Protein AF-0000000082344403 (afdb_homodimer)

Organism: NCBI:txid1220207

Foldseek 3Di:
DPPPPPPPPPPDPPDDDDPVVPPPDDPDPPVCVVVVPPPQPCLVPPVPCDVLQQWFKDAQVDCVVVSNVPPPDPDRIDTRRDPPPPPPDPVLVVVLVVVLVVLLLQFFFDPVLLVQLLVQLLVQVCLLQVQDDPVVQVVQCPDLVRHPDSLLSLLSSLLSLLRGQPVLQAFPVSFNLLVSVSSLSSNVSCVVSCVDNRLSSSLNSLQSSQLLADDPVDPPDGSQNSLLVSLVSLVRSVLLEQCPVPPDDPLVNLSSLSSVLSSLLSQLLVCVLVLHAGNDDNVSGDDDQDDQCSQDDPRDGSDDPLSSLLNSLSSVVSVLSNLLSCLVSVPPPPPDSDLVSLVVSLVVLVVSLVPRDPVLDDDPPPDDPSSLLSLLVSLLSLLVSLVVLQVVPVVPPPVCPPPSNVVSLVSNQVSLVSNLVSLVVCVVVVNLSSHGPSNLSSLVSSLVSLVVCCVVDDPVSNVVSVVSNVSSVVSVVVNCSSNPPVCCVVVVPPPPPVDVSPDDRSVSSCVSGSPGPRSDDPD/DPPPPDPPDPPDPPDDDDPPVPPPDDPDPPVCVVVVPPPLPCLVPPVPCDVLQQWFKDADVDCVVVSNVPPPDPDRIDTRRDPPPPPPDPVLVVVLVVVLVVLLLQFFFDPVLLVQLLVQLLVQVCLLQVQDDPVVQVVQCPPLVRHPDSLLSLLSSLLSLLRGQPVLQAFPVSFNLLVSVSSLSSNVSCVVSCVDNRLSSLLNSLQSSQLLADDPVCPPDGSQNSLLVSLVSLVRSVLLEQCPVPPDDPLVNLSSLSSVLSSLLSQLLVCVVVLHAGNDDNVSGDDDQDDQCSQDDPRDGSDDPLSSLLNSLSSVVSVLSNLLSCLVSVPPPPPDSDLVSLVVSLVVLVVSLVPRDPVLDDDPPPDDPSSLLSLLVSLLSLLVSLVVLQVVPVVPPPVCPDPSNVVSLVSNQVSLVSNLVSLVVCVVVVNLSSHGPSNLSSLVSSLVSLVVCCVVDDPVSNVVSVVSNVSSVVSVVVNCSSNPPVCCVVVVPPPPPVVVSDDDRSVSSCVSGSDDPRSDDPD

Secondary structure (DSSP, 8-state):
------------------THHHHT--S---THHHHS------TT------SGGGEEEE-TT-HHHHH-TT-SS--S-EEEE--------HHHHHHHHHHHHHTTTT----HHHHHHHHHHIIIIITTT---S-HHHHHHHHH-SSSPPPHHHHHHHHHHHHTT---GGG--TTS--HHHHHHHHHHHHHHHHTT----HHHHHHHHHHHGGG---TT-TT--HHHHHHHHHHHHHHHTTTS--TTSSS-HHHHHHHHHHHHHHHHHHHHHHHHHT---S--GGG--PPPP-GGGGEETTEESS-HHHHHHHHHHHHHHHHHHHHHHHHHS--SSS---HHHHHHHHHHHHHHHHHS-GGGS--SSS--HHHHHHHHHHHHHHHHHHHHHHHHHHTTT-S---HHHHHHHHHHHHHHHHHHHHHHHHHHTT-GGGS-THHHHHHHHHHHHHHHHHHHS-HHHHHHHHHHHHHHHHHHHHHHTTS-HHHHHHHT-TTS-HHHHHSTTHHHHHHHH----------/------------------THHHHT--S---GGGTTS------TT------SGGGEEEE-TT-HHHHH-TT-SS--S-EEEE--------HHHHHHHHHHHHHTTTT----HHHHHHHHHHIIIIITTT---S-HHHHHHHHH-SSSPPPHHHHHHHHHHHHTT---GGG--TTS--HHHHHHHHHHHHHHHHTT----HHHHHHHHHHHGGG---TT-TT--HHHHHHHHHHHHHHHTTTS--TTSSS-HHHHHHHHHHHHHHHHHHHHHHHHHT---S--GGG--PPPP-GGGGEETTEESS-HHHHHHHHHHHHHHHHHHHHHHHHHS--SSS---HHHHHHHHHHHHHHHHHS-GGGS--SSS--HHHHHHHHHHHHHHHHHHHHHHHHHHTTT-S---HHHHHHHHHHHHHHHHHHHHHHHHHHTT-GGGS-THHHHHHHHHHHHHHHHHHHS-HHHHHHHHHHHHHHHHHHHHHHTTS-HHHHHHHT-TTS-TTTTTSSSHHHHHHHHT---------

Sequence (1046 aa):
MTATPPDGEPGSPQTIFSAGEFLDRSDEEDPALAGSVVRPMSISSRPGLGRNGQVVHLGQTSNICLLDLESRVPSDTVHYPLSGRLNCGSSKATNEHKILQKLGAFLLPPRAICDAIVQAFFQWVFPILPILDTAEFMERYEDVKNPPSILLMQAVLLAGTRACKDPRLLDKTGSSAAAARIFYKRATSLFEFNYEDDRIIVTQALMLIGWYWDDPNEPLKDPFDWTRNAISVAYAAGLHRSVAKSQLLESEKRLRTRIWWALFTRDRSIAIFYGRPLGIHLEDSDLDPLVRSDFVEGGSLILTEVQIEFFTQYVRLCETMENIVSYYNRASRSSTKSISGIVYYDLSLTNWLANCPPELRWESSPHDFWSALLNITYCSVLCQLHQFNCFKTFGFPTNQVSGTIDISYEIALYAAKMITELLERFQAEQEMQYCPAFIVYSIYSALSMHVIQTRRSSPQETRRNKQQIDTCMRALRQVSRVIYRVFEAMVGDKTASPTAIATPCVNDVVKQLQTSVYLPSETMTATPPDGEPGSPQTIFSAGEFLDRSDEEDPALAGSVVRPMSISSRPGLGRNGQVVHLGQTSNICLLDLESRVPSDTVHYPLSGRLNCGSSKATNEHKILQKLGAFLLPPRAICDAIVQAFFQWVFPILPILDTAEFMERYEDVKNPPSILLMQAVLLAGTRACKDPRLLDKTGSSAAAARIFYKRATSLFEFNYEDDRIIVTQALMLIGWYWDDPNEPLKDPFDWTRNAISVAYAAGLHRSVAKSQLLESEKRLRTRIWWALFTRDRSIAIFYGRPLGIHLEDSDLDPLVRSDFVEGGSLILTEVQIEFFTQYVRLCETMENIVSYYNRASRSSTKSISGIVYYDLSLTNWLANCPPELRWESSPHDFWSALLNITYCSVLCQLHQFNCFKTFGFPTNQVSGTIDISYEIALYAAKMITELLERFQAEQEMQYCPAFIVYSIYSALSMHVIQTRRSSPQETRRNKQQIDTCMRALRQVSRVIYRVFEAMVGDKTASPTAIATPCVNDVVKQLQTSVYLPSET

InterPro domains:
  IPR007219 Xylanolytic transcriptional activator, regulatory domain [PF04082] (119-352)
  IPR007219 Xylanolytic transcriptional activator, regulatory domain [SM00906] (223-295)
  IPR052073 Amide and Lactam Catabolism Regulators [PTHR47171] (46-495)

Structure (mmCIF, N/CA/C/O backbone):
data_AF-0000000082344403-model_v1
#
loop_
_entity.id
_entity.type
_entity.pdbx_description
1 polymer 'Transcriptional activator of fatty acid utilization'
#
loop_
_atom_site.group_PDB
_atom_site.id
_atom_site.type_symbol
_atom_site.label_atom_id
_atom_site.label_alt_id
_atom_site.label_comp_id
_atom_site.label_asym_id
_atom_site.label_entity_id
_atom_site.label_seq_id
_atom_site.pdbx_PDB_ins_code
_atom_site.Cartn_x
_atom_site.Cartn_y
_atom_site.Cartn_z
_atom_site.occupancy
_atom_site.B_iso_or_equiv
_atom_site.auth_seq_id
_atom_site.auth_comp_id
_atom_site.auth_asym_id
_atom_site.auth_atom_id
_atom_site.pdbx_PDB_model_num
ATOM 1 N N . MET A 1 1 ? -68.75 -5.043 -8.664 1 21.67 1 MET A N 1
ATOM 2 C CA . MET A 1 1 ? -68.438 -3.629 -8.727 1 21.67 1 MET A CA 1
ATOM 3 C C . MET A 1 1 ? -67.062 -3.379 -8.039 1 21.67 1 MET A C 1
ATOM 5 O O . MET A 1 1 ? -67 -3.432 -6.816 1 21.67 1 MET A O 1
ATOM 9 N N . THR A 1 2 ? -66 -3.818 -8.547 1 22.77 2 THR A N 1
ATOM 10 C CA . THR A 1 2 ? -64.688 -4.297 -8.102 1 22.77 2 THR A CA 1
ATOM 11 C C . THR A 1 2 ? -63.781 -3.125 -7.773 1 22.77 2 THR A C 1
ATOM 13 O O . THR A 1 2 ? -63.438 -2.332 -8.656 1 22.77 2 THR A O 1
ATOM 16 N N . ALA A 1 3 ? -64 -2.496 -6.66 1 23.48 3 ALA A N 1
ATOM 17 C CA . ALA A 1 3 ? -63.5 -1.2 -6.215 1 23.48 3 ALA A CA 1
ATOM 18 C C . ALA A 1 3 ? -62 -1.138 -6.324 1 23.48 3 ALA A C 1
ATOM 20 O O . ALA A 1 3 ? -61.281 -1.979 -5.758 1 23.48 3 ALA A O 1
ATOM 21 N N . THR A 1 4 ? -61.5 -0.653 -7.418 1 25.94 4 THR A N 1
ATOM 22 C CA . THR A 1 4 ? -60.125 -0.548 -7.902 1 25.94 4 THR A CA 1
ATOM 23 C C . THR A 1 4 ? -59.281 0.324 -6.973 1 25.94 4 THR A C 1
ATOM 25 O O . THR A 1 4 ? -59.656 1.47 -6.695 1 25.94 4 THR A O 1
ATOM 28 N N . PRO A 1 5 ? -58.844 -0.292 -5.926 1 28.72 5 PRO A N 1
ATOM 29 C CA . PRO A 1 5 ? -58.344 0.582 -4.859 1 28.72 5 PRO A CA 1
ATOM 30 C C . PRO A 1 5 ? -57.5 1.726 -5.387 1 28.72 5 PRO A C 1
ATOM 32 O O . PRO A 1 5 ? -56.875 1.603 -6.449 1 28.72 5 PRO A O 1
ATOM 35 N N . PRO A 1 6 ? -57.906 2.91 -5.145 1 26.31 6 PRO A N 1
ATOM 36 C CA . PRO A 1 6 ? -57.375 4.148 -5.703 1 26.31 6 PRO A CA 1
ATOM 37 C C . PRO A 1 6 ? -55.844 4.18 -5.688 1 26.31 6 PRO A C 1
ATOM 39 O O . PRO A 1 6 ? -55.219 3.51 -4.863 1 26.31 6 PRO A O 1
ATOM 42 N N . ASP A 1 7 ? -55.25 4.344 -6.852 1 25.19 7 ASP A N 1
ATOM 43 C CA . ASP A 1 7 ? -53.875 4.422 -7.359 1 25.19 7 ASP A CA 1
ATOM 44 C C . ASP A 1 7 ? -53.031 5.398 -6.539 1 25.19 7 ASP A C 1
ATOM 46 O O . ASP A 1 7 ? -53.156 6.613 -6.688 1 25.19 7 ASP A O 1
ATOM 50 N N . GLY A 1 8 ? -53.312 5.398 -5.312 1 23.5 8 GLY A N 1
ATOM 51 C CA . GLY A 1 8 ? -52.719 6.441 -4.484 1 23.5 8 GLY A CA 1
ATOM 52 C C . GLY A 1 8 ? -51.281 6.781 -4.871 1 23.5 8 GLY A C 1
ATOM 53 O O . GLY A 1 8 ? -50.5 5.891 -5.184 1 23.5 8 GLY A O 1
ATOM 54 N N . GLU A 1 9 ? -51.219 7.891 -5.516 1 24.72 9 GLU A N 1
ATOM 55 C CA . GLU A 1 9 ? -50.094 8.617 -6.094 1 24.72 9 GLU A CA 1
ATOM 56 C C . GLU A 1 9 ? -48.844 8.539 -5.195 1 24.72 9 GLU A C 1
ATOM 58 O O . GLU A 1 9 ? -48.906 8.844 -4.004 1 24.72 9 GLU A O 1
ATOM 63 N N . PRO A 1 10 ? -48.125 7.594 -5.465 1 25.55 10 PRO A N 1
ATOM 64 C CA . PRO A 1 10 ? -47.031 7.273 -4.562 1 25.55 10 PRO A CA 1
ATOM 65 C C . PRO A 1 10 ? -46.281 8.516 -4.078 1 25.55 10 PRO A C 1
ATOM 67 O O . PRO A 1 10 ? -46.094 9.477 -4.836 1 25.55 10 PRO A O 1
ATOM 70 N N . GLY A 1 11 ? -46.688 8.984 -3 1 22.91 11 GLY A N 1
ATOM 71 C CA . GLY A 1 11 ? -46.219 10.18 -2.324 1 22.91 11 GLY A CA 1
ATOM 72 C C . GLY A 1 11 ? -44.781 10.523 -2.676 1 22.91 11 GLY A C 1
ATOM 73 O O . GLY A 1 11 ? -43.969 9.633 -2.998 1 22.91 11 GLY A O 1
ATOM 74 N N . SER A 1 12 ? -44.688 11.656 -3.281 1 22.61 12 SER A N 1
ATOM 75 C CA . SER A 1 12 ? -43.531 12.375 -3.824 1 22.61 12 SER A CA 1
ATOM 76 C C . SER A 1 12 ? -42.312 12.211 -2.932 1 22.61 12 SER A C 1
ATOM 78 O O . SER A 1 12 ? -42.406 12.383 -1.714 1 22.61 12 SER A O 1
ATOM 80 N N . PRO A 1 13 ? -41.625 11.391 -3.371 1 22.97 13 PRO A N 1
ATOM 81 C CA . PRO A 1 13 ? -40.469 11.023 -2.516 1 22.97 13 PRO A CA 1
ATOM 82 C C . PRO A 1 13 ? -39.781 12.234 -1.898 1 22.97 13 PRO A C 1
ATOM 84 O O . PRO A 1 13 ? -39.656 13.281 -2.549 1 22.97 13 PRO A O 1
ATOM 87 N N . GLN A 1 14 ? -40.125 12.555 -0.748 1 22.66 14 GLN A N 1
ATOM 88 C CA . GLN A 1 14 ? -39.719 13.68 0.083 1 22.66 14 GLN A CA 1
ATOM 89 C C . GLN A 1 14 ? -38.312 14.125 -0.273 1 22.66 14 GLN A C 1
ATOM 91 O O . GLN A 1 14 ? -37.469 13.297 -0.628 1 22.66 14 GLN A O 1
ATOM 96 N N . THR A 1 15 ? -38.344 15.422 -0.644 1 21.7 15 THR A N 1
ATOM 97 C CA . THR A 1 15 ? -37.281 16.359 -1.05 1 21.7 15 THR A CA 1
ATOM 98 C C . THR A 1 15 ? -36.031 16.125 -0.24 1 21.7 15 THR A C 1
ATOM 100 O O . THR A 1 15 ? -36.062 16.109 0.992 1 21.7 15 THR A O 1
ATOM 103 N N . ILE A 1 16 ? -35.375 15.461 -0.854 1 25.84 16 ILE A N 1
ATOM 104 C CA . ILE A 1 16 ? -34 15.117 -0.519 1 25.84 16 ILE A CA 1
ATOM 105 C C . ILE A 1 16 ? -33.219 16.391 -0.186 1 25.84 16 ILE A C 1
ATOM 107 O O . ILE A 1 16 ? -33.281 17.375 -0.915 1 25.84 16 ILE A O 1
ATOM 111 N N . PHE A 1 17 ? -32.969 16.688 1.037 1 26 17 PHE A N 1
ATOM 112 C CA . PHE A 1 17 ? -32.375 17.859 1.663 1 26 17 PHE A CA 1
ATOM 113 C C . PHE A 1 17 ? -31.203 18.375 0.83 1 26 17 PHE A C 1
ATOM 115 O O . PHE A 1 17 ? -30.297 17.609 0.483 1 26 17 PHE A O 1
ATOM 122 N N . SER A 1 18 ? -31.438 19.344 -0.051 1 25.48 18 SER A N 1
ATOM 123 C CA . SER A 1 18 ? -30.5 20.125 -0.862 1 25.48 18 SER A CA 1
ATOM 124 C C . SER A 1 18 ? -29.609 20.984 0.008 1 25.48 18 SER A C 1
ATOM 126 O O . SER A 1 18 ? -30.094 21.812 0.785 1 25.48 18 SER A O 1
ATOM 128 N N . ALA A 1 19 ? -28.547 20.562 0.366 1 28.55 19 ALA A N 1
ATOM 129 C CA . ALA A 1 19 ? -27.578 21.359 1.111 1 28.55 19 ALA A CA 1
ATOM 130 C C . ALA A 1 19 ? -27.344 22.719 0.461 1 28.55 19 ALA A C 1
ATOM 132 O O . ALA A 1 19 ? -26.625 23.562 1.001 1 28.55 19 ALA A O 1
ATOM 133 N N . GLY A 1 20 ? -27.891 23.125 -0.733 1 27.11 20 GLY A N 1
ATOM 134 C CA . GLY A 1 20 ? -27.828 24.438 -1.359 1 27.11 20 GLY A CA 1
ATOM 135 C C . GLY A 1 20 ? -28.406 25.531 -0.49 1 27.11 20 GLY A C 1
ATOM 136 O O . GLY A 1 20 ? -28.125 26.719 -0.708 1 27.11 20 GLY A O 1
ATOM 137 N N . GLU A 1 21 ? -29.391 25.312 0.138 1 28.02 21 GLU A N 1
ATOM 138 C CA . GLU A 1 21 ? -30.078 26.469 0.7 1 28.02 21 GLU A CA 1
ATOM 139 C C . GLU A 1 21 ? -29.234 27.141 1.778 1 28.02 21 GLU A C 1
ATOM 141 O O . GLU A 1 21 ? -29.562 28.25 2.221 1 28.02 21 GLU A O 1
ATOM 146 N N . PHE A 1 22 ? -28.141 26.406 2.18 1 28.41 22 PHE A N 1
ATOM 147 C CA . PHE A 1 22 ? -27.516 27.062 3.324 1 28.41 22 PHE A CA 1
ATOM 148 C C . PHE A 1 22 ? -26.656 28.234 2.873 1 28.41 22 PHE A C 1
ATOM 150 O O . PHE A 1 22 ? -26.594 29.25 3.555 1 28.41 22 PHE A O 1
ATOM 157 N N . LEU A 1 23 ? -25.766 27.969 1.84 1 29.31 23 LEU A N 1
ATOM 158 C CA . LEU A 1 23 ? -24.75 29.016 1.674 1 29.31 23 LEU A CA 1
ATOM 159 C C . LEU A 1 23 ? -25.328 30.203 0.919 1 29.31 23 LEU A C 1
ATOM 161 O O . LEU A 1 23 ? -24.75 31.297 0.949 1 29.31 23 LEU A O 1
ATOM 165 N N . ASP A 1 24 ? -26.141 30 -0.076 1 27.45 24 ASP A N 1
ATOM 166 C CA . ASP A 1 24 ? -26.484 31.203 -0.834 1 27.45 24 ASP A CA 1
ATOM 167 C C . ASP A 1 24 ? -27.359 32.156 -0.012 1 27.45 24 ASP A C 1
ATOM 169 O O . ASP A 1 24 ? -28.078 32.969 -0.568 1 27.45 24 ASP A O 1
ATOM 173 N N . ARG A 1 25 ? -27.891 31.719 1.167 1 29.44 25 ARG A N 1
ATOM 174 C CA . ARG A 1 25 ? -28.797 32.812 1.475 1 29.44 25 ARG A CA 1
ATOM 175 C C . ARG A 1 25 ? -28.047 34.125 1.656 1 29.44 25 ARG A C 1
ATOM 177 O O . ARG A 1 25 ? -26.969 34.156 2.268 1 29.44 25 ARG A O 1
ATOM 184 N N . SER A 1 26 ? -28.359 35.188 0.952 1 27.84 26 SER A N 1
ATOM 185 C CA . SER A 1 26 ? -28.281 36.625 1.188 1 27.84 26 SER A CA 1
ATOM 186 C C . SER A 1 26 ? -28.453 36.938 2.668 1 27.84 26 SER A C 1
ATOM 188 O O . SER A 1 26 ? -29 36.156 3.428 1 27.84 26 SER A O 1
ATOM 190 N N . ASP A 1 27 ? -28.172 38.281 3.248 1 30.41 27 ASP A N 1
ATOM 191 C CA . ASP A 1 27 ? -28.297 39.062 4.492 1 30.41 27 ASP A CA 1
ATOM 192 C C . ASP A 1 27 ? -29.641 38.781 5.164 1 30.41 27 ASP A C 1
ATOM 194 O O . ASP A 1 27 ? -29.969 39.406 6.172 1 30.41 27 ASP A O 1
ATOM 198 N N . GLU A 1 28 ? -30.719 38.594 4.43 1 28.73 28 GLU A N 1
ATOM 199 C CA . GLU A 1 28 ? -31.953 38.719 5.195 1 28.73 28 GLU A CA 1
ATOM 200 C C . GLU A 1 28 ? -32.062 37.656 6.273 1 28.73 28 GLU A C 1
ATOM 202 O O . GLU A 1 28 ? -31.703 36.5 6.043 1 28.73 28 GLU A O 1
ATOM 207 N N . GLU A 1 29 ? -32.281 38.062 7.637 1 30.75 29 GLU A N 1
ATOM 208 C CA . GLU A 1 29 ? -32.562 37.5 8.953 1 30.75 29 GLU A CA 1
ATOM 209 C C . GLU A 1 29 ? -33.5 36.312 8.844 1 30.75 29 GLU A C 1
ATOM 211 O O . GLU A 1 29 ? -34.719 36.438 8.953 1 30.75 29 GLU A O 1
ATOM 216 N N . ASP A 1 30 ? -33.594 35.625 7.766 1 29.39 30 ASP A N 1
ATOM 217 C CA . ASP A 1 30 ? -34.719 34.688 7.953 1 29.39 30 ASP A CA 1
ATOM 218 C C . ASP A 1 30 ? -34.5 33.844 9.195 1 29.39 30 ASP A C 1
ATOM 220 O O . ASP A 1 30 ? -33.5 33.125 9.32 1 29.39 30 ASP A O 1
ATOM 224 N N . PRO A 1 31 ? -35.281 34.062 10.336 1 28.41 31 PRO A N 1
ATOM 225 C CA . PRO A 1 31 ? -35.375 33.406 11.648 1 28.41 31 PRO A CA 1
ATOM 226 C C . PRO A 1 31 ? -35.281 31.875 11.555 1 28.41 31 PRO A C 1
ATOM 228 O O . PRO A 1 31 ? -35.125 31.203 12.57 1 28.41 31 PRO A O 1
ATOM 231 N N . ALA A 1 32 ? -35.875 31.422 10.414 1 25.62 32 ALA A N 1
ATOM 232 C CA . ALA A 1 32 ? -36.062 29.969 10.398 1 25.62 32 ALA A CA 1
ATOM 233 C C . ALA A 1 32 ? -34.75 29.25 10.352 1 25.62 32 ALA A C 1
ATOM 235 O O . ALA A 1 32 ? -34.688 28.016 10.266 1 25.62 32 ALA A O 1
ATOM 236 N N . LEU A 1 33 ? -33.719 29.922 10.078 1 28.12 33 LEU A N 1
ATOM 237 C CA . LEU A 1 33 ? -32.406 29.297 10.117 1 28.12 33 LEU A CA 1
ATOM 238 C C . LEU A 1 33 ? -32.156 28.641 11.469 1 28.12 33 LEU A C 1
ATOM 240 O O . LEU A 1 33 ? -31.328 27.719 11.57 1 28.12 33 LEU A O 1
ATOM 244 N N . ALA A 1 34 ? -32.562 29.266 12.57 1 28.17 34 ALA A N 1
ATOM 245 C CA . ALA A 1 34 ? -32.469 28.75 13.93 1 28.17 34 ALA A CA 1
ATOM 246 C C . ALA A 1 34 ? -33.094 27.359 14.031 1 28.17 34 ALA A C 1
ATOM 248 O O . ALA A 1 34 ? -32.656 26.516 14.797 1 28.17 34 ALA A O 1
ATOM 249 N N . GLY A 1 35 ? -34.375 27.172 13.664 1 25.88 35 GLY A N 1
ATOM 250 C CA . GLY A 1 35 ? -35.125 25.938 13.75 1 25.88 35 GLY A CA 1
ATOM 251 C C . GLY A 1 35 ? -34.562 24.844 12.852 1 25.88 35 GLY A C 1
ATOM 252 O O . GLY A 1 35 ? -35 23.688 12.922 1 25.88 35 GLY A O 1
ATOM 253 N N . SER A 1 36 ? -34.344 25.188 11.562 1 27.69 36 SER A N 1
ATOM 254 C CA . SER A 1 36 ? -33.969 24.141 10.617 1 27.69 36 SER A CA 1
ATOM 255 C C . SER A 1 36 ? -32.594 23.594 10.945 1 27.69 36 SER A C 1
ATOM 257 O O . SER A 1 36 ? -31.562 24.234 10.672 1 27.69 36 SER A O 1
ATOM 259 N N . VAL A 1 37 ? -32.312 23.438 12.141 1 26.14 37 VAL A N 1
ATOM 260 C CA . VAL A 1 37 ? -31.297 22.625 12.789 1 26.14 37 VAL A CA 1
ATOM 261 C C . VAL A 1 37 ? -30.828 21.531 11.836 1 26.14 37 VAL A C 1
ATOM 263 O O . VAL A 1 37 ? -31.578 21.109 10.953 1 26.14 37 VAL A O 1
ATOM 266 N N . VAL A 1 38 ? -29.547 21.281 12.039 1 30.2 38 VAL A N 1
ATOM 267 C CA . VAL A 1 38 ? -28.797 20.188 11.445 1 30.2 38 VAL A CA 1
ATOM 268 C C . VAL A 1 38 ? -29.688 18.953 11.32 1 30.2 38 VAL A C 1
ATOM 270 O O . VAL A 1 38 ? -30.062 18.344 12.328 1 30.2 38 VAL A O 1
ATOM 273 N N . ARG A 1 39 ? -30.875 19.078 10.648 1 27.36 39 ARG A N 1
A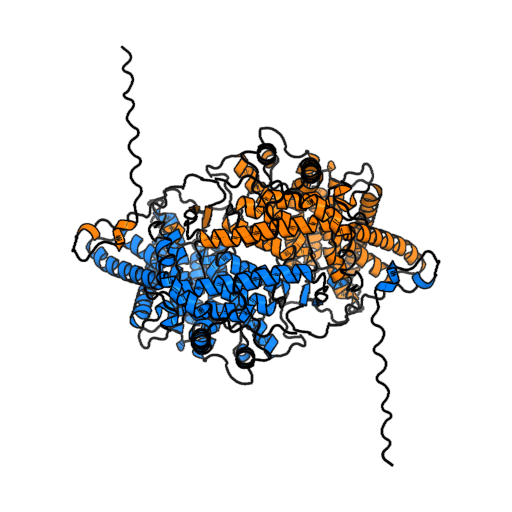TOM 274 C CA . ARG A 1 39 ? -31.438 17.75 10.398 1 27.36 39 ARG A CA 1
ATOM 275 C C . ARG A 1 39 ? -30.328 16.719 10.281 1 27.36 39 ARG A C 1
ATOM 277 O O . ARG A 1 39 ? -29.266 17 9.734 1 27.36 39 ARG A O 1
ATOM 284 N N . PRO A 1 40 ? -30.391 15.82 11.18 1 28.31 40 PRO A N 1
ATOM 285 C CA . PRO A 1 40 ? -29.438 14.703 11.125 1 28.31 40 PRO A CA 1
ATOM 286 C C . PRO A 1 40 ? -29.094 14.289 9.695 1 28.31 40 PRO A C 1
ATOM 288 O O . PRO A 1 40 ? -29.984 14.281 8.828 1 28.31 40 PRO A O 1
ATOM 291 N N . MET A 1 41 ? -28.094 14.797 9.18 1 29.23 41 MET A N 1
ATOM 292 C CA . MET A 1 41 ? -27.562 14.289 7.914 1 29.23 41 MET A CA 1
ATOM 293 C C . MET A 1 41 ? -28.031 12.852 7.68 1 29.23 41 MET A C 1
ATOM 295 O O . MET A 1 41 ? -27.609 11.938 8.391 1 29.23 41 MET A O 1
ATOM 299 N N . SER A 1 42 ? -29.25 12.602 7.543 1 27.2 42 SER A N 1
ATOM 300 C CA . SER A 1 42 ? -29.672 11.273 7.113 1 27.2 42 SER A CA 1
ATOM 301 C C . SER A 1 42 ? -28.781 10.75 5.992 1 27.2 42 SER A C 1
ATOM 303 O O . SER A 1 42 ? -28.891 11.195 4.848 1 27.2 42 SER A O 1
ATOM 305 N N . ILE A 1 43 ? -27.609 10.781 6.23 1 30.7 43 ILE A N 1
ATOM 306 C CA . ILE A 1 43 ? -26.828 9.922 5.344 1 30.7 43 ILE A CA 1
ATOM 307 C C . ILE A 1 43 ? -27.562 8.609 5.117 1 30.7 43 ILE A C 1
ATOM 309 O O . ILE A 1 43 ? -27.172 7.566 5.648 1 30.7 43 ILE A O 1
ATOM 313 N N . SER A 1 44 ? -28.844 8.602 5.441 1 28 44 SER A N 1
ATOM 314 C CA . SER A 1 44 ? -29.625 7.375 5.312 1 28 44 SER A CA 1
ATOM 315 C C . SER A 1 44 ? -29.531 6.805 3.902 1 28 44 SER A C 1
ATOM 317 O O . SER A 1 44 ? -30.172 5.797 3.59 1 28 44 SER A O 1
ATOM 319 N N . SER A 1 45 ? -29.641 7.707 2.957 1 28.08 45 SER A N 1
ATOM 320 C CA . SER A 1 45 ? -29.891 6.898 1.768 1 28.08 45 SER A CA 1
ATOM 321 C C . SER A 1 45 ? -28.75 5.895 1.542 1 28.08 45 SER A C 1
ATOM 323 O O . SER A 1 45 ? -27.594 6.281 1.429 1 28.08 45 SER A O 1
ATOM 325 N N . ARG A 1 46 ? -28.891 4.824 2.223 1 30.78 46 ARG A N 1
ATOM 326 C CA . ARG A 1 46 ? -28.141 3.721 1.622 1 30.78 46 ARG A CA 1
ATOM 327 C C . ARG A 1 46 ? -27.969 3.934 0.122 1 30.78 46 ARG A C 1
ATOM 329 O O . ARG A 1 46 ? -28.938 3.873 -0.637 1 30.78 46 ARG A O 1
ATOM 336 N N . PRO A 1 47 ? -27.297 4.941 -0.302 1 32.25 47 PRO A N 1
ATOM 337 C CA . PRO A 1 47 ? -27.391 4.926 -1.764 1 32.25 47 PRO A CA 1
ATOM 338 C C . PRO A 1 47 ? -27.672 3.533 -2.322 1 32.25 47 PRO A C 1
ATOM 340 O O . PRO A 1 47 ? -27.297 2.531 -1.701 1 32.25 47 PRO A O 1
ATOM 343 N N . GLY A 1 48 ? -28.859 3.428 -2.859 1 30 48 GLY A N 1
ATOM 344 C CA . GLY A 1 48 ? -29.016 2.238 -3.682 1 30 48 GLY A CA 1
ATOM 345 C C . GLY A 1 48 ? -27.688 1.687 -4.172 1 30 48 GLY A C 1
ATOM 346 O O . GLY A 1 48 ? -26.734 2.443 -4.41 1 30 48 GLY A O 1
ATOM 347 N N . LEU A 1 49 ? -27.312 0.539 -3.6 1 34.34 49 LEU A N 1
ATOM 348 C CA . LEU A 1 49 ? -26.219 -0.252 -4.152 1 34.34 49 LEU A CA 1
ATOM 349 C C . LEU A 1 49 ? -25.938 0.143 -5.602 1 34.34 49 LEU A C 1
ATOM 351 O O . LEU A 1 49 ? -26.594 -0.353 -6.52 1 34.34 49 LEU A O 1
ATOM 355 N N . GLY A 1 50 ? -26.062 1.373 -5.961 1 34.84 50 GLY A N 1
ATOM 356 C CA . GLY A 1 50 ? -25.562 1.478 -7.328 1 34.84 50 GLY A CA 1
ATOM 357 C C . GLY A 1 50 ? -24.422 0.538 -7.621 1 34.84 50 GLY A C 1
ATOM 358 O O . GLY A 1 50 ? -24.062 -0.3 -6.785 1 34.84 50 GLY A O 1
ATOM 359 N N . ARG A 1 51 ? -23.734 0.746 -8.758 1 45.94 51 ARG A N 1
ATOM 360 C CA . ARG A 1 51 ? -22.766 -0.293 -9.086 1 45.94 51 ARG A CA 1
ATOM 361 C C . ARG A 1 51 ? -21.75 -0.475 -7.961 1 45.94 51 ARG A C 1
ATOM 363 O O . ARG A 1 51 ? -21.156 0.498 -7.48 1 45.94 51 ARG A O 1
ATOM 370 N N . ASN A 1 52 ? -21.891 -1.458 -6.895 1 50.53 52 ASN A N 1
ATOM 371 C CA . ASN A 1 52 ? -21.312 -2.02 -5.68 1 50.53 52 ASN A CA 1
ATOM 372 C C . ASN A 1 52 ? -19.828 -1.659 -5.547 1 50.53 52 ASN A C 1
ATOM 374 O O . ASN A 1 52 ? -19.328 -1.522 -4.434 1 50.53 52 ASN A O 1
ATOM 378 N N . GLY A 1 53 ? -19.188 -1.19 -6.578 1 55.94 53 GLY A N 1
ATOM 379 C CA . GLY A 1 53 ? -17.766 -0.929 -6.445 1 55.94 53 GLY A CA 1
ATOM 380 C C . GLY A 1 53 ? -17.453 0.545 -6.285 1 55.94 53 GLY A C 1
ATOM 381 O O . GLY A 1 53 ? -16.297 0.913 -6.07 1 55.94 53 GLY A O 1
ATOM 382 N N . GLN A 1 54 ? -18.438 1.432 -6.23 1 57.91 54 GLN A N 1
ATOM 383 C CA . GLN A 1 54 ? -18.156 2.861 -6.164 1 57.91 54 GLN A CA 1
ATOM 384 C C . GLN A 1 54 ? -18.422 3.408 -4.762 1 57.91 54 GLN A C 1
ATOM 386 O O . GLN A 1 54 ? -18.734 4.59 -4.598 1 57.91 54 GLN A O 1
ATOM 391 N N . VAL A 1 55 ? -18.344 2.52 -3.832 1 62.59 55 VAL A N 1
ATOM 392 C CA . VAL A 1 55 ? -18.547 2.914 -2.443 1 62.59 55 VAL A CA 1
ATOM 393 C C . VAL A 1 55 ? -17.219 2.887 -1.698 1 62.59 55 VAL A C 1
ATOM 395 O O . VAL A 1 55 ? -16.297 2.148 -2.076 1 62.59 55 VAL A O 1
ATOM 398 N N . VAL A 1 56 ? -17.094 3.922 -0.779 1 67.06 56 VAL A N 1
ATOM 399 C CA . VAL A 1 56 ? -15.898 3.988 0.051 1 67.06 56 VAL A CA 1
ATOM 400 C C . VAL A 1 56 ? -16.219 3.525 1.469 1 67.06 56 VAL A C 1
ATOM 402 O O . VAL A 1 56 ? -17.266 3.879 2.02 1 67.06 56 VAL A O 1
ATOM 405 N N . HIS A 1 57 ? -15.414 2.715 1.959 1 68.06 57 HIS A N 1
ATOM 406 C CA . HIS A 1 57 ? -15.562 2.211 3.32 1 68.06 57 HIS A CA 1
ATOM 407 C C . HIS A 1 57 ? -14.945 3.168 4.332 1 68.06 57 HIS A C 1
ATOM 409 O O . HIS A 1 57 ? -13.797 3.598 4.168 1 68.06 57 HIS A O 1
ATOM 415 N N . LEU A 1 58 ? -15.789 3.559 5.246 1 68.06 58 LEU A N 1
ATOM 416 C CA . LEU A 1 58 ? -15.32 4.32 6.398 1 68.06 58 LEU A CA 1
ATOM 417 C C . LEU A 1 58 ? -15.5 3.525 7.688 1 68.06 58 LEU A C 1
ATOM 419 O O . LEU A 1 58 ? -16.578 2.982 7.941 1 68.06 58 LEU A O 1
ATOM 423 N N . GLY A 1 59 ? -14.453 3.385 8.43 1 68.56 59 GLY A N 1
ATOM 424 C CA . GLY A 1 59 ? -14.477 2.586 9.641 1 68.56 59 GLY A CA 1
ATOM 425 C C . GLY A 1 59 ? -15.062 3.324 10.828 1 68.56 59 GLY A C 1
ATOM 426 O O . GLY A 1 59 ? -15.531 4.457 10.695 1 68.56 59 GLY A O 1
ATOM 427 N N . GLN A 1 60 ? -14.961 2.756 11.906 1 64.5 60 GLN A N 1
ATOM 428 C CA . GLN A 1 60 ? -15.625 3.227 13.117 1 64.5 60 GLN A CA 1
ATOM 429 C C . GLN A 1 60 ? -14.977 4.512 13.625 1 64.5 60 GLN A C 1
ATOM 431 O O . GLN A 1 60 ? -15.648 5.348 14.234 1 64.5 60 GLN A O 1
ATOM 436 N N . THR A 1 61 ? -13.789 4.621 13.352 1 66.88 61 THR A N 1
ATOM 437 C CA . THR A 1 61 ? -13.102 5.781 13.914 1 66.88 61 THR A CA 1
ATOM 438 C C . THR A 1 61 ? -13.336 7.02 13.055 1 66.88 61 THR A C 1
ATOM 440 O O . THR A 1 61 ? -13.023 8.141 13.469 1 66.88 61 THR A O 1
ATOM 443 N N . SER A 1 62 ? -13.977 6.668 11.891 1 68.06 62 SER A N 1
ATOM 444 C CA . SER A 1 62 ? -14.266 7.816 11.039 1 68.06 62 SER A CA 1
ATOM 445 C C . SER A 1 62 ? -15.438 8.625 11.578 1 68.06 62 SER A C 1
ATOM 447 O O . SER A 1 62 ? -16.422 8.055 12.07 1 68.06 62 SER A O 1
ATOM 449 N N . ASN A 1 63 ? -15.289 9.812 11.828 1 61.31 63 ASN A N 1
ATOM 450 C CA . ASN A 1 63 ? -16.344 10.664 12.375 1 61.31 63 ASN A CA 1
ATOM 451 C C . ASN A 1 63 ? -17.547 10.734 11.438 1 61.31 63 ASN A C 1
ATOM 453 O O . ASN A 1 63 ? -18.656 11.078 11.867 1 61.31 63 ASN A O 1
ATOM 457 N N . ILE A 1 64 ? -17.297 10.406 10.281 1 55.03 64 ILE A N 1
ATOM 458 C CA . ILE A 1 64 ? -18.391 10.539 9.32 1 55.03 64 ILE A CA 1
ATOM 459 C C . ILE A 1 64 ? -19.469 9.5 9.617 1 55.03 64 ILE A C 1
ATOM 461 O O . ILE A 1 64 ? -20.656 9.742 9.375 1 55.03 64 ILE A O 1
ATOM 465 N N . CYS A 1 65 ? -18.953 8.445 10.086 1 49.22 65 CYS A N 1
ATOM 466 C CA . CYS A 1 65 ? -19.906 7.398 10.43 1 49.22 65 CYS A CA 1
ATOM 467 C C . CYS A 1 65 ? -20.828 7.844 11.555 1 49.22 65 CYS A C 1
ATOM 469 O O . CYS A 1 65 ? -21.953 7.363 11.664 1 49.22 65 CYS A O 1
ATOM 471 N N . LEU A 1 66 ? -20.328 8.734 12.352 1 49.03 66 LEU A N 1
ATOM 472 C CA . LEU A 1 66 ? -21.109 9.172 13.508 1 49.03 66 LEU A CA 1
ATOM 473 C C . LEU A 1 66 ? -22.219 10.133 13.086 1 49.03 66 LEU A C 1
ATOM 475 O O . LEU A 1 66 ? -23.219 10.281 13.789 1 49.03 66 LEU A O 1
ATOM 479 N N . LEU A 1 67 ? -21.875 10.664 11.938 1 46.22 67 LEU A N 1
ATOM 480 C CA . LEU A 1 67 ? -22.859 11.648 11.516 1 46.22 67 LEU A CA 1
ATOM 481 C C . LEU A 1 67 ? -24.109 10.969 10.969 1 46.22 67 LEU A C 1
ATOM 483 O O . LEU A 1 67 ? -25.156 11.617 10.797 1 46.22 67 LEU A O 1
ATOM 487 N N . ASP A 1 68 ? -23.891 9.641 10.656 1 44.56 68 ASP A N 1
ATOM 488 C CA . ASP A 1 68 ? -25.094 8.93 10.242 1 44.56 68 ASP A CA 1
ATOM 489 C C . ASP A 1 68 ? -25.969 8.586 11.445 1 44.56 68 ASP A C 1
ATOM 491 O O . ASP A 1 68 ? -26.047 7.426 11.852 1 44.56 68 ASP A O 1
ATOM 495 N N . LEU A 1 69 ? -26.141 9.438 12.359 1 40.28 69 LEU A N 1
ATOM 496 C CA . LEU A 1 69 ? -26.891 9.312 13.594 1 40.28 69 LEU A CA 1
ATOM 497 C C . LEU A 1 69 ? -28.281 8.742 13.328 1 40.28 69 LEU A C 1
ATOM 499 O O . LEU A 1 69 ? -28.953 8.273 14.25 1 40.28 69 LEU A O 1
ATOM 503 N N . GLU A 1 70 ? -28.781 9.008 12.25 1 39.06 70 GLU A N 1
ATOM 504 C CA . GLU A 1 70 ? -30.156 8.57 12.07 1 39.06 70 GLU A CA 1
ATOM 505 C C . GLU A 1 70 ? -30.219 7.082 11.727 1 39.06 70 GLU A C 1
ATOM 507 O O . GLU A 1 70 ? -31.281 6.469 11.789 1 39.06 70 GLU A O 1
ATOM 512 N N . SER A 1 71 ? -29.125 6.621 11.125 1 38.94 71 SER A N 1
ATOM 513 C CA . SER A 1 71 ? -29.344 5.242 10.711 1 38.94 71 SER A CA 1
ATOM 514 C C . SER A 1 71 ? -29.391 4.301 11.906 1 38.94 71 SER A C 1
ATOM 516 O O . SER A 1 71 ? -28.5 4.328 12.758 1 38.94 71 SER A O 1
ATOM 518 N N . ARG A 1 72 ? -30.531 4.152 12.359 1 39.91 72 ARG A N 1
ATOM 519 C CA . ARG A 1 72 ? -30.953 3.232 13.406 1 39.91 72 ARG A CA 1
ATOM 520 C C . ARG A 1 72 ? -30.094 1.971 13.406 1 39.91 72 ARG A C 1
ATOM 522 O O . ARG A 1 72 ? -30.312 1.06 14.211 1 39.91 72 ARG A O 1
ATOM 529 N N . VAL A 1 73 ? -29.422 1.65 12.312 1 38.81 73 VAL A N 1
ATOM 530 C CA . VAL A 1 73 ? -28.719 0.373 12.359 1 38.81 73 VAL A CA 1
ATOM 531 C C . VAL A 1 73 ? -27.25 0.606 12.68 1 38.81 73 VAL A C 1
ATOM 533 O O . VAL A 1 73 ? -26.547 1.318 11.945 1 38.81 73 VAL A O 1
ATOM 536 N N . PRO A 1 74 ? -26.953 0.421 13.93 1 40.94 74 PRO A N 1
ATOM 537 C CA . PRO A 1 74 ? -25.531 0.474 14.328 1 40.94 74 PRO A CA 1
ATOM 538 C C . PRO A 1 74 ? -24.609 -0.21 13.328 1 40.94 74 PRO A C 1
ATOM 540 O O . PRO A 1 74 ? -24.656 -1.434 13.18 1 40.94 74 PRO A O 1
ATOM 543 N N . SER A 1 75 ? -24.625 0.138 12.016 1 45.5 75 SER A N 1
ATOM 544 C CA . SER A 1 75 ? -23.688 -0.647 11.219 1 45.5 75 SER A CA 1
ATOM 545 C C . SER A 1 75 ? -22.266 -0.118 11.359 1 45.5 75 SER A C 1
ATOM 547 O O . SER A 1 75 ? -22.031 1.094 11.32 1 45.5 75 SER A O 1
ATOM 549 N N . ASP A 1 76 ? -21.359 -0.877 11.938 1 46.84 76 ASP A N 1
ATOM 550 C CA . ASP A 1 76 ? -19.922 -0.726 12.18 1 46.84 76 ASP A CA 1
ATOM 551 C C . ASP A 1 76 ? -19.219 -0.188 10.938 1 46.84 76 ASP A C 1
ATOM 553 O O . ASP A 1 76 ? -18.078 0.272 11.023 1 46.84 76 ASP A O 1
ATOM 557 N N . THR A 1 77 ? -19.812 -0.412 9.836 1 50.16 77 THR A N 1
ATOM 558 C CA . THR A 1 77 ? -19.141 -0.025 8.594 1 50.16 77 THR A CA 1
ATOM 559 C C . THR A 1 77 ? -20.109 0.709 7.664 1 50.16 77 THR A C 1
ATOM 561 O O . THR A 1 77 ? -21.281 0.369 7.59 1 50.16 77 THR A O 1
ATOM 564 N N . VAL A 1 78 ? -19.781 2.01 7.379 1 46.12 78 VAL A N 1
ATOM 565 C CA . VAL A 1 78 ? -20.625 2.746 6.445 1 46.12 78 VAL A CA 1
ATOM 566 C C . VAL A 1 78 ? -19.969 2.766 5.062 1 46.12 78 VAL A C 1
ATOM 568 O O . VAL A 1 78 ? -18.75 2.881 4.945 1 46.12 78 VAL A O 1
ATOM 571 N N . HIS A 1 79 ? -20.656 2.162 4.188 1 46.91 79 HIS A N 1
ATOM 572 C CA . HIS A 1 79 ? -20.234 2.322 2.797 1 46.91 79 HIS A CA 1
ATOM 573 C C . HIS A 1 79 ? -20.844 3.582 2.184 1 46.91 79 HIS A C 1
ATOM 575 O O . HIS A 1 79 ? -22.062 3.781 2.236 1 46.91 79 HIS A O 1
ATOM 581 N N . TYR A 1 80 ? -20 4.605 2.02 1 46.25 80 TYR A N 1
ATOM 582 C CA . TYR A 1 80 ? -20.453 5.883 1.488 1 46.25 80 TYR A CA 1
ATOM 583 C C . TYR A 1 80 ? -20.312 5.93 -0.027 1 46.25 80 TYR A C 1
ATOM 585 O O . TYR A 1 80 ? -19.281 5.52 -0.567 1 46.25 80 TYR A O 1
ATOM 593 N N . PRO A 1 81 ? -21.469 6.066 -0.688 1 42.84 81 PRO A N 1
ATOM 594 C CA . PRO A 1 81 ? -21.297 6.273 -2.129 1 42.84 81 PRO A CA 1
ATOM 595 C C . PRO A 1 81 ? -20.5 7.527 -2.453 1 42.84 81 PRO A C 1
ATOM 597 O O . PRO A 1 81 ? -20.609 8.539 -1.752 1 42.84 81 PRO A O 1
ATOM 600 N N . LEU A 1 82 ? -19.359 7.414 -2.906 1 44.69 82 LEU A N 1
ATOM 601 C CA . LEU A 1 82 ? -18.625 8.586 -3.357 1 44.69 82 LEU A CA 1
ATOM 602 C C . LEU A 1 82 ? -19.406 9.352 -4.418 1 44.69 82 LEU A C 1
ATOM 604 O O . LEU A 1 82 ? -20.078 8.742 -5.258 1 44.69 82 LEU A O 1
ATOM 608 N N . SER A 1 83 ? -19.781 10.523 -4.07 1 40.81 83 SER A N 1
ATOM 609 C CA . SER A 1 83 ? -20.5 11.383 -5.012 1 40.81 83 SER A CA 1
ATOM 610 C C . SER A 1 83 ? -19.938 11.25 -6.422 1 40.81 83 SER A C 1
ATOM 612 O O . SER A 1 83 ? -18.75 10.945 -6.594 1 40.81 83 SER A O 1
ATOM 614 N N . GLY A 1 84 ? -20.828 10.961 -7.387 1 40 84 GLY A N 1
ATOM 615 C CA . GLY A 1 84 ? -20.594 10.82 -8.812 1 40 84 GLY A CA 1
ATOM 616 C C . GLY A 1 84 ? -19.469 11.711 -9.328 1 40 84 GLY A C 1
ATOM 617 O O . GLY A 1 84 ? -19.078 12.664 -8.664 1 40 84 GLY A O 1
ATOM 618 N N . ARG A 1 85 ? -18.734 11.211 -10.312 1 40.59 85 ARG A N 1
ATOM 619 C CA . ARG A 1 85 ? -17.812 12.008 -11.117 1 40.59 85 ARG A CA 1
ATOM 620 C C . ARG A 1 85 ? -18.281 13.461 -11.211 1 40.59 85 ARG A C 1
ATOM 622 O O . ARG A 1 85 ? -19.391 13.727 -11.688 1 40.59 85 ARG A O 1
ATOM 629 N N . LEU A 1 86 ? -17.953 14.234 -10.266 1 33.12 86 LEU A N 1
ATOM 630 C CA . LEU A 1 86 ? -18.156 15.602 -10.734 1 33.12 86 LEU A CA 1
ATOM 631 C C . LEU A 1 86 ? -17.703 15.75 -12.18 1 33.12 86 LEU A C 1
ATOM 633 O O . LEU A 1 86 ? -16.609 15.328 -12.547 1 33.12 86 LEU A O 1
ATOM 637 N N . ASN A 1 87 ? -18.625 15.539 -12.977 1 32.19 87 ASN A N 1
ATOM 638 C CA . ASN A 1 87 ? -18.359 15.844 -14.375 1 32.19 87 ASN A CA 1
ATOM 639 C C . ASN A 1 87 ? -17.375 17 -14.523 1 32.19 87 ASN A C 1
ATOM 641 O O . ASN A 1 87 ? -17.781 18.141 -14.719 1 32.19 87 ASN A O 1
ATOM 645 N N . CYS A 1 88 ? -16.547 17.188 -13.703 1 33.12 88 CYS A N 1
ATOM 646 C CA . CYS A 1 88 ? -15.688 18.312 -14.07 1 33.12 88 CYS A CA 1
ATOM 647 C C . CYS A 1 88 ? -15.344 18.266 -15.555 1 33.12 88 CYS A C 1
ATOM 649 O O . CYS A 1 88 ? -15.445 17.203 -16.188 1 33.12 88 CYS A O 1
ATOM 651 N N . GLY A 1 89 ? -14.531 19.375 -16.031 1 36.06 89 GLY A N 1
ATOM 652 C CA . GLY A 1 89 ? -14.344 19.828 -17.406 1 36.06 89 GLY A CA 1
ATOM 653 C C . GLY A 1 89 ? -13.828 18.734 -18.328 1 36.06 89 GLY A C 1
ATOM 654 O O . GLY A 1 89 ? -13.07 17.859 -17.906 1 36.06 89 GLY A O 1
ATOM 655 N N . SER A 1 90 ? -14.492 18.453 -19.359 1 40.81 90 SER A N 1
ATOM 656 C CA . SER A 1 90 ? -14.477 17.797 -20.672 1 40.81 90 SER A CA 1
ATOM 657 C C . SER A 1 90 ? -13.055 17.641 -21.203 1 40.81 90 SER A C 1
ATOM 659 O O . SER A 1 90 ? -12.711 16.625 -21.797 1 40.81 90 SER A O 1
ATOM 661 N N . SER A 1 91 ? -12.227 18.703 -20.906 1 42.81 91 SER A N 1
ATOM 662 C CA . SER A 1 91 ? -11 18.766 -21.703 1 42.81 91 SER A CA 1
ATOM 663 C C . SER A 1 91 ? -9.961 17.781 -21.188 1 42.81 91 SER A C 1
ATOM 665 O O . SER A 1 91 ? -9.266 17.141 -21.969 1 42.81 91 SER A O 1
ATOM 667 N N . LYS A 1 92 ? -9.797 17.656 -19.719 1 51.31 92 LYS A N 1
ATOM 668 C CA . LYS A 1 92 ? -8.805 16.766 -19.109 1 51.31 92 LYS A CA 1
ATOM 669 C C . LYS A 1 92 ? -9.117 15.297 -19.438 1 51.31 92 LYS A C 1
ATOM 671 O O . LYS A 1 92 ? -8.219 14.523 -19.781 1 51.31 92 LYS A O 1
ATOM 676 N N . ALA A 1 93 ? -10.453 15.125 -19.359 1 57.91 93 ALA A N 1
ATOM 677 C CA . ALA A 1 93 ? -10.922 13.789 -19.719 1 57.91 93 ALA A CA 1
ATOM 678 C C . ALA A 1 93 ? -10.617 13.469 -21.188 1 57.91 93 ALA A C 1
ATOM 680 O O . ALA A 1 93 ? -10.25 12.344 -21.516 1 57.91 93 ALA A O 1
ATOM 681 N N . THR A 1 94 ? -10.359 14.672 -21.797 1 60.97 94 THR A N 1
ATOM 682 C CA . THR A 1 94 ? -10.117 14.477 -23.219 1 60.97 94 THR A CA 1
ATOM 683 C C . THR A 1 94 ? -8.641 14.18 -23.484 1 60.97 94 THR A C 1
ATOM 685 O O . THR A 1 94 ? -8.312 13.305 -24.281 1 60.97 94 THR A O 1
ATOM 688 N N . ASN A 1 95 ? -7.723 14.891 -22.75 1 71.44 95 ASN A N 1
ATOM 689 C CA . ASN A 1 95 ? -6.297 14.656 -22.969 1 71.44 95 ASN A CA 1
ATOM 690 C C . ASN A 1 95 ? -5.871 13.281 -22.469 1 71.44 95 ASN A C 1
ATOM 692 O O . ASN A 1 95 ? -5.086 12.594 -23.125 1 71.44 95 ASN A O 1
ATOM 696 N N . GLU A 1 96 ? -6.508 12.922 -21.469 1 75.81 96 GLU A N 1
ATOM 697 C CA . GLU A 1 96 ? -6.168 11.609 -20.922 1 75.81 96 GLU A CA 1
ATOM 698 C C . GLU A 1 96 ? -6.66 10.492 -21.844 1 75.81 96 GLU A C 1
ATOM 700 O O . GLU A 1 96 ? -5.973 9.484 -22.031 1 75.81 96 GLU A O 1
ATOM 705 N N . HIS A 1 97 ? -7.762 10.773 -22.406 1 79.25 97 HIS A N 1
ATOM 706 C CA . HIS A 1 97 ? -8.297 9.781 -23.312 1 79.25 97 HIS A CA 1
ATOM 707 C C . HIS A 1 97 ? -7.418 9.641 -24.562 1 79.25 97 HIS A C 1
ATOM 709 O O . HIS A 1 97 ? -7.195 8.523 -25.047 1 79.25 97 HIS A O 1
ATOM 715 N N . LYS A 1 98 ? -6.895 10.766 -24.953 1 79.94 98 LYS A N 1
ATOM 716 C CA . LYS A 1 98 ? -6.016 10.742 -26.109 1 79.94 98 LYS A CA 1
ATOM 717 C C . LYS A 1 98 ? -4.707 10.016 -25.812 1 79.94 98 LYS A C 1
ATOM 719 O O . LYS A 1 98 ? -4.176 9.297 -26.656 1 79.94 98 LYS A O 1
ATOM 724 N N . ILE A 1 99 ? -4.293 10.195 -24.656 1 80.81 99 ILE A N 1
ATOM 725 C CA . ILE A 1 99 ? -3.064 9.523 -24.25 1 80.81 99 ILE A CA 1
ATOM 726 C C . ILE A 1 99 ? -3.293 8.016 -24.188 1 80.81 99 ILE A C 1
ATOM 728 O O . ILE A 1 99 ? -2.463 7.238 -24.672 1 80.81 99 ILE A O 1
ATOM 732 N N . LEU A 1 100 ? -4.395 7.637 -23.672 1 83.94 100 LEU A N 1
ATOM 733 C CA . LEU A 1 100 ? -4.715 6.219 -23.547 1 83.94 100 LEU A CA 1
ATOM 734 C C . LEU A 1 100 ? -4.895 5.586 -24.922 1 83.94 100 LEU A C 1
ATOM 736 O O . LEU A 1 100 ? -4.523 4.43 -25.141 1 83.94 100 LEU A O 1
ATOM 740 N N . GLN A 1 101 ? -5.43 6.398 -25.812 1 81.62 101 GLN A N 1
ATOM 741 C CA . GLN A 1 101 ? -5.57 5.914 -27.188 1 81.62 101 GLN A CA 1
ATOM 742 C C . GLN A 1 101 ? -4.211 5.719 -27.844 1 81.62 101 GLN A C 1
ATOM 744 O O . GLN A 1 101 ? -3.992 4.73 -28.562 1 81.62 101 GLN A O 1
ATOM 749 N N . LYS A 1 102 ? -3.371 6.637 -27.562 1 78 102 LYS A N 1
ATOM 750 C CA . LYS A 1 102 ? -2.031 6.566 -28.141 1 78 102 LYS A CA 1
ATOM 751 C C . LYS A 1 102 ? -1.253 5.379 -27.578 1 78 102 LYS A C 1
ATOM 753 O O . LYS A 1 102 ? -0.437 4.777 -28.281 1 78 102 LYS A O 1
ATOM 758 N N . LEU A 1 103 ? -1.587 5.016 -26.406 1 79.88 103 LEU A N 1
ATOM 759 C CA . LEU A 1 103 ? -0.91 3.891 -25.766 1 79.88 103 LEU A CA 1
ATOM 760 C C . LEU A 1 103 ? -1.569 2.57 -26.141 1 79.88 103 LEU A C 1
ATOM 762 O O . LEU A 1 103 ? -1.061 1.498 -25.812 1 79.88 103 LEU A O 1
ATOM 766 N N . GLY A 1 104 ? -2.684 2.582 -26.844 1 80.44 104 GLY A N 1
ATOM 767 C CA . GLY A 1 104 ? -3.375 1.385 -27.297 1 80.44 104 GLY A CA 1
ATOM 768 C C . GLY A 1 104 ? -4.133 0.682 -26.188 1 80.44 104 GLY A C 1
ATOM 769 O O . GLY A 1 104 ? -4.34 -0.533 -26.234 1 80.44 104 GLY A O 1
ATOM 770 N N . ALA A 1 105 ? -4.461 1.416 -25.156 1 86.31 105 ALA A N 1
ATOM 771 C CA . ALA A 1 105 ? -5.078 0.822 -23.969 1 86.31 105 ALA A CA 1
ATOM 772 C C . ALA A 1 105 ? -6.449 0.241 -24.297 1 86.31 105 ALA A C 1
ATOM 774 O O . ALA A 1 105 ? -6.938 -0.652 -23.609 1 86.31 105 ALA A O 1
ATOM 775 N N . PHE A 1 106 ? -7.047 0.688 -25.469 1 87.06 106 PHE A N 1
ATOM 776 C CA . PHE A 1 106 ? -8.398 0.265 -25.797 1 87.06 106 PHE A CA 1
ATOM 777 C C . PHE A 1 106 ? -8.391 -0.812 -26.875 1 87.06 106 PHE A C 1
ATOM 779 O O . PHE A 1 106 ? -9.445 -1.319 -27.266 1 87.06 106 PHE A O 1
ATOM 786 N N . LEU A 1 107 ? -7.254 -1.214 -27.266 1 84.56 107 LEU A N 1
ATOM 787 C CA . LEU A 1 107 ? -7.133 -2.209 -28.328 1 84.56 107 LEU A CA 1
ATOM 788 C C . LEU A 1 107 ? -7.195 -3.621 -27.766 1 84.56 107 LEU A C 1
ATOM 790 O O . LEU A 1 107 ? -6.652 -3.885 -26.688 1 84.56 107 LEU A O 1
ATOM 794 N N . LEU A 1 108 ? -7.961 -4.48 -28.453 1 86.94 108 LEU A N 1
ATOM 795 C CA . LEU A 1 108 ? -8.031 -5.902 -28.125 1 86.94 108 LEU A CA 1
ATOM 796 C C . LEU A 1 108 ? -7.574 -6.75 -29.297 1 86.94 108 LEU A C 1
ATOM 798 O O . LEU A 1 108 ? -7.789 -6.383 -30.453 1 86.94 108 LEU A O 1
ATOM 802 N N . PRO A 1 109 ? -6.926 -7.801 -29.016 1 86.88 109 PRO A N 1
ATOM 803 C CA . PRO A 1 109 ? -6.559 -8.703 -30.109 1 86.88 109 PRO A CA 1
ATOM 804 C C . PRO A 1 109 ? -7.773 -9.344 -30.781 1 86.88 109 PRO A C 1
ATOM 806 O O . PRO A 1 109 ? -8.898 -9.195 -30.297 1 86.88 109 PRO A O 1
ATOM 809 N N . PRO A 1 110 ? -7.504 -10 -31.938 1 84.56 110 PRO A N 1
ATOM 810 C CA . PRO A 1 110 ? -8.617 -10.703 -32.594 1 84.56 110 PRO A CA 1
ATOM 811 C C . PRO A 1 110 ? -9.305 -11.688 -31.641 1 84.56 110 PRO A C 1
ATOM 813 O O . PRO A 1 110 ? -8.672 -12.242 -30.75 1 84.56 110 PRO A O 1
ATOM 816 N N . ARG A 1 111 ? -10.516 -11.984 -31.953 1 87.5 111 ARG A N 1
ATOM 817 C CA . ARG A 1 111 ? -11.383 -12.758 -31.062 1 87.5 111 ARG A CA 1
ATOM 818 C C . ARG A 1 111 ? -10.812 -14.156 -30.828 1 87.5 111 ARG A C 1
ATOM 820 O O . ARG A 1 111 ? -10.883 -14.68 -29.719 1 87.5 111 ARG A O 1
ATOM 827 N N . ALA A 1 112 ? -10.227 -14.734 -31.797 1 88.12 112 ALA A N 1
ATOM 828 C CA . ALA A 1 112 ? -9.688 -16.094 -31.672 1 88.12 112 ALA A CA 1
ATOM 829 C C . ALA A 1 112 ? -8.547 -16.141 -30.656 1 88.12 112 ALA A C 1
ATOM 831 O O . ALA A 1 112 ? -8.445 -17.094 -29.875 1 88.12 112 ALA A O 1
ATOM 832 N N . ILE A 1 113 ? -7.746 -15.125 -30.703 1 89.19 113 ILE A N 1
ATOM 833 C CA . ILE A 1 113 ? -6.625 -15.055 -29.766 1 89.19 113 ILE A CA 1
ATOM 834 C C . ILE A 1 113 ? -7.141 -14.758 -28.359 1 89.19 113 ILE A C 1
ATOM 836 O O . ILE A 1 113 ? -6.672 -15.344 -27.391 1 89.19 113 ILE A O 1
ATOM 840 N N . CYS A 1 114 ? -8.133 -13.891 -28.297 1 91.81 114 CYS A N 1
ATOM 841 C CA . CYS A 1 114 ? -8.734 -13.57 -27 1 91.81 114 CYS A CA 1
ATOM 842 C C . CYS A 1 114 ? -9.359 -14.805 -26.375 1 91.81 114 CYS A C 1
ATOM 844 O O . CYS A 1 114 ? -9.203 -15.039 -25.172 1 91.81 114 CYS A O 1
ATOM 846 N N . ASP A 1 115 ? -9.992 -15.578 -27.203 1 94.62 115 ASP A N 1
ATOM 847 C CA . ASP A 1 115 ? -10.641 -16.797 -26.703 1 94.62 115 ASP A CA 1
ATOM 848 C C . ASP A 1 115 ? -9.609 -17.781 -26.156 1 94.62 115 ASP A C 1
ATOM 850 O O . ASP A 1 115 ? -9.828 -18.391 -25.109 1 94.62 115 ASP A O 1
ATOM 854 N N . ALA A 1 116 ? -8.539 -17.891 -26.859 1 94.75 116 ALA A N 1
ATOM 855 C CA . ALA A 1 116 ? -7.488 -18.797 -26.406 1 94.75 116 ALA A CA 1
ATOM 856 C C . ALA A 1 116 ? -6.898 -18.359 -25.078 1 94.75 116 ALA A C 1
ATOM 858 O O . ALA A 1 116 ? -6.66 -19.172 -24.188 1 94.75 116 ALA A O 1
ATOM 859 N N . ILE A 1 117 ? -6.656 -17.062 -24.953 1 95.25 117 ILE A N 1
ATOM 860 C CA . ILE A 1 117 ? -6.066 -16.531 -23.719 1 95.25 117 ILE A CA 1
ATOM 861 C C . ILE A 1 117 ? -7.055 -16.672 -22.562 1 95.25 117 ILE A C 1
ATOM 863 O O . ILE A 1 117 ? -6.676 -17.062 -21.469 1 95.25 117 ILE A O 1
ATOM 867 N N . VAL A 1 118 ? -8.312 -16.312 -22.812 1 96.5 118 VAL A N 1
ATOM 868 C CA . VAL A 1 118 ? -9.336 -16.375 -21.781 1 96.5 118 VAL A CA 1
ATOM 869 C C . VAL A 1 118 ? -9.516 -17.812 -21.312 1 96.5 118 VAL A C 1
ATOM 871 O O . VAL A 1 118 ? -9.68 -18.062 -20.109 1 96.5 118 VAL A O 1
ATOM 874 N N . GLN A 1 119 ? -9.461 -18.703 -22.234 1 96.56 119 GLN A N 1
ATOM 875 C CA . GLN A 1 119 ? -9.555 -20.125 -21.875 1 96.56 119 GLN A CA 1
ATOM 876 C C . GLN A 1 119 ? -8.383 -20.547 -21 1 96.56 119 GLN A C 1
ATOM 878 O O . GLN A 1 119 ? -8.562 -21.25 -20 1 96.56 119 GLN A O 1
ATOM 883 N N . ALA A 1 120 ? -7.234 -20.156 -21.391 1 96 120 ALA A N 1
ATOM 884 C CA . ALA A 1 120 ? -6.047 -20.469 -20.609 1 96 120 ALA A CA 1
ATOM 885 C C . ALA A 1 120 ? -6.133 -19.844 -19.219 1 96 120 ALA A C 1
ATOM 887 O O . ALA A 1 120 ? -5.711 -20.453 -18.219 1 96 120 ALA A O 1
ATOM 888 N N . PHE A 1 121 ? -6.637 -18.656 -19.156 1 96.94 121 PHE A N 1
ATOM 889 C CA . PHE A 1 121 ? -6.809 -17.969 -17.875 1 96.94 121 PHE A CA 1
ATOM 890 C C . PHE A 1 121 ? -7.688 -18.781 -16.938 1 96.94 121 PHE A C 1
ATOM 892 O O . PHE A 1 121 ? -7.309 -19.047 -15.789 1 96.94 121 PHE A O 1
ATOM 899 N N . PHE A 1 122 ? -8.844 -19.188 -17.359 1 96.88 122 PHE A N 1
ATOM 900 C CA . PHE A 1 122 ? -9.797 -19.859 -16.5 1 96.88 122 PHE A CA 1
ATOM 901 C C . PHE A 1 122 ? -9.32 -21.281 -16.172 1 96.88 122 PHE A C 1
ATOM 903 O O . PHE A 1 122 ? -9.641 -21.812 -15.102 1 96.88 122 PHE A O 1
ATOM 910 N N . GLN A 1 123 ? -8.445 -21.781 -16.984 1 96.31 123 GLN A N 1
ATOM 911 C CA . GLN A 1 123 ? -7.977 -23.141 -16.75 1 96.31 123 GLN A CA 1
ATOM 912 C C . GLN A 1 123 ? -6.836 -23.172 -15.742 1 96.31 123 GLN A C 1
ATOM 914 O O . GLN A 1 123 ? -6.781 -24.062 -14.891 1 96.31 123 GLN A O 1
ATOM 919 N N . TRP A 1 124 ? -5.957 -22.172 -15.805 1 95.44 124 TRP A N 1
ATOM 920 C CA . TRP A 1 124 ? -4.707 -22.344 -15.07 1 95.44 124 TRP A CA 1
ATOM 921 C C . TRP A 1 124 ? -4.527 -21.234 -14.039 1 95.44 124 TRP A C 1
ATOM 923 O O . TRP A 1 124 ? -3.877 -21.422 -13.016 1 95.44 124 TRP A O 1
ATOM 933 N N . VAL A 1 125 ? -5.023 -20.062 -14.266 1 96.06 125 VAL A N 1
ATOM 934 C CA . VAL A 1 125 ? -4.789 -18.922 -13.383 1 96.06 125 VAL A CA 1
ATOM 935 C C . VAL A 1 125 ? -5.953 -18.781 -12.406 1 96.06 125 VAL A C 1
ATOM 937 O O . VAL A 1 125 ? -5.742 -18.594 -11.203 1 96.06 125 VAL A O 1
ATOM 940 N N . PHE A 1 126 ? -7.168 -18.953 -12.891 1 97.56 126 PHE A N 1
ATOM 941 C CA . PHE A 1 126 ? -8.391 -18.688 -12.148 1 97.56 126 PHE A CA 1
ATOM 942 C C . PHE A 1 126 ? -8.492 -19.578 -10.922 1 97.56 126 PHE A C 1
ATOM 944 O O . PHE A 1 126 ? -8.945 -19.156 -9.859 1 97.56 126 PHE A O 1
ATOM 951 N N . PRO A 1 127 ? -8.078 -20.812 -10.961 1 96.94 127 PRO A N 1
ATOM 952 C CA . PRO A 1 127 ? -8.164 -21.656 -9.758 1 96.94 127 PRO A CA 1
ATOM 953 C C . PRO A 1 127 ? -7.258 -21.172 -8.633 1 96.94 127 PRO A C 1
ATOM 955 O O . PRO A 1 127 ? -7.516 -21.453 -7.461 1 96.94 127 PRO A O 1
ATOM 958 N N . ILE A 1 128 ? -6.207 -20.5 -8.992 1 96.06 128 ILE A N 1
ATOM 959 C CA . ILE A 1 128 ? -5.293 -19.938 -7.996 1 96.06 128 ILE A CA 1
ATOM 960 C C . ILE A 1 128 ? -5.809 -18.594 -7.516 1 96.06 128 ILE A C 1
ATOM 962 O O . ILE A 1 128 ? -5.664 -18.234 -6.344 1 96.06 128 ILE A O 1
ATOM 966 N N . LEU A 1 129 ? -6.391 -17.812 -8.43 1 96.38 129 LEU A N 1
ATOM 967 C CA . LEU A 1 129 ? -6.973 -16.516 -8.164 1 96.38 129 LEU A CA 1
ATOM 968 C C . LEU A 1 129 ? -8.43 -16.453 -8.602 1 96.38 129 LEU A C 1
ATOM 970 O O . LEU A 1 129 ? -8.773 -15.773 -9.57 1 96.38 129 LEU A O 1
ATOM 974 N N . PRO A 1 130 ? -9.25 -17.078 -7.832 1 97.62 130 PRO A N 1
ATOM 975 C CA . PRO A 1 130 ? -10.664 -17.078 -8.211 1 97.62 130 PRO A CA 1
ATOM 976 C C . PRO A 1 130 ? -11.367 -15.773 -7.871 1 97.62 130 PRO A C 1
ATOM 978 O O . PRO A 1 130 ? -12.297 -15.766 -7.062 1 97.62 130 PRO A O 1
ATOM 981 N N . ILE A 1 131 ? -11.078 -14.773 -8.594 1 97.69 131 ILE A N 1
ATOM 982 C CA . ILE A 1 131 ? -11.469 -13.438 -8.164 1 97.69 131 ILE A CA 1
ATOM 983 C C . ILE A 1 131 ? -12.5 -12.852 -9.133 1 97.69 131 ILE A C 1
ATOM 985 O O . ILE A 1 131 ? -12.812 -11.664 -9.078 1 97.69 131 ILE A O 1
ATOM 989 N N . LEU A 1 132 ? -13 -13.617 -10.078 1 97.06 132 LEU A N 1
ATOM 990 C CA . LEU A 1 132 ? -13.992 -13.133 -11.031 1 97.06 132 LEU A CA 1
ATOM 991 C C . LEU A 1 132 ? -15.32 -13.859 -10.867 1 97.06 132 LEU A C 1
ATOM 993 O O . LEU A 1 132 ? -15.344 -15.008 -10.406 1 97.06 132 LEU A O 1
ATOM 997 N N . ASP A 1 133 ? -16.328 -13.148 -11.133 1 94.5 133 ASP A N 1
ATOM 998 C CA . ASP A 1 133 ? -17.594 -13.805 -11.406 1 94.5 133 ASP A CA 1
ATOM 999 C C . ASP A 1 133 ? -17.625 -14.383 -12.82 1 94.5 133 ASP A C 1
ATOM 1001 O O . ASP A 1 133 ? -17.828 -13.641 -13.789 1 94.5 133 ASP A O 1
ATOM 1005 N N . THR A 1 134 ? -17.516 -15.672 -12.914 1 95 134 THR A N 1
ATOM 1006 C CA . THR A 1 134 ? -17.297 -16.344 -14.195 1 95 134 THR A CA 1
ATOM 1007 C C . THR A 1 134 ? -18.5 -16.172 -15.109 1 95 134 THR A C 1
ATOM 1009 O O . THR A 1 134 ? -18.359 -15.906 -16.297 1 95 134 THR A O 1
ATOM 1012 N N . ALA A 1 135 ? -19.672 -16.328 -14.57 1 91.75 135 ALA A N 1
ATOM 1013 C CA . ALA A 1 135 ? -20.891 -16.219 -15.367 1 91.75 135 ALA A CA 1
ATOM 1014 C C . ALA A 1 135 ? -21.062 -14.805 -15.906 1 91.75 135 ALA A C 1
ATOM 1016 O O . ALA A 1 135 ? -21.328 -14.617 -17.094 1 91.75 135 ALA A O 1
ATOM 1017 N N . GLU A 1 136 ? -20.891 -13.914 -15.039 1 90.69 136 GLU A N 1
ATOM 1018 C CA . GLU A 1 136 ? -21.047 -12.523 -15.453 1 90.69 136 GLU A CA 1
ATOM 1019 C C . GLU A 1 136 ? -19.969 -12.117 -16.453 1 90.69 136 GLU A C 1
ATOM 1021 O O . GLU A 1 136 ? -20.25 -11.438 -17.438 1 90.69 136 GLU A O 1
ATOM 1026 N N . PHE A 1 137 ? -18.781 -12.484 -16.188 1 94.44 137 PHE A N 1
ATOM 1027 C CA . PHE A 1 137 ? -17.672 -12.133 -17.062 1 94.44 137 PHE A CA 1
ATOM 1028 C C . PHE A 1 137 ? -17.875 -12.719 -18.453 1 94.44 137 PHE A C 1
ATOM 1030 O O . PHE A 1 137 ? -17.703 -12.016 -19.453 1 94.44 137 PHE A O 1
ATOM 1037 N N . MET A 1 138 ? -18.234 -13.953 -18.547 1 94.25 138 MET A N 1
ATOM 1038 C CA . MET A 1 138 ? -18.375 -14.609 -19.828 1 94.25 138 MET A CA 1
ATOM 1039 C C . MET A 1 138 ? -19.594 -14.078 -20.594 1 94.25 138 MET A C 1
ATOM 1041 O O . MET A 1 138 ? -19.562 -13.977 -21.812 1 94.25 138 MET A O 1
ATOM 1045 N N . GLU A 1 139 ? -20.625 -13.773 -19.844 1 92.56 139 GLU A N 1
ATOM 1046 C CA . GLU A 1 139 ? -21.797 -13.164 -20.469 1 92.56 139 GLU A CA 1
ATOM 1047 C C . GLU A 1 139 ? -21.453 -11.828 -21.109 1 92.56 139 GLU A C 1
ATOM 1049 O O . GLU A 1 139 ? -21.797 -11.57 -22.25 1 92.56 139 GLU A O 1
ATOM 1054 N N . ARG A 1 140 ? -20.688 -11.062 -20.328 1 92.62 140 ARG A N 1
ATOM 1055 C CA . ARG A 1 140 ? -20.297 -9.75 -20.828 1 92.62 140 ARG A CA 1
ATOM 1056 C C . ARG A 1 140 ? -19.234 -9.875 -21.906 1 92.62 140 ARG A C 1
ATOM 1058 O O . ARG A 1 140 ? -19.203 -9.078 -22.844 1 92.62 140 ARG A O 1
ATOM 1065 N N . TYR A 1 141 ? -18.422 -10.852 -21.797 1 93.62 141 TYR A N 1
ATOM 1066 C CA . TYR A 1 141 ? -17.375 -11.102 -22.781 1 93.62 141 TYR A CA 1
ATOM 1067 C C . TYR A 1 141 ? -17.984 -11.414 -24.141 1 93.62 141 TYR A C 1
ATOM 1069 O O . TYR A 1 141 ? -17.422 -11.031 -25.172 1 93.62 141 TYR A O 1
ATOM 1077 N N . GLU A 1 142 ? -19.125 -11.984 -24.156 1 92.38 142 GLU A N 1
ATOM 1078 C CA . GLU A 1 142 ? -19.781 -12.367 -25.391 1 92.38 142 GLU A CA 1
ATOM 1079 C C . GLU A 1 142 ? -20.719 -11.273 -25.891 1 92.38 142 GLU A C 1
ATOM 1081 O O . GLU A 1 142 ? -21.109 -11.258 -27.062 1 92.38 142 GLU A O 1
ATOM 1086 N N . ASP A 1 143 ? -21.016 -10.367 -24.984 1 89.5 143 ASP A N 1
ATOM 1087 C CA . ASP A 1 143 ? -21.922 -9.273 -25.328 1 89.5 143 ASP A CA 1
ATOM 1088 C C . ASP A 1 143 ? -21.156 -8.07 -25.859 1 89.5 143 ASP A C 1
ATOM 1090 O O . ASP A 1 143 ? -20.438 -7.398 -25.125 1 89.5 143 ASP A O 1
ATOM 1094 N N . VAL A 1 144 ? -21.375 -7.73 -27.031 1 84.5 144 VAL A N 1
ATOM 1095 C CA . VAL A 1 144 ? -20.672 -6.629 -27.656 1 84.5 144 VAL A CA 1
ATOM 1096 C C . VAL A 1 144 ? -21.203 -5.297 -27.141 1 84.5 144 VAL A C 1
ATOM 1098 O O . VAL A 1 144 ? -20.469 -4.305 -27.078 1 84.5 144 VAL A O 1
ATOM 1101 N N . LYS A 1 145 ? -22.391 -5.27 -26.656 1 84.88 145 LYS A N 1
ATOM 1102 C CA . LYS A 1 145 ? -23.031 -4.031 -26.203 1 84.88 145 LYS A CA 1
ATOM 1103 C C . LYS A 1 145 ? -22.578 -3.664 -24.797 1 84.88 145 LYS A C 1
ATOM 1105 O O . LYS A 1 145 ? -22.453 -2.482 -24.469 1 84.88 145 LYS A O 1
ATOM 1110 N N . ASN A 1 146 ? -22.328 -4.727 -24.078 1 88.69 146 ASN A N 1
ATOM 1111 C CA . ASN A 1 146 ? -21.906 -4.504 -22.688 1 88.69 146 ASN A CA 1
ATOM 1112 C C . ASN A 1 146 ? -20.688 -5.344 -22.328 1 88.69 146 ASN A C 1
ATOM 1114 O O . ASN A 1 146 ? -20.781 -6.238 -21.484 1 88.69 146 ASN A O 1
ATOM 1118 N N . PRO A 1 147 ? -19.578 -4.949 -22.875 1 89.88 147 PRO A N 1
ATOM 1119 C CA . PRO A 1 147 ? -18.359 -5.703 -22.578 1 89.88 147 PRO A CA 1
ATOM 1120 C C . PRO A 1 147 ? -17.875 -5.488 -21.141 1 89.88 147 PRO A C 1
ATOM 1122 O O . PRO A 1 147 ? -18.312 -4.562 -20.469 1 89.88 147 PRO A O 1
ATOM 1125 N N . PRO A 1 148 ? -17.062 -6.391 -20.688 1 91.5 148 PRO A N 1
ATOM 1126 C CA . PRO A 1 148 ? -16.469 -6.172 -19.359 1 91.5 148 PRO A CA 1
ATOM 1127 C C . PRO A 1 148 ? -15.586 -4.926 -19.312 1 91.5 148 PRO A C 1
ATOM 1129 O O . PRO A 1 148 ? -15.242 -4.367 -20.359 1 91.5 148 PRO A O 1
ATOM 1132 N N . SER A 1 149 ? -15.352 -4.477 -18.078 1 92 149 SER A N 1
ATOM 1133 C CA . SER A 1 149 ? -14.43 -3.354 -17.938 1 92 149 SER A CA 1
ATOM 1134 C C . SER A 1 149 ? -13.156 -3.57 -18.75 1 92 149 SER A C 1
ATOM 1136 O O . SER A 1 149 ? -12.562 -4.648 -18.703 1 92 149 SER A O 1
ATOM 1138 N N . ILE A 1 150 ? -12.773 -2.594 -19.531 1 92.81 150 ILE A N 1
ATOM 1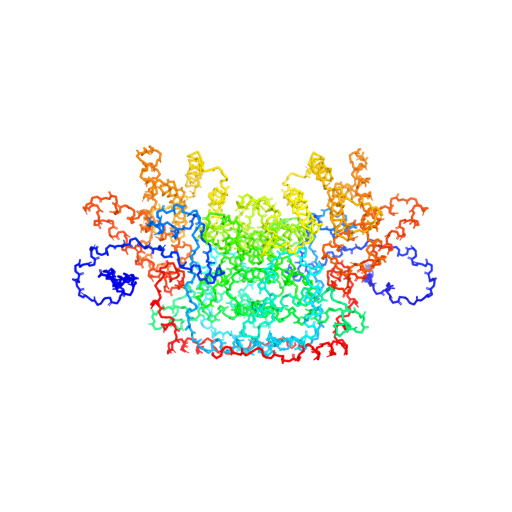139 C CA . ILE A 1 150 ? -11.602 -2.725 -20.391 1 92.81 150 ILE A CA 1
ATOM 1140 C C . ILE A 1 150 ? -10.359 -2.951 -19.531 1 92.81 150 ILE A C 1
ATOM 1142 O O . ILE A 1 150 ? -9.438 -3.666 -19.938 1 92.81 150 ILE A O 1
ATOM 1146 N N . LEU A 1 151 ? -10.297 -2.33 -18.375 1 95.62 151 LEU A N 1
ATOM 1147 C CA . LEU A 1 151 ? -9.188 -2.576 -17.453 1 95.62 151 LEU A CA 1
ATOM 1148 C C . LEU A 1 151 ? -9.133 -4.047 -17.047 1 95.62 151 LEU A C 1
ATOM 1150 O O . LEU A 1 151 ? -8.07 -4.672 -17.109 1 95.62 151 LEU A O 1
ATOM 1154 N N . LEU A 1 152 ? -10.273 -4.551 -16.672 1 96.62 152 LEU A N 1
ATOM 1155 C CA . LEU A 1 152 ? -10.344 -5.945 -16.25 1 96.62 152 LEU A CA 1
ATOM 1156 C C . LEU A 1 152 ? -10 -6.879 -17.406 1 96.62 152 LEU A C 1
ATOM 1158 O O . LEU A 1 152 ? -9.305 -7.879 -17.219 1 96.62 152 LEU A O 1
ATOM 1162 N N . MET A 1 153 ? -10.516 -6.523 -18.578 1 95.31 153 MET A N 1
ATOM 1163 C CA . MET A 1 153 ? -10.258 -7.336 -19.766 1 95.31 153 MET A CA 1
ATOM 1164 C C . MET A 1 153 ? -8.766 -7.395 -20.062 1 95.31 153 MET A C 1
ATOM 1166 O O . MET A 1 153 ? -8.203 -8.477 -20.266 1 95.31 153 MET A O 1
ATOM 1170 N N . GLN A 1 154 ? -8.109 -6.258 -20.062 1 95.12 154 GLN A N 1
ATOM 1171 C CA . GLN A 1 154 ? -6.672 -6.219 -20.312 1 95.12 154 GLN A CA 1
ATOM 1172 C C . GLN A 1 154 ? -5.906 -7.008 -19.25 1 95.12 154 GLN A C 1
ATOM 1174 O O . GLN A 1 154 ? -4.93 -7.688 -19.578 1 95.12 154 GLN A O 1
ATOM 1179 N N . ALA A 1 155 ? -6.312 -6.895 -18 1 96.94 155 ALA A N 1
ATOM 1180 C CA . ALA A 1 155 ? -5.648 -7.602 -16.906 1 96.94 155 ALA A CA 1
ATOM 1181 C C . ALA A 1 155 ? -5.82 -9.109 -17.047 1 96.94 155 ALA A C 1
ATOM 1183 O O . ALA A 1 155 ? -4.887 -9.875 -16.781 1 96.94 155 ALA A O 1
ATOM 1184 N N . VAL A 1 156 ? -7.035 -9.555 -17.453 1 97.25 156 VAL A N 1
ATOM 1185 C CA . VAL A 1 156 ? -7.293 -10.977 -17.656 1 97.25 156 VAL A CA 1
ATOM 1186 C C . VAL A 1 156 ? -6.438 -11.492 -18.812 1 97.25 156 VAL A C 1
ATOM 1188 O O . VAL A 1 156 ? -5.863 -12.578 -18.734 1 97.25 156 VAL A O 1
ATOM 1191 N N . LEU A 1 157 ? -6.352 -10.703 -19.859 1 94.69 157 LEU A N 1
ATOM 1192 C CA . LEU A 1 157 ? -5.523 -11.094 -21 1 94.69 157 LEU A CA 1
ATOM 1193 C C . LEU A 1 157 ? -4.055 -11.164 -20.609 1 94.69 157 LEU A C 1
ATOM 1195 O O . LEU A 1 157 ? -3.326 -12.047 -21.047 1 94.69 157 LEU A O 1
ATOM 1199 N N . LEU A 1 158 ? -3.652 -10.281 -19.719 1 94.12 158 LEU A N 1
ATOM 1200 C CA . LEU A 1 158 ? -2.285 -10.289 -19.219 1 94.12 158 LEU A CA 1
ATOM 1201 C C . LEU A 1 158 ? -1.997 -11.586 -18.453 1 94.12 158 LEU A C 1
ATOM 1203 O O . LEU A 1 158 ? -1.011 -12.266 -18.734 1 94.12 158 LEU A O 1
ATOM 1207 N N . ALA A 1 159 ? -2.82 -11.922 -17.547 1 94.38 159 ALA A N 1
ATOM 1208 C CA . ALA A 1 159 ? -2.613 -13.109 -16.719 1 94.38 159 ALA A CA 1
ATOM 1209 C C . ALA A 1 159 ? -2.715 -14.383 -17.547 1 94.38 159 ALA A C 1
ATOM 1211 O O . ALA A 1 159 ? -1.962 -15.336 -17.328 1 94.38 159 ALA A O 1
ATOM 1212 N N . GLY A 1 160 ? -3.646 -14.375 -18.531 1 94.44 160 GLY A N 1
ATOM 1213 C CA . GLY A 1 160 ? -3.852 -15.555 -19.359 1 94.44 160 GLY A CA 1
ATOM 1214 C C . GLY A 1 160 ? -2.74 -15.773 -20.359 1 94.44 160 GLY A C 1
ATOM 1215 O O . GLY A 1 160 ? -2.465 -16.906 -20.75 1 94.44 160 GLY A O 1
ATOM 1216 N N . THR A 1 161 ? -2.121 -14.719 -20.781 1 90.38 161 THR A N 1
ATOM 1217 C CA . THR A 1 161 ? -1.069 -14.82 -21.781 1 90.38 161 THR A CA 1
ATOM 1218 C C . THR A 1 161 ? 0.105 -15.641 -21.266 1 90.38 161 THR A C 1
ATOM 1220 O O . THR A 1 161 ? 0.749 -16.375 -22.031 1 90.38 161 THR A O 1
ATOM 1223 N N . ARG A 1 162 ? 0.298 -15.586 -20.031 1 85 162 ARG A N 1
ATOM 1224 C CA . ARG A 1 162 ? 1.411 -16.312 -19.438 1 85 162 ARG A CA 1
ATOM 1225 C C . ARG A 1 162 ? 1.154 -17.828 -19.453 1 85 162 ARG A C 1
ATOM 1227 O O . ARG A 1 162 ? 2.096 -18.625 -19.516 1 85 162 ARG A O 1
ATOM 1234 N N . ALA A 1 163 ? -0.052 -18.203 -19.469 1 89.56 163 ALA A N 1
ATOM 1235 C CA . ALA A 1 163 ? -0.421 -19.625 -19.422 1 89.56 163 ALA A CA 1
ATOM 1236 C C . ALA A 1 163 ? -0.85 -20.109 -20.797 1 89.56 163 ALA A C 1
ATOM 1238 O O . ALA A 1 163 ? -1.162 -21.297 -20.984 1 89.56 163 ALA A O 1
ATOM 1239 N N . CYS A 1 164 ? -0.812 -19.219 -21.75 1 90.56 164 CYS A N 1
ATOM 1240 C CA . CYS A 1 164 ? -1.329 -19.578 -23.078 1 90.56 164 CYS A CA 1
ATOM 1241 C C . CYS A 1 164 ? -0.214 -20.094 -23.969 1 90.56 164 CYS A C 1
ATOM 1243 O O . CYS A 1 164 ? 0.878 -19.516 -24 1 90.56 164 CYS A O 1
ATOM 1245 N N . LYS A 1 165 ? -0.484 -21.188 -24.734 1 86.31 165 LYS A N 1
ATOM 1246 C CA . LYS A 1 165 ? 0.508 -21.812 -25.594 1 86.31 165 LYS A CA 1
ATOM 1247 C C . LYS A 1 165 ? 0.216 -21.5 -27.062 1 86.31 165 LYS A C 1
ATOM 1249 O O . LYS A 1 165 ? 0.794 -22.125 -27.969 1 86.31 165 LYS A O 1
ATOM 1254 N N . ASP A 1 166 ? -0.64 -20.562 -27.25 1 87.62 166 ASP A N 1
ATOM 1255 C CA . ASP A 1 166 ? -0.926 -20.188 -28.641 1 87.62 166 ASP A CA 1
ATOM 1256 C C . ASP A 1 166 ? 0.32 -19.625 -29.328 1 87.62 166 ASP A C 1
ATOM 1258 O O . ASP A 1 166 ? 0.926 -18.672 -28.844 1 87.62 166 ASP A O 1
ATOM 1262 N N . PRO A 1 167 ? 0.722 -20.156 -30.422 1 85.38 167 PRO A N 1
ATOM 1263 C CA . PRO A 1 167 ? 1.953 -19.75 -31.094 1 85.38 167 PRO A CA 1
ATOM 1264 C C . PRO A 1 167 ? 1.914 -18.281 -31.547 1 85.38 167 PRO A C 1
ATOM 1266 O O . PRO A 1 167 ? 2.965 -17.672 -31.734 1 85.38 167 PRO A O 1
ATOM 1269 N N . ARG A 1 168 ? 0.816 -17.625 -31.828 1 85.62 168 ARG A N 1
ATOM 1270 C CA . ARG A 1 168 ? 0.697 -16.25 -32.281 1 85.62 168 ARG A CA 1
ATOM 1271 C C . ARG A 1 168 ? 1.129 -15.273 -31.203 1 85.62 168 ARG A C 1
ATOM 1273 O O . ARG A 1 168 ? 1.404 -14.102 -31.469 1 85.62 168 ARG A O 1
ATOM 1280 N N . LEU A 1 169 ? 1.181 -15.875 -29.922 1 84.5 169 LEU A N 1
ATOM 1281 C CA . LEU A 1 169 ? 1.541 -15.023 -28.797 1 84.5 169 LEU A CA 1
ATOM 1282 C C . LEU A 1 169 ? 3.016 -15.188 -28.453 1 84.5 169 LEU A C 1
ATOM 1284 O O . LEU A 1 169 ? 3.561 -14.406 -27.656 1 84.5 169 LEU A O 1
ATOM 1288 N N . LEU A 1 170 ? 3.582 -16.125 -29.047 1 79 170 LEU A N 1
ATOM 1289 C CA . LEU A 1 170 ? 4.953 -16.469 -28.688 1 79 170 LEU A CA 1
ATOM 1290 C C . LEU A 1 170 ? 5.949 -15.812 -29.641 1 79 170 LEU A C 1
ATOM 1292 O O . LEU A 1 170 ? 5.676 -15.688 -30.828 1 79 170 LEU A O 1
ATOM 1296 N N . ASP A 1 171 ? 6.941 -15.375 -29.016 1 73.44 171 ASP A N 1
ATOM 1297 C CA . ASP A 1 171 ? 8.023 -14.844 -29.844 1 73.44 171 ASP A CA 1
ATOM 1298 C C . ASP A 1 171 ? 8.867 -15.977 -30.422 1 73.44 171 ASP A C 1
ATOM 1300 O O . ASP A 1 171 ? 8.5 -17.156 -30.328 1 73.44 171 ASP A O 1
ATOM 1304 N N . LYS A 1 172 ? 9.969 -15.602 -31.062 1 67.44 172 LYS A N 1
ATOM 1305 C CA . LYS A 1 172 ? 10.828 -16.578 -31.719 1 67.44 172 LYS A CA 1
ATOM 1306 C C . LYS A 1 172 ? 11.453 -17.531 -30.719 1 67.44 172 LYS A C 1
ATOM 1308 O O . LYS A 1 172 ? 11.766 -18.672 -31.062 1 67.44 172 LYS A O 1
ATOM 1313 N N . THR A 1 173 ? 11.609 -17.109 -29.5 1 66.44 173 THR A N 1
ATOM 1314 C CA . THR A 1 173 ? 12.227 -17.938 -28.469 1 66.44 173 THR A CA 1
ATOM 1315 C C . THR A 1 173 ? 11.172 -18.781 -27.75 1 66.44 173 THR A C 1
ATOM 1317 O O . THR A 1 173 ? 11.5 -19.625 -26.906 1 66.44 173 THR A O 1
ATOM 1320 N N . GLY A 1 174 ? 9.977 -18.594 -28.156 1 71.5 174 GLY A N 1
ATOM 1321 C CA . GLY A 1 174 ? 8.906 -19.328 -27.516 1 71.5 174 GLY A CA 1
ATOM 1322 C C . GLY A 1 174 ? 8.398 -18.656 -26.25 1 71.5 174 GLY A C 1
ATOM 1323 O O . GLY A 1 174 ? 7.664 -19.266 -25.469 1 71.5 174 GLY A O 1
ATOM 1324 N N . SER A 1 175 ? 8.789 -17.469 -26.047 1 74.56 175 SER A N 1
ATOM 1325 C CA . SER A 1 175 ? 8.398 -16.75 -24.844 1 74.56 175 SER A CA 1
ATOM 1326 C C . SER A 1 175 ? 7.195 -15.844 -25.125 1 74.56 175 SER A C 1
ATOM 1328 O O . SER A 1 175 ? 7.098 -15.242 -26.203 1 74.56 175 SER A O 1
ATOM 1330 N N . SER A 1 176 ? 6.25 -15.766 -24.188 1 79.62 176 SER A N 1
ATOM 1331 C CA . SER A 1 176 ? 5.094 -14.883 -24.297 1 79.62 176 SER A CA 1
ATOM 1332 C C . SER A 1 176 ? 5.359 -13.547 -23.609 1 79.62 176 SER A C 1
ATOM 1334 O O . SER A 1 176 ? 4.438 -12.75 -23.406 1 79.62 176 SER A O 1
ATOM 1336 N N . ALA A 1 177 ? 6.578 -13.25 -23.281 1 75.19 177 ALA A N 1
ATOM 1337 C CA . ALA A 1 177 ? 6.941 -12.078 -22.484 1 75.19 177 ALA A CA 1
ATOM 1338 C C . ALA A 1 177 ? 6.594 -10.789 -23.234 1 75.19 177 ALA A C 1
ATOM 1340 O O . ALA A 1 177 ? 6.152 -9.812 -22.625 1 75.19 177 ALA A O 1
ATOM 1341 N N . ALA A 1 178 ? 6.789 -10.781 -24.516 1 76.31 178 ALA A N 1
ATOM 1342 C CA . ALA A 1 178 ? 6.504 -9.578 -25.297 1 76.31 178 ALA A CA 1
ATOM 1343 C C . ALA A 1 178 ? 5.008 -9.273 -25.297 1 76.31 178 ALA A C 1
ATOM 1345 O O . ALA A 1 178 ? 4.609 -8.117 -25.141 1 76.31 178 ALA A O 1
ATOM 1346 N N . ALA A 1 179 ? 4.242 -10.305 -25.531 1 83.62 179 ALA A N 1
ATOM 1347 C CA . ALA A 1 179 ? 2.793 -10.117 -25.5 1 83.62 179 ALA A CA 1
ATOM 1348 C C . ALA A 1 179 ? 2.33 -9.68 -24.109 1 83.62 179 ALA A C 1
ATOM 1350 O O . ALA A 1 179 ? 1.476 -8.805 -23.984 1 83.62 179 ALA A O 1
ATOM 1351 N N . ALA A 1 180 ? 2.881 -10.297 -23.094 1 85.44 180 ALA A N 1
ATOM 1352 C CA . ALA A 1 180 ? 2.525 -9.953 -21.719 1 85.44 180 ALA A CA 1
ATOM 1353 C C . ALA A 1 180 ? 2.867 -8.5 -21.406 1 85.44 180 ALA A C 1
ATOM 1355 O O . ALA A 1 180 ? 2.115 -7.812 -20.703 1 85.44 180 ALA A O 1
ATOM 1356 N N . ARG A 1 181 ? 3.932 -8 -21.906 1 82.12 181 ARG A N 1
ATOM 1357 C CA . ARG A 1 181 ? 4.355 -6.621 -21.672 1 82.12 181 ARG A CA 1
ATOM 1358 C C . ARG A 1 181 ? 3.361 -5.637 -22.281 1 82.12 181 ARG A C 1
ATOM 1360 O O . ARG A 1 181 ? 3.086 -4.586 -21.688 1 82.12 181 ARG A O 1
ATOM 1367 N N . ILE A 1 182 ? 2.916 -5.977 -23.422 1 83.88 182 ILE A N 1
ATOM 1368 C CA . ILE A 1 182 ? 1.95 -5.109 -24.094 1 83.88 182 ILE A CA 1
ATOM 1369 C C . ILE A 1 182 ? 0.681 -5.008 -23.25 1 83.88 182 ILE A C 1
ATOM 1371 O O . ILE A 1 182 ? 0.192 -3.908 -22.984 1 83.88 182 ILE A O 1
ATOM 1375 N N . PHE A 1 183 ? 0.17 -6.156 -22.812 1 89 183 PHE A N 1
ATOM 1376 C CA . PHE A 1 183 ? -1.038 -6.145 -22 1 89 183 PHE A CA 1
ATOM 1377 C C . PHE A 1 183 ? -0.782 -5.457 -20.656 1 89 183 PHE A C 1
ATOM 1379 O O . PHE A 1 183 ? -1.671 -4.801 -20.109 1 89 183 PHE A O 1
ATOM 1386 N N . TYR A 1 184 ? 0.418 -5.648 -20.156 1 89.25 184 TYR A N 1
ATOM 1387 C CA . TYR A 1 184 ? 0.789 -5.004 -18.906 1 89.25 184 TYR A CA 1
ATOM 1388 C C . TYR A 1 184 ? 0.737 -3.488 -19.031 1 89.25 184 TYR A C 1
ATOM 1390 O O . TYR A 1 184 ? 0.157 -2.807 -18.188 1 89.25 184 TYR A O 1
ATOM 1398 N N . LYS A 1 185 ? 1.283 -2.965 -20.062 1 84.88 185 LYS A N 1
ATOM 1399 C CA . LYS A 1 185 ? 1.308 -1.52 -20.266 1 84.88 185 LYS A CA 1
ATOM 1400 C C . LYS A 1 185 ? -0.098 -0.974 -20.5 1 84.88 185 LYS A C 1
ATOM 1402 O O . LYS A 1 185 ? -0.437 0.11 -20.016 1 84.88 185 LYS A O 1
ATOM 1407 N N . ARG A 1 186 ? -0.85 -1.736 -21.203 1 87.75 186 ARG A N 1
ATOM 1408 C CA . ARG A 1 186 ? -2.225 -1.315 -21.453 1 87.75 186 ARG A CA 1
ATOM 1409 C C . ARG A 1 186 ? -3.033 -1.287 -20.156 1 87.75 186 ARG A C 1
ATOM 1411 O O . ARG A 1 186 ? -3.709 -0.3 -19.859 1 87.75 186 ARG A O 1
ATOM 1418 N N . ALA A 1 187 ? -2.904 -2.342 -19.391 1 93.38 187 ALA A N 1
ATOM 1419 C CA . ALA A 1 187 ? -3.66 -2.441 -18.141 1 93.38 187 ALA A CA 1
ATOM 1420 C C . ALA A 1 187 ? -3.199 -1.392 -17.141 1 93.38 187 ALA A C 1
ATOM 1422 O O . ALA A 1 187 ? -4.023 -0.725 -16.5 1 93.38 187 ALA A O 1
ATOM 1423 N N . THR A 1 188 ? -1.905 -1.187 -16.984 1 91.19 188 THR A N 1
ATOM 1424 C CA . THR A 1 188 ? -1.383 -0.248 -16 1 91.19 188 THR A CA 1
ATOM 1425 C C . THR A 1 188 ? -1.717 1.189 -16.391 1 91.19 188 THR A C 1
ATOM 1427 O O . THR A 1 188 ? -1.981 2.027 -15.531 1 91.19 188 THR A O 1
ATOM 1430 N N . SER A 1 189 ? -1.712 1.484 -17.703 1 88.19 189 SER A N 1
ATOM 1431 C CA . SER A 1 189 ? -2.08 2.826 -18.141 1 88.19 189 SER A CA 1
ATOM 1432 C C . SER A 1 189 ? -3.533 3.139 -17.812 1 88.19 189 SER A C 1
ATOM 1434 O O . SER A 1 189 ? -3.855 4.258 -17.406 1 88.19 189 SER A O 1
ATOM 1436 N N . LEU A 1 190 ? -4.367 2.174 -17.969 1 90.69 190 LEU A N 1
ATOM 1437 C CA . LEU A 1 190 ? -5.777 2.361 -17.641 1 90.69 190 LEU A CA 1
ATOM 1438 C C . LEU A 1 190 ? -5.965 2.592 -16.141 1 90.69 190 LEU A C 1
ATOM 1440 O O . LEU A 1 190 ? -6.797 3.404 -15.734 1 90.69 190 LEU A O 1
ATOM 1444 N N . PHE A 1 191 ? -5.223 1.93 -15.383 1 91.19 191 PHE A N 1
ATOM 1445 C CA . PHE A 1 191 ? -5.289 2.092 -13.938 1 91.19 191 PHE A CA 1
ATOM 1446 C C . PHE A 1 191 ? -4.758 3.457 -13.523 1 91.19 191 PHE A C 1
ATOM 1448 O O . PHE A 1 191 ? -5.367 4.145 -12.703 1 91.19 191 PHE A O 1
ATOM 1455 N N . GLU A 1 192 ? -3.648 3.805 -14.055 1 84.25 192 GLU A N 1
ATOM 1456 C CA . GLU A 1 192 ? -2.973 5.039 -13.664 1 84.25 192 GLU A CA 1
ATOM 1457 C C . GLU A 1 192 ? -3.803 6.262 -14.031 1 84.25 192 GLU A C 1
ATOM 1459 O O . GLU A 1 192 ? -3.779 7.273 -13.328 1 84.25 192 GLU A O 1
ATOM 1464 N N . PHE A 1 193 ? -4.551 6.156 -15.102 1 82.81 193 PHE A N 1
ATOM 1465 C CA . PHE A 1 193 ? -5.355 7.297 -15.523 1 82.81 193 PHE A CA 1
ATOM 1466 C C . PHE A 1 193 ? -6.777 7.18 -14.992 1 82.81 193 PHE A C 1
ATOM 1468 O O . PHE A 1 193 ? -7.68 7.879 -15.461 1 82.81 193 PHE A O 1
ATOM 1475 N N . ASN A 1 194 ? -7.035 6.27 -14.086 1 82.56 194 ASN A N 1
ATOM 1476 C CA . ASN A 1 194 ? -8.297 6.109 -13.367 1 82.56 194 ASN A CA 1
ATOM 1477 C C . ASN A 1 194 ? -9.469 5.93 -14.336 1 82.56 194 ASN A C 1
ATOM 1479 O O . ASN A 1 194 ? -10.508 6.57 -14.18 1 82.56 194 ASN A O 1
ATOM 1483 N N . TYR A 1 195 ? -9.281 5.113 -15.305 1 84.81 195 TYR A N 1
ATOM 1484 C CA . TYR A 1 195 ? -10.352 4.883 -16.266 1 84.81 195 TYR A CA 1
ATOM 1485 C C . TYR A 1 195 ? -11.492 4.094 -15.641 1 84.81 195 TYR A C 1
ATOM 1487 O O . TYR A 1 195 ? -12.633 4.152 -16.109 1 84.81 195 TYR A O 1
ATOM 1495 N N . GLU A 1 196 ? -11.117 3.279 -14.656 1 86.25 196 GLU A N 1
ATOM 1496 C CA . GLU A 1 196 ? -12.078 2.482 -13.906 1 86.25 196 GLU A CA 1
ATOM 1497 C C . GLU A 1 196 ? -12.172 2.947 -12.453 1 86.25 196 GLU A C 1
ATOM 1499 O O . GLU A 1 196 ? -11.148 3.16 -11.797 1 86.25 196 GLU A O 1
ATOM 1504 N N . ASP A 1 197 ? -13.445 3.16 -12.016 1 80.69 197 ASP A N 1
ATOM 1505 C CA . ASP A 1 197 ? -13.57 3.691 -10.664 1 80.69 197 ASP A CA 1
ATOM 1506 C C . ASP A 1 197 ? -14.258 2.684 -9.742 1 80.69 197 ASP A C 1
ATOM 1508 O O . ASP A 1 197 ? -14.453 2.955 -8.555 1 80.69 197 ASP A O 1
ATOM 1512 N N . ASP A 1 198 ? -14.656 1.554 -10.312 1 87.12 198 ASP A N 1
ATOM 1513 C CA . ASP A 1 198 ? -15.172 0.494 -9.453 1 87.12 198 ASP A CA 1
ATOM 1514 C C . ASP A 1 198 ? -14.047 -0.182 -8.672 1 87.12 198 ASP A C 1
ATOM 1516 O O . ASP A 1 198 ? -13.203 -0.871 -9.258 1 87.12 198 ASP A O 1
ATOM 1520 N N . ARG A 1 199 ? -14.102 -0.029 -7.422 1 90.5 199 ARG A N 1
ATOM 1521 C CA . ARG A 1 199 ? -12.992 -0.477 -6.59 1 90.5 199 ARG A CA 1
ATOM 1522 C C . ARG A 1 199 ? -12.867 -1.997 -6.613 1 90.5 199 ARG A C 1
ATOM 1524 O O . ARG A 1 199 ? -11.766 -2.537 -6.469 1 90.5 199 ARG A O 1
ATOM 1531 N N . ILE A 1 200 ? -13.984 -2.725 -6.742 1 92.5 200 ILE A N 1
ATOM 1532 C CA . ILE A 1 200 ? -13.922 -4.18 -6.812 1 92.5 200 ILE A CA 1
ATOM 1533 C C . ILE A 1 200 ? -13.195 -4.602 -8.094 1 92.5 200 ILE A C 1
ATOM 1535 O O . ILE A 1 200 ? -12.289 -5.43 -8.047 1 92.5 200 ILE A O 1
ATOM 1539 N N . ILE A 1 201 ? -13.578 -3.979 -9.211 1 94.38 201 ILE A N 1
ATOM 1540 C CA . ILE A 1 201 ? -12.961 -4.277 -10.5 1 94.38 201 ILE A CA 1
ATOM 1541 C C . ILE A 1 201 ? -11.484 -3.889 -10.461 1 94.38 201 ILE A C 1
ATOM 1543 O O . ILE A 1 201 ? -10.633 -4.625 -10.969 1 94.38 201 ILE A O 1
ATOM 1547 N N . VAL A 1 202 ? -11.203 -2.766 -9.852 1 95.31 202 VAL A N 1
ATOM 1548 C CA . VAL A 1 202 ? -9.82 -2.297 -9.773 1 95.31 202 VAL A CA 1
ATOM 1549 C C . VAL A 1 202 ? -8.992 -3.266 -8.938 1 95.31 202 VAL A C 1
ATOM 1551 O O . VAL A 1 202 ? -7.855 -3.588 -9.289 1 95.31 202 VAL A O 1
ATOM 1554 N N . THR A 1 203 ? -9.547 -3.707 -7.793 1 96.44 203 THR A N 1
ATOM 1555 C CA . THR A 1 203 ? -8.844 -4.676 -6.961 1 96.44 203 THR A CA 1
ATOM 1556 C C . THR A 1 203 ? -8.539 -5.945 -7.754 1 96.44 203 THR A C 1
ATOM 1558 O O . THR A 1 203 ? -7.41 -6.449 -7.715 1 96.44 203 THR A O 1
ATOM 1561 N N . GLN A 1 204 ? -9.516 -6.445 -8.469 1 97.44 204 GLN A N 1
ATOM 1562 C CA . GLN A 1 204 ? -9.328 -7.625 -9.312 1 97.44 204 GLN A CA 1
ATOM 1563 C C . GLN A 1 204 ? -8.227 -7.406 -10.336 1 97.44 204 GLN A C 1
ATOM 1565 O O . GLN A 1 204 ? -7.34 -8.25 -10.492 1 97.44 204 GLN A O 1
ATOM 1570 N N . ALA A 1 205 ? -8.297 -6.281 -10.953 1 97.25 205 ALA A N 1
ATOM 1571 C CA . ALA A 1 205 ? -7.332 -5.973 -12 1 97.25 205 ALA A CA 1
ATOM 1572 C C . ALA A 1 205 ? -5.918 -5.867 -11.438 1 97.25 205 ALA A C 1
ATOM 1574 O O . ALA A 1 205 ? -4.965 -6.387 -12.023 1 97.25 205 ALA A O 1
ATOM 1575 N N . LEU A 1 206 ? -5.781 -5.227 -10.305 1 96.69 206 LEU A N 1
ATOM 1576 C CA . LEU A 1 206 ? -4.469 -5.051 -9.695 1 96.69 206 LEU A CA 1
ATOM 1577 C C . LEU A 1 206 ? -3.867 -6.395 -9.305 1 96.69 206 LEU A C 1
ATOM 1579 O O . LEU A 1 206 ? -2.658 -6.602 -9.438 1 96.69 206 LEU A O 1
ATOM 1583 N N . MET A 1 207 ? -4.652 -7.262 -8.805 1 97.12 207 MET A N 1
ATOM 1584 C CA . MET A 1 207 ? -4.176 -8.594 -8.453 1 97.12 207 MET A CA 1
ATOM 1585 C C . MET A 1 207 ? -3.654 -9.336 -9.68 1 97.12 207 MET A C 1
ATOM 1587 O O . MET A 1 207 ? -2.652 -10.047 -9.602 1 97.12 207 MET A O 1
ATOM 1591 N N . LEU A 1 208 ? -4.352 -9.102 -10.766 1 96.62 208 LEU A N 1
ATOM 1592 C CA . LEU A 1 208 ? -3.947 -9.766 -12 1 96.62 208 LEU A CA 1
ATOM 1593 C C . LEU A 1 208 ? -2.723 -9.094 -12.609 1 96.62 208 LEU A C 1
ATOM 1595 O O . LEU A 1 208 ? -1.876 -9.758 -13.211 1 96.62 208 LEU A O 1
ATOM 1599 N N . ILE A 1 209 ? -2.631 -7.785 -12.484 1 94.31 209 ILE A N 1
ATOM 1600 C CA . ILE A 1 209 ? -1.457 -7.062 -12.961 1 94.31 209 ILE A CA 1
ATOM 1601 C C . ILE A 1 209 ? -0.215 -7.543 -12.211 1 94.31 209 ILE A C 1
ATOM 1603 O O . ILE A 1 209 ? 0.848 -7.719 -12.812 1 94.31 209 ILE A O 1
ATOM 1607 N N . GLY A 1 210 ? -0.387 -7.797 -10.922 1 90.19 210 GLY A N 1
ATOM 1608 C CA . GLY A 1 210 ? 0.727 -8.273 -10.117 1 90.19 210 GLY A CA 1
ATOM 1609 C C . GLY A 1 210 ? 1.176 -9.672 -10.492 1 90.19 210 GLY A C 1
ATOM 1610 O O . GLY A 1 210 ? 2.285 -10.086 -10.156 1 90.19 210 GLY A O 1
ATOM 1611 N N . TRP A 1 211 ? 0.311 -10.312 -11.266 1 81.81 211 TRP A N 1
ATOM 1612 C CA . TRP A 1 211 ? 0.629 -11.656 -11.742 1 81.81 211 TRP A CA 1
ATOM 1613 C C . TRP A 1 211 ? 1.781 -11.617 -12.742 1 81.81 211 TRP A C 1
ATOM 1615 O O . TRP A 1 211 ? 2.473 -12.625 -12.93 1 81.81 211 TRP A O 1
ATOM 1625 N N . TYR A 1 212 ? 1.929 -10.438 -13.453 1 70.94 212 TYR A N 1
ATOM 1626 C CA . TYR A 1 212 ? 2.932 -10.227 -14.492 1 70.94 212 TYR A CA 1
ATOM 1627 C C . TYR A 1 212 ? 4.34 -10.344 -13.922 1 70.94 212 TYR A C 1
ATOM 1629 O O . TYR A 1 212 ? 5.238 -10.883 -14.57 1 70.94 212 TYR A O 1
ATOM 1637 N N . TRP A 1 213 ? 4.438 -9.969 -12.617 1 64.31 213 TRP A N 1
ATOM 1638 C CA . TRP A 1 213 ? 5.688 -9.938 -11.867 1 64.31 213 TRP A CA 1
ATOM 1639 C C . TRP A 1 213 ? 6.66 -8.93 -12.469 1 64.31 213 TRP A C 1
ATOM 1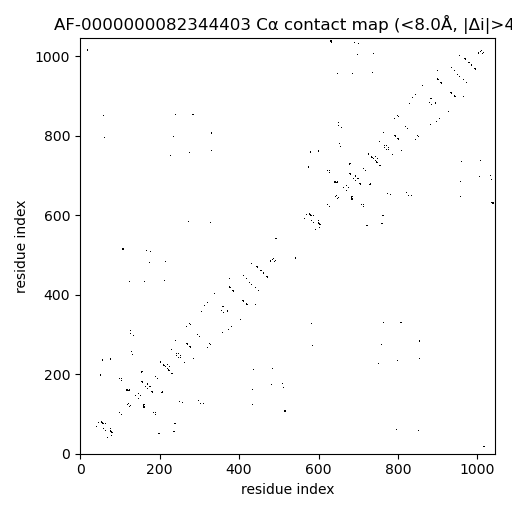641 O O . TRP A 1 213 ? 6.254 -7.863 -12.93 1 64.31 213 TRP A O 1
ATOM 1651 N N . ASP A 1 214 ? 7.855 -9.141 -12.906 1 62.47 214 ASP A N 1
ATOM 1652 C CA . ASP A 1 214 ? 8.844 -8.07 -12.852 1 62.47 214 ASP A CA 1
ATOM 1653 C C . ASP A 1 214 ? 9.273 -7.641 -14.25 1 62.47 214 ASP A C 1
ATOM 1655 O O . ASP A 1 214 ? 9.43 -8.477 -15.141 1 62.47 214 ASP A O 1
ATOM 1659 N N . ASP A 1 215 ? 8.906 -6.43 -14.5 1 62 215 ASP A N 1
ATOM 1660 C CA . ASP A 1 215 ? 9.469 -5.746 -15.664 1 62 215 ASP A CA 1
ATOM 1661 C C . ASP A 1 215 ? 10.75 -5.004 -15.297 1 62 215 ASP A C 1
ATOM 1663 O O . ASP A 1 215 ? 10.758 -4.18 -14.375 1 62 215 ASP A O 1
ATOM 1667 N N . PRO A 1 216 ? 11.812 -5.355 -15.891 1 59.62 216 PRO A N 1
ATOM 1668 C CA . PRO A 1 216 ? 13.086 -4.703 -15.562 1 59.62 216 PRO A CA 1
ATOM 1669 C C . PRO A 1 216 ? 13.055 -3.195 -15.812 1 59.62 216 PRO A C 1
ATOM 1671 O O . PRO A 1 216 ? 13.836 -2.451 -15.219 1 59.62 216 PRO A O 1
ATOM 1674 N N . ASN A 1 217 ? 12.133 -2.809 -16.625 1 61.09 217 ASN A N 1
ATOM 1675 C CA . ASN A 1 217 ? 12.086 -1.393 -16.969 1 61.09 217 ASN A CA 1
ATOM 1676 C C . ASN A 1 217 ? 11.305 -0.589 -15.93 1 61.09 217 ASN A C 1
ATOM 1678 O O . ASN A 1 217 ? 11.328 0.643 -15.945 1 61.09 217 ASN A O 1
ATOM 1682 N N . GLU A 1 218 ? 10.664 -1.281 -15.078 1 67 218 GLU A N 1
ATOM 1683 C CA . GLU A 1 218 ? 9.906 -0.604 -14.031 1 67 218 GLU A CA 1
ATOM 1684 C C . GLU A 1 218 ? 10.266 -1.14 -12.656 1 67 218 GLU A C 1
ATOM 1686 O O . GLU A 1 218 ? 9.492 -1.87 -12.039 1 67 218 GLU A O 1
ATOM 1691 N N . PRO A 1 219 ? 11.352 -0.595 -12.164 1 65.62 219 PRO A N 1
ATOM 1692 C CA . PRO A 1 219 ? 11.836 -1.17 -10.914 1 65.62 219 PRO A CA 1
ATOM 1693 C C . PRO A 1 219 ? 10.938 -0.845 -9.719 1 65.62 219 PRO A C 1
ATOM 1695 O O . PRO A 1 219 ? 10.953 -1.567 -8.719 1 65.62 219 PRO A O 1
ATOM 1698 N N . LEU A 1 220 ? 10.203 0.198 -9.82 1 71.31 220 LEU A N 1
ATOM 1699 C CA . LEU A 1 220 ? 9.391 0.592 -8.672 1 71.31 220 LEU A CA 1
ATOM 1700 C C . LEU A 1 220 ? 8.07 -0.164 -8.648 1 71.31 220 LEU A C 1
ATOM 1702 O O . LEU A 1 220 ? 7.41 -0.243 -7.613 1 71.31 220 LEU A O 1
ATOM 1706 N N . LYS A 1 221 ? 7.73 -0.716 -9.742 1 81.06 221 LYS A N 1
ATOM 1707 C CA . LYS A 1 221 ? 6.438 -1.385 -9.844 1 81.06 221 LYS A CA 1
ATOM 1708 C C . LYS A 1 221 ? 6.602 -2.902 -9.875 1 81.06 221 LYS A C 1
ATOM 1710 O O . LYS A 1 221 ? 6.371 -3.537 -10.906 1 81.06 221 LYS A O 1
ATOM 1715 N N . ASP A 1 222 ? 6.938 -3.43 -8.781 1 82.38 222 ASP A N 1
ATOM 1716 C CA . ASP A 1 222 ? 7.102 -4.871 -8.617 1 82.38 222 ASP A CA 1
ATOM 1717 C C . ASP A 1 222 ? 5.84 -5.504 -8.031 1 82.38 222 ASP A C 1
ATOM 1719 O O . ASP A 1 222 ? 4.883 -4.801 -7.699 1 82.38 222 ASP A O 1
ATOM 1723 N N . PRO A 1 223 ? 5.809 -6.793 -8.055 1 87.06 223 PRO A N 1
ATOM 1724 C CA . PRO A 1 223 ? 4.609 -7.465 -7.555 1 87.06 223 PRO A CA 1
ATOM 1725 C C . PRO A 1 223 ? 4.262 -7.062 -6.125 1 87.06 223 PRO A C 1
ATOM 1727 O O . PRO A 1 223 ? 3.084 -7.043 -5.754 1 87.06 223 PRO A O 1
ATOM 1730 N N . PHE A 1 224 ? 5.285 -6.734 -5.34 1 90.25 224 PHE A N 1
ATOM 1731 C CA . PHE A 1 224 ? 5.023 -6.258 -3.984 1 90.25 224 PHE A CA 1
ATOM 1732 C C . PHE A 1 224 ? 4.211 -4.969 -4.012 1 90.25 224 PHE A C 1
ATOM 1734 O O . PHE A 1 224 ? 3.229 -4.832 -3.281 1 90.25 224 PHE A O 1
ATOM 1741 N N . ASP A 1 225 ? 4.613 -4.09 -4.855 1 90.44 225 ASP A N 1
ATOM 1742 C CA . ASP A 1 225 ? 3.926 -2.809 -4.988 1 90.44 225 ASP A CA 1
ATOM 1743 C C . ASP A 1 225 ? 2.492 -3 -5.48 1 90.44 225 ASP A C 1
ATOM 1745 O O . ASP A 1 225 ? 1.561 -2.395 -4.945 1 90.44 225 ASP A O 1
ATOM 1749 N N . TRP A 1 226 ? 2.281 -3.762 -6.5 1 93.62 226 TRP A N 1
ATOM 1750 C CA . TRP A 1 226 ? 0.949 -3.98 -7.051 1 93.62 226 TRP A CA 1
ATOM 1751 C C . TRP A 1 226 ? 0.034 -4.633 -6.02 1 93.62 226 TRP A C 1
ATOM 1753 O O . TRP A 1 226 ? -1.145 -4.289 -5.922 1 93.62 226 TRP A O 1
ATOM 1763 N N . THR A 1 227 ? 0.571 -5.609 -5.277 1 95.06 227 THR A N 1
ATOM 1764 C CA . THR A 1 227 ? -0.23 -6.277 -4.258 1 95.06 227 THR A CA 1
ATOM 1765 C C . THR A 1 227 ? -0.621 -5.305 -3.152 1 95.06 227 THR A C 1
ATOM 1767 O O . THR A 1 227 ? -1.762 -5.312 -2.684 1 95.06 227 THR A O 1
ATOM 1770 N N . ARG A 1 228 ? 0.321 -4.488 -2.752 1 95.88 228 ARG A N 1
ATOM 1771 C CA . ARG A 1 228 ? 0.025 -3.516 -1.706 1 95.88 228 ARG A CA 1
ATOM 1772 C C . ARG A 1 228 ? -1.01 -2.5 -2.18 1 95.88 228 ARG A C 1
ATOM 1774 O O . ARG A 1 228 ? -1.857 -2.061 -1.399 1 95.88 228 ARG A O 1
ATOM 1781 N N . ASN A 1 229 ? -0.896 -2.111 -3.426 1 94.69 229 ASN A N 1
ATOM 1782 C CA . ASN A 1 229 ? -1.925 -1.241 -3.984 1 94.69 229 ASN A CA 1
ATOM 1783 C C . ASN A 1 229 ? -3.293 -1.915 -3.975 1 94.69 229 ASN A C 1
ATOM 1785 O O . ASN A 1 229 ? -4.297 -1.282 -3.645 1 94.69 229 ASN A O 1
ATOM 1789 N N . ALA A 1 230 ? -3.312 -3.15 -4.371 1 97 230 ALA A N 1
ATOM 1790 C CA . ALA A 1 230 ? -4.57 -3.891 -4.355 1 97 230 ALA A CA 1
ATOM 1791 C C . ALA A 1 230 ? -5.156 -3.949 -2.945 1 97 230 ALA A C 1
ATOM 1793 O O . ALA A 1 230 ? -6.367 -3.816 -2.764 1 97 230 ALA A O 1
ATOM 1794 N N . ILE A 1 231 ? -4.312 -4.148 -1.951 1 97.25 231 ILE A N 1
ATOM 1795 C CA . ILE A 1 231 ? -4.75 -4.215 -0.562 1 97.25 231 ILE A CA 1
ATOM 1796 C C . ILE A 1 231 ? -5.34 -2.869 -0.143 1 97.25 231 ILE A C 1
ATOM 1798 O O . ILE A 1 231 ? -6.371 -2.82 0.53 1 97.25 231 ILE A O 1
ATOM 1802 N N . SER A 1 232 ? -4.668 -1.815 -0.536 1 94.88 232 SER A N 1
ATOM 1803 C CA . SER A 1 232 ? -5.16 -0.486 -0.191 1 94.88 232 SER A CA 1
ATOM 1804 C C . SER A 1 232 ? -6.551 -0.242 -0.773 1 94.88 232 SER A C 1
ATOM 1806 O O . SER A 1 232 ? -7.445 0.245 -0.078 1 94.88 232 SER A O 1
ATOM 1808 N N . VAL A 1 233 ? -6.766 -0.601 -2.031 1 93.81 233 VAL A N 1
ATOM 1809 C CA . VAL A 1 233 ? -8.062 -0.406 -2.678 1 93.81 233 VAL A CA 1
ATOM 1810 C C . VAL A 1 233 ? -9.102 -1.32 -2.035 1 93.81 233 VAL A C 1
ATOM 1812 O O . VAL A 1 233 ? -10.266 -0.937 -1.887 1 93.81 233 VAL A O 1
ATOM 1815 N N . ALA A 1 234 ? -8.688 -2.484 -1.678 1 94.94 234 ALA A N 1
ATOM 1816 C CA . ALA A 1 234 ? -9.602 -3.426 -1.035 1 94.94 234 ALA A CA 1
ATOM 1817 C C . ALA A 1 234 ? -10.086 -2.891 0.309 1 94.94 234 ALA A C 1
ATOM 1819 O O . ALA A 1 234 ? -11.266 -3.023 0.648 1 94.94 234 ALA A O 1
ATOM 1820 N N . TYR A 1 235 ? -9.195 -2.303 1.105 1 91.56 235 TYR A N 1
ATOM 1821 C CA . TYR A 1 235 ? -9.586 -1.691 2.371 1 91.56 235 TYR A CA 1
ATOM 1822 C C . TYR A 1 235 ? -10.562 -0.542 2.143 1 91.56 235 TYR A C 1
ATOM 1824 O O . TYR A 1 235 ? -11.516 -0.373 2.9 1 91.56 235 TYR A O 1
ATOM 1832 N N . ALA A 1 236 ? -10.25 0.188 1.06 1 87.06 236 ALA A N 1
ATOM 1833 C CA . ALA A 1 236 ? -11.133 1.304 0.742 1 87.06 236 ALA A CA 1
ATOM 1834 C C . ALA A 1 236 ? -12.516 0.806 0.328 1 87.06 236 ALA A C 1
ATOM 1836 O O . ALA A 1 236 ? -13.523 1.487 0.548 1 87.06 236 ALA A O 1
ATOM 1837 N N . ALA A 1 237 ? -12.562 -0.374 -0.239 1 86.88 237 ALA A N 1
ATOM 1838 C CA . ALA A 1 237 ? -13.828 -0.962 -0.669 1 86.88 237 ALA A CA 1
ATOM 1839 C C . ALA A 1 237 ? -14.516 -1.691 0.483 1 86.88 237 ALA A C 1
ATOM 1841 O O . ALA A 1 237 ? -15.688 -2.062 0.382 1 86.88 237 ALA A O 1
ATOM 1842 N N . GLY A 1 238 ? -13.812 -1.878 1.586 1 87.75 238 GLY A N 1
ATOM 1843 C CA . GLY A 1 238 ? -14.375 -2.574 2.734 1 87.75 238 GLY A CA 1
ATOM 1844 C C . GLY A 1 238 ? -14.422 -4.078 2.553 1 87.75 238 GLY A C 1
ATOM 1845 O O . GLY A 1 238 ? -15.289 -4.746 3.119 1 87.75 238 GLY A O 1
ATOM 1846 N N . LEU A 1 239 ? -13.523 -4.621 1.778 1 92.06 239 LEU A N 1
ATOM 1847 C CA . LEU A 1 239 ? -13.523 -6.051 1.489 1 92.06 239 LEU A CA 1
ATOM 1848 C C . LEU A 1 239 ? -13.117 -6.855 2.719 1 92.06 239 LEU A C 1
ATOM 1850 O O . LEU A 1 239 ? -13.328 -8.07 2.771 1 92.06 239 LEU A O 1
ATOM 1854 N N . HIS A 1 240 ? -12.492 -6.246 3.738 1 90.56 240 HIS A N 1
ATOM 1855 C CA . HIS A 1 240 ? -12.039 -6.945 4.938 1 90.56 240 HIS A CA 1
ATOM 1856 C C . HIS A 1 240 ? -13.18 -7.105 5.941 1 90.56 240 HIS A C 1
ATOM 1858 O O . HIS A 1 240 ? -13.008 -7.754 6.977 1 90.56 240 HIS A O 1
ATOM 1864 N N . ARG A 1 241 ? -14.297 -6.555 5.613 1 85.94 241 ARG A N 1
ATOM 1865 C CA . ARG A 1 241 ? -15.453 -6.641 6.5 1 85.94 241 ARG A CA 1
ATOM 1866 C C . ARG A 1 241 ? -16.484 -7.633 5.965 1 85.94 241 ARG A C 1
ATOM 1868 O O . ARG A 1 241 ? -16.703 -7.715 4.758 1 85.94 241 ARG A O 1
ATOM 1875 N N . SER A 1 242 ? -17.109 -8.258 6.895 1 84.12 242 SER A N 1
ATOM 1876 C CA . SER A 1 242 ? -18.125 -9.234 6.508 1 84.12 242 SER A CA 1
ATOM 1877 C C . SER A 1 242 ? -19.359 -8.547 5.965 1 84.12 242 SER A C 1
ATOM 1879 O O . SER A 1 242 ? -19.828 -7.547 6.527 1 84.12 242 SER A O 1
ATOM 1881 N N . VAL A 1 243 ? -19.875 -9.047 4.895 1 80 243 VAL A N 1
ATOM 1882 C CA . VAL A 1 243 ? -21.078 -8.5 4.285 1 80 243 VAL A CA 1
ATOM 1883 C C . VAL A 1 243 ? -22.219 -9.492 4.418 1 80 243 VAL A C 1
ATOM 1885 O O . VAL A 1 243 ? -23.234 -9.391 3.707 1 80 243 VAL A O 1
ATOM 1888 N N . ALA A 1 244 ? -22.094 -10.398 5.301 1 77.44 244 ALA A N 1
ATOM 1889 C CA . ALA A 1 244 ? -23.109 -11.43 5.477 1 77.44 244 ALA A CA 1
ATOM 1890 C C . ALA A 1 244 ? -24.469 -10.805 5.82 1 77.44 244 ALA A C 1
ATOM 1892 O O . ALA A 1 244 ? -25.5 -11.273 5.355 1 77.44 244 ALA A O 1
ATOM 1893 N N . LYS A 1 245 ? -24.469 -9.75 6.539 1 72.38 245 LYS A N 1
ATOM 1894 C CA . LYS A 1 245 ? -25.703 -9.125 6.992 1 72.38 245 LYS A CA 1
ATOM 1895 C C . LYS A 1 245 ? -26.109 -7.973 6.074 1 72.38 245 LYS A C 1
ATOM 1897 O O . LYS A 1 245 ? -27.078 -7.27 6.34 1 72.38 245 LYS A O 1
ATOM 1902 N N . SER A 1 246 ? -25.438 -7.926 4.984 1 73.25 246 SER A N 1
ATOM 1903 C CA . SER A 1 246 ? -25.734 -6.828 4.07 1 73.25 246 SER A CA 1
ATOM 1904 C C . SER A 1 246 ? -26.828 -7.211 3.078 1 73.25 246 SER A C 1
ATOM 1906 O O . SER A 1 246 ? -27.25 -8.367 3.025 1 73.25 246 SER A O 1
ATOM 1908 N N . GLN A 1 247 ? -27.25 -6.219 2.295 1 74.44 247 GLN A N 1
ATOM 1909 C CA . GLN A 1 247 ? -28.312 -6.422 1.322 1 74.44 247 GLN A CA 1
ATOM 1910 C C . GLN A 1 247 ? -27.75 -6.734 -0.06 1 74.44 247 GLN A C 1
ATOM 1912 O O . GLN A 1 247 ? -28.469 -6.672 -1.06 1 74.44 247 GLN A O 1
ATOM 1917 N N . LEU A 1 248 ? -26.578 -7.148 -0.043 1 80 248 LEU A N 1
ATOM 1918 C CA . LEU A 1 248 ? -25.938 -7.465 -1.317 1 80 248 LEU A CA 1
ATOM 1919 C C . LEU A 1 248 ? -26.438 -8.805 -1.85 1 80 248 LEU A C 1
ATOM 1921 O O . LEU A 1 248 ? -26.906 -9.648 -1.082 1 80 248 LEU A O 1
ATOM 1925 N N . LEU A 1 249 ? -26.344 -8.891 -3.133 1 83.19 249 LEU A N 1
ATOM 1926 C CA . LEU A 1 249 ? -26.656 -10.172 -3.752 1 83.19 249 LEU A CA 1
ATOM 1927 C C . LEU A 1 249 ? -25.688 -11.258 -3.279 1 83.19 249 LEU A C 1
ATOM 1929 O O . LEU A 1 249 ? -24.531 -10.969 -2.982 1 83.19 249 LEU A O 1
ATOM 1933 N N . GLU A 1 250 ? -26.219 -12.43 -3.238 1 87.06 250 GLU A N 1
ATOM 1934 C CA . GLU A 1 250 ? -25.391 -13.539 -2.764 1 87.06 250 GLU A CA 1
ATOM 1935 C C . GLU A 1 250 ? -24.172 -13.742 -3.646 1 87.06 250 GLU A C 1
ATOM 1937 O O . GLU A 1 250 ? -23.094 -14.102 -3.156 1 87.06 250 GLU A O 1
ATOM 1942 N N . SER A 1 251 ? -24.391 -13.57 -4.898 1 87.38 251 SER A N 1
ATOM 1943 C CA . SER A 1 251 ? -23.266 -13.719 -5.82 1 87.38 251 SER A CA 1
ATOM 1944 C C . SER A 1 251 ? -22.156 -12.703 -5.52 1 87.38 251 SER A C 1
ATOM 1946 O O . SER A 1 251 ? -20.969 -13.023 -5.598 1 87.38 251 SER A O 1
ATOM 1948 N N . GLU A 1 252 ? -22.578 -11.531 -5.172 1 88 252 GLU A N 1
ATOM 1949 C CA . GLU A 1 252 ? -21.609 -10.477 -4.844 1 88 252 GLU A CA 1
ATOM 1950 C C . GLU A 1 252 ? -20.922 -10.766 -3.516 1 88 252 GLU A C 1
ATOM 1952 O O . GLU A 1 252 ? -19.734 -10.469 -3.354 1 88 252 GLU A O 1
ATOM 1957 N N . LYS A 1 253 ? -21.688 -11.289 -2.6 1 89.44 253 LYS A N 1
ATOM 1958 C CA . LYS A 1 253 ? -21.109 -11.641 -1.31 1 89.44 253 LYS A CA 1
ATOM 1959 C C . LYS A 1 253 ? -20.031 -12.711 -1.47 1 89.44 253 LYS A C 1
ATOM 1961 O O . LYS A 1 253 ? -18.953 -12.594 -0.895 1 89.44 253 LYS A O 1
ATOM 1966 N N . ARG A 1 254 ? -20.344 -13.695 -2.266 1 93.19 254 ARG A N 1
ATOM 1967 C CA . ARG A 1 254 ? -19.406 -14.781 -2.51 1 93.19 254 ARG A CA 1
ATOM 1968 C C . ARG A 1 254 ? -18.156 -14.273 -3.236 1 93.19 254 ARG A C 1
ATOM 1970 O O . ARG A 1 254 ? -17.047 -14.68 -2.92 1 93.19 254 ARG A O 1
ATOM 1977 N N . LEU A 1 255 ? -18.391 -13.398 -4.172 1 94.25 255 LEU A N 1
ATOM 1978 C CA . LEU A 1 255 ? -17.266 -12.844 -4.926 1 94.25 255 LEU A CA 1
ATOM 1979 C C . LEU A 1 255 ? -16.344 -12.039 -4.016 1 94.25 255 LEU A C 1
ATOM 1981 O O . LEU A 1 255 ? -15.117 -12.172 -4.098 1 94.25 255 LEU A O 1
ATOM 1985 N N . ARG A 1 256 ? -16.875 -11.195 -3.139 1 93.31 256 ARG A N 1
ATOM 1986 C CA . ARG A 1 256 ? -16.094 -10.383 -2.215 1 93.31 256 ARG A CA 1
ATOM 1987 C C . ARG A 1 256 ? -15.25 -11.266 -1.295 1 93.31 256 ARG A C 1
ATOM 1989 O O . ARG A 1 256 ? -14.086 -10.961 -1.035 1 93.31 256 ARG A O 1
ATOM 1996 N N . THR A 1 257 ? -15.859 -12.32 -0.858 1 95.25 257 THR A N 1
ATOM 1997 C CA . THR A 1 257 ? -15.148 -13.25 0.014 1 95.25 257 THR A CA 1
ATOM 1998 C C . THR A 1 257 ? -13.984 -13.898 -0.723 1 95.25 257 THR A C 1
ATOM 2000 O O . THR A 1 257 ? -12.875 -14 -0.183 1 95.25 257 THR A O 1
ATOM 2003 N N . ARG A 1 258 ? -14.188 -14.32 -1.906 1 97.12 258 ARG A N 1
ATOM 2004 C CA . ARG A 1 258 ? -13.133 -14.961 -2.686 1 97.12 258 ARG A CA 1
ATOM 2005 C C . ARG A 1 258 ? -12 -13.984 -2.979 1 97.12 258 ARG A C 1
ATOM 2007 O O . ARG A 1 258 ? -10.828 -14.344 -2.889 1 97.12 258 ARG A O 1
ATOM 2014 N N . ILE A 1 259 ? -12.344 -12.773 -3.32 1 97.38 259 ILE A N 1
ATOM 2015 C CA . ILE A 1 259 ? -11.336 -11.758 -3.625 1 97.38 259 ILE A CA 1
ATOM 2016 C C . ILE A 1 259 ? -10.461 -11.523 -2.4 1 97.38 259 ILE A C 1
ATOM 2018 O O . ILE A 1 259 ? -9.234 -11.461 -2.51 1 97.38 259 ILE A O 1
ATOM 2022 N N . TRP A 1 260 ? -11.078 -11.406 -1.258 1 97 260 TRP A N 1
ATOM 2023 C CA . TRP A 1 260 ? -10.336 -11.102 -0.04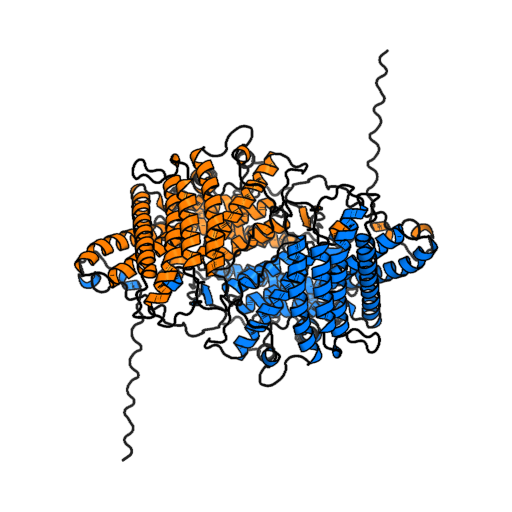1 1 97 260 TRP A CA 1
ATOM 2024 C C . TRP A 1 260 ? -9.352 -12.219 0.291 1 97 260 TRP A C 1
ATOM 2026 O O . TRP A 1 260 ? -8.172 -11.961 0.557 1 97 260 TRP A O 1
ATOM 2036 N N . TRP A 1 261 ? -9.789 -13.422 0.237 1 97.5 261 TRP A N 1
ATOM 2037 C CA . TRP A 1 261 ? -8.922 -14.531 0.614 1 97.5 261 TRP A CA 1
ATOM 2038 C C . TRP A 1 261 ? -7.844 -14.766 -0.439 1 97.5 261 TRP A C 1
ATOM 2040 O O . TRP A 1 261 ? -6.723 -15.172 -0.113 1 97.5 261 TRP A O 1
ATOM 2050 N N . ALA A 1 262 ? -8.195 -14.539 -1.721 1 97.94 262 ALA A N 1
ATOM 2051 C CA . ALA A 1 262 ? -7.16 -14.602 -2.748 1 97.94 262 ALA A CA 1
ATOM 2052 C C . ALA A 1 262 ? -6.09 -13.539 -2.508 1 97.94 262 ALA A C 1
ATOM 2054 O O . ALA A 1 262 ? -4.895 -13.812 -2.666 1 97.94 262 ALA A O 1
ATOM 2055 N N . LEU A 1 263 ? -6.551 -12.359 -2.131 1 97.81 263 LEU A N 1
ATOM 2056 C CA . LEU A 1 263 ? -5.629 -11.273 -1.814 1 97.81 263 LEU A CA 1
ATOM 2057 C C . LEU A 1 263 ? -4.785 -11.617 -0.592 1 97.81 263 LEU A C 1
ATOM 2059 O O . LEU A 1 263 ? -3.598 -11.289 -0.537 1 97.81 263 LEU A O 1
ATOM 2063 N N . PHE A 1 264 ? -5.41 -12.281 0.352 1 96.88 264 PHE A N 1
ATOM 2064 C CA . PHE A 1 264 ? -4.742 -12.75 1.561 1 96.88 264 PHE A CA 1
ATOM 2065 C C . PHE A 1 264 ? -3.594 -13.695 1.216 1 96.88 264 PHE A C 1
ATOM 2067 O O . PHE A 1 264 ? -2.49 -13.555 1.747 1 96.88 264 PHE A O 1
ATOM 2074 N N . THR A 1 265 ? -3.771 -14.633 0.348 1 96.94 265 THR A N 1
ATOM 2075 C CA . THR A 1 265 ? -2.74 -15.602 -0.019 1 96.94 265 THR A CA 1
ATOM 2076 C C . THR A 1 265 ? -1.627 -14.922 -0.816 1 96.94 265 THR A C 1
ATOM 2078 O O . THR A 1 265 ? -0.448 -15.234 -0.632 1 96.94 265 THR A O 1
ATOM 2081 N N . ARG A 1 266 ? -2.014 -14.016 -1.673 1 96.25 266 ARG A N 1
ATOM 2082 C CA . ARG A 1 266 ? -1.019 -13.289 -2.459 1 96.25 266 ARG A CA 1
ATOM 2083 C C . ARG A 1 266 ? -0.105 -12.461 -1.561 1 96.25 266 ARG A C 1
ATOM 2085 O O . ARG A 1 266 ? 1.104 -12.398 -1.79 1 96.25 266 ARG A O 1
ATOM 2092 N N . ASP A 1 267 ? -0.673 -11.82 -0.617 1 95.69 267 ASP A N 1
ATOM 2093 C CA . ASP A 1 267 ? 0.094 -11 0.316 1 95.69 267 ASP A CA 1
ATOM 2094 C C . ASP A 1 267 ? 1.156 -11.828 1.032 1 95.69 267 ASP A C 1
ATOM 2096 O O . ASP A 1 267 ? 2.299 -11.398 1.178 1 95.69 267 ASP A O 1
ATOM 2100 N N . ARG A 1 268 ? 0.863 -13.031 1.421 1 93.56 268 ARG A N 1
ATOM 2101 C CA . ARG A 1 268 ? 1.801 -13.891 2.135 1 93.56 268 ARG A CA 1
ATOM 2102 C C . ARG A 1 268 ? 2.906 -14.383 1.209 1 93.56 268 ARG A C 1
ATOM 2104 O O . ARG A 1 268 ? 4.082 -14.383 1.58 1 93.56 268 ARG A O 1
ATOM 2111 N N . SER A 1 269 ? 2.479 -14.828 0.069 1 91.81 269 SER A N 1
ATOM 2112 C CA . SER A 1 269 ? 3.467 -15.359 -0.866 1 91.81 269 SER A CA 1
ATOM 2113 C C . SER A 1 269 ? 4.488 -14.297 -1.253 1 91.81 269 SER A C 1
ATOM 2115 O O . SER A 1 269 ? 5.688 -14.57 -1.312 1 91.81 269 SER A O 1
ATOM 2117 N N . ILE A 1 270 ? 4.039 -13.078 -1.438 1 90.19 270 ILE A N 1
ATOM 2118 C CA . ILE A 1 270 ? 4.934 -12 -1.852 1 90.19 270 ILE A CA 1
ATOM 2119 C C . ILE A 1 270 ? 5.781 -11.547 -0.664 1 90.19 270 ILE A C 1
ATOM 2121 O O . ILE A 1 270 ? 6.961 -11.227 -0.822 1 90.19 270 ILE A O 1
ATOM 2125 N N . ALA A 1 271 ? 5.164 -11.469 0.493 1 90.44 271 ALA A N 1
ATOM 2126 C CA . ALA A 1 271 ? 5.895 -11.047 1.686 1 90.44 271 ALA A CA 1
ATOM 2127 C C . ALA A 1 271 ? 7.047 -12 1.987 1 90.44 271 ALA A C 1
ATOM 2129 O O . ALA A 1 271 ? 8.148 -11.57 2.314 1 90.44 271 ALA A O 1
ATOM 2130 N N . ILE A 1 272 ? 6.84 -13.25 1.869 1 87.44 272 ILE A N 1
ATOM 2131 C CA . ILE A 1 272 ? 7.879 -14.242 2.125 1 87.44 272 ILE A CA 1
ATOM 2132 C C . ILE A 1 272 ? 8.961 -14.148 1.054 1 87.44 272 ILE A C 1
ATOM 2134 O O . ILE A 1 272 ? 10.148 -14.289 1.349 1 87.44 272 ILE A O 1
ATOM 2138 N N . PHE A 1 273 ? 8.477 -13.922 -0.137 1 85.12 273 PHE A N 1
ATOM 2139 C CA . PHE A 1 273 ? 9.406 -13.844 -1.255 1 85.12 273 PHE A CA 1
ATOM 2140 C C . PHE A 1 273 ? 10.383 -12.695 -1.057 1 85.12 273 PHE A C 1
ATOM 2142 O O . PHE A 1 273 ? 11.594 -12.867 -1.226 1 85.12 273 PHE A O 1
ATOM 2149 N N . TYR A 1 274 ? 9.906 -11.531 -0.662 1 81.69 274 TYR A N 1
ATOM 2150 C CA . TYR A 1 274 ? 10.742 -10.336 -0.543 1 81.69 274 TYR A CA 1
ATOM 2151 C C . TYR A 1 274 ? 11.289 -10.195 0.872 1 81.69 274 TYR A C 1
ATOM 2153 O O . TYR A 1 274 ? 12.234 -9.445 1.104 1 81.69 274 TYR A O 1
ATOM 2161 N N . GLY A 1 275 ? 10.742 -10.961 1.807 1 84 275 GLY A N 1
ATOM 2162 C CA . GLY A 1 275 ? 11.117 -10.773 3.199 1 84 275 GLY A CA 1
ATOM 2163 C C . GLY A 1 275 ? 10.664 -9.445 3.764 1 84 275 GLY A C 1
ATOM 2164 O O . GLY A 1 275 ? 11.453 -8.727 4.383 1 84 275 GLY A O 1
ATOM 2165 N N . ARG A 1 276 ? 9.477 -9.062 3.459 1 88 276 ARG A N 1
ATOM 2166 C CA . ARG A 1 276 ? 8.898 -7.801 3.898 1 88 276 ARG A CA 1
ATOM 2167 C C . ARG A 1 276 ? 7.652 -8.031 4.746 1 88 276 ARG A C 1
ATOM 2169 O O . ARG A 1 276 ? 7.105 -9.133 4.77 1 88 276 ARG A O 1
ATOM 2176 N N . PRO A 1 277 ? 7.234 -7.012 5.516 1 90.62 277 PRO A N 1
ATOM 2177 C CA . PRO A 1 277 ? 6.082 -7.188 6.402 1 90.62 277 PRO A CA 1
ATOM 2178 C C . PRO A 1 277 ? 4.781 -7.426 5.637 1 90.62 277 PRO A C 1
ATOM 2180 O O . PRO A 1 277 ? 4.684 -7.082 4.457 1 90.62 277 PRO A O 1
ATOM 2183 N N . LEU A 1 278 ? 3.865 -7.973 6.355 1 92.5 278 LEU A N 1
ATOM 2184 C CA . LEU A 1 278 ? 2.561 -8.297 5.789 1 92.5 278 LEU A CA 1
ATOM 2185 C C . LEU A 1 278 ? 1.702 -7.043 5.652 1 92.5 278 LEU A C 1
ATOM 2187 O O . LEU A 1 278 ? 1.858 -6.094 6.426 1 92.5 278 LEU A O 1
ATOM 2191 N N . GLY A 1 279 ? 0.851 -7.062 4.633 1 93.69 279 GLY A N 1
ATOM 2192 C CA . GLY A 1 279 ? -0.084 -5.969 4.43 1 93.69 279 GLY A CA 1
ATOM 2193 C C . GLY A 1 279 ? -1.455 -6.238 5.023 1 93.69 279 GLY A C 1
ATOM 2194 O O . GLY A 1 279 ? -2.213 -5.305 5.297 1 93.69 279 GLY A O 1
ATOM 2195 N N . ILE A 1 280 ? -1.806 -7.484 5.168 1 94.5 280 ILE A N 1
ATOM 2196 C CA . ILE A 1 280 ? -3.109 -7.863 5.703 1 94.5 280 ILE A CA 1
ATOM 2197 C C . ILE A 1 280 ? -2.928 -8.625 7.012 1 94.5 280 ILE A C 1
ATOM 2199 O O . ILE A 1 280 ? -2.213 -9.633 7.059 1 94.5 280 ILE A O 1
ATOM 2203 N N . HIS A 1 281 ? -3.541 -8.164 8.016 1 89.5 281 HIS A N 1
ATOM 2204 C CA . HIS A 1 281 ? -3.594 -8.859 9.297 1 89.5 281 HIS A CA 1
ATOM 2205 C C . HIS A 1 281 ? -5.008 -9.352 9.594 1 89.5 281 HIS A C 1
ATOM 2207 O O . HIS A 1 281 ? -5.969 -8.586 9.484 1 89.5 281 HIS A O 1
ATOM 2213 N N . LEU A 1 282 ? -5.105 -10.539 9.969 1 87 282 LEU A N 1
ATOM 2214 C CA . LEU A 1 282 ? -6.41 -11.156 10.164 1 87 282 LEU A CA 1
ATOM 2215 C C . LEU A 1 282 ? -7.145 -10.523 11.336 1 87 282 LEU A C 1
ATOM 2217 O O . LEU A 1 282 ? -8.375 -10.555 11.398 1 87 282 LEU A O 1
ATOM 2221 N N . GLU A 1 283 ? -6.434 -9.945 12.227 1 84.12 283 GLU A N 1
ATOM 2222 C CA . GLU A 1 283 ? -7.055 -9.273 13.359 1 84.12 283 GLU A CA 1
ATOM 2223 C C . GLU A 1 283 ? -7.902 -8.086 12.906 1 84.12 283 GLU A C 1
ATOM 2225 O O . GLU A 1 283 ? -8.828 -7.676 13.609 1 84.12 283 GLU A O 1
ATOM 2230 N N . ASP A 1 284 ? -7.566 -7.598 11.781 1 85.75 284 ASP A N 1
ATOM 2231 C CA . ASP A 1 284 ? -8.273 -6.43 11.266 1 85.75 284 ASP A CA 1
ATOM 2232 C C . ASP A 1 284 ? -9.461 -6.848 10.391 1 85.75 284 ASP A C 1
ATOM 2234 O O . ASP A 1 284 ? -10.203 -5.996 9.898 1 85.75 284 ASP A O 1
ATOM 2238 N N . SER A 1 285 ? -9.609 -8.109 10.148 1 88.44 285 SER A N 1
ATOM 2239 C CA . SER A 1 285 ? -10.664 -8.617 9.273 1 88.44 285 SER A CA 1
ATOM 2240 C C . SER A 1 285 ? -11.672 -9.453 10.055 1 88.44 285 SER A C 1
ATOM 2242 O O . SER A 1 285 ? -11.312 -10.133 11.016 1 88.44 285 SER A O 1
ATOM 2244 N N . ASP A 1 286 ? -12.93 -9.398 9.68 1 87 286 ASP A N 1
ATOM 2245 C CA . ASP A 1 286 ? -13.953 -10.203 10.328 1 87 286 ASP A CA 1
ATOM 2246 C C . ASP A 1 286 ? -14.609 -11.164 9.336 1 87 286 ASP A C 1
ATOM 2248 O O . ASP A 1 286 ? -15.75 -11.578 9.531 1 87 286 ASP A O 1
ATOM 2252 N N . LEU A 1 287 ? -13.945 -11.477 8.344 1 88.31 287 LEU A N 1
ATOM 2253 C CA . LEU A 1 287 ? -14.508 -12.398 7.355 1 88.31 287 LEU A CA 1
ATOM 2254 C C . LEU A 1 287 ? -14.469 -13.836 7.859 1 88.31 287 LEU A C 1
ATOM 2256 O O . LEU A 1 287 ? -13.516 -14.227 8.547 1 88.31 287 LEU A O 1
ATOM 2260 N N . ASP A 1 288 ? -15.461 -14.5 7.473 1 87.06 288 ASP A N 1
ATOM 2261 C CA . ASP A 1 288 ? -15.523 -15.93 7.797 1 87.06 288 ASP A CA 1
ATOM 2262 C C . ASP A 1 288 ? -14.594 -16.734 6.891 1 87.06 288 ASP A C 1
ATOM 2264 O O . ASP A 1 288 ? -14.234 -16.281 5.801 1 87.06 288 ASP A O 1
ATOM 2268 N N . PRO A 1 289 ? -14.242 -17.875 7.387 1 90.5 289 PRO A N 1
ATOM 2269 C CA . PRO A 1 289 ? -13.43 -18.75 6.535 1 90.5 289 PRO A CA 1
ATOM 2270 C C . PRO A 1 289 ? -14.156 -19.156 5.254 1 90.5 289 PRO A C 1
ATOM 2272 O O . PRO A 1 289 ? -15.391 -19.156 5.207 1 90.5 289 PRO A O 1
ATOM 2275 N N . LEU A 1 290 ? -13.422 -19.516 4.309 1 93.44 290 LEU A N 1
ATOM 2276 C CA . LEU A 1 290 ? -13.945 -19.938 3.012 1 93.44 290 LEU A CA 1
ATOM 2277 C C . LEU A 1 290 ? -14.734 -21.234 3.137 1 93.44 290 LEU A C 1
ATOM 2279 O O . LEU A 1 290 ? -14.328 -22.141 3.869 1 93.44 290 LEU A O 1
ATOM 2283 N N . VAL A 1 291 ? -15.812 -21.25 2.424 1 93.12 291 VAL A N 1
ATOM 2284 C CA . VAL A 1 291 ? -16.641 -22.453 2.363 1 93.12 291 VAL A CA 1
ATOM 2285 C C . VAL A 1 291 ? -16.922 -22.812 0.907 1 93.12 291 VAL A C 1
ATOM 2287 O O . VAL A 1 291 ? -16.766 -21.984 0.012 1 93.12 291 VAL A O 1
ATOM 2290 N N . ARG A 1 292 ? -17.344 -24.016 0.697 1 93.88 292 ARG A N 1
ATOM 2291 C CA . ARG A 1 292 ? -17.609 -24.547 -0.637 1 93.88 292 ARG A CA 1
ATOM 2292 C C . ARG A 1 292 ? -18.672 -23.703 -1.35 1 93.88 292 ARG A C 1
ATOM 2294 O O . ARG A 1 292 ? -18.609 -23.516 -2.566 1 93.88 292 ARG A O 1
ATOM 2301 N N . SER A 1 293 ? -19.594 -23.156 -0.645 1 93.12 293 SER A N 1
ATOM 2302 C CA . SER A 1 293 ? -20.703 -22.406 -1.225 1 93.12 293 SER A CA 1
ATOM 2303 C C . SER A 1 293 ? -20.219 -21.094 -1.832 1 93.12 293 SER A C 1
ATOM 2305 O O . SER A 1 293 ? -20.906 -20.5 -2.672 1 93.12 293 SER A O 1
ATOM 2307 N N . ASP A 1 294 ? -19.078 -20.672 -1.418 1 94.81 294 ASP A N 1
ATOM 2308 C CA . ASP A 1 294 ? -18.531 -19.422 -1.954 1 94.81 294 ASP A CA 1
ATOM 2309 C C . ASP A 1 294 ? -18.141 -19.594 -3.422 1 94.81 294 ASP A C 1
ATOM 2311 O O . ASP A 1 294 ? -17.938 -18.594 -4.125 1 94.81 294 ASP A O 1
ATOM 2315 N N . PHE A 1 295 ? -18.062 -20.828 -3.906 1 96.75 295 PHE A N 1
ATOM 2316 C CA . PHE A 1 295 ? -17.609 -21.094 -5.27 1 96.75 295 PHE A CA 1
ATOM 2317 C C . PHE A 1 295 ? -18.781 -21.516 -6.148 1 96.75 295 PHE A C 1
ATOM 2319 O O . PHE A 1 295 ? -18.578 -22.125 -7.195 1 96.75 295 PHE A O 1
ATOM 2326 N N . VAL A 1 296 ? -19.938 -21.203 -5.715 1 93.88 296 VAL A N 1
ATOM 2327 C CA . VAL A 1 296 ? -21.125 -21.547 -6.477 1 93.88 296 VAL A CA 1
ATOM 2328 C C . VAL A 1 296 ? -21.688 -20.297 -7.164 1 93.88 296 VAL A C 1
ATOM 2330 O O . VAL A 1 296 ? -21.828 -19.25 -6.535 1 93.88 296 VAL A O 1
ATOM 2333 N N . GLU A 1 297 ? -21.859 -20.375 -8.445 1 90.38 297 GLU A N 1
ATOM 2334 C CA . GLU A 1 297 ? -22.531 -19.359 -9.242 1 90.38 297 GLU A CA 1
ATOM 2335 C C . GLU A 1 297 ? -23.672 -19.953 -10.055 1 90.38 297 GLU A C 1
ATOM 2337 O O . GLU A 1 297 ? -23.484 -20.938 -10.781 1 90.38 297 GLU A O 1
ATOM 2342 N N . GLY A 1 298 ? -24.875 -19.406 -10 1 84.31 298 GLY A N 1
ATOM 2343 C CA . GLY A 1 298 ? -26.016 -19.906 -10.727 1 84.31 298 GLY A CA 1
ATOM 2344 C C . GLY A 1 298 ? -26.297 -21.375 -10.453 1 84.31 298 GLY A C 1
ATOM 2345 O O . GLY A 1 298 ? -26.609 -22.141 -11.375 1 84.31 298 GLY A O 1
ATOM 2346 N N . GLY A 1 299 ? -25.906 -21.875 -9.305 1 83.69 299 GLY A N 1
ATOM 2347 C CA . GLY A 1 299 ? -26.188 -23.25 -8.906 1 83.69 299 GLY A CA 1
ATOM 2348 C C . GLY A 1 299 ? -25.078 -24.219 -9.273 1 83.69 299 GLY A C 1
ATOM 2349 O O . GLY A 1 299 ? -25.156 -25.406 -8.93 1 83.69 299 GLY A O 1
ATOM 2350 N N . SER A 1 300 ? -24.078 -23.75 -9.93 1 90.19 300 SER A N 1
ATOM 2351 C CA . SER A 1 300 ? -22.984 -24.625 -10.328 1 90.19 300 SER A CA 1
ATOM 2352 C C . SER A 1 300 ? -21.656 -24.156 -9.734 1 90.19 300 SER A C 1
ATOM 2354 O O . SER A 1 300 ? -21.469 -22.953 -9.484 1 90.19 300 SER A O 1
ATOM 2356 N N . LEU A 1 301 ? -20.828 -25.188 -9.602 1 92.31 301 LEU A N 1
ATOM 2357 C CA . LEU A 1 301 ? -19.484 -24.875 -9.102 1 92.31 301 LEU A CA 1
ATOM 2358 C C . LEU A 1 301 ? -18.625 -24.266 -10.195 1 92.31 301 LEU A C 1
ATOM 2360 O O . LEU A 1 301 ? -18.672 -24.703 -11.352 1 92.31 301 LEU A O 1
ATOM 2364 N N . ILE A 1 302 ? -17.938 -23.297 -9.867 1 93.44 302 ILE A N 1
ATOM 2365 C CA . ILE A 1 302 ? -17.141 -22.562 -10.836 1 93.44 302 ILE A CA 1
ATOM 2366 C C . ILE A 1 302 ? -15.781 -23.25 -11.008 1 93.44 302 ILE A C 1
ATOM 2368 O O . ILE A 1 302 ? -15.086 -23.031 -12 1 93.44 302 ILE A O 1
ATOM 2372 N N . LEU A 1 303 ? -15.391 -24.062 -10.055 1 95.94 303 LEU A N 1
ATOM 2373 C CA . LEU A 1 303 ? -14.156 -24.844 -10.055 1 95.94 303 LEU A CA 1
ATOM 2374 C C . LEU A 1 303 ? -14.438 -26.297 -9.742 1 95.94 303 LEU A C 1
ATOM 2376 O O . LEU A 1 303 ? -15.508 -26.641 -9.242 1 95.94 303 LEU A O 1
ATOM 2380 N N . THR A 1 304 ? -13.523 -27.109 -10.125 1 94.69 304 THR A N 1
ATOM 2381 C CA . THR A 1 304 ? -13.641 -28.516 -9.758 1 94.69 304 THR A CA 1
ATOM 2382 C C . THR A 1 304 ? -13.453 -28.703 -8.258 1 94.69 304 THR A C 1
ATOM 2384 O O . THR A 1 304 ? -12.914 -27.812 -7.578 1 94.69 304 THR A O 1
ATOM 2387 N N . GLU A 1 305 ? -13.891 -29.797 -7.723 1 93.31 305 GLU A N 1
ATOM 2388 C CA . GLU A 1 305 ? -13.781 -30.078 -6.293 1 93.31 305 GLU A CA 1
ATOM 2389 C C . GLU A 1 305 ? -12.32 -30.062 -5.836 1 93.31 305 GLU A C 1
ATOM 2391 O O . GLU A 1 305 ? -12.016 -29.562 -4.754 1 93.31 305 GLU A O 1
ATOM 2396 N N . VAL A 1 306 ? -11.453 -30.625 -6.656 1 93.06 306 VAL A N 1
ATOM 2397 C CA . VAL A 1 306 ? -10.039 -30.672 -6.309 1 93.06 306 VAL A CA 1
ATOM 2398 C C . VAL A 1 306 ? -9.469 -29.25 -6.262 1 93.06 306 VAL A C 1
ATOM 2400 O O . VAL A 1 306 ? -8.672 -28.922 -5.379 1 93.06 306 VAL A O 1
ATOM 2403 N N . GLN A 1 307 ? -9.891 -28.453 -7.188 1 96 307 GLN A N 1
ATOM 2404 C CA . GLN A 1 307 ? -9.414 -27.062 -7.238 1 96 307 GLN A CA 1
ATOM 2405 C C . GLN A 1 307 ? -9.93 -26.266 -6.047 1 96 307 GLN A C 1
ATOM 2407 O O . GLN A 1 307 ? -9.203 -25.438 -5.492 1 96 307 GLN A O 1
ATOM 2412 N N . ILE A 1 308 ? -11.18 -26.484 -5.66 1 96.44 308 ILE A N 1
ATOM 2413 C CA . ILE A 1 308 ? -11.758 -25.797 -4.508 1 96.44 308 ILE A CA 1
ATOM 2414 C C . ILE A 1 308 ? -11.016 -26.219 -3.238 1 96.44 308 ILE A C 1
ATOM 2416 O O . ILE A 1 308 ? -10.672 -25.375 -2.412 1 96.44 308 ILE A O 1
ATOM 2420 N N . GLU A 1 309 ? -10.766 -27.469 -3.105 1 94.69 309 GLU A N 1
ATOM 2421 C CA . GLU A 1 309 ? -10.016 -27.953 -1.951 1 94.69 309 GLU A CA 1
ATOM 2422 C C . GLU A 1 309 ? -8.586 -27.422 -1.959 1 94.69 309 GLU A C 1
ATOM 2424 O O . GLU A 1 309 ? -8.023 -27.125 -0.904 1 94.69 309 GLU A O 1
ATOM 2429 N N . PHE A 1 310 ? -8.031 -27.438 -3.125 1 96.31 310 PHE A N 1
ATOM 2430 C CA . PHE A 1 310 ? -6.699 -26.844 -3.258 1 96.31 310 PHE A CA 1
ATOM 2431 C C . PHE A 1 310 ? -6.672 -25.422 -2.709 1 96.31 310 PHE A C 1
ATOM 2433 O O . PHE A 1 310 ? -5.832 -25.094 -1.87 1 96.31 310 PHE A O 1
ATOM 2440 N N . PHE A 1 311 ? -7.57 -24.594 -3.16 1 97.56 311 PHE A N 1
ATOM 2441 C CA . PHE A 1 311 ? -7.578 -23.188 -2.762 1 97.56 311 PHE A CA 1
ATOM 2442 C C . PHE A 1 311 ? -7.848 -23.047 -1.269 1 97.56 311 PHE A C 1
ATOM 2444 O O . PHE A 1 311 ? -7.227 -22.234 -0.594 1 97.56 311 PHE A O 1
ATOM 2451 N N . THR A 1 312 ? -8.75 -23.797 -0.762 1 96.12 312 THR A N 1
ATOM 2452 C CA . THR A 1 312 ? -9.086 -23.75 0.655 1 96.12 312 THR A CA 1
ATOM 2453 C C . THR A 1 312 ? -7.887 -24.125 1.516 1 96.12 312 THR A C 1
ATOM 2455 O O . THR A 1 312 ? -7.59 -23.453 2.506 1 96.12 312 THR A O 1
ATOM 2458 N N . GLN A 1 313 ? -7.176 -25.156 1.116 1 95.38 313 GLN A N 1
ATOM 2459 C CA . GLN A 1 313 ? -6.004 -25.594 1.868 1 95.38 313 GLN A CA 1
ATOM 2460 C C . GLN A 1 313 ? -4.844 -24.609 1.695 1 95.38 313 GLN A C 1
ATOM 2462 O O . GLN A 1 313 ? -4.055 -24.406 2.619 1 95.38 313 GLN A O 1
ATOM 2467 N N . TYR A 1 314 ? -4.766 -24.125 0.507 1 97 314 TYR A N 1
ATOM 2468 C CA . TYR A 1 314 ? -3.746 -23.109 0.27 1 97 314 TYR A CA 1
ATOM 2469 C C . TYR A 1 314 ? -3.932 -21.922 1.205 1 97 314 TYR A C 1
ATOM 2471 O O . TYR A 1 314 ? -2.961 -21.406 1.761 1 97 314 TYR A O 1
ATOM 2479 N N . VAL A 1 315 ? -5.188 -21.484 1.432 1 96.38 315 VAL A N 1
ATOM 2480 C CA . VAL A 1 315 ? -5.496 -20.391 2.354 1 96.38 315 VAL A CA 1
ATOM 2481 C C . VAL A 1 315 ? -5.078 -20.781 3.77 1 96.38 315 VAL A C 1
ATOM 2483 O O . VAL A 1 315 ? -4.457 -19.984 4.48 1 96.38 315 VAL A O 1
ATOM 2486 N N . ARG A 1 316 ? -5.34 -21.953 4.184 1 94.19 316 ARG A N 1
ATOM 2487 C CA . ARG A 1 316 ? -4.98 -22.422 5.52 1 94.19 316 ARG A CA 1
ATOM 2488 C C . ARG A 1 316 ? -3.465 -22.469 5.691 1 94.19 316 ARG A C 1
ATOM 2490 O O . ARG A 1 316 ? -2.947 -22.141 6.766 1 94.19 316 ARG A O 1
ATOM 2497 N N . LEU A 1 317 ? -2.797 -22.922 4.652 1 95 317 LEU A N 1
ATOM 2498 C CA . LEU A 1 317 ? -1.34 -22.938 4.691 1 95 317 LEU A CA 1
ATOM 2499 C C . LEU A 1 317 ? -0.786 -21.516 4.848 1 95 317 LEU A C 1
ATOM 2501 O O . LEU A 1 317 ? 0.171 -21.297 5.594 1 95 317 LEU A O 1
ATOM 2505 N N . CYS A 1 318 ? -1.396 -20.562 4.152 1 94.44 318 CYS A N 1
ATOM 2506 C CA . CYS A 1 318 ? -0.949 -19.172 4.215 1 94.44 318 CYS A CA 1
ATOM 2507 C C . CYS A 1 318 ? -1.195 -18.594 5.594 1 94.44 318 CYS A C 1
ATOM 2509 O O . CYS A 1 318 ? -0.467 -17.688 6.031 1 94.44 318 CYS A O 1
ATOM 2511 N N . GLU A 1 319 ? -2.168 -19.031 6.32 1 90.62 319 GLU A N 1
ATOM 2512 C CA . GLU A 1 319 ? -2.381 -18.609 7.703 1 90.62 319 GLU A CA 1
ATOM 2513 C C . GLU A 1 319 ? -1.211 -19.016 8.594 1 90.62 319 GLU A C 1
ATOM 2515 O O . GLU A 1 319 ? -0.797 -18.266 9.469 1 90.62 319 GLU A O 1
ATOM 2520 N N . THR A 1 320 ? -0.721 -20.172 8.289 1 87.31 320 THR A N 1
ATOM 2521 C CA . THR A 1 320 ? 0.442 -20.641 9.031 1 87.31 320 THR A CA 1
ATOM 2522 C C . THR A 1 320 ? 1.691 -19.859 8.625 1 87.31 320 THR A C 1
ATOM 2524 O O . THR A 1 320 ? 2.543 -19.562 9.469 1 87.31 320 THR A O 1
ATOM 2527 N N . MET A 1 321 ? 1.776 -19.609 7.371 1 87.12 321 MET A N 1
ATOM 2528 C CA . MET A 1 321 ? 2.906 -18.859 6.832 1 87.12 321 MET A CA 1
ATOM 2529 C C . MET A 1 321 ? 3.012 -17.484 7.488 1 87.12 321 MET A C 1
ATOM 2531 O O . MET A 1 321 ? 4.109 -16.953 7.656 1 87.12 321 MET A O 1
ATOM 2535 N N . GLU A 1 322 ? 1.885 -16.891 7.824 1 84.56 322 GLU A N 1
ATOM 2536 C CA . GLU A 1 322 ? 1.851 -15.562 8.445 1 84.56 322 GLU A CA 1
ATOM 2537 C C . GLU A 1 322 ? 2.703 -15.531 9.711 1 84.56 322 GLU A C 1
ATOM 2539 O O . GLU A 1 322 ? 3.488 -14.602 9.906 1 84.56 322 GLU A O 1
ATOM 2544 N N . ASN A 1 323 ? 2.592 -16.469 10.438 1 80.62 323 ASN A N 1
ATOM 2545 C CA . ASN A 1 323 ? 3.305 -16.531 11.711 1 80.62 323 ASN A CA 1
ATOM 2546 C C . ASN A 1 323 ? 4.809 -16.688 11.5 1 80.62 323 ASN A C 1
ATOM 2548 O O . ASN A 1 323 ? 5.605 -16.109 12.25 1 80.62 323 ASN A O 1
ATOM 2552 N N . ILE A 1 324 ? 5.121 -17.438 10.508 1 79.81 324 ILE A N 1
ATOM 2553 C CA . ILE A 1 324 ? 6.531 -17.672 10.219 1 79.81 324 ILE A CA 1
ATOM 2554 C C . ILE A 1 324 ? 7.168 -16.391 9.695 1 79.81 324 ILE A C 1
ATOM 2556 O O . ILE A 1 324 ? 8.258 -16 10.133 1 79.81 324 ILE A O 1
ATOM 2560 N N . VAL A 1 325 ? 6.469 -15.703 8.805 1 79.75 325 VAL A N 1
ATOM 2561 C CA . VAL A 1 325 ? 6.973 -14.461 8.234 1 79.75 325 VAL A CA 1
ATOM 2562 C C . VAL A 1 325 ? 7.105 -13.406 9.336 1 79.75 325 VAL A C 1
ATOM 2564 O O . VAL A 1 325 ? 8.117 -12.711 9.422 1 79.75 325 VAL A O 1
ATOM 2567 N N . SER A 1 326 ? 6.078 -13.305 10.125 1 78.75 326 SER A N 1
ATOM 2568 C CA . SER A 1 326 ? 6.098 -12.328 11.211 1 78.75 326 SER A CA 1
ATOM 2569 C C . SER A 1 326 ? 7.207 -12.633 12.211 1 78.75 326 SER A C 1
ATOM 2571 O O . SER A 1 326 ? 7.848 -11.719 12.734 1 78.75 326 SER A O 1
ATOM 2573 N N . TYR A 1 327 ? 7.41 -13.906 12.391 1 76.06 327 TYR A N 1
ATOM 2574 C CA . TYR A 1 327 ? 8.453 -14.344 13.312 1 76.06 327 TYR A CA 1
ATOM 2575 C C . TYR A 1 327 ? 9.828 -13.906 12.828 1 76.06 327 TYR A C 1
ATOM 2577 O O . TYR A 1 327 ? 10.633 -13.391 13.609 1 76.06 327 TYR A O 1
ATOM 2585 N N . TYR A 1 328 ? 10.062 -14.031 11.578 1 74.12 328 TYR A N 1
ATOM 2586 C CA . TYR A 1 328 ? 11.391 -13.734 11.047 1 74.12 328 TYR A CA 1
ATOM 2587 C C . TYR A 1 328 ? 11.539 -12.25 10.758 1 74.12 328 TYR A C 1
ATOM 2589 O O . TYR A 1 328 ? 12.648 -11.711 10.812 1 74.12 328 TYR A O 1
ATOM 2597 N N . ASN A 1 329 ? 10.492 -11.602 10.438 1 71.19 329 ASN A N 1
ATOM 2598 C CA . ASN A 1 329 ? 10.578 -10.18 10.125 1 71.19 329 ASN A CA 1
ATOM 2599 C C . ASN A 1 329 ? 10.617 -9.32 11.391 1 71.19 329 ASN A C 1
ATOM 2601 O O . ASN A 1 329 ? 10.984 -8.148 11.344 1 71.19 329 ASN A O 1
ATOM 2605 N N . ARG A 1 330 ? 10.148 -9.961 12.508 1 68.31 330 ARG A N 1
ATOM 2606 C CA . ARG A 1 330 ? 10.156 -9.203 13.758 1 68.31 330 ARG A CA 1
ATOM 2607 C C . ARG A 1 330 ? 11.57 -8.766 14.125 1 68.31 330 ARG A C 1
ATOM 2609 O O . ARG A 1 330 ? 12.516 -9.539 13.992 1 68.31 330 ARG A O 1
ATOM 2616 N N . ALA A 1 331 ? 11.867 -7.5 14.141 1 59.91 331 ALA A N 1
ATOM 2617 C CA . ALA A 1 331 ? 13.141 -6.875 14.469 1 59.91 331 ALA A CA 1
ATOM 2618 C C . ALA A 1 331 ? 13.602 -7.258 15.875 1 59.91 331 ALA A C 1
ATOM 2620 O O . ALA A 1 331 ? 12.859 -7.086 16.844 1 59.91 331 ALA A O 1
ATOM 2621 N N . SER A 1 332 ? 13.961 -8.609 16.156 1 52 332 SER A N 1
ATOM 2622 C CA . SER A 1 332 ? 14.328 -8.977 17.516 1 52 332 SER A CA 1
ATOM 2623 C C . SER A 1 332 ? 15.312 -7.973 18.109 1 52 332 SER A C 1
ATOM 2625 O O . SER A 1 332 ? 16.375 -7.727 17.547 1 52 332 SER A O 1
ATOM 2627 N N . ARG A 1 333 ? 15 -6.855 18.719 1 48.06 333 ARG A N 1
ATOM 2628 C CA . ARG A 1 333 ? 16.031 -6.297 19.594 1 48.06 333 ARG A CA 1
ATOM 2629 C C . ARG A 1 333 ? 16.859 -7.398 20.219 1 48.06 333 ARG A C 1
ATOM 2631 O O . ARG A 1 333 ? 18.016 -7.168 20.594 1 48.06 333 ARG A O 1
ATOM 2638 N N . SER A 1 334 ? 16.312 -8.43 20.609 1 44.16 334 SER A N 1
ATOM 2639 C CA . SER A 1 334 ? 17.062 -9.516 21.234 1 44.16 334 SER A CA 1
ATOM 2640 C C . SER A 1 334 ? 17.359 -10.633 20.25 1 44.16 334 SER A C 1
ATOM 2642 O O . SER A 1 334 ? 16.5 -11.016 19.453 1 44.16 334 SER A O 1
ATOM 2644 N N . SER A 1 335 ? 18.594 -10.844 19.672 1 44.59 335 SER A N 1
ATOM 2645 C CA . SER A 1 335 ? 19.297 -11.82 18.828 1 44.59 335 SER A CA 1
ATOM 2646 C C . SER A 1 335 ? 18.469 -13.094 18.672 1 44.59 335 SER A C 1
ATOM 2648 O O . SER A 1 335 ? 18.719 -13.883 17.75 1 44.59 335 SER A O 1
ATOM 2650 N N . THR A 1 336 ? 18.172 -13.969 19.672 1 48.81 336 THR A N 1
ATOM 2651 C CA . THR A 1 336 ? 18.062 -15.422 19.656 1 48.81 336 THR A CA 1
ATOM 2652 C C . THR A 1 336 ? 16.672 -15.844 19.188 1 48.81 336 THR A C 1
ATOM 2654 O O . THR A 1 336 ? 15.695 -15.727 19.938 1 48.81 336 THR A O 1
ATOM 2657 N N . LYS A 1 337 ? 16.328 -15.68 17.844 1 57.44 337 LYS A N 1
ATOM 2658 C CA . LYS A 1 337 ? 15.188 -16.438 17.344 1 57.44 337 LYS A CA 1
ATOM 2659 C C . LYS A 1 337 ? 15.188 -17.859 17.906 1 57.44 337 LYS A C 1
ATOM 2661 O O . LYS A 1 337 ? 16.156 -18.609 17.734 1 57.44 337 LYS A O 1
ATOM 2666 N N . SER A 1 338 ? 14.289 -18.078 18.969 1 63.75 338 SER A N 1
ATOM 2667 C CA . SER A 1 338 ? 14.266 -19.188 19.906 1 63.75 338 SER A CA 1
ATOM 2668 C C . SER A 1 338 ? 13.922 -20.5 19.203 1 63.75 338 SER A C 1
ATOM 2670 O O . SER A 1 338 ? 13.141 -20.516 18.25 1 63.75 338 SER A O 1
ATOM 2672 N N . ILE A 1 339 ? 14.758 -21.5 19.359 1 72 339 ILE A N 1
ATOM 2673 C CA . ILE A 1 339 ? 14.523 -22.875 18.953 1 72 339 ILE A CA 1
ATOM 2674 C C . ILE A 1 339 ? 13.07 -23.25 19.219 1 72 339 ILE A C 1
ATOM 2676 O O . ILE A 1 339 ? 12.461 -24 18.438 1 72 339 ILE A O 1
ATOM 2680 N N . SER A 1 340 ? 12.531 -22.516 20.156 1 75.81 340 SER A N 1
ATOM 2681 C CA . SER A 1 340 ? 11.148 -22.828 20.516 1 75.81 340 SER A CA 1
ATOM 2682 C C . SER A 1 340 ? 10.18 -22.359 19.422 1 75.81 340 SER A C 1
ATOM 2684 O O . SER A 1 340 ? 9.195 -23.031 19.141 1 75.81 340 SER A O 1
ATOM 2686 N N . GLY A 1 341 ? 10.445 -21.281 18.812 1 77.75 341 GLY A N 1
ATOM 2687 C CA . GLY A 1 341 ? 9.602 -20.797 17.734 1 77.75 341 GLY A CA 1
ATOM 2688 C C . GLY A 1 341 ? 9.656 -21.656 16.5 1 77.75 341 GLY A C 1
ATOM 2689 O O . GLY A 1 341 ? 8.625 -21.922 15.867 1 77.75 341 GLY A O 1
ATOM 2690 N N . ILE A 1 342 ? 10.797 -22.219 16.203 1 83.06 342 ILE A N 1
ATOM 2691 C CA . ILE A 1 342 ? 10.977 -23.078 15.031 1 83.06 342 ILE A CA 1
ATOM 2692 C C . ILE A 1 342 ? 10.227 -24.391 15.227 1 83.06 342 ILE A C 1
ATOM 2694 O O . ILE A 1 342 ? 9.555 -24.875 14.312 1 83.06 342 ILE A O 1
ATOM 2698 N N . VAL A 1 343 ? 10.344 -24.891 16.453 1 83.62 343 VAL A N 1
ATOM 2699 C CA . VAL A 1 343 ? 9.672 -26.156 16.75 1 83.62 343 VAL A CA 1
ATOM 2700 C C . VAL A 1 343 ? 8.156 -25.969 16.703 1 83.62 343 VAL A C 1
ATOM 2702 O O . VAL A 1 343 ? 7.441 -26.812 16.172 1 83.62 343 VAL A O 1
ATOM 2705 N N . TYR A 1 344 ? 7.762 -24.859 17.219 1 84.94 344 TYR A N 1
ATOM 2706 C CA . TYR A 1 344 ? 6.332 -24.594 17.234 1 84.94 344 TYR A CA 1
ATOM 2707 C C . TYR A 1 344 ? 5.781 -24.484 15.812 1 84.94 344 TYR A C 1
ATOM 2709 O O . TYR A 1 344 ? 4.734 -25.062 15.508 1 84.94 344 TYR A O 1
ATOM 2717 N N . TYR A 1 345 ? 6.41 -23.797 14.969 1 87.38 345 TYR A N 1
ATOM 2718 C CA . TYR A 1 345 ? 5.898 -23.609 13.617 1 87.38 345 TYR A CA 1
ATOM 2719 C C . TYR A 1 345 ? 6.086 -24.859 12.773 1 87.38 345 TYR A C 1
ATOM 2721 O O . TYR A 1 345 ? 5.301 -25.125 11.867 1 87.38 345 TYR A O 1
ATOM 2729 N N . ASP A 1 346 ? 7.082 -25.625 13.031 1 89.44 346 ASP A N 1
ATOM 2730 C CA . ASP A 1 346 ? 7.23 -26.938 12.383 1 89.44 346 ASP A CA 1
ATOM 2731 C C . ASP A 1 346 ? 6.051 -27.844 12.711 1 89.44 346 ASP A C 1
ATOM 2733 O O . ASP A 1 346 ? 5.543 -28.547 11.836 1 89.44 346 ASP A O 1
ATOM 2737 N N . LEU A 1 347 ? 5.711 -27.781 13.984 1 90.75 347 LEU A N 1
ATOM 2738 C CA . LEU A 1 347 ? 4.562 -28.578 14.406 1 90.75 347 LEU A CA 1
ATOM 2739 C C . LEU A 1 347 ? 3.289 -28.109 13.719 1 90.75 347 LEU A C 1
ATOM 2741 O O . LEU A 1 347 ? 2.438 -28.922 13.352 1 90.75 347 LEU A O 1
ATOM 2745 N N . SER A 1 348 ? 3.127 -26.797 13.609 1 91.81 348 SER A N 1
ATOM 2746 C CA . SER A 1 348 ? 1.961 -26.234 12.922 1 91.81 348 SER A CA 1
ATOM 2747 C C . SER A 1 348 ? 1.908 -26.688 11.469 1 91.81 348 SER A C 1
ATOM 2749 O O . SER A 1 348 ? 0.833 -27 10.945 1 91.81 348 SER A O 1
ATOM 2751 N N . LEU A 1 349 ? 3.037 -26.75 10.789 1 92.62 349 LEU A N 1
ATOM 2752 C CA . LEU A 1 349 ? 3.104 -27.203 9.398 1 92.62 349 LEU A CA 1
ATOM 2753 C C . LEU A 1 349 ? 2.803 -28.688 9.305 1 92.62 349 LEU A C 1
ATOM 2755 O O . LEU A 1 349 ? 2.104 -29.125 8.383 1 92.62 349 LEU A O 1
ATOM 2759 N N . THR A 1 350 ? 3.338 -29.422 10.266 1 92.5 350 THR A N 1
ATOM 2760 C CA . THR A 1 350 ? 3.072 -30.859 10.297 1 92.5 350 THR A CA 1
ATOM 2761 C C . THR A 1 350 ? 1.588 -31.125 10.531 1 92.5 350 THR A C 1
ATOM 2763 O O . THR A 1 350 ? 1.02 -32.031 9.938 1 92.5 350 THR A O 1
ATOM 2766 N N . ASN A 1 351 ? 1.037 -30.312 11.406 1 92.12 351 ASN A N 1
ATOM 2767 C CA . ASN A 1 351 ? -0.395 -30.438 11.664 1 92.12 351 ASN A CA 1
ATOM 2768 C C . ASN A 1 351 ? -1.213 -30.109 10.414 1 92.12 351 ASN A C 1
ATOM 2770 O O . ASN A 1 351 ? -2.23 -30.75 10.148 1 92.12 351 ASN A O 1
ATOM 2774 N N . TRP A 1 352 ? -0.887 -29.125 9.703 1 92.81 352 TRP A N 1
ATOM 2775 C CA . TRP A 1 352 ? -1.566 -28.781 8.453 1 92.81 352 TRP A CA 1
ATOM 2776 C C . TRP A 1 352 ? -1.499 -29.938 7.465 1 92.81 352 TRP A C 1
ATOM 2778 O O . TRP A 1 352 ? -2.502 -30.297 6.836 1 92.81 352 TRP A O 1
ATOM 2788 N N . LEU A 1 353 ? -0.294 -30.594 7.289 1 91.31 353 LEU A N 1
ATOM 2789 C CA . LEU A 1 353 ? -0.113 -31.719 6.363 1 91.31 353 LEU A CA 1
ATOM 2790 C C . LEU A 1 353 ? -0.967 -32.906 6.777 1 91.31 353 LEU A C 1
ATOM 2792 O O . LEU A 1 353 ? -1.544 -33.594 5.926 1 91.31 353 LEU A O 1
ATOM 2796 N N . ALA A 1 354 ? -1.101 -33.031 8.094 1 90.62 354 ALA A N 1
ATOM 2797 C CA . ALA A 1 354 ? -1.867 -34.156 8.617 1 90.62 354 ALA A CA 1
ATOM 2798 C C . ALA A 1 354 ? -3.359 -33.969 8.352 1 90.62 354 ALA A C 1
ATOM 2800 O O . ALA A 1 354 ? -4.09 -34.969 8.188 1 90.62 354 ALA A O 1
ATOM 2801 N N . ASN A 1 355 ? -3.809 -32.75 8.258 1 89.94 355 ASN A N 1
ATOM 2802 C CA . ASN A 1 355 ? -5.23 -32.5 8.078 1 89.94 355 ASN A CA 1
ATOM 2803 C C . ASN A 1 355 ? -5.566 -32.219 6.613 1 89.94 355 ASN A C 1
ATOM 2805 O O . ASN A 1 355 ? -6.727 -31.984 6.273 1 89.94 355 ASN A O 1
ATOM 2809 N N . CYS A 1 356 ? -4.598 -32.281 5.793 1 89.75 356 CYS A N 1
ATOM 2810 C CA . CYS A 1 356 ? -4.832 -32.094 4.363 1 89.75 356 CYS A CA 1
ATOM 2811 C C . CYS A 1 356 ? -5.57 -33.281 3.771 1 89.75 356 CYS A C 1
ATOM 2813 O O . CYS A 1 356 ? -5.23 -34.438 4.055 1 89.75 356 CYS A O 1
ATOM 2815 N N . PRO A 1 357 ? -6.578 -33.062 3.016 1 90 357 PRO A N 1
ATOM 2816 C CA . PRO A 1 357 ? -7.293 -34.156 2.373 1 90 357 PRO A CA 1
ATOM 2817 C C . PRO A 1 357 ? -6.375 -35.062 1.554 1 90 357 PRO A C 1
ATOM 2819 O O . PRO A 1 357 ? -5.43 -34.562 0.923 1 90 357 PRO A O 1
ATOM 2822 N N . PRO A 1 358 ? -6.695 -36.344 1.479 1 87 358 PRO A N 1
ATOM 2823 C CA . PRO A 1 358 ? -5.828 -37.312 0.797 1 87 358 PRO A CA 1
ATOM 2824 C C . PRO A 1 358 ? -5.691 -37.031 -0.696 1 87 358 PRO A C 1
ATOM 2826 O O . PRO A 1 358 ? -4.648 -37.312 -1.289 1 87 358 PRO A O 1
ATOM 2829 N N . GLU A 1 359 ? -6.727 -36.375 -1.19 1 85.75 359 GLU A N 1
ATOM 2830 C CA . GLU A 1 359 ? -6.691 -36.094 -2.621 1 85.75 359 GLU A CA 1
ATOM 2831 C C . GLU A 1 359 ? -5.605 -35.062 -2.949 1 85.75 359 GLU A C 1
ATOM 2833 O O . GLU A 1 359 ? -5.145 -35 -4.09 1 85.75 359 GLU A O 1
ATOM 2838 N N . LEU A 1 360 ? -5.176 -34.375 -1.927 1 90 360 LEU A N 1
ATOM 2839 C CA . LEU A 1 360 ? -4.211 -33.312 -2.168 1 90 360 LEU A CA 1
ATOM 2840 C C . LEU A 1 360 ? -2.84 -33.688 -1.613 1 90 360 LEU A C 1
ATOM 2842 O O . LEU A 1 360 ? -1.892 -32.906 -1.726 1 90 360 LEU A O 1
ATOM 2846 N N . ARG A 1 361 ? -2.762 -34.812 -1.081 1 84.19 361 ARG A N 1
ATOM 2847 C CA . ARG A 1 361 ? -1.451 -35.25 -0.62 1 84.19 361 ARG A CA 1
ATOM 2848 C C . ARG A 1 361 ? -0.603 -35.75 -1.785 1 84.19 361 ARG A C 1
ATOM 2850 O O . ARG A 1 361 ? -1.123 -36.375 -2.725 1 84.19 361 ARG A O 1
ATOM 2857 N N . TRP A 1 362 ? 0.514 -35.344 -1.755 1 79 362 TRP A N 1
ATOM 2858 C CA . TRP A 1 362 ? 1.374 -35.656 -2.885 1 79 362 TRP A CA 1
ATOM 2859 C C . TRP A 1 362 ? 1.794 -37.125 -2.834 1 79 362 TRP A C 1
ATOM 2861 O O . TRP A 1 362 ? 2.312 -37.594 -1.817 1 79 362 TRP A O 1
ATOM 2871 N N . GLU A 1 363 ? 1.212 -37.781 -3.74 1 73.25 363 GLU A N 1
ATOM 2872 C CA . GLU A 1 363 ? 1.699 -39.125 -4.02 1 73.25 363 GLU A CA 1
ATOM 2873 C C . GLU A 1 363 ? 2.262 -39.219 -5.434 1 73.25 363 GLU A C 1
ATOM 2875 O O . GLU A 1 363 ? 1.828 -38.5 -6.332 1 73.25 363 GLU A O 1
ATOM 2880 N N . SER A 1 364 ? 3.402 -39.781 -5.535 1 62.62 364 SER A N 1
ATOM 2881 C CA . SER A 1 364 ? 4.105 -39.844 -6.812 1 62.62 364 SER A CA 1
ATOM 2882 C C . SER A 1 364 ? 3.186 -40.344 -7.922 1 62.62 364 SER A C 1
ATOM 2884 O O . SER A 1 364 ? 3.316 -39.938 -9.078 1 62.62 364 SER A O 1
ATOM 2886 N N . SER A 1 365 ? 2.299 -41.219 -7.633 1 68.06 365 SER A N 1
ATOM 2887 C CA . SER A 1 365 ? 1.463 -41.688 -8.727 1 68.06 365 SER A CA 1
ATOM 2888 C C . SER A 1 365 ? 0.023 -41.906 -8.273 1 68.06 365 SER A C 1
ATOM 2890 O O . SER A 1 365 ? -0.219 -42.531 -7.238 1 68.06 365 SER A O 1
ATOM 2892 N N . PRO A 1 366 ? -0.929 -41.094 -8.977 1 80 366 PRO A N 1
ATOM 2893 C CA . PRO A 1 366 ? -0.97 -40.25 -10.188 1 80 366 PRO A CA 1
ATOM 2894 C C . PRO A 1 366 ? -0.66 -38.781 -9.906 1 80 366 PRO A C 1
ATOM 2896 O O . PRO A 1 366 ? -0.958 -38.281 -8.82 1 80 366 PRO A O 1
ATOM 2899 N N . HIS A 1 367 ? -0.071 -38.219 -10.93 1 84.44 367 HIS A N 1
ATOM 2900 C CA . HIS A 1 367 ? 0.322 -36.812 -10.82 1 84.44 367 HIS A CA 1
ATOM 2901 C C . HIS A 1 367 ? -0.886 -35.875 -10.945 1 84.44 367 HIS A C 1
ATOM 2903 O O . HIS A 1 367 ? -1.732 -36.094 -11.82 1 84.44 367 HIS A O 1
ATOM 2909 N N . ASP A 1 368 ? -1.084 -35.062 -10 1 91.38 368 ASP A N 1
ATOM 2910 C CA . ASP A 1 368 ? -2.066 -33.969 -10.055 1 91.38 368 ASP A CA 1
ATOM 2911 C C . ASP A 1 368 ? -1.398 -32.594 -9.867 1 91.38 368 ASP A C 1
ATOM 2913 O O . ASP A 1 368 ? -0.706 -32.375 -8.875 1 91.38 368 ASP A O 1
ATOM 2917 N N . PHE A 1 369 ? -1.637 -31.766 -10.828 1 94.81 369 PHE A N 1
ATOM 2918 C CA . PHE A 1 369 ? -0.971 -30.469 -10.844 1 94.81 369 PHE A CA 1
ATOM 2919 C C . PHE A 1 369 ? -1.255 -29.703 -9.555 1 94.81 369 PHE A C 1
ATOM 2921 O O . PHE A 1 369 ? -0.346 -29.109 -8.961 1 94.81 369 PHE A O 1
ATOM 2928 N N . TRP A 1 370 ? -2.488 -29.641 -9.117 1 95.06 370 TRP A N 1
ATOM 2929 C CA . TRP A 1 370 ? -2.904 -28.828 -7.973 1 95.06 370 TRP A CA 1
ATOM 2930 C C . TRP A 1 370 ? -2.344 -29.406 -6.672 1 95.06 370 TRP A C 1
ATOM 2932 O O . TRP A 1 370 ? -1.915 -28.656 -5.793 1 95.06 370 TRP A O 1
ATOM 2942 N N . SER A 1 371 ? -2.32 -30.688 -6.559 1 93.06 371 SER A N 1
ATOM 2943 C CA . SER A 1 371 ? -1.705 -31.328 -5.402 1 93.06 371 SER A CA 1
ATOM 2944 C C . SER A 1 371 ? -0.208 -31.047 -5.344 1 93.06 371 SER A C 1
ATOM 2946 O O . SER A 1 371 ? 0.333 -30.766 -4.273 1 93.06 371 SER A O 1
ATOM 2948 N N . ALA A 1 372 ? 0.434 -31.156 -6.496 1 94.88 372 ALA A N 1
ATOM 2949 C CA . ALA A 1 372 ? 1.868 -30.875 -6.562 1 94.88 372 ALA A CA 1
ATOM 2950 C C . ALA A 1 372 ? 2.17 -29.438 -6.191 1 94.88 372 ALA A C 1
ATOM 2952 O O . ALA A 1 372 ? 3.137 -29.156 -5.477 1 94.88 372 ALA A O 1
ATOM 2953 N N . LEU A 1 373 ? 1.322 -28.547 -6.723 1 95.75 373 LEU A N 1
ATOM 2954 C CA . LEU A 1 373 ? 1.516 -27.141 -6.449 1 95.75 373 LEU A CA 1
ATOM 2955 C C . LEU A 1 373 ? 1.382 -26.844 -4.957 1 95.75 373 LEU A C 1
ATOM 2957 O O . LEU A 1 373 ? 2.168 -26.078 -4.398 1 95.75 373 LEU A O 1
ATOM 2961 N N . LEU A 1 374 ? 0.396 -27.391 -4.293 1 95.75 374 LEU A N 1
ATOM 2962 C CA . LEU A 1 374 ? 0.185 -27.203 -2.861 1 95.75 374 LEU A CA 1
ATOM 2963 C C . LEU A 1 374 ? 1.358 -27.75 -2.061 1 95.75 374 LEU A C 1
ATOM 2965 O O . LEU A 1 374 ? 1.824 -27.109 -1.112 1 95.75 374 LEU A O 1
ATOM 2969 N N . ASN A 1 375 ? 1.863 -28.859 -2.432 1 95 375 ASN A N 1
ATOM 2970 C CA . ASN A 1 375 ? 2.939 -29.5 -1.69 1 95 375 ASN A CA 1
ATOM 2971 C C . ASN A 1 375 ? 4.273 -28.781 -1.896 1 95 375 ASN A C 1
ATOM 2973 O O . ASN A 1 375 ? 5.105 -28.734 -0.988 1 95 375 ASN A O 1
ATOM 2977 N N . ILE A 1 376 ? 4.477 -28.328 -3.115 1 96.38 376 ILE A N 1
ATOM 2978 C CA . ILE A 1 376 ? 5.719 -27.594 -3.318 1 96.38 376 ILE A CA 1
ATOM 2979 C C . ILE A 1 376 ? 5.719 -26.328 -2.465 1 96.38 376 ILE A C 1
ATOM 2981 O O . ILE A 1 376 ? 6.766 -25.906 -1.967 1 96.38 376 ILE A O 1
ATOM 2985 N N . THR A 1 377 ? 4.582 -25.688 -2.307 1 95.56 377 THR A N 1
ATOM 2986 C CA . THR A 1 377 ? 4.477 -24.516 -1.438 1 95.56 377 THR A CA 1
ATOM 2987 C C . THR A 1 377 ? 4.742 -24.906 0.015 1 95.56 377 THR A C 1
ATOM 2989 O O . THR A 1 377 ? 5.473 -24.203 0.72 1 95.56 377 THR A O 1
ATOM 2992 N N . TYR A 1 378 ? 4.141 -25.984 0.419 1 95.62 378 TYR A N 1
ATOM 2993 C CA . TYR A 1 378 ? 4.367 -26.484 1.772 1 95.62 378 TYR A CA 1
ATOM 2994 C C . TYR A 1 378 ? 5.848 -26.734 2.021 1 95.62 378 TYR A C 1
ATOM 2996 O O . TYR A 1 378 ? 6.398 -26.281 3.027 1 95.62 378 TYR A O 1
ATOM 3004 N N . CYS A 1 379 ? 6.496 -27.438 1.112 1 95.94 379 CYS A N 1
ATOM 3005 C CA . CYS A 1 379 ? 7.906 -27.781 1.265 1 95.94 379 CYS A CA 1
ATOM 3006 C C . CYS A 1 379 ? 8.773 -26.531 1.242 1 95.94 379 CYS A C 1
ATOM 3008 O O . CYS A 1 379 ? 9.805 -26.469 1.916 1 95.94 379 CYS A O 1
ATOM 3010 N N . SER A 1 380 ? 8.375 -25.562 0.453 1 93.75 380 SER A N 1
ATOM 3011 C CA . SER A 1 380 ? 9.133 -24.312 0.402 1 93.75 380 SER A CA 1
ATOM 3012 C C . SER A 1 380 ? 9.094 -23.578 1.742 1 93.75 380 SER A C 1
ATOM 3014 O O . SER A 1 380 ? 10.102 -23.047 2.191 1 93.75 380 SER A O 1
ATOM 3016 N N . VAL A 1 381 ? 7.961 -23.562 2.389 1 92.62 381 VAL A N 1
ATOM 3017 C CA . VAL A 1 381 ? 7.812 -22.891 3.678 1 92.62 381 VAL A CA 1
ATOM 3018 C C . VAL A 1 381 ? 8.57 -23.672 4.75 1 92.62 381 VAL A C 1
ATOM 3020 O O . VAL A 1 381 ? 9.211 -23.062 5.621 1 92.62 381 VAL A O 1
ATOM 3023 N N . LEU A 1 382 ? 8.461 -24.969 4.648 1 92.44 382 LEU A N 1
ATOM 3024 C CA . LEU A 1 382 ? 9.195 -25.812 5.578 1 92.44 382 LEU A CA 1
ATOM 3025 C C . LEU A 1 382 ? 10.703 -25.594 5.434 1 92.44 382 LEU A C 1
ATOM 3027 O O . LEU A 1 382 ? 11.414 -25.516 6.434 1 92.44 382 LEU A O 1
ATOM 3031 N N . CYS A 1 383 ? 11.133 -25.547 4.227 1 91.12 383 CYS A N 1
ATOM 3032 C CA . CYS A 1 383 ? 12.547 -25.312 3.947 1 91.12 383 CYS A CA 1
ATOM 3033 C C . CYS A 1 383 ? 13 -23.969 4.516 1 91.12 383 CYS A C 1
ATOM 3035 O O . CYS A 1 383 ? 14.039 -23.891 5.172 1 91.12 383 CYS A O 1
ATOM 3037 N N . GLN A 1 384 ? 12.273 -23 4.316 1 85.69 384 GLN A N 1
ATOM 3038 C CA . GLN A 1 384 ? 12.609 -21.656 4.781 1 85.69 384 GLN A CA 1
ATOM 3039 C C . GLN A 1 384 ? 12.648 -21.594 6.305 1 85.69 384 GLN A C 1
ATOM 3041 O O . GLN A 1 384 ? 13.484 -20.891 6.883 1 85.69 384 GLN A O 1
ATOM 3046 N N . LEU A 1 385 ? 11.656 -22.172 6.941 1 86.06 385 LEU A N 1
ATOM 3047 C CA . LEU A 1 385 ? 11.578 -22.188 8.398 1 86.06 385 LEU A CA 1
ATOM 3048 C C . LEU A 1 385 ? 12.867 -22.703 9.016 1 86.06 385 LEU A C 1
ATOM 3050 O O . LEU A 1 385 ? 13.398 -22.109 9.953 1 86.06 385 LEU A O 1
ATOM 3054 N N . HIS A 1 386 ? 13.445 -23.703 8.398 1 85.56 386 HIS A N 1
ATOM 3055 C CA . HIS A 1 386 ? 14.602 -24.375 8.984 1 85.56 386 HIS A CA 1
ATOM 3056 C C . HIS A 1 386 ? 15.906 -23.828 8.406 1 85.56 386 HIS A C 1
ATOM 3058 O O . HIS A 1 386 ? 16.953 -23.891 9.062 1 85.56 386 HIS A O 1
ATOM 3064 N N . GLN A 1 387 ? 15.922 -23.391 7.297 1 79.06 387 GLN A N 1
ATOM 3065 C CA . GLN A 1 387 ? 17.109 -22.828 6.664 1 79.06 387 GLN A CA 1
ATOM 3066 C C . GLN A 1 387 ? 17.656 -21.641 7.453 1 79.06 387 GLN A C 1
ATOM 3068 O O . GLN A 1 387 ? 18.859 -21.453 7.551 1 79.06 387 GLN A O 1
ATOM 3073 N N . PHE A 1 388 ? 16.859 -20.859 7.957 1 70 388 PHE A N 1
ATOM 3074 C CA . PHE A 1 388 ? 17.25 -19.672 8.68 1 70 388 PHE A CA 1
ATOM 3075 C C . PHE A 1 388 ? 18 -20.031 9.961 1 70 388 PHE A C 1
ATOM 3077 O O . PHE A 1 388 ? 18.938 -19.328 10.367 1 70 388 PHE A O 1
ATOM 3084 N N . ASN A 1 389 ? 17.578 -21.109 10.531 1 67.31 389 ASN A N 1
ATOM 3085 C CA . ASN A 1 389 ? 18.266 -21.562 11.727 1 67.31 389 ASN A CA 1
ATOM 3086 C C . ASN A 1 389 ? 19.656 -22.094 11.398 1 67.31 389 ASN A C 1
ATOM 3088 O O . ASN A 1 389 ? 20.578 -21.984 12.211 1 67.31 389 ASN A O 1
ATOM 3092 N N . CYS A 1 390 ? 19.734 -22.625 10.148 1 66.12 390 CYS A N 1
ATOM 3093 C CA . CYS A 1 390 ? 21 -23.219 9.727 1 66.12 390 CYS A CA 1
ATOM 3094 C C . CYS A 1 390 ? 22 -22.125 9.344 1 66.12 390 CYS A C 1
ATOM 3096 O O . CYS A 1 390 ? 23.188 -22.234 9.664 1 66.12 390 CYS A O 1
ATOM 3098 N N . PHE A 1 391 ? 21.578 -21.109 8.672 1 60.31 391 PHE A N 1
ATOM 3099 C CA . PHE A 1 391 ? 22.469 -20.109 8.125 1 60.31 391 PHE A CA 1
ATOM 3100 C C . PHE A 1 391 ? 22.969 -19.172 9.227 1 60.31 391 PHE A C 1
ATOM 3102 O O . PHE A 1 391 ? 24.078 -18.641 9.133 1 60.31 391 PHE A O 1
ATOM 3109 N N . LYS A 1 392 ? 22.141 -18.812 10.172 1 54.38 392 LYS A N 1
ATOM 3110 C CA . LYS A 1 392 ? 22.641 -18.031 11.281 1 54.38 392 LYS A CA 1
ATOM 3111 C C . LYS A 1 392 ? 23.891 -18.672 11.883 1 54.38 392 LYS A C 1
ATOM 3113 O O . LYS A 1 392 ? 24.797 -17.969 12.344 1 54.38 392 LYS A O 1
ATOM 3118 N N . THR A 1 393 ? 23.984 -20.078 11.75 1 46.5 393 THR A N 1
ATOM 3119 C CA . THR A 1 393 ? 25.109 -20.781 12.375 1 46.5 393 THR A CA 1
ATOM 3120 C C . THR A 1 393 ? 26.219 -21.031 11.367 1 46.5 393 THR A C 1
ATOM 3122 O O . THR A 1 393 ? 27.375 -21.234 11.75 1 46.5 393 THR A O 1
ATOM 3125 N N . PHE A 1 394 ? 25.891 -21.281 10.156 1 44.75 394 PHE A N 1
ATOM 3126 C CA . PHE A 1 394 ? 26.953 -21.609 9.211 1 44.75 394 PHE A CA 1
ATOM 3127 C C . PHE A 1 394 ? 27.906 -20.438 9.023 1 44.75 394 PHE A C 1
ATOM 3129 O O . PHE A 1 394 ? 29.094 -20.641 8.742 1 44.75 394 PHE A O 1
ATOM 3136 N N . GLY A 1 395 ? 27.5 -19.172 8.852 1 41.25 395 GLY A N 1
ATOM 3137 C CA . GLY A 1 395 ? 28.547 -18.141 8.836 1 41.25 395 GLY A CA 1
ATOM 3138 C C . GLY A 1 395 ? 29.453 -18.203 10.047 1 41.25 395 GLY A C 1
ATOM 3139 O O . GLY A 1 395 ? 30.5 -17.562 10.07 1 41.25 395 GLY A O 1
ATOM 3140 N N . PHE A 1 396 ? 28.969 -18.484 11.328 1 38.28 396 PHE A N 1
ATOM 3141 C CA . PHE A 1 396 ? 29.875 -18.562 12.477 1 38.28 396 PHE A CA 1
ATOM 3142 C C . PHE A 1 396 ? 30.266 -20 12.773 1 38.28 396 PHE A C 1
ATOM 3144 O O . PHE A 1 396 ? 29.391 -20.844 13.016 1 38.28 396 PHE A O 1
ATOM 3151 N N . PRO A 1 397 ? 31.359 -20.406 12.164 1 37.34 397 PRO A N 1
ATOM 3152 C CA . PRO A 1 397 ? 31.891 -21.672 12.648 1 37.34 397 PRO A CA 1
ATOM 3153 C C . PRO A 1 397 ? 31.641 -21.875 14.148 1 37.34 397 PRO A C 1
ATOM 3155 O O . PRO A 1 397 ? 32.438 -21.422 14.977 1 37.34 397 PRO A O 1
ATOM 3158 N N . THR A 1 398 ? 30.625 -21.375 14.727 1 38.66 398 THR A N 1
ATOM 3159 C CA . THR A 1 398 ? 30.719 -21.781 16.125 1 38.66 398 THR A CA 1
ATOM 3160 C C . THR A 1 398 ? 30.766 -23.312 16.234 1 38.66 398 THR A C 1
ATOM 3162 O O . THR A 1 398 ? 30.094 -24.016 15.484 1 38.66 398 THR A O 1
ATOM 3165 N N . ASN A 1 399 ? 31.781 -23.797 16.625 1 38.47 399 ASN A N 1
ATOM 3166 C CA . ASN A 1 399 ? 32.062 -25.141 17.125 1 38.47 399 ASN A CA 1
ATOM 3167 C C . ASN A 1 399 ? 30.812 -25.797 17.688 1 38.47 399 ASN A C 1
ATOM 3169 O O . ASN A 1 399 ? 30.859 -26.938 18.156 1 38.47 399 ASN A O 1
ATOM 3173 N N . GLN A 1 400 ? 29.891 -25.062 18.312 1 38.88 400 GLN A N 1
ATOM 3174 C CA . GLN A 1 400 ? 28.891 -25.797 19.062 1 38.88 400 GLN A CA 1
ATOM 3175 C C . GLN A 1 400 ? 27.766 -26.312 18.141 1 38.88 400 GLN A C 1
ATOM 3177 O O . GLN A 1 400 ? 26.891 -25.547 17.766 1 38.88 400 GLN A O 1
ATOM 3182 N N . VAL A 1 401 ? 27.953 -27.125 17.203 1 48.5 401 VAL A N 1
ATOM 3183 C CA . VAL A 1 401 ? 27.016 -28.016 16.531 1 48.5 401 VAL A CA 1
ATOM 3184 C C . VAL A 1 401 ? 25.828 -28.312 17.469 1 48.5 401 VAL A C 1
ATOM 3186 O O . VAL A 1 401 ? 25.938 -29.156 18.359 1 48.5 401 VAL A O 1
ATOM 3189 N N . SER A 1 402 ? 25 -27.375 17.922 1 56.75 402 SER A N 1
ATOM 3190 C CA . SER A 1 402 ? 23.891 -27.812 18.766 1 56.75 402 SER A CA 1
ATOM 3191 C C . SER A 1 402 ? 22.938 -28.719 17.984 1 56.75 402 SER A C 1
ATOM 3193 O O . SER A 1 402 ? 22.828 -28.594 16.766 1 56.75 402 SER A O 1
ATOM 3195 N N . GLY A 1 403 ? 22.672 -29.969 18.469 1 62.44 403 GLY A N 1
ATOM 3196 C CA . GLY A 1 403 ? 21.75 -31 18.031 1 62.44 403 GLY A CA 1
ATOM 3197 C C . GLY A 1 403 ? 20.531 -30.438 17.297 1 62.44 403 GLY A C 1
ATOM 3198 O O . GLY A 1 403 ? 20.094 -31.016 16.312 1 62.44 403 GLY A O 1
ATOM 3199 N N . THR A 1 404 ? 20.203 -29.281 17.594 1 72.56 404 THR A N 1
ATOM 3200 C CA . THR A 1 404 ? 19 -28.688 17 1 72.56 404 THR A CA 1
ATOM 3201 C C . THR A 1 404 ? 19.297 -28.156 15.594 1 72.56 404 THR A C 1
ATOM 3203 O O . THR A 1 404 ? 18.438 -28.25 14.711 1 72.56 404 THR A O 1
ATOM 3206 N N . ILE A 1 405 ? 20.5 -27.797 15.336 1 75.19 405 ILE A N 1
ATOM 3207 C CA . ILE A 1 405 ? 20.875 -27.25 14.039 1 75.19 405 ILE A CA 1
ATOM 3208 C C . ILE A 1 405 ? 20.984 -28.375 13.023 1 75.19 405 ILE A C 1
ATOM 3210 O O . ILE A 1 405 ? 20.609 -28.219 11.859 1 75.19 405 ILE A O 1
ATOM 3214 N N . ASP A 1 406 ? 21.438 -29.484 13.516 1 77.69 406 ASP A N 1
ATOM 3215 C CA . ASP A 1 406 ? 21.547 -30.625 12.617 1 77.69 406 ASP A CA 1
ATOM 3216 C C . ASP A 1 406 ? 20.172 -31.141 12.195 1 77.69 406 ASP A C 1
ATOM 3218 O O . ASP A 1 406 ? 19.984 -31.531 11.039 1 77.69 406 ASP A O 1
ATOM 3222 N N . ILE A 1 407 ? 19.328 -31.047 13.125 1 84.38 407 ILE A N 1
ATOM 3223 C CA . ILE A 1 407 ? 17.969 -31.484 12.812 1 84.38 407 ILE A CA 1
ATOM 3224 C C . ILE A 1 407 ? 17.328 -30.547 11.797 1 84.38 407 ILE A C 1
ATOM 3226 O O . ILE A 1 407 ? 16.688 -30.984 10.844 1 84.38 407 ILE A O 1
ATOM 3230 N N . SER A 1 408 ? 17.531 -29.281 12.016 1 85.56 408 SER A N 1
ATOM 3231 C CA . SER A 1 408 ? 17 -28.297 11.086 1 85.56 408 SER A CA 1
ATOM 3232 C C . SER A 1 408 ? 17.609 -28.453 9.703 1 85.56 408 SER A C 1
ATOM 3234 O O . SER A 1 408 ? 16.938 -28.297 8.688 1 85.56 408 SER A O 1
ATOM 3236 N N . TYR A 1 409 ? 18.859 -28.734 9.695 1 84.38 409 TYR A N 1
ATOM 3237 C CA . TYR A 1 409 ? 19.531 -28.938 8.414 1 84.38 409 TYR A CA 1
ATOM 3238 C C . TYR A 1 409 ? 18.953 -30.125 7.672 1 84.38 409 TYR A C 1
ATOM 3240 O O . TYR A 1 409 ? 18.688 -30.047 6.465 1 84.38 409 TYR A O 1
ATOM 3248 N N . GLU A 1 410 ? 18.719 -31.156 8.336 1 89.19 410 GLU A N 1
ATOM 3249 C CA . GLU A 1 410 ? 18.188 -32.375 7.715 1 89.19 410 GLU A CA 1
ATOM 3250 C C . GLU A 1 410 ? 16.781 -32.156 7.188 1 89.19 410 GLU A C 1
ATOM 3252 O O . GLU A 1 410 ? 16.422 -32.656 6.121 1 89.19 410 GLU A O 1
ATOM 3257 N N . ILE A 1 411 ? 16.031 -31.453 7.957 1 92.25 411 ILE A N 1
ATOM 3258 C CA . ILE A 1 411 ? 14.656 -31.203 7.547 1 92.25 411 ILE A CA 1
ATOM 3259 C C . ILE A 1 411 ? 14.641 -30.281 6.332 1 92.25 411 ILE A C 1
ATOM 3261 O O . ILE A 1 411 ? 13.883 -30.484 5.387 1 92.25 411 ILE A O 1
ATOM 3265 N N . ALA A 1 412 ? 15.461 -29.234 6.402 1 90.81 412 ALA A N 1
ATOM 3266 C CA . ALA A 1 412 ? 15.555 -28.312 5.273 1 90.81 412 ALA A CA 1
ATOM 3267 C C . ALA A 1 412 ? 16.031 -29.047 4.012 1 90.81 412 ALA A C 1
ATOM 3269 O O . ALA A 1 412 ? 15.523 -28.766 2.916 1 90.81 412 ALA A O 1
ATOM 3270 N N . LEU A 1 413 ? 16.969 -29.938 4.184 1 90.88 413 LEU A N 1
ATOM 3271 C CA . LEU A 1 413 ? 17.469 -30.688 3.045 1 90.88 413 LEU A CA 1
ATOM 3272 C C . LEU A 1 413 ? 16.406 -31.625 2.492 1 90.88 413 LEU A C 1
ATOM 3274 O O . LEU A 1 413 ? 16.281 -31.781 1.276 1 90.88 413 LEU A O 1
ATOM 3278 N N . TYR A 1 414 ? 15.742 -32.219 3.338 1 94 414 TYR A N 1
ATOM 3279 C CA . TYR A 1 414 ? 14.641 -33.062 2.914 1 94 414 TYR A CA 1
ATOM 3280 C C . TYR A 1 414 ? 13.609 -32.281 2.109 1 94 414 TYR A C 1
ATOM 3282 O O . TYR A 1 414 ? 13.164 -32.719 1.052 1 94 414 TYR A O 1
ATOM 3290 N N . ALA A 1 415 ? 13.188 -31.188 2.652 1 95.44 415 ALA A N 1
ATOM 3291 C CA . ALA A 1 415 ? 12.234 -30.328 1.954 1 95.44 415 ALA A CA 1
ATOM 3292 C C . ALA A 1 415 ? 12.766 -29.906 0.585 1 95.44 415 ALA A C 1
ATOM 3294 O O . ALA A 1 415 ? 12.023 -29.891 -0.398 1 95.44 415 ALA A O 1
ATOM 3295 N N . ALA A 1 416 ? 14.023 -29.594 0.515 1 93.81 416 ALA A N 1
ATOM 3296 C CA . ALA A 1 416 ? 14.641 -29.188 -0.746 1 93.81 416 ALA A CA 1
ATOM 3297 C C . ALA A 1 416 ? 14.602 -30.328 -1.76 1 93.81 416 ALA A C 1
ATOM 3299 O O . ALA A 1 416 ? 14.344 -30.109 -2.945 1 93.81 416 ALA A O 1
ATOM 3300 N N . LYS A 1 417 ? 14.898 -31.5 -1.295 1 95.25 417 LYS A N 1
ATOM 3301 C CA . LYS A 1 417 ? 14.844 -32.656 -2.17 1 95.25 417 LYS A CA 1
ATOM 3302 C C . LYS A 1 417 ? 13.43 -32.906 -2.693 1 95.25 417 LYS A C 1
ATOM 3304 O O . LYS A 1 417 ? 13.242 -33.25 -3.855 1 95.25 417 LYS A O 1
ATOM 3309 N N . MET A 1 418 ? 12.492 -32.719 -1.821 1 95.25 418 MET A N 1
ATOM 3310 C CA . MET A 1 418 ? 11.102 -32.875 -2.236 1 95.25 418 MET A CA 1
ATOM 3311 C C . MET A 1 418 ? 10.727 -31.812 -3.273 1 95.25 418 MET A C 1
ATOM 3313 O O . MET A 1 418 ? 10.008 -32.125 -4.23 1 95.25 418 MET A O 1
ATOM 3317 N N . ILE A 1 419 ? 11.117 -30.547 -3.076 1 96.62 419 ILE A N 1
ATOM 3318 C CA . ILE A 1 419 ? 10.875 -29.484 -4.051 1 96.62 419 ILE A CA 1
ATOM 3319 C C . ILE A 1 419 ? 11.445 -29.891 -5.406 1 96.62 419 ILE A C 1
ATOM 3321 O O . ILE A 1 419 ? 10.773 -29.766 -6.434 1 96.62 419 ILE A O 1
ATOM 3325 N N . THR A 1 420 ? 12.656 -30.422 -5.391 1 96.25 420 THR A N 1
ATOM 3326 C CA . THR A 1 420 ? 13.32 -30.812 -6.629 1 96.25 420 THR A CA 1
ATOM 3327 C C . THR A 1 420 ? 12.57 -31.938 -7.316 1 96.25 420 THR A C 1
ATOM 3329 O O . THR A 1 420 ? 12.445 -31.953 -8.539 1 96.25 420 THR A O 1
ATOM 3332 N N . GLU A 1 421 ? 12.117 -32.875 -6.543 1 94.69 421 GLU A N 1
ATOM 3333 C CA . GLU A 1 421 ? 11.328 -33.969 -7.105 1 94.69 421 GLU A CA 1
ATOM 3334 C C . GLU A 1 421 ? 10.047 -33.438 -7.754 1 94.69 421 GLU A C 1
ATOM 3336 O O . GLU A 1 421 ? 9.656 -33.906 -8.828 1 94.69 421 GLU A O 1
ATOM 3341 N N . LEU A 1 422 ? 9.414 -32.562 -7.133 1 95.56 422 LEU A N 1
ATOM 3342 C CA . LEU A 1 422 ? 8.188 -31.984 -7.672 1 95.56 422 LEU A CA 1
ATOM 3343 C C . LEU A 1 422 ? 8.484 -31.172 -8.93 1 95.56 422 LEU A C 1
ATOM 3345 O O . LEU A 1 422 ? 7.707 -31.203 -9.883 1 95.56 422 LEU A O 1
ATOM 3349 N N . LEU A 1 423 ? 9.586 -30.469 -8.906 1 95.75 423 LEU A N 1
ATOM 3350 C CA . LEU A 1 423 ? 9.992 -29.719 -10.086 1 95.75 423 LEU A CA 1
ATOM 3351 C C . LEU A 1 423 ? 10.242 -30.656 -11.266 1 95.75 423 LEU A C 1
ATOM 3353 O O . LEU A 1 423 ? 9.891 -30.344 -12.406 1 95.75 423 LEU A O 1
ATOM 3357 N N . GLU A 1 424 ? 10.852 -31.75 -10.984 1 94.31 424 GLU A N 1
ATOM 3358 C CA . GLU A 1 424 ? 11.078 -32.75 -12.031 1 94.31 424 GLU A CA 1
ATOM 3359 C C . GLU A 1 424 ? 9.758 -33.25 -12.625 1 94.31 424 GLU A C 1
ATOM 3361 O O . GLU A 1 424 ? 9.664 -33.469 -13.836 1 94.31 424 GLU A O 1
ATOM 3366 N N . ARG A 1 425 ? 8.797 -33.375 -11.797 1 93.75 425 ARG A N 1
ATOM 3367 C CA . ARG A 1 425 ? 7.484 -33.812 -12.258 1 93.75 425 ARG A CA 1
ATOM 3368 C C . ARG A 1 425 ? 6.816 -32.75 -13.109 1 93.75 425 ARG A C 1
ATOM 3370 O O . ARG A 1 425 ? 6.223 -33.031 -14.148 1 93.75 425 ARG A O 1
ATOM 3377 N N . PHE A 1 426 ? 6.852 -31.484 -12.664 1 95.12 426 PHE A N 1
ATOM 3378 C CA . PHE A 1 426 ? 6.309 -30.391 -13.461 1 95.12 426 PHE A CA 1
ATOM 3379 C C . PHE A 1 426 ? 6.969 -30.344 -14.836 1 95.12 426 PHE A C 1
ATOM 3381 O O . PHE A 1 426 ? 6.297 -30.094 -15.836 1 95.12 426 PHE A O 1
ATOM 3388 N N . GLN A 1 427 ? 8.273 -30.547 -14.867 1 93.75 427 GLN A N 1
ATOM 3389 C CA . GLN A 1 427 ? 9.016 -30.516 -16.125 1 93.75 427 GLN A CA 1
ATOM 3390 C C . GLN A 1 427 ? 8.633 -31.688 -17.031 1 93.75 427 GLN A C 1
ATOM 3392 O O . GLN A 1 427 ? 8.453 -31.516 -18.234 1 93.75 427 GLN A O 1
ATOM 3397 N N . ALA A 1 428 ? 8.523 -32.812 -16.453 1 93.38 428 ALA A N 1
ATOM 3398 C CA . ALA A 1 428 ? 8.172 -34 -17.219 1 93.38 428 ALA A CA 1
ATOM 3399 C C . ALA A 1 428 ? 6.781 -33.875 -17.844 1 93.38 428 ALA A C 1
ATOM 3401 O O . ALA A 1 428 ? 6.551 -34.344 -18.969 1 93.38 428 ALA A O 1
ATOM 3402 N N . GLU A 1 429 ? 5.871 -33.219 -17.141 1 93.06 429 GLU A N 1
ATOM 3403 C CA . GLU A 1 429 ? 4.5 -33.062 -17.609 1 93.06 429 GLU A CA 1
ATOM 3404 C C . GLU A 1 429 ? 4.332 -31.75 -18.375 1 93.06 429 GLU A C 1
ATOM 3406 O O . GLU A 1 429 ? 3.225 -31.406 -18.781 1 93.06 429 GLU A O 1
ATOM 3411 N N . GLN A 1 430 ? 5.367 -30.938 -18.531 1 91 430 GLN A N 1
ATOM 3412 C CA . GLN A 1 430 ? 5.363 -29.672 -19.25 1 91 430 GLN A CA 1
ATOM 3413 C C . GLN A 1 430 ? 4.363 -28.703 -18.625 1 91 430 GLN A C 1
ATOM 3415 O O . GLN A 1 430 ? 3.561 -28.078 -19.328 1 91 430 GLN A O 1
ATOM 3420 N N . GLU A 1 431 ? 4.438 -28.625 -17.281 1 93.38 431 GLU A N 1
ATOM 3421 C CA . GLU A 1 431 ? 3.473 -27.812 -16.547 1 93.38 431 GLU A CA 1
ATOM 3422 C C . GLU A 1 431 ? 4.152 -26.641 -15.859 1 93.38 431 GLU A C 1
ATOM 3424 O O . GLU A 1 431 ? 3.514 -25.891 -15.117 1 93.38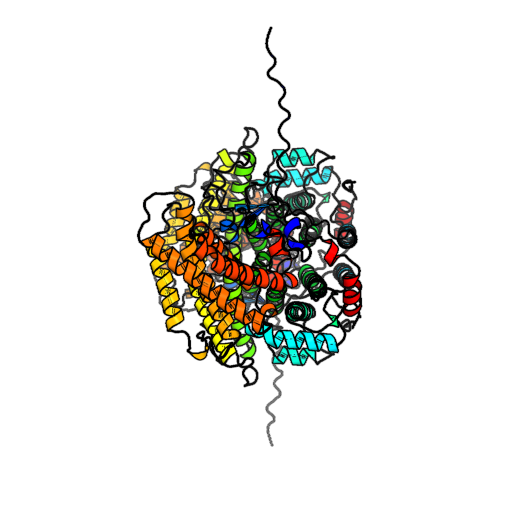 431 GLU A O 1
ATOM 3429 N N . MET A 1 432 ? 5.438 -26.375 -16.109 1 90.5 432 MET A N 1
ATOM 3430 C CA . MET A 1 432 ? 6.199 -25.328 -15.438 1 90.5 432 MET A CA 1
ATOM 3431 C C . MET A 1 432 ? 5.609 -23.953 -15.734 1 90.5 432 MET A C 1
ATOM 3433 O O . MET A 1 432 ? 5.605 -23.062 -14.875 1 90.5 432 MET A O 1
ATOM 3437 N N . GLN A 1 433 ? 5.07 -23.797 -16.844 1 87 433 GLN A N 1
ATOM 3438 C CA . GLN A 1 433 ? 4.578 -22.5 -17.281 1 87 433 GLN A CA 1
ATOM 3439 C C . GLN A 1 433 ? 3.291 -22.125 -16.562 1 87 433 GLN A C 1
ATOM 3441 O O . GLN A 1 433 ? 2.902 -20.953 -16.531 1 87 433 GLN A O 1
ATOM 3446 N N . TYR A 1 434 ? 2.621 -23.109 -16.031 1 91.62 434 TYR A N 1
ATOM 3447 C CA . TYR A 1 434 ? 1.336 -22.859 -15.383 1 91.62 434 TYR A CA 1
ATOM 3448 C C . TYR A 1 434 ? 1.52 -22.5 -13.914 1 91.62 434 TYR A C 1
ATOM 3450 O O . TYR A 1 434 ? 0.578 -22.062 -13.25 1 91.62 434 TYR A O 1
ATOM 3458 N N . CYS A 1 435 ? 2.744 -22.703 -13.398 1 92.38 435 CYS A N 1
ATOM 3459 C CA . CYS A 1 435 ? 3.006 -22.422 -11.992 1 92.38 435 CYS A CA 1
ATOM 3460 C C . CYS A 1 435 ? 3.029 -20.922 -11.727 1 92.38 435 CYS A C 1
ATOM 3462 O O . CYS A 1 435 ? 3.531 -20.156 -12.547 1 92.38 435 CYS A O 1
ATOM 3464 N N . PRO A 1 436 ? 2.49 -20.516 -10.578 1 91.25 436 PRO A N 1
ATOM 3465 C CA . PRO A 1 436 ? 2.6 -19.109 -10.219 1 91.25 436 PRO A CA 1
ATOM 3466 C C . PRO A 1 436 ? 4.035 -18.688 -9.914 1 91.25 436 PRO A C 1
ATOM 3468 O O . PRO A 1 436 ? 4.922 -19.531 -9.797 1 91.25 436 PRO A O 1
ATOM 3471 N N . ALA A 1 437 ? 4.27 -17.422 -9.812 1 86.25 437 ALA A N 1
ATOM 3472 C CA . ALA A 1 437 ? 5.613 -16.859 -9.68 1 86.25 437 ALA A CA 1
ATOM 3473 C C . ALA A 1 437 ? 6.285 -17.344 -8.398 1 86.25 437 ALA A C 1
ATOM 3475 O O . ALA A 1 437 ? 7.516 -17.344 -8.297 1 86.25 437 ALA A O 1
ATOM 3476 N N . PHE A 1 438 ? 5.543 -17.781 -7.469 1 90.19 438 PHE A N 1
ATOM 3477 C CA . PHE A 1 438 ? 6.109 -18.266 -6.219 1 90.19 438 PHE A CA 1
ATOM 3478 C C . PHE A 1 438 ? 7.023 -19.469 -6.473 1 90.19 438 PHE A C 1
ATOM 3480 O O . PHE A 1 438 ? 7.871 -19.797 -5.637 1 90.19 438 PHE A O 1
ATOM 3487 N N . ILE A 1 439 ? 6.902 -20.094 -7.609 1 91.44 439 ILE A N 1
ATOM 3488 C CA . ILE A 1 439 ? 7.719 -21.25 -7.961 1 91.44 439 ILE A CA 1
ATOM 3489 C C . ILE A 1 439 ? 9.195 -20.844 -7.992 1 91.44 439 ILE A C 1
ATOM 3491 O O . ILE A 1 439 ? 10.07 -21.656 -7.715 1 91.44 439 ILE A O 1
ATOM 3495 N N . VAL A 1 440 ? 9.438 -19.641 -8.305 1 85.06 440 VAL A N 1
ATOM 3496 C CA . VAL A 1 440 ? 10.805 -19.141 -8.328 1 85.06 440 VAL A CA 1
ATOM 3497 C C . VAL A 1 440 ? 11.406 -19.203 -6.922 1 85.06 440 VAL A C 1
ATOM 3499 O O . VAL A 1 440 ? 12.555 -19.609 -6.746 1 85.06 440 VAL A O 1
ATOM 3502 N N . TYR A 1 441 ? 10.594 -18.781 -6.016 1 86.62 441 TYR A N 1
ATOM 3503 C CA . TYR A 1 441 ? 11.023 -18.859 -4.625 1 86.62 441 TYR A CA 1
ATOM 3504 C C . TYR A 1 441 ? 11.336 -20.297 -4.234 1 86.62 441 TYR A C 1
ATOM 3506 O O . TYR A 1 441 ? 12.32 -20.562 -3.537 1 86.62 441 TYR A O 1
ATOM 3514 N N . SER A 1 442 ? 10.531 -21.203 -4.688 1 91.81 442 SER A N 1
ATOM 3515 C CA . SER A 1 442 ? 10.719 -22.609 -4.383 1 91.81 442 SER A CA 1
ATOM 3516 C C . SER A 1 442 ? 12.023 -23.141 -4.984 1 91.81 442 SER A C 1
ATOM 3518 O O . SER A 1 442 ? 12.758 -23.875 -4.324 1 91.81 442 SER A O 1
ATOM 3520 N N . ILE A 1 443 ? 12.258 -22.766 -6.203 1 88.25 443 ILE A N 1
ATOM 3521 C CA . ILE A 1 443 ? 13.461 -23.219 -6.895 1 88.25 443 ILE A CA 1
ATOM 3522 C C . ILE A 1 443 ? 14.703 -22.719 -6.16 1 88.25 443 ILE A C 1
ATOM 3524 O O . ILE A 1 443 ? 15.625 -23.484 -5.895 1 88.25 443 ILE A O 1
ATOM 3528 N N . TYR A 1 444 ? 14.656 -21.531 -5.777 1 82.62 444 TYR A N 1
ATOM 3529 C CA . TYR A 1 444 ? 15.82 -20.953 -5.109 1 82.62 444 TYR A CA 1
ATOM 3530 C C . TYR A 1 444 ? 16 -21.547 -3.719 1 82.62 444 TYR A C 1
ATOM 3532 O O . TYR A 1 444 ? 17.125 -21.703 -3.248 1 82.62 444 TYR A O 1
ATOM 3540 N N . SER A 1 445 ? 14.898 -21.812 -3.082 1 85.56 445 SER A N 1
ATOM 3541 C CA . SER A 1 445 ? 14.984 -22.469 -1.781 1 85.56 445 SER A CA 1
ATOM 3542 C C . SER A 1 445 ? 15.688 -23.812 -1.891 1 85.56 445 SER A C 1
ATOM 3544 O O . SER A 1 445 ? 16.562 -24.125 -1.084 1 85.56 445 SER A O 1
ATOM 3546 N N . ALA A 1 446 ? 15.344 -24.547 -2.877 1 90.25 446 ALA A N 1
ATOM 3547 C CA . ALA A 1 446 ? 15.961 -25.859 -3.084 1 90.25 446 ALA A CA 1
ATOM 3548 C C . ALA A 1 446 ? 17.422 -25.703 -3.531 1 90.25 446 ALA A C 1
ATOM 3550 O O . ALA A 1 446 ? 18.297 -26.406 -3.021 1 90.25 446 ALA A O 1
ATOM 3551 N N . LEU A 1 447 ? 17.656 -24.812 -4.441 1 82 447 LEU A N 1
ATOM 3552 C CA . LEU A 1 447 ? 19 -24.594 -4.973 1 82 447 LEU A CA 1
ATOM 3553 C C . LEU A 1 447 ? 19.953 -24.188 -3.861 1 82 447 LEU A C 1
ATOM 3555 O O . LEU A 1 447 ? 21.094 -24.672 -3.814 1 82 447 LEU A O 1
ATOM 3559 N N . SER A 1 448 ? 19.547 -23.297 -3.014 1 77.75 448 SER A N 1
ATOM 3560 C CA . SER A 1 448 ? 20.391 -22.859 -1.915 1 77.75 448 SER A CA 1
ATOM 3561 C C . SER A 1 448 ? 20.797 -24.016 -1.013 1 77.75 448 SER A C 1
ATOM 3563 O O . SER A 1 448 ? 21.953 -24.125 -0.592 1 77.75 448 SER A O 1
ATOM 3565 N N . MET A 1 449 ? 19.938 -24.906 -0.748 1 84.44 449 MET A N 1
ATOM 3566 C CA . MET A 1 449 ? 20.203 -26.047 0.114 1 84.44 449 MET A CA 1
ATOM 3567 C C . MET A 1 449 ? 21.125 -27.047 -0.586 1 84.44 449 MET A C 1
ATOM 3569 O O . MET A 1 449 ? 22 -27.641 0.045 1 84.44 449 MET A O 1
ATOM 3573 N N . HIS A 1 450 ? 20.844 -27.25 -1.86 1 82.81 450 HIS A N 1
ATOM 3574 C CA . HIS A 1 450 ? 21.688 -28.188 -2.604 1 82.81 450 HIS A CA 1
ATOM 3575 C C . HIS A 1 450 ? 23.125 -27.672 -2.705 1 82.81 450 HIS A C 1
ATOM 3577 O O . HIS A 1 450 ? 24.078 -28.453 -2.668 1 82.81 450 HIS A O 1
ATOM 3583 N N . VAL A 1 451 ? 23.234 -26.422 -2.811 1 74.31 451 VAL A N 1
ATOM 3584 C CA . VAL A 1 451 ? 24.562 -25.812 -2.854 1 74.31 451 VAL A CA 1
ATOM 3585 C C . VAL A 1 451 ? 25.266 -26 -1.504 1 74.31 451 VAL A C 1
ATOM 3587 O O . VAL A 1 451 ? 26.438 -26.344 -1.446 1 74.31 451 VAL A O 1
ATOM 3590 N N . ILE A 1 452 ? 24.562 -25.766 -0.469 1 72.81 452 ILE A N 1
ATOM 3591 C CA . ILE A 1 452 ? 25.094 -25.938 0.874 1 72.81 452 ILE A CA 1
ATOM 3592 C C . ILE A 1 452 ? 25.484 -27.406 1.083 1 72.81 452 ILE A C 1
ATOM 3594 O O . ILE A 1 452 ? 26.531 -27.703 1.662 1 72.81 452 ILE A O 1
ATOM 3598 N N . GLN A 1 453 ? 24.719 -28.297 0.617 1 78.56 453 GLN A N 1
ATOM 3599 C CA . GLN A 1 453 ? 24.984 -29.719 0.744 1 78.56 453 GLN A CA 1
ATOM 3600 C C . GLN A 1 453 ? 26.25 -30.109 -0.021 1 78.56 453 GLN A C 1
ATOM 3602 O O . GLN A 1 453 ? 27.016 -30.953 0.433 1 78.56 453 GLN A O 1
ATOM 3607 N N . THR A 1 454 ? 26.453 -29.531 -1.153 1 75.25 454 THR A N 1
ATOM 3608 C CA . THR A 1 454 ? 27.625 -29.828 -1.966 1 75.25 454 THR A CA 1
ATOM 3609 C C . THR A 1 454 ? 28.891 -29.344 -1.273 1 75.25 454 THR A C 1
ATOM 3611 O O . THR A 1 454 ? 29.953 -29.984 -1.378 1 75.25 454 THR A O 1
ATOM 3614 N N . ARG A 1 455 ? 28.75 -28.328 -0.58 1 67.5 455 ARG A N 1
ATOM 3615 C CA . ARG A 1 455 ? 29.906 -27.781 0.13 1 67.5 455 ARG A CA 1
ATOM 3616 C C . ARG A 1 455 ? 30.25 -28.641 1.348 1 67.5 455 ARG A C 1
ATOM 3618 O O . ARG A 1 455 ? 31.406 -28.734 1.742 1 67.5 455 ARG A O 1
ATOM 3625 N N . ARG A 1 456 ? 29.266 -29.234 1.908 1 70.12 456 ARG A N 1
ATOM 3626 C CA . ARG A 1 456 ? 29.453 -30.031 3.117 1 70.12 456 ARG A CA 1
ATOM 3627 C C . ARG A 1 456 ? 29.781 -31.484 2.775 1 70.12 456 ARG A C 1
ATOM 3629 O O . ARG A 1 456 ? 30.25 -32.25 3.633 1 70.12 456 ARG A O 1
ATOM 3636 N N . SER A 1 457 ? 29.547 -31.891 1.632 1 67.81 457 SER A N 1
ATOM 3637 C CA . SER A 1 457 ? 29.594 -33.312 1.295 1 67.81 457 SER A CA 1
ATOM 3638 C C . SER A 1 457 ? 30.938 -33.688 0.671 1 67.81 457 SER A C 1
ATOM 3640 O O . SER A 1 457 ? 31.656 -32.812 0.156 1 67.81 457 SER A O 1
ATOM 3642 N N . SER A 1 458 ? 31.156 -35 0.843 1 62.75 458 SER A N 1
ATOM 3643 C CA . SER A 1 458 ? 32.281 -35.656 0.192 1 62.75 458 SER A CA 1
ATOM 3644 C C . SER A 1 458 ? 32.094 -35.656 -1.323 1 62.75 458 SER A C 1
ATOM 3646 O O . SER A 1 458 ? 31.016 -35.438 -1.834 1 62.75 458 SER A O 1
ATOM 3648 N N . PRO A 1 459 ? 33.219 -35.906 -2.01 1 59.28 459 PRO A N 1
ATOM 3649 C CA . PRO A 1 459 ? 33.219 -35.844 -3.473 1 59.28 459 PRO A CA 1
ATOM 3650 C C . PRO A 1 459 ? 32.125 -36.719 -4.098 1 59.28 459 PRO A C 1
ATOM 3652 O O . PRO A 1 459 ? 31.5 -36.312 -5.094 1 59.28 459 PRO A O 1
ATOM 3655 N N . GLN A 1 460 ? 31.859 -37.969 -3.705 1 57.59 460 GLN A N 1
ATOM 3656 C CA . GLN A 1 460 ? 30.844 -38.844 -4.277 1 57.59 460 GLN A CA 1
ATOM 3657 C C . GLN A 1 460 ? 29.438 -38.281 -4.109 1 57.59 460 GLN A C 1
ATOM 3659 O O . GLN A 1 460 ? 28.625 -38.344 -5.027 1 57.59 460 GLN A O 1
ATOM 3664 N N . GLU A 1 461 ? 29.125 -37.75 -2.977 1 69.31 461 GLU A N 1
ATOM 3665 C CA . GLU A 1 461 ? 27.844 -37.125 -2.67 1 69.31 461 GLU A CA 1
ATOM 3666 C C . GLU A 1 461 ? 27.625 -35.844 -3.506 1 69.31 461 GLU A C 1
ATOM 3668 O O . GLU A 1 461 ? 26.5 -35.5 -3.846 1 69.31 461 GLU A O 1
ATOM 3673 N N . THR A 1 462 ? 28.656 -35.562 -4.129 1 70.81 462 THR A N 1
ATOM 3674 C CA . THR A 1 462 ? 28.656 -34.344 -4.898 1 70.81 462 THR A CA 1
ATOM 3675 C C . THR A 1 462 ? 28.031 -34.562 -6.273 1 70.81 462 THR A C 1
ATOM 3677 O O . THR A 1 462 ? 27.344 -33.656 -6.805 1 70.81 462 THR A O 1
ATOM 3680 N N . ARG A 1 463 ? 28.094 -35.812 -6.844 1 75.38 463 ARG A N 1
ATOM 3681 C CA . ARG A 1 463 ? 27.516 -36.062 -8.164 1 75.38 463 ARG A CA 1
ATOM 3682 C C . ARG A 1 463 ? 25.984 -36.031 -8.109 1 75.38 463 ARG A C 1
ATOM 3684 O O . ARG A 1 463 ? 25.344 -35.438 -8.984 1 75.38 463 ARG A O 1
ATOM 3691 N N . ARG A 1 464 ? 25.391 -36.656 -7.16 1 78.25 464 ARG A N 1
ATOM 3692 C CA . ARG A 1 464 ? 23.953 -36.625 -6.992 1 78.25 464 ARG A CA 1
ATOM 3693 C C . ARG A 1 464 ? 23.453 -35.219 -6.746 1 78.25 464 ARG A C 1
ATOM 3695 O O . ARG A 1 464 ? 22.391 -34.812 -7.246 1 78.25 464 ARG A O 1
ATOM 3702 N N . ASN A 1 465 ? 24.234 -34.594 -6.008 1 82.06 465 ASN A N 1
ATOM 3703 C CA . ASN A 1 465 ? 23.859 -33.219 -5.727 1 82.06 465 ASN A CA 1
ATOM 3704 C C . ASN A 1 465 ? 23.906 -32.344 -6.984 1 82.06 465 ASN A C 1
ATOM 3706 O O . ASN A 1 465 ? 23.094 -31.453 -7.148 1 82.06 465 ASN A O 1
ATOM 3710 N N . LYS A 1 466 ? 24.781 -32.719 -7.824 1 79.81 466 LYS A N 1
ATOM 3711 C CA . LYS A 1 466 ? 24.891 -31.984 -9.07 1 79.81 466 LYS A CA 1
ATOM 3712 C C . LYS A 1 466 ? 23.656 -32.188 -9.945 1 79.81 466 LYS A C 1
ATOM 3714 O O . LYS A 1 466 ? 23.219 -31.266 -10.625 1 79.81 466 LYS A O 1
ATOM 3719 N N . GLN A 1 467 ? 23.156 -33.375 -9.906 1 87.19 467 GLN A N 1
ATOM 3720 C CA . GLN A 1 467 ? 21.953 -33.656 -10.672 1 87.19 467 GLN A CA 1
ATOM 3721 C C . GLN A 1 467 ? 20.766 -32.844 -10.141 1 87.19 467 GLN A C 1
ATOM 3723 O O . GLN A 1 467 ? 19.922 -32.375 -10.922 1 87.19 467 GLN A O 1
ATOM 3728 N N . GLN A 1 468 ? 20.688 -32.781 -8.883 1 90.06 468 GLN A N 1
ATOM 3729 C CA . GLN A 1 468 ? 19.625 -32 -8.273 1 90.06 468 GLN A CA 1
ATOM 3730 C C . GLN A 1 468 ? 19.75 -30.516 -8.625 1 90.06 468 GLN A C 1
ATOM 3732 O O . GLN A 1 468 ? 18.75 -29.844 -8.914 1 90.06 468 GLN A O 1
ATOM 3737 N N . ILE A 1 469 ? 20.906 -30.031 -8.578 1 84 469 ILE A N 1
ATOM 3738 C CA . ILE A 1 469 ? 21.156 -28.656 -8.938 1 84 469 ILE A CA 1
ATOM 3739 C C . ILE A 1 469 ? 20.781 -28.422 -10.398 1 84 469 ILE A C 1
ATOM 3741 O O . ILE A 1 469 ? 20.172 -27.406 -10.742 1 84 469 ILE A O 1
ATOM 3745 N N . ASP A 1 470 ? 21.062 -29.375 -11.219 1 83.75 470 ASP A N 1
ATOM 3746 C CA . ASP A 1 470 ? 20.766 -29.25 -12.641 1 83.75 470 ASP A CA 1
ATOM 3747 C C . ASP A 1 470 ? 19.25 -29.203 -12.875 1 83.75 470 ASP A C 1
ATOM 3749 O O . ASP A 1 470 ? 18.766 -28.484 -13.75 1 83.75 470 ASP A O 1
ATOM 3753 N N . THR A 1 471 ? 18.562 -30 -12.156 1 91.69 471 THR A N 1
ATOM 3754 C CA . THR A 1 471 ? 17.109 -30 -12.258 1 91.69 471 THR A CA 1
ATOM 3755 C C . THR A 1 471 ? 16.547 -28.641 -11.883 1 91.69 471 THR A C 1
ATOM 3757 O O . THR A 1 471 ? 15.656 -28.125 -12.57 1 91.69 471 THR A O 1
ATOM 3760 N N . CYS A 1 472 ? 17.031 -28.094 -10.82 1 86.5 472 CYS A N 1
ATOM 3761 C CA . CYS A 1 472 ? 16.578 -26.781 -10.383 1 86.5 472 CYS A CA 1
ATOM 3762 C C . CYS A 1 472 ? 16.938 -25.703 -11.398 1 86.5 472 CYS A C 1
ATOM 3764 O O . CYS A 1 472 ? 16.125 -24.828 -11.695 1 86.5 472 CYS A O 1
ATOM 3766 N N . MET A 1 473 ? 18.062 -25.844 -12 1 81.31 473 MET A N 1
ATOM 3767 C CA . MET A 1 473 ? 18.516 -24.859 -12.977 1 81.31 473 MET A CA 1
ATOM 3768 C C . MET A 1 473 ? 17.672 -24.938 -14.258 1 81.31 473 MET A C 1
ATOM 3770 O O . MET A 1 473 ? 17.359 -23.922 -14.859 1 81.31 473 MET A O 1
ATOM 3774 N N . ARG A 1 474 ? 17.391 -26.094 -14.617 1 84.5 474 ARG A N 1
ATOM 3775 C CA . ARG A 1 474 ? 16.516 -26.281 -15.781 1 84.5 474 ARG A CA 1
ATOM 3776 C C . ARG A 1 474 ? 15.141 -25.672 -15.531 1 84.5 474 ARG A C 1
ATOM 3778 O O . ARG A 1 474 ? 14.562 -25.047 -16.422 1 84.5 474 ARG A O 1
ATOM 3785 N N . ALA A 1 475 ? 14.664 -25.938 -14.359 1 89.25 475 ALA A N 1
ATOM 3786 C CA . ALA A 1 475 ? 13.367 -25.375 -13.992 1 89.25 475 ALA A CA 1
ATOM 3787 C C . ALA A 1 475 ? 13.414 -23.844 -14.016 1 89.25 475 ALA A C 1
ATOM 3789 O O . ALA A 1 475 ? 12.469 -23.203 -14.484 1 89.25 475 ALA A O 1
ATOM 3790 N N . LEU A 1 476 ? 14.445 -23.344 -13.508 1 79.75 476 LEU A N 1
ATOM 3791 C CA . LEU A 1 476 ? 14.617 -21.891 -13.492 1 79.75 476 LEU A CA 1
ATOM 3792 C C . LEU A 1 476 ? 14.648 -21.328 -14.906 1 79.75 476 LEU A C 1
ATOM 3794 O O . LEU A 1 476 ? 14.062 -20.281 -15.172 1 79.75 476 LEU A O 1
ATOM 3798 N N . ARG A 1 477 ? 15.258 -21.969 -15.805 1 75.25 477 ARG A N 1
ATOM 3799 C CA . ARG A 1 477 ? 15.328 -21.547 -17.203 1 75.25 477 ARG A CA 1
ATOM 3800 C C . ARG A 1 477 ? 13.945 -21.578 -17.844 1 75.25 477 ARG A C 1
ATOM 3802 O O . ARG A 1 477 ? 13.602 -20.688 -18.625 1 75.25 477 ARG A O 1
ATOM 3809 N N . GLN A 1 478 ? 13.266 -22.531 -17.484 1 80.81 478 GLN A N 1
ATOM 3810 C CA . GLN A 1 478 ? 11.93 -22.656 -18.062 1 80.81 478 GLN A CA 1
ATOM 3811 C C . GLN A 1 478 ? 11.008 -21.547 -17.562 1 80.81 478 GLN A C 1
ATOM 3813 O O . GLN A 1 478 ? 10.219 -21 -18.328 1 80.81 478 GLN A O 1
ATOM 3818 N N . VAL A 1 479 ? 11.203 -21.203 -16.328 1 79.38 479 VAL A N 1
ATOM 3819 C CA . VAL A 1 479 ? 10.328 -20.188 -15.742 1 79.38 479 VAL A CA 1
ATOM 3820 C C . VAL A 1 479 ? 10.773 -18.797 -16.203 1 79.38 479 VAL A C 1
ATOM 3822 O O . VAL A 1 479 ? 9.945 -17.891 -16.328 1 79.38 479 VAL A O 1
ATOM 3825 N N . SER A 1 480 ? 12.016 -18.578 -16.391 1 68.44 480 SER A N 1
ATOM 3826 C CA . SER A 1 480 ? 12.547 -17.281 -16.812 1 68.44 480 SER A CA 1
ATOM 3827 C C . SER A 1 480 ? 12.016 -16.875 -18.188 1 68.44 480 SER A C 1
ATOM 3829 O O . SER A 1 480 ? 12.016 -15.688 -18.531 1 68.44 480 SER A O 1
ATOM 3831 N N . ARG A 1 481 ? 11.633 -17.812 -18.891 1 63.28 481 ARG A N 1
ATOM 3832 C CA . ARG A 1 481 ? 11.039 -17.5 -20.188 1 63.28 481 ARG A CA 1
ATOM 3833 C C . ARG A 1 481 ? 9.711 -16.781 -20.016 1 63.28 481 ARG A C 1
ATOM 3835 O O . ARG A 1 481 ? 9.266 -16.062 -20.922 1 63.28 481 ARG A O 1
ATOM 3842 N N . VAL A 1 482 ? 9.234 -17 -18.828 1 54 482 VAL A N 1
ATOM 3843 C CA . VAL A 1 482 ? 7.914 -16.438 -18.578 1 54 482 VAL A CA 1
ATOM 3844 C C . VAL A 1 482 ? 8.031 -15.289 -17.578 1 54 482 VAL A C 1
ATOM 3846 O O . VAL A 1 482 ? 7.352 -14.266 -17.719 1 54 482 VAL A O 1
ATOM 3849 N N . ILE A 1 483 ? 8.922 -15.469 -16.5 1 53.53 483 ILE A N 1
ATOM 3850 C CA . ILE A 1 483 ? 9.055 -14.508 -15.414 1 53.53 483 ILE A CA 1
ATOM 3851 C C . ILE A 1 483 ? 10.414 -13.828 -15.492 1 53.53 483 ILE A C 1
ATOM 3853 O O . ILE A 1 483 ? 11.438 -14.438 -15.172 1 53.53 483 ILE A O 1
ATOM 3857 N N . TYR A 1 484 ? 10.617 -12.953 -16.375 1 42.66 484 TYR A N 1
ATOM 3858 C CA . TYR A 1 484 ? 11.898 -12.461 -16.875 1 42.66 484 TYR A CA 1
ATOM 3859 C C . TYR A 1 484 ? 12.82 -12.094 -15.719 1 42.66 484 TYR A C 1
ATOM 3861 O O . TYR A 1 484 ? 13.977 -12.516 -15.68 1 42.66 484 TYR A O 1
ATOM 3869 N N . ARG A 1 485 ? 12.648 -10.82 -14.867 1 46.97 485 ARG A N 1
ATOM 3870 C CA . ARG A 1 485 ? 13.664 -9.969 -14.25 1 46.97 485 ARG A CA 1
ATOM 3871 C C . ARG A 1 485 ? 14.07 -10.508 -12.883 1 46.97 485 ARG A C 1
ATOM 3873 O O . ARG A 1 485 ? 15.148 -10.188 -12.375 1 46.97 485 ARG A O 1
ATOM 3880 N N . VAL A 1 486 ? 13.141 -11.188 -12.367 1 44.28 486 VAL A N 1
ATOM 3881 C CA . VAL A 1 486 ? 13.555 -11.539 -11.008 1 44.28 486 VAL A CA 1
ATOM 3882 C C . VAL A 1 486 ? 14.914 -12.227 -11.047 1 44.28 486 VAL A C 1
ATOM 3884 O O . VAL A 1 486 ? 15.789 -11.938 -10.227 1 44.28 486 VAL A O 1
ATOM 3887 N N . PHE A 1 487 ? 15.047 -13.039 -12.078 1 43 487 PHE A N 1
ATOM 3888 C CA . PHE A 1 487 ? 16.234 -13.867 -12.18 1 43 487 PHE A CA 1
ATOM 3889 C C . PHE A 1 487 ? 17.453 -13.023 -12.508 1 43 487 PHE A C 1
ATOM 3891 O O . PHE A 1 487 ? 18.531 -13.242 -11.953 1 43 487 PHE A O 1
ATOM 3898 N N . GLU A 1 488 ? 17.047 -12.031 -13.367 1 43.88 488 GLU A N 1
ATOM 3899 C CA . GLU A 1 488 ? 18.188 -11.242 -13.812 1 43.88 488 GLU A CA 1
ATOM 3900 C C . GLU A 1 488 ? 18.766 -10.422 -12.664 1 43.88 488 GLU A C 1
ATOM 3902 O O . GLU A 1 488 ? 19.984 -10.281 -12.555 1 43.88 488 GLU A O 1
ATOM 3907 N N . ALA A 1 489 ? 17.828 -9.883 -11.969 1 42.56 489 ALA A N 1
ATOM 3908 C CA . ALA A 1 489 ? 18.234 -9.031 -10.852 1 42.56 489 ALA A CA 1
ATOM 3909 C C . ALA A 1 489 ? 18.891 -9.859 -9.75 1 42.56 489 ALA A C 1
ATOM 3911 O O . ALA A 1 489 ? 19.828 -9.391 -9.086 1 42.56 489 ALA A O 1
ATOM 3912 N N . MET A 1 490 ? 18.266 -11.008 -9.578 1 38.47 490 MET A N 1
ATOM 3913 C CA . MET A 1 490 ? 18.797 -11.867 -8.523 1 38.47 490 MET A CA 1
ATOM 3914 C C . MET A 1 490 ? 20.141 -12.445 -8.922 1 38.47 490 MET A C 1
ATOM 3916 O O . MET A 1 490 ? 21.016 -12.648 -8.062 1 38.47 490 MET A O 1
ATOM 3920 N N . VAL A 1 491 ? 20.188 -12.844 -10.242 1 39.06 491 VAL A N 1
ATOM 3921 C CA . VAL A 1 491 ? 21.406 -13.484 -10.695 1 39.06 491 VAL A CA 1
ATOM 3922 C C . VAL A 1 491 ? 22.375 -12.43 -11.219 1 39.06 491 VAL A C 1
ATOM 3924 O O . VAL A 1 491 ? 23.562 -12.703 -11.406 1 39.06 491 VAL A O 1
ATOM 3927 N N . GLY A 1 492 ? 22.25 -11.102 -10.883 1 37.12 492 GLY A N 1
ATOM 3928 C CA . GLY A 1 492 ? 23.172 -10.078 -11.328 1 37.12 492 GLY A CA 1
ATOM 3929 C C . GLY A 1 492 ? 23.609 -10.258 -12.773 1 37.12 492 GLY A C 1
ATOM 3930 O O . GLY A 1 492 ? 24.703 -9.828 -13.156 1 37.12 492 GLY A O 1
ATOM 3931 N N . ASP A 1 493 ? 23.125 -11.133 -13.656 1 32.19 493 ASP A N 1
ATOM 3932 C CA . ASP A 1 493 ? 23.594 -11.344 -15.023 1 32.19 493 ASP A CA 1
ATOM 3933 C C . ASP A 1 493 ? 23.172 -10.195 -15.93 1 32.19 493 ASP A C 1
ATOM 3935 O O . ASP A 1 493 ? 21.984 -10.008 -16.203 1 32.19 493 ASP A O 1
ATOM 3939 N N . LYS A 1 494 ? 23.906 -9.109 -16.031 1 34.38 494 LYS A N 1
ATOM 3940 C CA . LYS A 1 494 ? 23.797 -8.039 -17.016 1 34.38 494 LYS A CA 1
ATOM 3941 C C . LYS A 1 494 ? 23.641 -8.602 -18.438 1 34.38 494 LYS A C 1
ATOM 3943 O O . LYS A 1 494 ? 23.453 -7.852 -19.391 1 34.38 494 LYS A O 1
ATOM 3948 N N . THR A 1 495 ? 24.031 -9.68 -18.812 1 29.58 495 THR A N 1
ATOM 3949 C CA . THR A 1 495 ? 24.078 -10.164 -20.188 1 29.58 495 THR A CA 1
ATOM 3950 C C . THR A 1 495 ? 22.688 -10.516 -20.688 1 29.58 495 THR A C 1
ATOM 3952 O O . THR A 1 495 ? 22.516 -10.922 -21.828 1 29.58 495 THR A O 1
ATOM 3955 N N . ALA A 1 496 ? 21.812 -10.844 -19.922 1 33.56 496 ALA A N 1
ATOM 3956 C CA . ALA A 1 496 ? 20.547 -10.977 -20.625 1 33.56 496 ALA A CA 1
ATOM 3957 C C . ALA A 1 496 ? 20.141 -9.648 -21.266 1 33.56 496 ALA A C 1
ATOM 3959 O O . ALA A 1 496 ? 19.938 -8.656 -20.562 1 33.56 496 ALA A O 1
ATOM 3960 N N . SER A 1 497 ? 20.672 -9.305 -22.328 1 29.67 497 SER A N 1
ATOM 3961 C CA . SER A 1 497 ? 20.5 -8.172 -23.234 1 29.67 497 SER A CA 1
ATOM 3962 C C . SER A 1 497 ? 19.047 -7.676 -23.203 1 29.67 497 SER A C 1
ATOM 3964 O O . SER A 1 497 ? 18.125 -8.461 -23.375 1 29.67 497 SER A O 1
ATOM 3966 N N . PRO A 1 498 ? 18.812 -6.648 -22.625 1 32.31 498 PRO A N 1
ATOM 3967 C CA . PRO A 1 498 ? 17.609 -5.977 -23.141 1 32.31 498 PRO A CA 1
ATOM 3968 C C . PRO A 1 498 ? 17.359 -6.273 -24.609 1 32.31 498 PRO A C 1
ATOM 3970 O O . PRO A 1 498 ? 16.359 -5.809 -25.172 1 32.31 498 PRO A O 1
ATOM 3973 N N . THR A 1 499 ? 18.297 -6.66 -25.297 1 30.27 499 THR A N 1
ATOM 3974 C CA . THR A 1 499 ? 18.297 -6.91 -26.734 1 30.27 499 THR A CA 1
ATOM 3975 C C . THR A 1 499 ? 17.344 -8.047 -27.078 1 30.27 499 THR A C 1
ATOM 3977 O O . THR A 1 499 ? 16.906 -8.156 -28.234 1 30.27 499 THR A O 1
ATOM 3980 N N . ALA A 1 500 ? 17.266 -9.086 -26.328 1 31.69 500 ALA A N 1
ATOM 3981 C CA . ALA A 1 500 ? 16.359 -10.109 -26.844 1 31.69 500 ALA A CA 1
ATOM 3982 C C . ALA A 1 500 ? 14.922 -9.625 -26.828 1 31.69 500 ALA A C 1
ATOM 3984 O O . ALA A 1 500 ? 14.055 -10.188 -27.5 1 31.69 500 ALA A O 1
ATOM 3985 N N . ILE A 1 501 ? 14.578 -8.836 -25.922 1 32.44 501 ILE A N 1
ATOM 3986 C CA . ILE A 1 501 ? 13.242 -8.266 -26.062 1 32.44 501 ILE A CA 1
ATOM 3987 C C . ILE A 1 501 ? 13.242 -7.199 -27.156 1 32.44 501 ILE A C 1
ATOM 3989 O O . ILE A 1 501 ? 12.18 -6.777 -27.609 1 32.44 501 ILE A O 1
ATOM 3993 N N . ALA A 1 502 ? 14.211 -6.496 -27.375 1 30.53 502 ALA A N 1
ATOM 3994 C CA . ALA A 1 502 ? 14.234 -5.426 -28.375 1 30.53 502 ALA A CA 1
ATOM 3995 C C . ALA A 1 502 ? 14.133 -5.984 -29.781 1 30.53 502 ALA A C 1
ATOM 3997 O O . ALA A 1 502 ? 14.078 -5.227 -30.766 1 30.53 502 ALA A O 1
ATOM 3998 N N . THR A 1 503 ? 14.75 -7.121 -30.031 1 31.08 503 THR A N 1
ATOM 3999 C CA . THR A 1 503 ? 15.016 -7.367 -31.438 1 31.08 503 THR A CA 1
ATOM 4000 C C . THR A 1 503 ? 13.711 -7.441 -32.219 1 31.08 503 THR A C 1
ATOM 4002 O O . THR A 1 503 ? 12.641 -7.668 -31.656 1 31.08 503 THR A O 1
ATOM 4005 N N . PRO A 1 504 ? 13.766 -7.973 -33.5 1 32.12 504 PRO A N 1
ATOM 4006 C CA . PRO A 1 504 ? 12.844 -8.102 -34.625 1 32.12 504 PRO A CA 1
ATOM 4007 C C . PRO A 1 504 ? 11.586 -8.883 -34.281 1 32.12 504 PRO A C 1
ATOM 4009 O O . PRO A 1 504 ? 10.578 -8.797 -35 1 32.12 504 PRO A O 1
ATOM 4012 N N . CYS A 1 505 ? 11.609 -9.773 -33.25 1 34.22 505 CYS A N 1
ATOM 4013 C CA . CYS A 1 505 ? 10.547 -10.75 -33.031 1 34.22 505 CYS A CA 1
ATOM 4014 C C . CYS A 1 505 ? 9.391 -10.125 -32.25 1 34.22 505 CYS A C 1
ATOM 4016 O O . CYS A 1 505 ? 8.281 -10.664 -32.25 1 34.22 505 CYS A O 1
ATOM 4018 N N . VAL A 1 506 ? 9.594 -9.172 -31.422 1 41.62 506 VAL A N 1
ATOM 4019 C CA . VAL A 1 506 ? 8.547 -8.398 -30.75 1 41.62 506 VAL A CA 1
ATOM 4020 C C . VAL A 1 506 ? 7.625 -7.766 -31.797 1 41.62 506 VAL A C 1
ATOM 4022 O O . VAL A 1 506 ? 6.418 -7.633 -31.562 1 41.62 506 VAL A O 1
ATOM 4025 N N . ASN A 1 507 ? 8.164 -7.516 -32.906 1 40.56 507 ASN A N 1
ATOM 4026 C CA . ASN A 1 507 ? 7.395 -6.789 -33.906 1 40.56 507 ASN A CA 1
ATOM 4027 C C . ASN A 1 507 ? 6.176 -7.586 -34.375 1 40.56 507 ASN A C 1
ATOM 4029 O O . ASN A 1 507 ? 5.102 -7.02 -34.594 1 40.56 507 ASN A O 1
ATOM 4033 N N . ASP A 1 508 ? 6.414 -8.938 -34.5 1 42.69 508 ASP A N 1
ATOM 4034 C CA . ASP A 1 508 ? 5.27 -9.68 -35 1 42.69 508 ASP A CA 1
ATOM 4035 C C . ASP A 1 508 ? 4.164 -9.789 -33.969 1 42.69 508 ASP A C 1
ATOM 4037 O O . ASP A 1 508 ? 2.982 -9.656 -34.281 1 42.69 508 ASP A O 1
ATOM 4041 N N . VAL A 1 509 ? 4.566 -9.945 -32.75 1 44.09 509 VAL A N 1
ATOM 4042 C CA . VAL A 1 509 ? 3.576 -10.047 -31.672 1 44.09 509 VAL A CA 1
ATOM 4043 C C . VAL A 1 509 ? 2.842 -8.711 -31.531 1 44.09 509 VAL A C 1
ATOM 4045 O O . VAL A 1 509 ? 1.62 -8.688 -31.359 1 44.09 509 VAL A O 1
ATOM 4048 N N . VAL A 1 510 ? 3.6 -7.758 -31.656 1 50.16 510 VAL A N 1
ATOM 4049 C CA . VAL A 1 510 ? 3.006 -6.43 -31.531 1 50.16 510 VAL A CA 1
ATOM 4050 C C . VAL A 1 510 ? 1.979 -6.223 -32.656 1 50.16 510 VAL A C 1
ATOM 4052 O O . VAL A 1 510 ? 0.898 -5.676 -32.406 1 50.16 510 VAL A O 1
ATOM 4055 N N . LYS A 1 511 ? 2.354 -6.648 -33.781 1 50.44 511 LYS A N 1
ATOM 4056 C CA . LYS A 1 511 ? 1.437 -6.48 -34.906 1 50.44 511 LYS A CA 1
ATOM 4057 C C . LYS A 1 511 ? 0.139 -7.25 -34.688 1 50.44 511 LYS A C 1
ATOM 4059 O O . LYS A 1 511 ? -0.941 -6.777 -35.031 1 50.44 511 LYS A O 1
ATOM 4064 N N . GLN A 1 512 ? 0.315 -8.328 -34.062 1 45.28 512 GLN A N 1
ATOM 4065 C CA . GLN A 1 512 ? -0.865 -9.148 -33.844 1 45.28 512 GLN A CA 1
ATOM 4066 C C . GLN A 1 512 ? -1.765 -8.531 -32.781 1 45.28 512 GLN A C 1
ATOM 4068 O O . GLN A 1 512 ? -2.984 -8.711 -32.812 1 45.28 512 GLN A O 1
ATOM 4073 N N . LEU A 1 513 ? -1.151 -7.918 -31.891 1 49.06 513 LEU A N 1
ATOM 4074 C CA . LEU A 1 513 ? -1.906 -7.426 -30.734 1 49.06 513 LEU A CA 1
ATOM 4075 C C . LEU A 1 513 ? -2.398 -6.004 -30.984 1 49.06 513 LEU A C 1
ATOM 4077 O O . LEU A 1 513 ? -3.246 -5.5 -30.25 1 49.06 513 LEU A O 1
ATOM 4081 N N . GLN A 1 514 ? -1.884 -5.273 -31.844 1 41.62 514 GLN A N 1
ATOM 4082 C CA . GLN A 1 514 ? -2.312 -3.916 -32.156 1 41.62 514 GLN A CA 1
ATOM 4083 C C . GLN A 1 514 ? -3.518 -3.93 -33.094 1 41.62 514 GLN A C 1
ATOM 4085 O O . GLN A 1 514 ? -3.906 -2.889 -33.625 1 41.62 514 GLN A O 1
ATOM 4090 N N . THR A 1 515 ? -4.051 -5.008 -33.438 1 40.47 515 THR A N 1
ATOM 4091 C CA . THR A 1 515 ? -5.215 -4.914 -34.312 1 40.47 515 THR A CA 1
ATOM 4092 C C . THR A 1 515 ? -6.465 -4.562 -33.531 1 40.47 515 THR A C 1
ATOM 4094 O O . THR A 1 515 ? -6.75 -5.18 -32.5 1 40.47 515 THR A O 1
ATOM 4097 N N . SER A 1 516 ? -6.953 -3.25 -33.688 1 38.31 516 SER A N 1
ATOM 4098 C CA . SER A 1 516 ? -7.891 -2.316 -33.062 1 38.31 516 SER A CA 1
ATOM 4099 C C . SER A 1 516 ? -9.28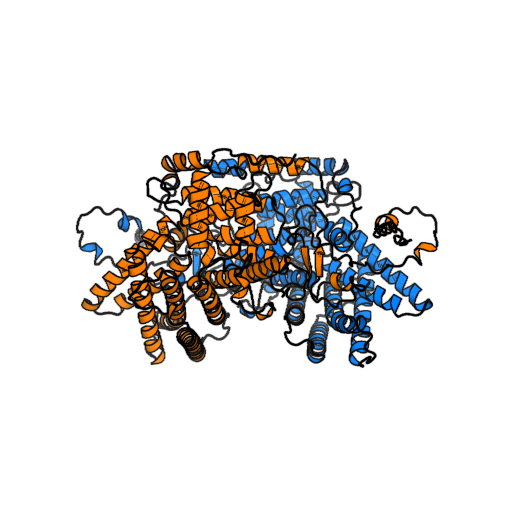9 -2.92 -32.969 1 38.31 516 SER A C 1
ATOM 4101 O O . SER A 1 516 ? -9.906 -3.219 -34 1 38.31 516 SER A O 1
ATOM 4103 N N . VAL A 1 517 ? -9.648 -3.924 -32.375 1 34.5 517 VAL A N 1
ATOM 4104 C CA . VAL A 1 517 ? -11.102 -3.85 -32.25 1 34.5 517 VAL A CA 1
ATOM 4105 C C . VAL A 1 517 ? -11.469 -2.715 -31.297 1 34.5 517 VAL A C 1
ATOM 4107 O O . VAL A 1 517 ? -11.062 -2.713 -30.125 1 34.5 517 VAL A O 1
ATOM 4110 N N . TYR A 1 518 ? -11.641 -1.426 -31.797 1 33.34 518 TYR A N 1
ATOM 4111 C CA . TYR A 1 518 ? -12.18 -0.277 -31.078 1 33.34 518 TYR A CA 1
ATOM 4112 C C . TYR A 1 518 ? -13.5 -0.628 -30.391 1 33.34 518 TYR A C 1
ATOM 4114 O O . TYR A 1 518 ? -14.422 -1.141 -31.031 1 33.34 518 TYR A O 1
ATOM 4122 N N . LEU A 1 519 ? -13.453 -0.898 -29.188 1 35.53 519 LEU A N 1
ATOM 4123 C CA . LEU A 1 519 ? -14.734 -0.911 -28.484 1 35.53 519 LEU A CA 1
ATOM 4124 C C . LEU A 1 519 ? -15.484 0.396 -28.703 1 35.53 519 LEU A C 1
ATOM 4126 O O . LEU A 1 519 ? -14.875 1.465 -28.781 1 35.53 519 LEU A O 1
ATOM 4130 N N . PRO A 1 520 ? -16.734 0.357 -29.125 1 29.45 520 PRO A N 1
ATOM 4131 C CA . PRO A 1 520 ? -17.562 1.529 -29.406 1 29.45 520 PRO A CA 1
ATOM 4132 C C . PRO A 1 520 ? -17.609 2.508 -28.234 1 29.45 520 PRO A C 1
ATOM 4134 O O . PRO A 1 520 ? -17.594 2.09 -27.078 1 29.45 520 PRO A O 1
ATOM 4137 N N . SER A 1 521 ? -16.953 3.701 -28.375 1 29.06 521 SER A N 1
ATOM 4138 C CA . SER A 1 521 ? -17.109 4.879 -27.531 1 29.06 521 SER A CA 1
ATOM 4139 C C . SER A 1 521 ? -18.547 4.992 -27.016 1 29.06 521 SER A C 1
ATOM 4141 O O . SER A 1 521 ? -19.5 4.852 -27.797 1 29.06 521 SER A O 1
ATOM 4143 N N . GLU A 1 522 ? -18.875 4.66 -25.844 1 29.62 522 GLU A N 1
ATOM 4144 C CA . GLU A 1 522 ? -20.203 5.043 -25.391 1 29.62 522 GLU A CA 1
ATOM 4145 C C . GLU A 1 522 ? -20.562 6.453 -25.859 1 29.62 522 GLU A C 1
ATOM 4147 O O . GLU A 1 522 ? -19.859 7.414 -25.531 1 29.62 522 GLU A O 1
ATOM 4152 N N . THR A 1 523 ? -21.031 6.766 -27.078 1 22.66 523 THR A N 1
ATOM 4153 C CA . THR A 1 523 ? -21.922 7.902 -27.328 1 22.66 523 THR A CA 1
ATOM 4154 C C . THR A 1 523 ? -23.047 7.953 -26.312 1 22.66 523 THR A C 1
ATOM 4156 O O . THR A 1 523 ? -23.672 6.938 -26.016 1 22.66 523 THR A O 1
ATOM 4159 N N . MET B 1 1 ? 68.812 8.906 0.771 1 22.27 1 MET B N 1
ATOM 4160 C CA . MET B 1 1 ? 68.438 8.297 -0.505 1 22.27 1 MET B CA 1
ATOM 4161 C C . MET B 1 1 ? 67.125 7.559 -0.388 1 22.27 1 MET B C 1
ATOM 4163 O O . MET B 1 1 ? 67.062 6.469 0.184 1 22.27 1 MET B O 1
ATOM 4167 N N . THR B 1 2 ? 66.062 8.203 -0.167 1 23.73 2 THR B N 1
ATOM 4168 C CA . THR B 1 2 ? 64.75 7.973 0.44 1 23.73 2 THR B CA 1
ATOM 4169 C C . THR B 1 2 ? 63.812 7.168 -0.495 1 23.73 2 THR B C 1
ATOM 4171 O O . THR B 1 2 ? 63.469 7.633 -1.581 1 23.73 2 THR B O 1
ATOM 4174 N N . ALA B 1 3 ? 64.125 5.871 -0.602 1 25.41 3 ALA B N 1
ATOM 4175 C CA . ALA B 1 3 ? 63.562 4.93 -1.57 1 25.41 3 ALA B CA 1
ATOM 4176 C C . ALA B 1 3 ? 62.031 5.027 -1.625 1 25.41 3 ALA B C 1
ATOM 4178 O O . ALA B 1 3 ? 61.375 4.914 -0.598 1 25.41 3 ALA B O 1
ATOM 4179 N N . THR B 1 4 ? 61.531 5.758 -2.543 1 26.86 4 THR B N 1
ATOM 4180 C CA . THR B 1 4 ? 60.156 6.156 -2.859 1 26.86 4 THR B CA 1
ATOM 4181 C C . THR B 1 4 ? 59.312 4.934 -3.156 1 26.86 4 THR B C 1
ATOM 4183 O O . THR B 1 4 ? 59.625 4.133 -4.035 1 26.86 4 THR B O 1
ATOM 4186 N N . PRO B 1 5 ? 58.781 4.352 -2.107 1 29.44 5 PRO B N 1
ATOM 4187 C CA . PRO B 1 5 ? 58.219 3.012 -2.297 1 29.44 5 PRO B CA 1
ATOM 4188 C C . PRO B 1 5 ? 57.344 2.906 -3.551 1 29.44 5 PRO B C 1
ATOM 4190 O O . PRO B 1 5 ? 56.781 3.904 -3.992 1 29.44 5 PRO B O 1
ATOM 4193 N N . PRO B 1 6 ? 57.75 2.072 -4.469 1 26.91 6 PRO B N 1
ATOM 4194 C CA . PRO B 1 6 ? 57.188 1.96 -5.82 1 26.91 6 PRO B CA 1
ATOM 4195 C C . PRO B 1 6 ? 55.688 1.97 -5.828 1 26.91 6 PRO B C 1
ATOM 4197 O O . PRO B 1 6 ? 55.031 1.615 -4.828 1 26.91 6 PRO B O 1
ATOM 4200 N N . ASP B 1 7 ? 55.062 2.865 -6.602 1 26.47 7 ASP B N 1
ATOM 4201 C CA . ASP B 1 7 ? 53.719 3.268 -6.961 1 26.47 7 ASP B CA 1
ATOM 4202 C C . ASP B 1 7 ? 52.875 2.059 -7.367 1 26.47 7 ASP B C 1
ATOM 4204 O O . ASP B 1 7 ? 53.031 1.523 -8.461 1 26.47 7 ASP B O 1
ATOM 4208 N N . GLY B 1 8 ? 53.031 1.001 -6.676 1 24.09 8 GLY B N 1
ATOM 4209 C CA . GLY B 1 8 ? 52.438 -0.255 -7.105 1 24.09 8 GLY B CA 1
ATOM 4210 C C . GLY B 1 8 ? 51.031 -0.094 -7.66 1 24.09 8 GLY B C 1
ATOM 4211 O O . GLY B 1 8 ? 50.219 0.655 -7.109 1 24.09 8 GLY B O 1
ATOM 4212 N N . GLU B 1 9 ? 51 -0.147 -8.961 1 25.38 9 GLU B N 1
ATOM 4213 C CA . GLU B 1 9 ? 49.875 -0.047 -9.891 1 25.38 9 GLU B CA 1
ATOM 4214 C C . GLU B 1 9 ? 48.625 -0.764 -9.344 1 25.38 9 GLU B C 1
ATOM 4216 O O . GLU B 1 9 ? 48.719 -1.93 -8.953 1 25.38 9 GLU B O 1
ATOM 4221 N N . PRO B 1 10 ? 47.875 -0.014 -8.773 1 26.11 10 PRO B N 1
ATOM 4222 C CA . PRO B 1 10 ? 46.75 -0.587 -8.039 1 26.11 10 PRO B CA 1
ATOM 4223 C C . PRO B 1 10 ? 46.062 -1.713 -8.797 1 26.11 10 PRO B C 1
ATOM 4225 O O . PRO B 1 10 ? 45.906 -1.642 -10.023 1 26.11 10 PRO B O 1
ATOM 4228 N N . GLY B 1 11 ? 46.5 -2.861 -8.555 1 23.08 11 GLY B N 1
ATOM 4229 C CA . GLY B 1 11 ? 46.062 -4.109 -9.141 1 23.08 11 GLY B CA 1
ATOM 4230 C C . GLY B 1 11 ? 44.625 -4.043 -9.633 1 23.08 11 GLY B C 1
ATOM 4231 O O . GLY B 1 11 ? 43.812 -3.27 -9.109 1 23.08 11 GLY B O 1
ATOM 4232 N N . SER B 1 12 ? 44.562 -4.215 -10.914 1 22.75 12 SER B N 1
ATOM 4233 C CA . SER B 1 12 ? 43.406 -4.223 -11.797 1 22.75 12 SER B CA 1
ATOM 4234 C C . SER B 1 12 ? 42.188 -4.898 -11.141 1 22.75 12 SER B C 1
ATOM 4236 O O . SER B 1 12 ? 42.344 -5.98 -10.562 1 22.75 12 SER B O 1
ATOM 4238 N N . PRO B 1 13 ? 41.438 -4.09 -10.773 1 22.97 13 PRO B N 1
ATOM 4239 C CA . PRO B 1 13 ? 40.312 -4.602 -9.984 1 22.97 13 PRO B CA 1
ATOM 4240 C C . PRO B 1 13 ? 39.688 -5.855 -10.594 1 22.97 13 PRO B C 1
ATOM 4242 O O . PRO B 1 13 ? 39.562 -5.945 -11.812 1 22.97 13 PRO B O 1
ATOM 4245 N N . GLN B 1 14 ? 40.156 -6.957 -10.203 1 22.52 14 GLN B N 1
ATOM 4246 C CA . GLN B 1 14 ? 39.75 -8.297 -10.617 1 22.52 14 GLN B CA 1
ATOM 4247 C C . GLN B 1 14 ? 38.281 -8.32 -11.062 1 22.52 14 GLN B C 1
ATOM 4249 O O . GLN B 1 14 ? 37.438 -7.695 -10.438 1 22.52 14 GLN B O 1
ATOM 4254 N N . THR B 1 15 ? 38.312 -8.5 -12.391 1 21.7 15 THR B N 1
ATOM 4255 C CA . THR B 1 15 ? 37.156 -8.672 -13.266 1 21.7 15 THR B CA 1
ATOM 4256 C C . THR B 1 15 ? 36.062 -9.508 -12.578 1 21.7 15 THR B C 1
ATOM 4258 O O . THR B 1 15 ? 36.344 -10.609 -12.094 1 21.7 15 THR B O 1
ATOM 4261 N N . ILE B 1 16 ? 35.344 -8.828 -12.102 1 25.8 16 ILE B N 1
ATOM 4262 C CA . ILE B 1 16 ? 34.094 -9.195 -11.461 1 25.8 16 ILE B CA 1
ATOM 4263 C C . ILE B 1 16 ? 33.344 -10.203 -12.336 1 25.8 16 ILE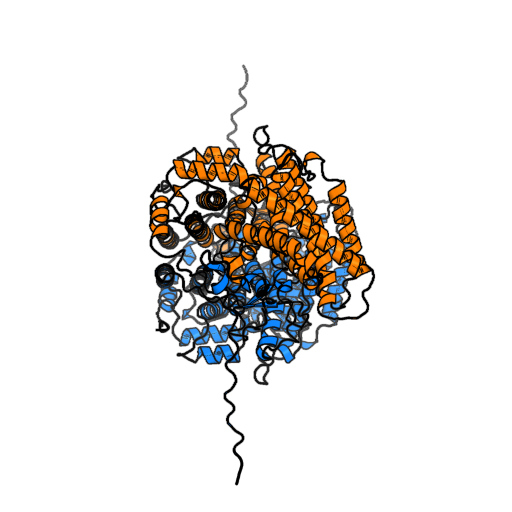 B C 1
ATOM 4265 O O . ILE B 1 16 ? 33.344 -10.086 -13.562 1 25.8 16 ILE B O 1
ATOM 4269 N N . PHE B 1 17 ? 33.094 -11.367 -11.938 1 25.91 17 PHE B N 1
ATOM 4270 C CA . PHE B 1 17 ? 32.531 -12.602 -12.484 1 25.91 17 PHE B CA 1
ATOM 4271 C C . PHE B 1 17 ? 31.375 -12.305 -13.422 1 25.91 17 PHE B C 1
ATOM 4273 O O . PHE B 1 17 ? 30.453 -11.562 -13.07 1 25.91 17 PHE B O 1
ATOM 4280 N N . SER B 1 18 ? 31.609 -12.266 -14.742 1 25.3 18 SER B N 1
ATOM 4281 C CA . SER B 1 18 ? 30.703 -12.172 -15.883 1 25.3 18 SER B CA 1
ATOM 4282 C C . SER B 1 18 ? 29.844 -13.422 -16 1 25.3 18 SER B C 1
ATOM 4284 O O . SER B 1 18 ? 30.359 -14.531 -16.109 1 25.3 18 SER B O 1
ATOM 4286 N N . ALA B 1 19 ? 28.766 -13.492 -15.484 1 28.36 19 ALA B N 1
ATOM 4287 C CA . ALA B 1 19 ? 27.797 -14.578 -15.625 1 28.36 19 ALA B CA 1
ATOM 4288 C C . ALA B 1 19 ? 27.609 -14.961 -17.094 1 28.36 19 ALA B C 1
ATOM 4290 O O . ALA B 1 19 ? 26.891 -15.914 -17.406 1 28.36 19 ALA B O 1
ATOM 4291 N N . GLY B 1 20 ? 28.203 -14.336 -18.156 1 27.08 20 GLY B N 1
ATOM 4292 C CA . GLY B 1 20 ? 28.172 -14.695 -19.562 1 27.08 20 GLY B CA 1
ATOM 4293 C C . GLY B 1 20 ? 28.75 -16.062 -19.844 1 27.08 20 GLY B C 1
ATOM 4294 O O . GLY B 1 20 ? 28.484 -16.656 -20.891 1 27.08 20 GLY B O 1
ATOM 4295 N N . GLU B 1 21 ? 29.703 -16.406 -19.281 1 28.17 21 GLU B N 1
ATOM 4296 C CA . GLU B 1 21 ? 30.406 -17.578 -19.797 1 28.17 21 GLU B CA 1
ATOM 4297 C C . GLU B 1 21 ? 29.578 -18.844 -19.641 1 28.17 21 GLU B C 1
ATOM 4299 O O . GLU B 1 21 ? 29.906 -19.891 -20.203 1 28.17 21 GLU B O 1
ATOM 4304 N N . PHE B 1 22 ? 28.484 -18.719 -18.828 1 28.31 22 PHE B N 1
ATOM 4305 C CA . PHE B 1 22 ? 27.859 -20.016 -18.609 1 28.31 22 PHE B CA 1
ATOM 4306 C C . PHE B 1 22 ? 27.016 -20.422 -19.797 1 28.31 22 PHE B C 1
ATOM 4308 O O . PHE B 1 22 ? 26.953 -21.594 -20.156 1 28.31 22 PHE B O 1
ATOM 4315 N N . LEU B 1 23 ? 26.125 -19.484 -20.297 1 29.25 23 LEU B N 1
ATOM 4316 C CA . LEU B 1 23 ? 25.125 -20.016 -21.219 1 29.25 23 LEU B CA 1
ATOM 4317 C C . LEU B 1 23 ? 25.719 -20.203 -22.609 1 29.25 23 LEU B C 1
ATOM 4319 O O . LEU B 1 23 ? 25.125 -20.891 -23.438 1 29.25 23 LEU B O 1
ATOM 4323 N N . ASP B 1 24 ? 26.562 -19.328 -23.062 1 27.38 24 ASP B N 1
ATOM 4324 C CA . ASP B 1 24 ? 26.938 -19.5 -24.469 1 27.38 24 ASP B CA 1
ATOM 4325 C C . ASP B 1 24 ? 27.797 -20.75 -24.641 1 27.38 24 ASP B C 1
ATOM 4327 O O . ASP B 1 24 ? 28.531 -20.859 -25.641 1 27.38 24 ASP B O 1
ATOM 4331 N N . ARG B 1 25 ? 28.312 -21.406 -23.562 1 29.27 25 ARG B N 1
ATOM 4332 C CA . ARG B 1 25 ? 29.219 -22.344 -24.203 1 29.27 25 ARG B CA 1
ATOM 4333 C C . ARG B 1 25 ? 28.469 -23.328 -25.094 1 29.27 25 ARG B C 1
ATOM 4335 O O . ARG B 1 25 ? 27.391 -23.797 -24.719 1 29.27 25 ARG B O 1
ATOM 4342 N N . SER B 1 26 ? 28.797 -23.469 -26.344 1 27.8 26 SER B N 1
ATOM 4343 C CA . SER B 1 26 ? 28.734 -24.578 -27.312 1 27.8 26 SER B CA 1
ATOM 4344 C C . SER B 1 26 ? 28.891 -25.922 -26.609 1 27.8 26 SER B C 1
ATOM 4346 O O . SER B 1 26 ? 29.406 -26 -25.5 1 27.8 26 SER B O 1
ATOM 4348 N N . ASP B 1 27 ? 28.578 -27.25 -27.281 1 30.33 27 ASP B N 1
ATOM 4349 C CA . ASP B 1 27 ? 28.672 -28.688 -27.062 1 30.33 27 ASP B CA 1
ATOM 4350 C C . ASP B 1 27 ? 30.016 -29.062 -26.422 1 30.33 27 ASP B C 1
ATOM 4352 O O . ASP B 1 27 ? 30.328 -30.25 -26.281 1 30.33 27 ASP B O 1
ATOM 4356 N N . GLU B 1 28 ? 31.109 -28.375 -26.734 1 28.64 28 GLU B N 1
ATOM 4357 C CA . GLU B 1 28 ? 32.344 -29.062 -26.328 1 28.64 28 GLU B CA 1
ATOM 4358 C C . GLU B 1 28 ? 32.406 -29.234 -24.812 1 28.64 28 GLU B C 1
ATOM 4360 O O . GLU B 1 28 ? 32.031 -28.328 -24.078 1 28.64 28 GLU B O 1
ATOM 4365 N N . GLU B 1 29 ? 32.625 -30.562 -24.281 1 30.42 29 GLU B N 1
ATOM 4366 C CA . GLU B 1 29 ? 32.875 -31.234 -23.016 1 30.42 29 GLU B CA 1
ATOM 4367 C C . GLU B 1 29 ? 33.781 -30.391 -22.109 1 30.42 29 GLU B C 1
ATOM 4369 O O . GLU B 1 29 ? 35 -30.578 -22.109 1 30.42 29 GLU B O 1
ATOM 4374 N N . ASP B 1 30 ? 33.906 -29.125 -22.281 1 29.16 30 ASP B N 1
ATOM 4375 C CA . ASP B 1 30 ? 35 -28.703 -21.422 1 29.16 30 ASP B CA 1
ATOM 4376 C C . ASP B 1 30 ? 34.75 -29.078 -19.969 1 29.16 30 ASP B C 1
ATOM 4378 O O . ASP B 1 30 ? 33.719 -28.703 -19.391 1 29.16 30 ASP B O 1
ATOM 4382 N N . PRO B 1 31 ? 35.469 -30.094 -19.375 1 28.31 31 PRO B N 1
ATOM 4383 C CA . PRO B 1 31 ? 35.5 -30.688 -18.031 1 28.31 31 PRO B CA 1
ATOM 4384 C C . PRO B 1 31 ? 35.406 -29.625 -16.922 1 28.31 31 PRO B C 1
ATOM 4386 O O . PRO B 1 31 ? 35.188 -29.969 -15.758 1 28.31 31 PRO B O 1
ATOM 4389 N N . ALA B 1 32 ? 36 -28.469 -17.266 1 25.56 32 ALA B N 1
ATOM 4390 C CA . ALA B 1 32 ? 36.156 -27.516 -16.188 1 25.56 32 ALA B CA 1
ATOM 4391 C C . ALA B 1 32 ? 34.812 -26.984 -15.695 1 25.56 32 ALA B C 1
ATOM 4393 O O . ALA B 1 32 ? 34.781 -26.109 -14.812 1 25.56 32 ALA B O 1
ATOM 4394 N N . LEU B 1 33 ? 33.844 -27.203 -16.406 1 27.78 33 LEU B N 1
ATOM 4395 C CA . LEU B 1 33 ? 32.531 -26.812 -15.938 1 27.78 33 LEU B CA 1
ATOM 4396 C C . LEU B 1 33 ? 32.219 -27.375 -14.555 1 27.78 33 LEU B C 1
ATOM 4398 O O . LEU B 1 33 ? 31.422 -26.828 -13.805 1 27.78 33 LEU B O 1
ATOM 4402 N N . ALA B 1 34 ? 32.625 -28.625 -14.289 1 27.86 34 ALA B N 1
ATOM 4403 C CA . ALA B 1 34 ? 32.5 -29.312 -13 1 27.86 34 ALA B CA 1
ATOM 4404 C C . ALA B 1 34 ? 33.156 -28.484 -11.891 1 27.86 34 ALA B C 1
ATOM 4406 O O . ALA B 1 34 ? 32.688 -28.484 -10.758 1 27.86 34 ALA B O 1
ATOM 4407 N N . GLY B 1 35 ? 34.438 -28.078 -12.008 1 25.86 35 GLY B N 1
ATOM 4408 C CA . GLY B 1 35 ? 35.188 -27.344 -11.016 1 25.86 35 GLY B CA 1
ATOM 4409 C C . GLY B 1 35 ? 34.656 -25.938 -10.766 1 25.86 35 GLY B C 1
ATOM 4410 O O . GLY B 1 35 ? 35.094 -25.266 -9.844 1 25.86 35 GLY B O 1
ATOM 4411 N N . SER B 1 36 ? 34.469 -25.188 -11.859 1 27.55 36 SER B N 1
ATOM 4412 C CA . SER B 1 36 ? 34.094 -23.797 -11.703 1 27.55 36 SER B CA 1
ATOM 4413 C C . SER B 1 36 ? 32.688 -23.656 -11.117 1 27.55 36 SER B C 1
ATOM 4415 O O . SER B 1 36 ? 31.688 -23.797 -11.836 1 27.55 36 SER B O 1
ATOM 4417 N N . VAL B 1 37 ? 32.344 -24.531 -10.344 1 26.2 37 VAL B N 1
ATOM 4418 C CA . VAL B 1 37 ? 31.25 -24.547 -9.375 1 26.2 37 VAL B CA 1
ATOM 4419 C C . VAL B 1 37 ? 30.844 -23.109 -9.047 1 26.2 37 VAL B C 1
ATOM 4421 O O . VAL B 1 37 ? 31.641 -22.172 -9.195 1 26.2 37 VAL B O 1
ATOM 4424 N N . VAL B 1 38 ? 29.578 -23.094 -8.617 1 30.02 38 VAL B N 1
ATOM 4425 C CA . VAL B 1 38 ? 28.859 -21.938 -8.102 1 30.02 38 VAL B CA 1
ATOM 4426 C C . VAL B 1 38 ? 29.781 -21.094 -7.227 1 30.02 38 VAL B C 1
ATOM 4428 O O . VAL B 1 38 ? 30.172 -21.516 -6.133 1 30.02 38 VAL B O 1
ATOM 4431 N N . ARG B 1 39 ? 30.984 -20.672 -7.758 1 27.14 39 ARG B N 1
ATOM 4432 C CA . ARG B 1 39 ? 31.531 -19.656 -6.879 1 27.14 39 ARG B CA 1
ATOM 4433 C C . ARG B 1 39 ? 30.422 -18.891 -6.16 1 27.14 39 ARG B C 1
ATOM 4435 O O . ARG B 1 39 ? 29.359 -18.641 -6.738 1 27.14 39 ARG B O 1
ATOM 4442 N N . PRO B 1 40 ? 30.484 -19.031 -4.898 1 28.14 40 PRO B N 1
ATOM 4443 C CA . PRO B 1 40 ? 29.531 -18.266 -4.082 1 28.14 40 PRO B CA 1
ATOM 4444 C C . PRO B 1 40 ? 29.188 -16.906 -4.68 1 28.14 40 PRO B C 1
ATOM 4446 O O . PRO B 1 40 ? 30.078 -16.234 -5.207 1 28.14 40 PRO B O 1
ATOM 4449 N N . MET B 1 41 ? 28.203 -16.844 -5.438 1 29.19 41 MET B N 1
ATOM 4450 C CA . MET B 1 41 ? 27.703 -15.539 -5.84 1 29.19 41 MET B CA 1
ATOM 4451 C C . MET B 1 41 ? 28.141 -14.453 -4.855 1 29.19 41 MET B C 1
ATOM 4453 O O . MET B 1 41 ? 27.703 -14.445 -3.703 1 29.19 41 MET B O 1
ATOM 4457 N N . SER B 1 42 ? 29.375 -14.195 -4.719 1 27.25 42 SER B N 1
ATOM 4458 C CA . SER B 1 42 ? 29.781 -13.031 -3.938 1 27.25 42 SER B CA 1
ATOM 4459 C C . SER B 1 42 ? 28.891 -11.828 -4.234 1 27.25 42 SER B C 1
ATOM 4461 O O . SER B 1 42 ? 29.047 -11.172 -5.27 1 27.25 42 SER B O 1
ATOM 4463 N N . ILE B 1 43 ? 27.719 -12.055 -4.129 1 30.97 43 ILE B N 1
ATOM 4464 C CA . ILE B 1 43 ? 26.938 -10.828 -4.016 1 30.97 43 ILE B CA 1
ATOM 4465 C C . ILE B 1 43 ? 27.656 -9.828 -3.119 1 30.97 43 ILE B C 1
ATOM 4467 O O . ILE B 1 43 ? 27.25 -9.586 -1.984 1 30.97 43 ILE B O 1
ATOM 4471 N N . SER B 1 44 ? 28.922 -10.109 -2.873 1 28.11 44 SER B N 1
ATOM 4472 C CA . SER B 1 44 ? 29.703 -9.258 -1.978 1 28.11 44 SER B CA 1
ATOM 4473 C C . SER B 1 44 ? 29.625 -7.793 -2.398 1 28.11 44 SER B C 1
ATOM 4475 O O . SER B 1 44 ? 30.234 -6.926 -1.771 1 28.11 44 SER B O 1
ATOM 4477 N N . SER B 1 45 ? 29.781 -7.609 -3.68 1 28.19 45 SER B N 1
ATOM 4478 C CA . SER B 1 45 ? 30.047 -6.176 -3.762 1 28.19 45 SER B CA 1
ATOM 4479 C C . SER B 1 45 ? 28.906 -5.371 -3.15 1 28.19 45 SER B C 1
ATOM 4481 O O . SER B 1 45 ? 27.75 -5.512 -3.557 1 28.19 45 SER B O 1
ATOM 4483 N N . ARG B 1 46 ? 29 -5.223 -1.872 1 30.84 46 ARG B N 1
ATOM 4484 C CA . ARG B 1 46 ? 28.25 -4.059 -1.412 1 30.84 46 ARG B CA 1
ATOM 4485 C C . ARG B 1 46 ? 28.094 -3.031 -2.527 1 30.84 46 ARG B C 1
ATOM 4487 O O . ARG B 1 46 ? 29.078 -2.4 -2.939 1 30.84 46 ARG B O 1
ATOM 4494 N N . PRO B 1 47 ? 27.453 -3.373 -3.604 1 32.28 47 PRO B N 1
ATOM 4495 C CA . PRO B 1 47 ? 27.578 -2.234 -4.52 1 32.28 47 PRO B CA 1
ATOM 4496 C C . PRO B 1 47 ? 27.828 -0.916 -3.791 1 32.28 47 PRO B C 1
ATOM 4498 O O . PRO B 1 47 ? 27.406 -0.754 -2.639 1 32.28 47 PRO B O 1
ATOM 4501 N N . GLY B 1 48 ? 29.031 -0.437 -4.004 1 30.05 48 GLY B N 1
ATOM 4502 C CA . GLY B 1 48 ? 29.156 0.957 -3.609 1 30.05 48 GLY B CA 1
ATOM 4503 C C . GLY B 1 48 ? 27.828 1.685 -3.547 1 30.05 48 GLY B C 1
ATOM 4504 O O . GLY B 1 48 ? 26.922 1.393 -4.324 1 30.05 48 GLY B O 1
ATOM 4505 N N . LEU B 1 49 ? 27.406 1.938 -2.311 1 34.41 49 LEU B N 1
ATOM 4506 C CA . LEU B 1 49 ? 26.297 2.867 -2.104 1 34.41 49 LEU B CA 1
ATOM 4507 C C . LEU B 1 49 ? 26.094 3.748 -3.33 1 34.41 49 LEU B C 1
ATOM 4509 O O . LEU B 1 49 ? 26.766 4.766 -3.492 1 34.41 49 LEU B O 1
ATOM 4513 N N . GLY B 1 50 ? 26.25 3.238 -4.5 1 34.69 50 GLY B N 1
ATOM 4514 C CA . GLY B 1 50 ? 25.828 4.242 -5.465 1 34.69 50 GLY B CA 1
ATOM 4515 C C . GLY B 1 50 ? 24.688 5.105 -4.961 1 34.69 50 GLY B C 1
ATOM 4516 O O . GLY B 1 50 ? 24.297 5.016 -3.793 1 34.69 50 GLY B O 1
ATOM 4517 N N . ARG B 1 51 ? 24.047 5.855 -5.867 1 45.56 51 ARG B N 1
ATOM 4518 C CA . ARG B 1 51 ? 23.078 6.797 -5.309 1 45.56 51 ARG B CA 1
ATOM 4519 C C . ARG B 1 51 ? 22.016 6.074 -4.477 1 45.56 51 ARG B C 1
ATOM 4521 O O . ARG B 1 51 ? 21.406 5.109 -4.938 1 45.56 51 ARG B O 1
ATOM 4528 N N . ASN B 1 52 ? 22.141 5.867 -3.029 1 49.88 52 ASN B N 1
ATOM 4529 C CA . ASN B 1 52 ? 21.531 5.309 -1.83 1 49.88 52 ASN B CA 1
ATOM 4530 C C . ASN B 1 52 ? 20.047 4.996 -2.049 1 49.88 52 ASN B C 1
ATOM 4532 O O . ASN B 1 52 ? 19.516 4.066 -1.446 1 49.88 52 ASN B O 1
ATOM 4536 N N . GLY B 1 53 ? 19.438 5.496 -3.094 1 56.06 53 GLY B N 1
ATOM 4537 C CA . GLY B 1 53 ? 18.016 5.242 -3.236 1 56.06 53 GLY B CA 1
ATOM 4538 C C . GLY B 1 53 ? 17.703 4.188 -4.277 1 56.06 53 GLY B C 1
ATOM 4539 O O . GLY B 1 53 ? 16.547 3.791 -4.441 1 56.06 53 GLY B O 1
ATOM 4540 N N . GLN B 1 54 ? 18.688 3.578 -4.902 1 57.59 54 GLN B N 1
ATOM 4541 C CA . GLN B 1 54 ? 18.422 2.617 -5.969 1 57.59 54 GLN B CA 1
ATOM 4542 C C . GLN B 1 54 ? 18.672 1.188 -5.496 1 57.59 54 GLN B C 1
ATOM 4544 O O . GLN B 1 54 ? 19.016 0.314 -6.293 1 57.59 54 GLN B O 1
ATOM 4549 N N . VAL B 1 55 ? 18.562 1.028 -4.227 1 62.31 55 VAL B N 1
ATOM 4550 C CA . VAL B 1 55 ? 18.75 -0.298 -3.645 1 62.31 55 VAL B CA 1
ATOM 4551 C C . VAL B 1 55 ? 17.391 -0.854 -3.182 1 62.31 55 VAL B C 1
ATOM 4553 O O . VAL B 1 55 ? 16.469 -0.093 -2.883 1 62.31 55 VAL B O 1
ATOM 4556 N N . VAL B 1 56 ? 17.297 -2.229 -3.387 1 67 56 VAL B N 1
ATOM 4557 C CA . VAL B 1 56 ? 16.078 -2.914 -2.936 1 67 56 VAL B CA 1
ATOM 4558 C C . VAL B 1 56 ? 16.391 -3.721 -1.676 1 67 56 VAL B C 1
ATOM 4560 O O . VAL B 1 56 ? 17.438 -4.371 -1.584 1 67 56 VAL B O 1
ATOM 4563 N N . HIS B 1 57 ? 15.562 -3.58 -0.752 1 68.44 57 HIS B N 1
ATOM 4564 C CA . HIS B 1 57 ? 15.688 -4.32 0.499 1 68.44 57 HIS B CA 1
ATOM 4565 C C . HIS B 1 57 ? 15.062 -5.703 0.386 1 68.44 57 HIS B C 1
ATOM 4567 O O . HIS B 1 57 ? 13.922 -5.84 -0.069 1 68.44 57 HIS B O 1
ATOM 4573 N N . LEU B 1 58 ? 15.898 -6.676 0.678 1 68.25 58 LEU B N 1
ATOM 4574 C CA . LEU B 1 58 ? 15.414 -8.047 0.809 1 68.25 58 LEU B CA 1
ATOM 4575 C C . LEU B 1 58 ? 15.578 -8.547 2.24 1 68.25 58 LEU B C 1
ATOM 4577 O O . LEU B 1 58 ? 16.641 -8.398 2.836 1 68.25 58 LEU B O 1
ATOM 4581 N N . GLY B 1 59 ? 14.516 -9.016 2.799 1 68.88 59 GLY B N 1
ATOM 4582 C CA . GLY B 1 59 ? 14.516 -9.453 4.184 1 68.88 59 GLY B CA 1
ATOM 4583 C C . GLY B 1 59 ? 15.086 -10.852 4.371 1 68.88 59 GLY B C 1
ATOM 4584 O O . GLY B 1 59 ? 15.57 -11.461 3.416 1 68.88 59 GLY B O 1
ATOM 4585 N N . GLN B 1 60 ? 14.969 -11.32 5.488 1 64.62 60 GLN B N 1
ATOM 4586 C CA . GLN B 1 60 ? 15.617 -12.562 5.902 1 64.62 60 GLN B CA 1
ATOM 4587 C C . GLN B 1 60 ? 14.977 -13.766 5.219 1 64.62 60 GLN B C 1
ATOM 4589 O O . GLN B 1 60 ? 15.648 -14.773 4.961 1 64.62 60 GLN B O 1
ATOM 4594 N N . THR B 1 61 ? 13.781 -13.617 4.938 1 67.31 61 THR B N 1
ATOM 4595 C CA . THR B 1 61 ? 13.094 -14.781 4.387 1 67.31 61 THR B CA 1
ATOM 4596 C C . THR B 1 61 ? 13.359 -14.898 2.887 1 67.31 61 THR B C 1
ATOM 4598 O O . THR B 1 61 ? 13.055 -15.93 2.279 1 67.31 61 THR B O 1
ATOM 4601 N N . SER B 1 62 ? 14.016 -13.773 2.432 1 69 62 SER B N 1
ATOM 4602 C CA . SER B 1 62 ? 14.32 -13.836 1.006 1 69 62 SER B CA 1
ATOM 4603 C C . SER B 1 62 ? 15.492 -14.773 0.732 1 69 62 SER B C 1
ATOM 4605 O O . SER B 1 62 ? 16.453 -14.82 1.504 1 69 62 SER B O 1
ATOM 4607 N N . ASN B 1 63 ? 15.359 -15.711 -0.042 1 62.03 63 ASN B N 1
ATOM 4608 C CA . ASN B 1 63 ? 16.406 -16.672 -0.351 1 62.03 63 ASN B CA 1
ATOM 4609 C C . ASN B 1 63 ? 17.625 -16 -0.971 1 62.03 63 ASN B C 1
ATOM 4611 O O . ASN B 1 63 ? 18.719 -16.562 -0.965 1 62.03 63 ASN B O 1
ATOM 4615 N N . ILE B 1 64 ? 17.391 -14.891 -1.442 1 55.16 64 ILE B N 1
ATOM 4616 C CA . ILE B 1 64 ? 18.5 -14.234 -2.133 1 55.16 64 ILE B CA 1
ATOM 4617 C C . ILE B 1 64 ? 19.562 -13.82 -1.123 1 55.16 64 ILE B C 1
ATOM 4619 O O . ILE B 1 64 ? 20.75 -13.797 -1.441 1 55.16 64 ILE B O 1
ATOM 4623 N N . CYS B 1 65 ? 19.031 -13.508 -0.005 1 49.66 65 CYS B N 1
ATOM 4624 C CA . CYS B 1 65 ? 19.969 -13.117 1.042 1 49.66 65 CYS B CA 1
ATOM 4625 C C . CYS B 1 65 ? 20.875 -14.281 1.424 1 49.66 65 CYS B C 1
ATOM 4627 O O . CYS B 1 65 ? 22 -14.07 1.884 1 49.66 65 CYS B O 1
ATOM 4629 N N . LEU B 1 66 ? 20.375 -15.461 1.221 1 49.12 66 LEU B N 1
ATOM 4630 C CA . LEU B 1 66 ? 21.141 -16.641 1.618 1 49.12 66 LEU B CA 1
ATOM 4631 C C . LEU B 1 66 ? 22.266 -16.922 0.627 1 49.12 66 LEU B C 1
ATOM 4633 O O . LEU B 1 66 ? 23.25 -17.562 0.976 1 49.12 66 LEU B O 1
ATOM 4637 N N . LEU B 1 67 ? 21.953 -16.375 -0.515 1 46.22 67 LEU B N 1
ATOM 4638 C CA . LEU B 1 67 ? 22.953 -16.672 -1.534 1 46.22 67 LEU B CA 1
ATOM 4639 C C . LEU B 1 67 ? 24.219 -15.82 -1.33 1 46.22 67 LEU B C 1
ATOM 4641 O O . LEU B 1 67 ? 25.25 -16.094 -1.922 1 46.22 67 LEU B O 1
ATOM 4645 N N . ASP B 1 68 ? 23.969 -14.734 -0.509 1 44.59 68 ASP B N 1
ATOM 4646 C CA . ASP B 1 68 ? 25.172 -13.984 -0.198 1 44.59 68 ASP B CA 1
ATOM 4647 C C . ASP B 1 68 ? 26.031 -14.719 0.833 1 44.59 68 ASP B C 1
ATOM 4649 O O . ASP B 1 68 ? 26.094 -14.312 1.997 1 44.59 68 ASP B O 1
ATOM 4653 N N . LEU B 1 69 ? 26.188 -15.953 0.749 1 40.03 69 LEU B N 1
ATOM 4654 C CA . LEU B 1 69 ? 26.938 -16.844 1.631 1 40.03 69 LEU B CA 1
ATOM 4655 C C . LEU B 1 69 ? 28.328 -16.281 1.927 1 40.03 69 LEU B C 1
ATOM 4657 O O . LEU B 1 69 ? 28.984 -16.703 2.879 1 40.03 69 LEU B O 1
ATOM 4661 N N . GLU B 1 70 ? 28.844 -15.609 1.053 1 38.91 70 GLU B N 1
ATOM 4662 C CA . GLU B 1 70 ? 30.219 -15.195 1.305 1 38.91 70 GLU B CA 1
ATOM 4663 C C . GLU B 1 70 ? 30.266 -13.992 2.25 1 38.91 70 GLU B C 1
ATOM 4665 O O . GLU B 1 70 ? 31.328 -13.656 2.771 1 38.91 70 GLU B O 1
ATOM 4670 N N . SER B 1 71 ? 29.172 -13.234 2.199 1 38.84 71 SER B N 1
ATOM 4671 C CA . SER B 1 71 ? 29.406 -12.031 3.002 1 38.84 71 SER B CA 1
ATOM 4672 C C . SER B 1 71 ? 29.438 -12.367 4.492 1 38.84 71 SER B C 1
ATOM 4674 O O . SER B 1 71 ? 28.531 -13.039 5 1 38.84 71 SER B O 1
ATOM 4676 N N . ARG B 1 72 ? 30.562 -12.625 4.902 1 39.47 72 ARG B N 1
ATOM 4677 C CA . ARG B 1 72 ? 30.969 -12.844 6.285 1 39.47 72 ARG B CA 1
ATOM 4678 C C . ARG B 1 72 ? 30.094 -12.047 7.246 1 39.47 72 ARG B C 1
ATOM 4680 O O . ARG B 1 72 ? 30.297 -12.07 8.461 1 39.47 72 ARG B O 1
ATOM 4687 N N . VAL B 1 73 ? 29.422 -10.992 6.801 1 38.5 73 VAL B N 1
ATOM 4688 C CA . VAL B 1 73 ? 28.719 -10.211 7.809 1 38.5 73 VAL B CA 1
ATOM 4689 C C . VAL B 1 73 ? 27.234 -10.594 7.809 1 38.5 73 VAL B C 1
ATOM 4691 O O . VAL B 1 73 ? 26.562 -10.484 6.785 1 38.5 73 VAL B O 1
ATOM 4694 N N . PRO B 1 74 ? 26.906 -11.445 8.742 1 40.78 74 PRO B N 1
ATOM 4695 C CA . PRO B 1 74 ? 25.484 -11.781 8.938 1 40.78 74 PRO B CA 1
ATOM 4696 C C . PRO B 1 74 ? 24.578 -10.562 8.812 1 40.78 74 PRO B C 1
ATOM 4698 O O . PRO B 1 74 ? 24.594 -9.68 9.672 1 40.78 74 PRO B O 1
ATOM 4701 N N . SER B 1 75 ? 24.625 -9.766 7.73 1 45.12 75 SER B N 1
ATOM 4702 C CA . SER B 1 75 ? 23.703 -8.641 7.824 1 45.12 75 SER B CA 1
ATOM 4703 C C . SER B 1 75 ? 22.281 -9.062 7.48 1 45.12 75 SER B C 1
ATOM 4705 O O . SER B 1 75 ? 22.062 -9.797 6.512 1 45.12 75 SER B O 1
ATOM 4707 N N . ASP B 1 76 ? 21.375 -9.023 8.414 1 46.59 76 ASP B N 1
ATOM 4708 C CA . ASP B 1 76 ? 19.938 -9.297 8.438 1 46.59 76 ASP B CA 1
ATOM 4709 C C . ASP B 1 76 ? 19.234 -8.672 7.227 1 46.59 76 ASP B C 1
ATOM 4711 O O . ASP B 1 76 ? 18.109 -9.039 6.898 1 46.59 76 ASP B O 1
ATOM 4715 N N . THR B 1 77 ? 19.844 -7.672 6.703 1 49.81 77 THR B N 1
ATOM 4716 C CA . THR B 1 77 ? 19.188 -6.961 5.617 1 49.81 77 THR B CA 1
ATOM 4717 C C . THR B 1 77 ? 20.156 -6.707 4.469 1 49.81 77 THR B C 1
ATOM 4719 O O . THR B 1 77 ? 21.328 -6.418 4.699 1 49.81 77 THR B O 1
ATOM 4722 N N . VAL B 1 78 ? 19.859 -7.32 3.281 1 46.22 78 VAL B N 1
ATOM 4723 C CA . VAL B 1 78 ? 20.719 -7.062 2.133 1 46.22 78 VAL B CA 1
ATOM 4724 C C . VAL B 1 78 ? 20.078 -6.008 1.231 1 46.22 78 VAL B C 1
ATOM 4726 O O . VAL B 1 78 ? 18.859 -6 1.041 1 46.22 78 VAL B O 1
ATOM 4729 N N . HIS B 1 79 ? 20.75 -4.938 1.161 1 47.09 79 HIS B N 1
ATOM 4730 C CA . HIS B 1 79 ? 20.359 -3.967 0.149 1 47.09 79 HIS B CA 1
ATOM 4731 C C . HIS B 1 79 ? 20.984 -4.293 -1.203 1 47.09 79 HIS B C 1
ATOM 4733 O O . HIS B 1 79 ? 22.203 -4.473 -1.302 1 47.09 79 HIS B O 1
ATOM 4739 N N . TYR B 1 80 ? 20.156 -4.816 -2.117 1 46.03 80 TYR B N 1
ATOM 4740 C CA . TYR B 1 80 ? 20.641 -5.211 -3.434 1 46.03 80 TYR B CA 1
ATOM 4741 C C . TYR B 1 80 ? 20.516 -4.066 -4.43 1 46.03 80 TYR B C 1
ATOM 4743 O O . TYR B 1 80 ? 19.484 -3.379 -4.469 1 46.03 80 TYR B O 1
ATOM 4751 N N . PRO B 1 81 ? 21.688 -3.648 -4.945 1 42.5 81 PRO B N 1
ATOM 4752 C CA . PRO B 1 81 ? 21.531 -2.666 -6.02 1 42.5 81 PRO B CA 1
ATOM 4753 C C . PRO B 1 81 ? 20.75 -3.205 -7.203 1 42.5 81 PRO B C 1
ATOM 4755 O O . PRO B 1 81 ? 20.844 -4.395 -7.527 1 42.5 81 PRO B O 1
ATOM 4758 N N . LEU B 1 82 ? 19.609 -2.771 -7.414 1 44.44 82 LEU B N 1
ATOM 4759 C CA . LEU B 1 82 ? 18.891 -3.158 -8.617 1 44.44 82 LEU B CA 1
ATOM 4760 C C . LEU B 1 82 ? 19.688 -2.828 -9.867 1 44.44 82 LEU B C 1
ATOM 4762 O O . LEU B 1 82 ? 20.375 -1.805 -9.922 1 44.44 82 LEU B O 1
ATOM 4766 N N . SER B 1 83 ? 20.078 -3.854 -10.547 1 40.53 83 SER B N 1
ATOM 4767 C CA . SER B 1 83 ? 20.812 -3.668 -11.797 1 40.53 83 SER B CA 1
ATOM 4768 C C . SER B 1 83 ? 20.266 -2.486 -12.594 1 40.53 83 SER B C 1
ATOM 4770 O O . SER B 1 83 ? 19.078 -2.15 -12.477 1 40.53 83 SER B O 1
ATOM 4772 N N . GLY B 1 84 ? 21.172 -1.56 -12.961 1 39.72 84 GLY B N 1
ATOM 4773 C CA . GLY B 1 84 ? 20.953 -0.357 -13.75 1 39.72 84 GLY B CA 1
ATOM 4774 C C . GLY B 1 84 ? 19.859 -0.509 -14.781 1 39.72 84 GLY B C 1
ATOM 4775 O O . GLY B 1 84 ? 19.453 -1.628 -15.109 1 39.72 84 GLY B O 1
ATOM 4776 N N . ARG B 1 85 ? 19.125 0.573 -15.031 1 40.41 85 ARG B N 1
ATOM 4777 C CA . ARG B 1 85 ? 18.219 0.707 -16.172 1 40.41 85 ARG B CA 1
ATOM 4778 C C . ARG B 1 85 ? 18.688 -0.143 -17.344 1 40.41 85 ARG B C 1
ATOM 4780 O O . ARG B 1 85 ? 19.812 0.04 -17.844 1 40.41 85 ARG B O 1
ATOM 4787 N N . LEU B 1 86 ? 18.359 -1.365 -17.359 1 32.94 86 LEU B N 1
ATOM 4788 C CA . LEU B 1 86 ? 18.562 -1.859 -18.719 1 32.94 86 LEU B CA 1
ATOM 4789 C C . LEU B 1 86 ? 18.125 -0.823 -19.75 1 32.94 86 LEU B C 1
ATOM 4791 O O . LEU B 1 86 ? 17.016 -0.285 -19.656 1 32.94 86 LEU B O 1
ATOM 4795 N N . ASN B 1 87 ? 19.031 -0.044 -20.062 1 32.25 87 ASN B N 1
ATOM 4796 C CA . ASN B 1 87 ? 18.766 0.855 -21.188 1 32.25 87 ASN B CA 1
ATOM 4797 C C . ASN B 1 87 ? 17.812 0.227 -22.188 1 32.25 87 ASN B C 1
ATOM 4799 O O . ASN B 1 87 ? 18.25 -0.341 -23.203 1 32.25 87 ASN B O 1
ATOM 4803 N N . CYS B 1 88 ? 17 -0.531 -21.859 1 33.06 88 CYS B N 1
ATOM 4804 C CA . CYS B 1 88 ? 16.156 -0.962 -22.969 1 33.06 88 CYS B CA 1
ATOM 4805 C C . CYS B 1 88 ? 15.805 0.21 -23.875 1 33.06 88 CYS B C 1
ATOM 4807 O O . CYS B 1 88 ? 15.891 1.368 -23.469 1 33.06 88 CYS B O 1
ATOM 4809 N N . GLY B 1 89 ? 15.016 -0.131 -25.062 1 36 89 GLY B N 1
ATOM 4810 C CA . GLY B 1 89 ? 14.844 0.652 -26.266 1 36 89 GLY B CA 1
ATOM 4811 C C . GLY B 1 89 ? 14.32 2.053 -26 1 36 89 GLY B C 1
ATOM 4812 O O . GLY B 1 89 ? 13.562 2.27 -25.062 1 36 89 GLY B O 1
ATOM 4813 N N . SER B 1 90 ? 14.992 3.045 -26.422 1 40.94 90 SER B N 1
ATOM 4814 C CA . SER B 1 90 ? 14.984 4.473 -26.734 1 40.94 90 SER B CA 1
ATOM 4815 C C . SER B 1 90 ? 13.57 4.98 -26.984 1 40.94 90 SER B C 1
ATOM 4817 O O . SER B 1 90 ? 13.227 6.09 -26.578 1 40.94 90 SER B O 1
ATOM 4819 N N . SER B 1 91 ? 12.773 4.078 -27.672 1 42.78 91 SER B N 1
ATOM 4820 C CA . SER B 1 91 ? 11.555 4.652 -28.234 1 42.78 91 SER B CA 1
ATOM 4821 C C . SER B 1 91 ? 10.5 4.879 -27.156 1 42.78 91 SER B C 1
ATOM 4823 O O . SER B 1 91 ? 9.805 5.898 -27.156 1 42.78 91 SER B O 1
ATOM 4825 N N . LYS B 1 92 ? 10.297 3.799 -26.109 1 51.78 92 LYS B N 1
ATOM 4826 C CA . LYS B 1 92 ? 9.289 3.895 -25.062 1 51.78 92 LYS B CA 1
ATOM 4827 C C . LYS B 1 92 ? 9.586 5.062 -24.125 1 51.78 92 LYS B C 1
ATOM 4829 O O . LYS B 1 92 ? 8.68 5.812 -23.766 1 51.78 92 LYS B O 1
ATOM 4834 N N . ALA B 1 93 ? 10.922 5.129 -23.906 1 57.28 93 ALA B N 1
ATOM 4835 C CA . ALA B 1 93 ? 11.383 6.25 -23.078 1 57.28 93 ALA B CA 1
ATOM 4836 C C . ALA B 1 93 ? 11.102 7.582 -23.766 1 57.28 93 ALA B C 1
ATOM 4838 O O . ALA B 1 93 ? 10.727 8.562 -23.125 1 57.28 93 ALA B O 1
ATOM 4839 N N . THR B 1 94 ? 10.891 7.297 -25.109 1 60.53 94 THR B N 1
ATOM 4840 C CA . THR B 1 94 ? 10.664 8.523 -25.859 1 60.53 94 THR B CA 1
ATOM 4841 C C . THR B 1 94 ? 9.195 8.922 -25.812 1 60.53 94 THR B C 1
ATOM 4843 O O . THR B 1 94 ? 8.867 10.102 -25.656 1 60.53 94 THR B O 1
ATOM 4846 N N . ASN B 1 95 ? 8.281 7.902 -25.938 1 71.19 95 ASN B N 1
ATOM 4847 C CA . ASN B 1 95 ? 6.859 8.227 -25.922 1 71.19 95 ASN B CA 1
ATOM 4848 C C . ASN B 1 95 ? 6.414 8.719 -24.547 1 71.19 95 ASN B C 1
ATOM 4850 O O . ASN B 1 95 ? 5.633 9.664 -24.438 1 71.19 95 ASN B O 1
ATOM 4854 N N . GLU B 1 96 ? 7.035 8.164 -23.609 1 75.81 96 GLU B N 1
ATOM 4855 C CA . GLU B 1 96 ? 6.676 8.578 -22.266 1 75.81 96 GLU B CA 1
ATOM 4856 C C . GLU B 1 96 ? 7.172 9.992 -21.969 1 75.81 96 GLU B C 1
ATOM 4858 O O . GLU B 1 96 ? 6.48 10.773 -21.312 1 75.81 96 GLU B O 1
ATOM 4863 N N . HIS B 1 97 ? 8.289 10.25 -22.531 1 79.06 97 HIS B N 1
ATOM 4864 C CA . HIS B 1 97 ? 8.828 11.586 -22.344 1 79.06 97 HIS B CA 1
ATOM 4865 C C . HIS B 1 97 ? 7.961 12.641 -23.016 1 79.06 97 HIS B C 1
ATOM 4867 O O . HIS B 1 97 ? 7.734 13.719 -22.469 1 79.06 97 HIS B O 1
ATOM 4873 N N . LYS B 1 98 ? 7.445 12.234 -24.141 1 79.88 98 LYS B N 1
ATOM 4874 C CA . LYS B 1 98 ? 6.582 13.156 -24.875 1 79.88 98 LYS B CA 1
ATOM 4875 C C . LYS B 1 98 ? 5.266 13.383 -24.141 1 79.88 98 LYS B C 1
ATOM 4877 O O . LYS B 1 98 ? 4.738 14.492 -24.125 1 79.88 98 LYS B O 1
ATOM 4882 N N . ILE B 1 99 ? 4.84 12.383 -23.547 1 80.94 99 ILE B N 1
ATOM 4883 C CA . ILE B 1 99 ? 3.602 12.5 -22.781 1 80.94 99 ILE B CA 1
ATOM 4884 C C . ILE B 1 99 ? 3.82 13.406 -21.578 1 80.94 99 ILE B C 1
ATOM 4886 O O . ILE B 1 99 ? 2.992 14.273 -21.281 1 80.94 99 ILE B O 1
ATOM 4890 N N . LEU B 1 100 ? 4.926 13.234 -20.953 1 84 100 LEU B N 1
ATOM 4891 C CA . LEU B 1 100 ? 5.234 14.039 -19.766 1 84 100 LEU B CA 1
ATOM 4892 C C . LEU B 1 100 ? 5.426 15.508 -20.156 1 84 100 LEU B C 1
ATOM 4894 O O . LEU B 1 100 ? 5.047 16.406 -19.391 1 84 100 LEU B O 1
ATOM 4898 N N . GLN B 1 101 ? 5.969 15.688 -21.328 1 81.62 101 GLN B N 1
ATOM 4899 C CA . GLN B 1 101 ? 6.125 17.047 -21.828 1 81.62 101 GLN B CA 1
ATOM 4900 C C . GLN B 1 101 ? 4.773 17.688 -22.109 1 81.62 101 GLN B C 1
ATOM 4902 O O . GLN B 1 101 ? 4.559 18.875 -21.797 1 81.62 101 GLN B O 1
ATOM 4907 N N . LYS B 1 102 ? 3.941 16.891 -22.641 1 77.94 102 LYS B N 1
ATOM 4908 C CA . LYS B 1 102 ? 2.609 17.391 -22.969 1 77.94 102 LYS B CA 1
ATOM 4909 C C . LYS B 1 102 ? 1.817 17.719 -21.719 1 77.94 102 LYS B C 1
ATOM 4911 O O . LYS B 1 102 ? 1.006 18.641 -21.703 1 77.94 102 LYS B O 1
ATOM 4916 N N . LEU B 1 103 ? 2.137 17.031 -20.672 1 79.88 103 LEU B N 1
ATOM 4917 C CA . LEU B 1 103 ? 1.444 17.25 -19.422 1 79.88 103 LEU B CA 1
ATOM 4918 C C . LEU B 1 103 ? 2.102 18.375 -18.625 1 79.88 103 LEU B C 1
ATOM 4920 O O . LEU B 1 103 ? 1.582 18.812 -17.594 1 79.88 103 LEU B O 1
ATOM 4924 N N . GLY B 1 104 ? 3.227 18.906 -19.062 1 80.44 104 GLY B N 1
ATOM 4925 C CA . GLY B 1 104 ? 3.918 20 -18.406 1 80.44 104 GLY B CA 1
ATOM 4926 C C . GLY B 1 104 ? 4.656 19.578 -17.156 1 80.44 104 GLY B C 1
ATOM 4927 O O . GLY B 1 104 ? 4.859 20.391 -16.25 1 80.44 104 GLY B O 1
ATOM 4928 N N . ALA B 1 105 ? 4.973 18.312 -17.078 1 86.31 105 ALA B N 1
ATOM 4929 C CA . ALA B 1 105 ? 5.57 17.781 -15.859 1 86.31 105 ALA B CA 1
ATOM 4930 C C . ALA B 1 105 ? 6.941 18.391 -15.594 1 86.31 105 ALA B C 1
ATOM 4932 O O . ALA B 1 105 ? 7.41 18.406 -14.453 1 86.31 105 ALA B O 1
ATOM 4933 N N . PHE B 1 106 ? 7.559 19 -16.672 1 87.19 106 PHE B N 1
ATOM 4934 C CA . PHE B 1 106 ? 8.914 19.516 -16.531 1 87.19 106 PHE B CA 1
ATOM 4935 C C . PHE B 1 106 ? 8.914 21.031 -16.375 1 87.19 106 PHE B C 1
ATOM 4937 O O . PHE B 1 106 ? 9.969 21.656 -16.219 1 87.19 106 PHE B O 1
ATOM 4944 N N . LEU B 1 107 ? 7.773 21.594 -16.328 1 84.56 107 LEU B N 1
ATOM 4945 C CA . LEU B 1 107 ? 7.66 23.047 -16.234 1 84.56 107 LEU B CA 1
ATOM 4946 C C . LEU B 1 107 ? 7.707 23.5 -14.773 1 84.56 107 LEU B C 1
ATOM 4948 O O . LEU B 1 107 ? 7.156 22.828 -13.891 1 84.56 107 LEU B O 1
ATOM 4952 N N . LEU B 1 108 ? 8.461 24.578 -14.539 1 87.25 108 LEU B N 1
ATOM 4953 C CA . LEU B 1 108 ? 8.523 25.219 -13.234 1 87.25 108 LEU B CA 1
ATOM 4954 C C . LEU B 1 108 ? 8.07 26.672 -13.328 1 87.25 108 LEU B C 1
ATOM 4956 O O . LEU B 1 108 ? 8.305 27.344 -14.344 1 87.25 108 LEU B O 1
ATOM 4960 N N . PRO B 1 109 ? 7.426 27.125 -12.336 1 86.94 109 PRO B N 1
ATOM 4961 C CA . PRO B 1 109 ? 7.066 28.547 -12.336 1 86.94 109 PRO B CA 1
ATOM 4962 C C . PRO B 1 109 ? 8.289 29.469 -12.242 1 86.94 109 PRO B C 1
ATOM 4964 O O . PRO B 1 109 ? 9.406 28.984 -12.039 1 86.94 109 PRO B O 1
ATOM 4967 N N . PRO B 1 110 ? 8.023 30.781 -12.477 1 84.62 110 PRO B N 1
ATOM 4968 C CA . PRO B 1 110 ? 9.141 31.719 -12.312 1 84.62 110 PRO B CA 1
ATOM 4969 C C . PRO B 1 110 ? 9.812 31.609 -10.945 1 84.62 110 PRO B C 1
ATOM 4971 O O . PRO B 1 110 ? 9.164 31.266 -9.961 1 84.62 110 PRO B O 1
ATOM 4974 N N . ARG B 1 111 ? 11.031 32.031 -10.883 1 87.56 111 ARG B N 1
ATOM 4975 C CA . ARG B 1 111 ? 11.875 31.828 -9.711 1 87.56 111 ARG B CA 1
ATOM 4976 C C . ARG B 1 111 ? 11.297 32.531 -8.492 1 87.56 111 ARG B C 1
ATOM 4978 O O . ARG B 1 111 ? 11.344 31.984 -7.383 1 87.56 111 ARG B O 1
ATOM 4985 N N . ALA B 1 112 ? 10.719 33.656 -8.664 1 88.31 112 ALA B N 1
ATOM 4986 C CA . ALA B 1 112 ? 10.164 34.406 -7.543 1 88.31 112 ALA B CA 1
ATOM 4987 C C . ALA B 1 112 ? 9.016 33.656 -6.883 1 88.31 112 ALA B C 1
ATOM 4989 O O . ALA B 1 112 ? 8.891 33.656 -5.656 1 88.31 112 ALA B O 1
ATOM 4990 N N . ILE B 1 113 ? 8.219 33.062 -7.691 1 89.31 113 ILE B N 1
ATOM 4991 C CA . ILE B 1 113 ? 7.086 32.281 -7.18 1 89.31 113 ILE B CA 1
ATOM 4992 C C . ILE B 1 113 ? 7.586 31.016 -6.516 1 89.31 113 ILE B C 1
ATOM 4994 O O . ILE B 1 113 ? 7.098 30.625 -5.449 1 89.31 113 ILE B O 1
ATOM 4998 N N . CYS B 1 114 ? 8.586 30.406 -7.129 1 91.81 114 CYS B N 1
ATOM 4999 C CA . CYS B 1 114 ? 9.172 29.188 -6.555 1 91.81 114 CYS B CA 1
ATOM 5000 C C . CYS B 1 114 ? 9.773 29.484 -5.188 1 91.81 114 CYS B C 1
ATOM 5002 O O . CYS B 1 114 ? 9.609 28.703 -4.254 1 91.81 114 CYS B O 1
ATOM 5004 N N . ASP B 1 115 ? 10.422 30.625 -5.105 1 94.69 115 ASP B N 1
ATOM 5005 C CA . ASP B 1 115 ? 11.055 31 -3.844 1 94.69 115 ASP B CA 1
ATOM 5006 C C . ASP B 1 115 ? 10.008 31.188 -2.748 1 94.69 115 ASP B C 1
ATOM 5008 O O . ASP B 1 115 ? 10.211 30.766 -1.606 1 94.69 115 ASP B O 1
ATOM 5012 N N . ALA B 1 116 ? 8.945 31.812 -3.129 1 94.75 116 ALA B N 1
ATOM 5013 C CA . ALA B 1 116 ? 7.883 32.062 -2.156 1 94.75 116 ALA B CA 1
ATOM 5014 C C . ALA B 1 116 ? 7.277 30.734 -1.668 1 94.75 116 ALA B C 1
ATOM 5016 O O . ALA B 1 116 ? 7.02 30.578 -0.473 1 94.75 116 ALA B O 1
ATOM 5017 N N . ILE B 1 117 ? 7.043 29.828 -2.582 1 95.25 117 ILE B N 1
ATOM 5018 C CA . ILE B 1 117 ? 6.438 28.547 -2.234 1 95.25 117 ILE B CA 1
ATOM 5019 C C . ILE B 1 117 ? 7.406 27.734 -1.38 1 95.25 117 ILE B C 1
ATOM 5021 O O . ILE B 1 117 ? 7.008 27.141 -0.38 1 95.25 117 ILE B O 1
ATOM 5025 N N . VAL B 1 118 ? 8.672 27.688 -1.786 1 96.5 118 VAL B N 1
ATOM 5026 C CA . VAL B 1 118 ? 9.688 26.922 -1.071 1 96.5 118 VAL B CA 1
ATOM 5027 C C . VAL B 1 118 ? 9.852 27.469 0.345 1 96.5 118 VAL B C 1
ATOM 5029 O O . VAL B 1 118 ? 9.992 26.703 1.301 1 96.5 118 VAL B O 1
ATOM 5032 N N . GLN B 1 119 ? 9.797 28.75 0.447 1 96.56 119 GLN B N 1
ATOM 5033 C CA . GLN B 1 119 ? 9.875 29.359 1.772 1 96.56 119 GLN B CA 1
ATOM 5034 C C . GLN B 1 119 ? 8.688 28.953 2.637 1 96.56 119 GLN B C 1
ATOM 5036 O O . GLN B 1 119 ? 8.844 28.641 3.814 1 96.56 119 GLN B O 1
ATOM 5041 N N . ALA B 1 120 ? 7.547 29.031 2.076 1 96 120 ALA B N 1
ATOM 5042 C CA . ALA B 1 120 ? 6.344 28.625 2.799 1 96 120 ALA B CA 1
ATOM 5043 C C . ALA B 1 120 ? 6.414 27.156 3.195 1 96 120 ALA B C 1
ATOM 5045 O O . ALA B 1 120 ? 5.977 26.781 4.285 1 96 120 ALA B O 1
ATOM 5046 N N . PHE B 1 121 ? 6.938 26.359 2.322 1 97 121 PHE B N 1
ATOM 5047 C CA . PHE B 1 121 ? 7.098 24.922 2.594 1 97 121 PHE B CA 1
ATOM 5048 C C . PHE B 1 121 ? 7.953 24.703 3.834 1 97 121 PHE B C 1
ATOM 5050 O O . PHE B 1 121 ? 7.555 23.984 4.75 1 97 121 PHE B O 1
ATOM 5057 N N . PHE B 1 122 ? 9.117 25.281 3.889 1 96.88 122 PHE B N 1
ATOM 5058 C CA . PHE B 1 122 ? 10.055 25.031 4.977 1 96.88 122 PHE B CA 1
ATOM 5059 C C . PHE B 1 122 ? 9.555 25.656 6.273 1 96.88 122 PHE B C 1
ATOM 5061 O O . PHE B 1 122 ? 9.852 25.172 7.363 1 96.88 122 PHE B O 1
ATOM 5068 N N . GLN B 1 123 ? 8.688 26.625 6.141 1 96.31 123 GLN B N 1
ATOM 5069 C CA . GLN B 1 123 ? 8.203 27.312 7.332 1 96.31 123 GLN B CA 1
ATOM 5070 C C . GLN B 1 123 ? 7.047 26.562 7.977 1 96.31 123 GLN B C 1
ATOM 5072 O O . GLN B 1 123 ? 6.973 26.453 9.203 1 96.31 123 GLN B O 1
ATOM 5077 N N . TRP B 1 124 ? 6.176 25.984 7.152 1 95.44 124 TRP B N 1
ATOM 5078 C CA . TRP B 1 124 ? 4.914 25.531 7.734 1 95.44 124 TRP B CA 1
ATOM 5079 C C . TRP B 1 124 ? 4.73 24.031 7.516 1 95.44 124 TRP B C 1
ATOM 5081 O O . TRP B 1 124 ? 4.062 23.359 8.305 1 95.44 124 TRP B O 1
ATOM 5091 N N . VAL B 1 125 ? 5.246 23.453 6.473 1 96 125 VAL B N 1
ATOM 5092 C CA . VAL B 1 125 ? 5.008 22.062 6.145 1 96 125 VAL B CA 1
ATOM 5093 C C . VAL B 1 125 ? 6.156 21.203 6.668 1 96 125 VAL B C 1
ATOM 5095 O O . VAL B 1 125 ? 5.93 20.141 7.273 1 96 125 VAL B O 1
ATOM 5098 N N . PHE B 1 126 ? 7.375 21.688 6.52 1 97.56 126 PHE B N 1
ATOM 5099 C CA . PHE B 1 126 ? 8.586 20.922 6.797 1 97.56 126 PHE B CA 1
ATOM 5100 C C . PHE B 1 126 ? 8.664 20.547 8.266 1 97.56 126 PHE B C 1
ATOM 5102 O O . PHE B 1 126 ? 9.109 19.438 8.609 1 97.56 126 PHE B O 1
ATOM 5109 N N . PRO B 1 127 ? 8.234 21.359 9.195 1 96.94 127 PRO B N 1
ATOM 5110 C CA . PRO B 1 127 ? 8.305 20.953 10.602 1 96.94 127 PRO B CA 1
ATOM 5111 C C . PRO B 1 127 ? 7.383 19.766 10.922 1 96.94 127 PRO B C 1
ATOM 5113 O O . PRO B 1 127 ? 7.621 19.047 11.891 1 96.94 127 PRO B O 1
ATOM 5116 N N . ILE B 1 128 ? 6.34 19.641 10.164 1 96 128 ILE B N 1
ATOM 5117 C CA . ILE B 1 128 ? 5.418 18.516 10.352 1 96 128 ILE B CA 1
ATOM 5118 C C . ILE B 1 128 ? 5.941 17.297 9.617 1 96 128 ILE B C 1
ATOM 5120 O O . ILE B 1 128 ? 5.777 16.156 10.086 1 96 128 ILE B O 1
ATOM 5124 N N . LEU B 1 129 ? 6.539 17.516 8.453 1 96.38 129 LEU B N 1
ATOM 5125 C CA . LEU B 1 129 ? 7.129 16.469 7.617 1 96.38 129 LEU B CA 1
ATOM 5126 C C . LEU B 1 129 ? 8.594 16.766 7.324 1 96.38 129 LEU B C 1
ATOM 5128 O O . LEU B 1 129 ? 8.953 17.078 6.188 1 96.38 129 LEU B O 1
ATOM 5132 N N . PRO B 1 130 ? 9.391 16.562 8.297 1 97.62 130 PRO B N 1
ATOM 5133 C CA . PRO B 1 130 ? 10.812 16.844 8.086 1 97.62 130 PRO B CA 1
ATOM 5134 C C . PRO B 1 130 ? 11.531 15.758 7.297 1 97.62 130 PRO B C 1
ATOM 5136 O O . PRO B 1 130 ? 12.445 15.117 7.812 1 97.62 130 PRO B O 1
ATOM 5139 N N . ILE B 1 131 ? 11.25 15.68 6.051 1 97.62 131 ILE B N 1
ATOM 5140 C CA . ILE B 1 131 ? 11.648 14.492 5.293 1 97.62 131 ILE B CA 1
ATOM 5141 C C . ILE B 1 131 ? 12.695 14.875 4.25 1 97.62 131 ILE B C 1
ATOM 5143 O O . ILE B 1 131 ? 13.023 14.078 3.371 1 97.62 131 ILE B O 1
ATOM 5147 N N . LEU B 1 132 ? 13.203 16.094 4.254 1 97 132 LEU B N 1
ATOM 5148 C CA . LEU B 1 132 ? 14.211 16.516 3.285 1 97 132 LEU B CA 1
ATOM 5149 C C . LEU B 1 132 ? 15.523 16.844 3.979 1 97 132 LEU B C 1
ATOM 5151 O O . LEU B 1 132 ? 15.539 17.203 5.156 1 97 132 LEU B O 1
ATOM 5155 N N . ASP B 1 133 ? 16.547 16.594 3.27 1 94.44 133 ASP B N 1
ATOM 5156 C CA . ASP B 1 133 ? 17.812 17.203 3.629 1 94.44 133 ASP B CA 1
ATOM 5157 C C . ASP B 1 133 ? 17.859 18.672 3.178 1 94.44 133 ASP B C 1
ATOM 5159 O O . ASP B 1 133 ? 18.078 18.953 1.999 1 94.44 133 ASP B O 1
ATOM 5163 N N . THR B 1 134 ? 17.734 19.562 4.121 1 95 134 THR B N 1
ATOM 5164 C CA . THR B 1 134 ? 17.516 20.969 3.818 1 95 134 THR B CA 1
ATOM 5165 C C . THR B 1 134 ? 18.75 21.562 3.133 1 95 134 THR B C 1
ATOM 5167 O O . THR B 1 134 ? 18.625 22.328 2.172 1 95 134 THR B O 1
ATOM 5170 N N . ALA B 1 135 ? 19.906 21.25 3.615 1 91.69 135 ALA B N 1
ATOM 5171 C CA . ALA B 1 135 ? 21.125 21.797 3.043 1 91.69 135 ALA B CA 1
ATOM 5172 C C . ALA B 1 135 ? 21.328 21.312 1.607 1 91.69 135 ALA B C 1
ATOM 5174 O O . ALA B 1 135 ? 21.609 22.125 0.712 1 91.69 135 ALA B O 1
ATOM 5175 N N . GLU B 1 136 ? 21.141 20.078 1.46 1 90.81 136 GLU B N 1
ATOM 5176 C CA . GLU B 1 136 ? 21.328 19.516 0.123 1 90.81 136 GLU B CA 1
ATOM 5177 C C . GLU B 1 136 ? 20.266 20.047 -0.841 1 90.81 136 GLU B C 1
ATOM 5179 O O . GLU B 1 136 ? 20.562 20.375 -1.986 1 90.81 136 GLU B O 1
ATOM 5184 N N . PHE B 1 137 ? 19.062 20.078 -0.41 1 94.5 137 PHE B N 1
ATOM 5185 C CA . PHE B 1 137 ? 17.969 20.531 -1.261 1 94.5 137 PHE B CA 1
ATOM 5186 C C . PHE B 1 137 ? 18.188 21.984 -1.683 1 94.5 137 PHE B C 1
ATOM 5188 O O . PHE B 1 137 ? 18.047 22.328 -2.859 1 94.5 137 PHE B O 1
ATOM 5195 N N . MET B 1 138 ? 18.531 22.828 -0.778 1 94.31 138 MET B N 1
ATOM 5196 C CA . MET B 1 138 ? 18.703 24.25 -1.081 1 94.31 138 MET B CA 1
ATOM 5197 C C . MET B 1 138 ? 19.922 24.484 -1.952 1 94.31 138 MET B C 1
ATOM 5199 O O . MET B 1 138 ? 19.922 25.359 -2.812 1 94.31 138 MET B O 1
ATOM 5203 N N . GLU B 1 139 ? 20.969 23.703 -1.69 1 92.69 139 GLU B N 1
ATOM 5204 C CA . GLU B 1 139 ? 22.141 23.797 -2.541 1 92.69 139 GLU B CA 1
ATOM 5205 C C . GLU B 1 139 ? 21.812 23.453 -3.988 1 92.69 139 GLU B C 1
ATOM 5207 O O . GLU B 1 139 ? 22.188 24.172 -4.91 1 92.69 139 GLU B O 1
ATOM 5212 N N . ARG B 1 140 ? 21.062 22.375 -4.094 1 92.75 140 ARG B N 1
ATOM 5213 C CA . ARG B 1 140 ? 20.688 21.938 -5.434 1 92.75 140 ARG B CA 1
ATOM 5214 C C . ARG B 1 140 ? 19.641 22.859 -6.043 1 92.75 140 ARG B C 1
ATOM 5216 O O . ARG B 1 140 ? 19.625 23.078 -7.258 1 92.75 140 ARG B O 1
ATOM 5223 N N . TYR B 1 141 ? 18.812 23.406 -5.223 1 93.69 141 TYR B N 1
ATOM 5224 C CA . TYR B 1 141 ? 17.781 24.328 -5.668 1 93.69 141 TYR B CA 1
ATOM 5225 C C . TYR B 1 141 ? 18.391 25.578 -6.281 1 93.69 141 TYR B C 1
ATOM 5227 O O . TYR B 1 141 ? 17.859 26.141 -7.242 1 93.69 141 TYR B O 1
ATOM 5235 N N . GLU B 1 142 ? 19.547 25.938 -5.82 1 92.5 142 GLU B N 1
ATOM 5236 C CA . GLU B 1 142 ? 20.219 27.125 -6.305 1 92.5 142 GLU B CA 1
ATOM 5237 C C . GLU B 1 142 ? 21.172 26.812 -7.449 1 92.5 142 GLU B C 1
ATOM 5239 O O . GLU B 1 142 ? 21.578 27.703 -8.195 1 92.5 142 GLU B O 1
ATOM 5244 N N . ASP B 1 143 ? 21.453 25.531 -7.578 1 89.69 143 ASP B N 1
ATOM 5245 C CA . ASP B 1 143 ? 22.375 25.094 -8.617 1 89.69 143 ASP B CA 1
ATOM 5246 C C . ASP B 1 143 ? 21.641 24.75 -9.906 1 89.69 143 ASP B C 1
ATOM 5248 O O . ASP B 1 143 ? 20.906 23.766 -9.961 1 89.69 143 ASP B O 1
ATOM 5252 N N . VAL B 1 144 ? 21.875 25.438 -10.898 1 84.81 144 VAL B N 1
ATOM 5253 C CA . VAL B 1 144 ? 21.172 25.234 -12.164 1 84.81 144 VAL B CA 1
ATOM 5254 C C . VAL B 1 144 ? 21.719 23.969 -12.852 1 84.81 144 VAL B C 1
ATOM 5256 O O . VAL B 1 144 ? 21 23.312 -13.602 1 84.81 144 VAL B O 1
ATOM 5259 N N . LYS B 1 145 ? 22.906 23.578 -12.547 1 85.31 145 LYS B N 1
ATOM 5260 C CA . LYS B 1 145 ? 23.531 22.438 -13.211 1 85.31 145 LYS B CA 1
ATOM 5261 C C . LYS B 1 145 ? 23.062 21.125 -12.609 1 85.31 145 LYS B C 1
ATOM 5263 O O . LYS B 1 145 ? 22.969 20.109 -13.32 1 85.31 145 LYS B O 1
ATOM 5268 N N . ASN B 1 146 ? 22.797 21.234 -11.352 1 88.88 146 ASN B N 1
ATOM 5269 C CA . ASN B 1 146 ? 22.375 20.031 -10.656 1 88.88 146 ASN B CA 1
ATOM 5270 C C . ASN B 1 146 ? 21.141 20.297 -9.789 1 88.88 146 ASN B C 1
ATOM 5272 O O . ASN B 1 146 ? 21.203 20.203 -8.562 1 88.88 146 ASN B O 1
ATOM 5276 N N . PRO B 1 147 ? 20.031 20.469 -10.461 1 90.06 147 PRO B N 1
ATOM 5277 C CA . PRO B 1 147 ? 18.812 20.734 -9.711 1 90.06 147 PRO B CA 1
ATOM 5278 C C . PRO B 1 147 ? 18.297 19.5 -8.977 1 90.06 147 PRO B C 1
ATOM 5280 O O . PRO B 1 147 ? 18.734 18.375 -9.258 1 90.06 147 PRO B O 1
ATOM 5283 N N . PRO B 1 148 ? 17.469 19.719 -8 1 91.69 148 PRO B N 1
ATOM 5284 C CA . PRO B 1 148 ? 16.859 18.562 -7.344 1 91.69 148 PRO B CA 1
ATOM 5285 C C . PRO B 1 148 ? 15.984 17.734 -8.289 1 91.69 148 PRO B C 1
ATOM 5287 O O . PRO B 1 148 ? 15.656 18.203 -9.391 1 91.69 148 PRO B O 1
ATOM 5290 N N . SER B 1 149 ? 15.734 16.5 -7.859 1 92.12 149 SER B N 1
ATOM 5291 C CA . SER B 1 149 ? 14.82 15.68 -8.648 1 92.12 149 SER B CA 1
ATOM 5292 C C . SER B 1 149 ? 13.562 16.453 -9.016 1 92.12 149 SER B C 1
ATOM 5294 O O . SER B 1 149 ? 12.953 17.109 -8.156 1 92.12 149 SER B O 1
ATOM 5296 N N . ILE B 1 150 ? 13.188 16.453 -10.266 1 92.88 150 ILE B N 1
ATOM 5297 C CA . ILE B 1 150 ? 12.031 17.203 -10.727 1 92.88 150 ILE B CA 1
ATOM 5298 C C . ILE B 1 150 ? 10.773 16.688 -10.031 1 92.88 150 ILE B C 1
ATOM 5300 O O . ILE B 1 150 ? 9.852 17.469 -9.75 1 92.88 150 ILE B O 1
ATOM 5304 N N . LEU B 1 151 ? 10.703 15.406 -9.781 1 95.75 151 LEU B N 1
ATOM 5305 C CA . LEU B 1 151 ? 9.578 14.859 -9.031 1 95.75 151 LEU B CA 1
ATOM 5306 C C . LEU B 1 151 ? 9.508 15.469 -7.637 1 95.75 151 LEU B C 1
ATOM 5308 O O . LEU B 1 151 ? 8.445 15.922 -7.203 1 95.75 151 LEU B O 1
ATOM 5312 N N . LEU B 1 152 ? 10.641 15.484 -6.996 1 96.62 152 LEU B N 1
ATOM 5313 C CA . LEU B 1 152 ? 10.688 16.047 -5.648 1 96.62 152 LEU B CA 1
ATOM 5314 C C . LEU B 1 152 ? 10.359 17.531 -5.66 1 96.62 152 LEU B C 1
ATOM 5316 O O . LEU B 1 152 ? 9.656 18.031 -4.777 1 96.62 152 LEU B O 1
ATOM 5320 N N . MET B 1 153 ? 10.898 18.203 -6.668 1 95.44 153 MET B N 1
ATOM 5321 C CA . MET B 1 153 ? 10.641 19.641 -6.785 1 95.44 153 MET B CA 1
ATOM 5322 C C . MET B 1 153 ? 9.156 19.922 -6.953 1 95.44 153 MET B C 1
ATOM 5324 O O . MET B 1 153 ? 8.594 20.766 -6.258 1 95.44 153 MET B O 1
ATOM 5328 N N . GLN B 1 154 ? 8.508 19.203 -7.84 1 95.12 154 GLN B N 1
ATOM 5329 C CA . GLN B 1 154 ? 7.074 19.375 -8.047 1 95.12 154 GLN B CA 1
ATOM 5330 C C . GLN B 1 154 ? 6.289 19.062 -6.781 1 95.12 154 GLN B C 1
ATOM 5332 O O . GLN B 1 154 ? 5.312 19.75 -6.461 1 95.12 154 GLN B O 1
ATOM 5337 N N . ALA B 1 155 ? 6.68 18.016 -6.066 1 96.94 155 ALA B N 1
ATOM 5338 C CA . ALA B 1 155 ? 5.996 17.625 -4.84 1 96.94 155 ALA B CA 1
ATOM 5339 C C . ALA B 1 155 ? 6.16 18.688 -3.754 1 96.94 155 ALA B C 1
ATOM 5341 O O . ALA B 1 155 ? 5.219 18.969 -3.01 1 96.94 155 ALA B O 1
ATOM 5342 N N . VAL B 1 156 ? 7.383 19.266 -3.648 1 97.31 156 VAL B N 1
ATOM 5343 C CA . VAL B 1 156 ? 7.637 20.328 -2.678 1 97.31 156 VAL B CA 1
ATOM 5344 C C . VAL B 1 156 ? 6.789 21.547 -3.018 1 97.31 156 VAL B C 1
ATOM 5346 O O . VAL B 1 156 ? 6.207 22.188 -2.129 1 97.31 156 VAL B O 1
ATOM 5349 N N . LEU B 1 157 ? 6.719 21.875 -4.289 1 94.75 157 LEU B N 1
ATOM 5350 C CA . LEU B 1 157 ? 5.906 23 -4.723 1 94.75 157 LEU B CA 1
ATOM 5351 C C . LEU B 1 157 ? 4.43 22.75 -4.438 1 94.75 157 LEU B C 1
ATOM 5353 O O . LEU B 1 157 ? 3.703 23.672 -4.043 1 94.75 157 LEU B O 1
ATOM 5357 N N . LEU B 1 158 ? 4.02 21.516 -4.57 1 94.19 158 LEU B N 1
ATOM 5358 C CA . LEU B 1 158 ? 2.646 21.125 -4.262 1 94.19 158 LEU B CA 1
ATOM 5359 C C . LEU B 1 158 ? 2.338 21.359 -2.785 1 94.19 158 LEU B C 1
ATOM 5361 O O . LEU B 1 158 ? 1.351 22.016 -2.449 1 94.19 158 LEU B O 1
ATOM 5365 N N . ALA B 1 159 ? 3.143 20.859 -1.938 1 94.31 159 ALA B N 1
ATOM 5366 C CA . ALA B 1 159 ? 2.916 20.969 -0.5 1 94.31 159 ALA B CA 1
ATOM 5367 C C . ALA B 1 159 ? 3.018 22.422 -0.036 1 94.31 159 ALA B C 1
ATOM 5369 O O . ALA B 1 159 ? 2.254 22.859 0.829 1 94.31 159 ALA B O 1
ATOM 5370 N N . GLY B 1 160 ? 3.961 23.172 -0.643 1 94.5 160 GLY B N 1
ATOM 5371 C CA . GLY B 1 160 ? 4.168 24.562 -0.254 1 94.5 160 GLY B CA 1
ATOM 5372 C C . GLY B 1 160 ? 3.064 25.484 -0.735 1 94.5 160 GLY B C 1
ATOM 5373 O O . GLY B 1 160 ? 2.789 26.516 -0.108 1 94.5 160 GLY B O 1
ATOM 5374 N N . THR B 1 161 ? 2.457 25.156 -1.822 1 90.38 161 THR B N 1
ATOM 5375 C CA . THR B 1 161 ? 1.418 26 -2.4 1 90.38 161 THR B CA 1
ATOM 5376 C C . THR B 1 161 ? 0.232 26.125 -1.448 1 90.38 161 THR B C 1
ATOM 5378 O O . THR B 1 161 ? -0.405 27.172 -1.377 1 90.38 161 THR B O 1
ATOM 5381 N N . ARG B 1 162 ? 0.025 25.125 -0.709 1 84.75 162 ARG B N 1
ATOM 5382 C CA . ARG B 1 162 ? -1.098 25.141 0.223 1 84.75 162 ARG B CA 1
ATOM 5383 C C . ARG B 1 162 ? -0.846 26.109 1.371 1 84.75 162 ARG B C 1
ATOM 5385 O O . ARG B 1 162 ? -1.788 26.672 1.932 1 84.75 162 ARG B O 1
ATOM 5392 N N . ALA B 1 163 ? 0.349 26.344 1.678 1 89.62 163 ALA B N 1
ATOM 5393 C CA . ALA B 1 163 ? 0.713 27.203 2.803 1 89.62 163 ALA B CA 1
ATOM 5394 C C . ALA B 1 163 ? 1.159 28.578 2.32 1 89.62 163 ALA B C 1
ATOM 5396 O O . ALA B 1 163 ? 1.46 29.469 3.129 1 89.62 163 ALA B O 1
ATOM 5397 N N . CYS B 1 164 ? 1.146 28.75 1.021 1 90.62 164 CYS B N 1
ATOM 5398 C CA . CYS B 1 164 ? 1.679 30 0.472 1 90.62 164 CYS B CA 1
ATOM 5399 C C . CYS B 1 164 ? 0.574 31.031 0.287 1 90.62 164 CYS B C 1
ATOM 5401 O O . CYS B 1 164 ? -0.516 30.703 -0.184 1 90.62 164 CYS B O 1
ATOM 5403 N N . LYS B 1 165 ? 0.844 32.312 0.677 1 86.31 165 LYS B N 1
ATOM 5404 C CA . LYS B 1 165 ? -0.137 33.375 0.591 1 86.31 165 LYS B CA 1
ATOM 5405 C C . LYS B 1 165 ? 0.181 34.312 -0.567 1 86.31 165 LYS B C 1
ATOM 5407 O O . LYS B 1 165 ? -0.38 35.406 -0.655 1 86.31 165 LYS B O 1
ATOM 5412 N N . ASP B 1 166 ? 1.036 33.875 -1.409 1 87.69 166 ASP B N 1
ATOM 5413 C CA . ASP B 1 166 ? 1.346 34.719 -2.572 1 87.69 166 ASP B CA 1
ATOM 5414 C C . ASP B 1 166 ? 0.114 34.906 -3.455 1 87.69 166 ASP B C 1
ATOM 5416 O O . ASP B 1 166 ? -0.492 33.906 -3.9 1 87.69 166 ASP B O 1
ATOM 5420 N N . PRO B 1 167 ? -0.265 36.094 -3.732 1 85.38 167 PRO B N 1
ATOM 5421 C CA . PRO B 1 167 ? -1.482 36.344 -4.5 1 85.38 167 PRO B CA 1
ATOM 5422 C C . PRO B 1 167 ? -1.424 35.781 -5.914 1 85.38 167 PRO B C 1
ATOM 5424 O O . PRO B 1 167 ? -2.465 35.531 -6.535 1 85.38 167 PRO B O 1
ATOM 5427 N N . ARG B 1 168 ? -0.319 35.562 -6.594 1 85.69 168 ARG B N 1
ATOM 5428 C CA . ARG B 1 168 ? -0.181 35.062 -7.949 1 85.69 168 ARG B CA 1
ATOM 5429 C C . ARG B 1 168 ? -0.623 33.594 -8.023 1 85.69 168 ARG B C 1
ATOM 5431 O O . ARG B 1 168 ? -0.883 33.062 -9.109 1 85.69 168 ARG B O 1
ATOM 5438 N N . LEU B 1 169 ? -0.704 33 -6.754 1 84.56 169 LEU B N 1
ATOM 5439 C CA . LEU B 1 169 ? -1.077 31.594 -6.707 1 84.56 169 LEU B CA 1
ATOM 5440 C C . LEU B 1 169 ? -2.561 31.422 -6.387 1 84.56 169 LEU B C 1
ATOM 5442 O O . LEU B 1 169 ? -3.113 30.328 -6.512 1 84.56 169 LEU B O 1
ATOM 5446 N N . LEU B 1 170 ? -3.127 32.5 -6.055 1 79.06 170 LEU B N 1
ATOM 5447 C CA . LEU B 1 170 ? -4.504 32.438 -5.586 1 79.06 170 LEU B CA 1
ATOM 5448 C C . LEU B 1 170 ? -5.48 32.781 -6.711 1 79.06 170 LEU B C 1
ATOM 5450 O O . LEU B 1 170 ? -5.188 33.594 -7.562 1 79.06 170 LEU B O 1
ATOM 5454 N N . ASP B 1 171 ? -6.477 32 -6.684 1 73.38 171 ASP B N 1
ATOM 5455 C CA . ASP B 1 171 ? -7.539 32.312 -7.633 1 73.38 171 ASP B CA 1
ATOM 5456 C C . ASP B 1 171 ? -8.383 33.5 -7.141 1 73.38 171 ASP B C 1
ATOM 5458 O O . ASP B 1 171 ? -8.023 34.156 -6.168 1 73.38 171 ASP B O 1
ATOM 5462 N N . LYS B 1 172 ? -9.477 33.75 -7.832 1 67.25 172 LYS B N 1
ATOM 5463 C CA . LYS B 1 172 ? -10.336 34.906 -7.52 1 67.25 172 LYS B CA 1
ATOM 5464 C C . LYS B 1 172 ? -10.984 34.719 -6.145 1 67.25 172 LYS B C 1
ATOM 5466 O O . LYS B 1 172 ? -11.297 35.719 -5.484 1 67.25 172 LYS B O 1
ATOM 5471 N N . THR B 1 173 ? -11.156 33.5 -5.699 1 66.12 173 THR B N 1
ATOM 5472 C CA . THR B 1 173 ? -11.789 33.25 -4.414 1 66.12 173 THR B CA 1
ATOM 5473 C C . THR B 1 173 ? -10.758 33.219 -3.295 1 66.12 173 THR B C 1
ATOM 5475 O O . THR B 1 173 ? -11.109 33.094 -2.119 1 66.12 173 THR B O 1
ATOM 5478 N N . GLY B 1 174 ? -9.562 33.406 -3.68 1 71.56 174 GLY B N 1
ATOM 5479 C CA . GLY B 1 174 ? -8.5 33.375 -2.682 1 71.56 174 GLY B CA 1
ATOM 5480 C C . GLY B 1 174 ? -8.016 31.953 -2.393 1 71.56 174 GLY B C 1
ATOM 5481 O O . GLY B 1 174 ? -7.297 31.734 -1.415 1 71.56 174 GLY B O 1
ATOM 5482 N N . SER B 1 175 ? -8.391 31.047 -3.186 1 74.44 175 SER B N 1
ATOM 5483 C CA . SER B 1 175 ? -8.008 29.656 -2.988 1 74.44 175 SER B CA 1
ATOM 5484 C C . SER B 1 175 ? -6.797 29.297 -3.844 1 74.44 175 SER B C 1
ATOM 5486 O O . SER B 1 175 ? -6.676 29.75 -4.984 1 74.44 175 SER B O 1
ATOM 5488 N N . SER B 1 176 ? -5.859 28.531 -3.295 1 79.62 176 SER B N 1
ATOM 5489 C CA . SER B 1 176 ? -4.695 28.031 -4.023 1 79.62 176 SER B CA 1
ATOM 5490 C C . SER B 1 176 ? -4.961 26.656 -4.625 1 79.62 176 SER B C 1
ATOM 5492 O O . SER B 1 176 ? -4.035 26 -5.105 1 79.62 176 SER B O 1
ATOM 5494 N N . ALA B 1 177 ? -6.18 26.219 -4.676 1 75.25 177 ALA B N 1
ATOM 5495 C CA . ALA B 1 177 ? -6.547 24.875 -5.094 1 75.25 177 ALA B CA 1
ATOM 5496 C C . ALA B 1 177 ? -6.18 24.625 -6.555 1 75.25 177 ALA B C 1
ATOM 5498 O O . ALA B 1 177 ? -5.738 23.531 -6.918 1 75.25 177 ALA B O 1
ATOM 5499 N N . ALA B 1 178 ? -6.363 25.625 -7.371 1 76.19 178 ALA B N 1
ATOM 5500 C CA . ALA B 1 178 ? -6.055 25.469 -8.789 1 76.19 178 ALA B CA 1
ATOM 5501 C C . ALA B 1 178 ? -4.559 25.266 -9.008 1 76.19 178 ALA B C 1
ATOM 5503 O O . ALA B 1 178 ? -4.152 24.406 -9.797 1 76.19 178 ALA B O 1
ATOM 5504 N N . ALA B 1 179 ? -3.791 26.094 -8.352 1 83.62 179 ALA B N 1
ATOM 5505 C CA . ALA B 1 179 ? -2.342 25.938 -8.445 1 83.62 179 ALA B CA 1
ATOM 5506 C C . ALA B 1 179 ? -1.896 24.578 -7.898 1 83.62 179 ALA B C 1
ATOM 5508 O O . ALA B 1 179 ? -1.037 23.922 -8.484 1 83.62 179 ALA B O 1
ATOM 5509 N N . ALA B 1 180 ? -2.467 24.172 -6.789 1 85.5 180 ALA B N 1
ATOM 5510 C CA . ALA B 1 180 ? -2.129 22.891 -6.18 1 85.5 180 ALA B CA 1
ATOM 5511 C C . ALA B 1 180 ? -2.465 21.734 -7.117 1 85.5 180 ALA B C 1
ATOM 5513 O O . ALA B 1 180 ? -1.72 20.766 -7.195 1 85.5 180 ALA B O 1
ATOM 5514 N N . ARG B 1 181 ? -3.518 21.828 -7.828 1 82.06 181 ARG B N 1
ATOM 5515 C CA . ARG B 1 181 ? -3.932 20.781 -8.758 1 82.06 181 ARG B CA 1
ATOM 5516 C C . ARG B 1 181 ? -2.924 20.609 -9.883 1 82.06 181 ARG B C 1
ATOM 5518 O O . ARG B 1 181 ? -2.65 19.5 -10.32 1 82.06 181 ARG B O 1
ATOM 5525 N N . ILE B 1 182 ? -2.465 21.703 -10.352 1 83.94 182 ILE B N 1
ATOM 5526 C CA . ILE B 1 182 ? -1.481 21.672 -11.43 1 83.94 182 ILE B CA 1
ATOM 5527 C C . ILE B 1 182 ? -0.226 20.938 -10.953 1 83.94 182 ILE B C 1
ATOM 5529 O O . ILE B 1 182 ? 0.268 20.031 -11.625 1 83.94 182 ILE B O 1
ATOM 5533 N N . PHE B 1 183 ? 0.271 21.328 -9.789 1 89.06 183 PHE B N 1
ATOM 5534 C CA . PHE B 1 183 ? 1.467 20.688 -9.258 1 89.06 183 PHE B CA 1
ATOM 5535 C C . PHE B 1 183 ? 1.194 19.219 -8.953 1 89.06 183 PHE B C 1
ATOM 5537 O O . PHE B 1 183 ? 2.078 18.375 -9.102 1 89.06 183 PHE B O 1
ATOM 5544 N N . TYR B 1 184 ? -0.012 18.953 -8.5 1 89.25 184 TYR B N 1
ATOM 5545 C CA . TYR B 1 184 ? -0.399 17.578 -8.211 1 89.25 184 TYR B CA 1
ATOM 5546 C C . TYR B 1 184 ? -0.336 16.703 -9.461 1 89.25 184 TYR B C 1
ATOM 5548 O O . TYR B 1 184 ? 0.236 15.617 -9.445 1 89.25 184 TYR B O 1
ATOM 5556 N N . LYS B 1 185 ? -0.859 17.188 -10.523 1 84.81 185 LYS B N 1
ATOM 5557 C CA . LYS B 1 185 ? -0.874 16.438 -11.773 1 84.81 185 LYS B CA 1
ATOM 5558 C C . LYS B 1 185 ? 0.538 16.266 -12.32 1 84.81 185 LYS B C 1
ATOM 5560 O O . LYS B 1 185 ? 0.876 15.195 -12.852 1 84.81 185 LYS B O 1
ATOM 5565 N N . ARG B 1 186 ? 1.297 17.281 -12.172 1 87.75 186 ARG B N 1
ATOM 5566 C CA . ARG B 1 186 ? 2.676 17.188 -12.641 1 87.75 186 ARG B CA 1
ATOM 5567 C C . ARG B 1 186 ? 3.467 16.172 -11.836 1 87.75 186 ARG B C 1
ATOM 5569 O O . ARG B 1 186 ? 4.148 15.312 -12.406 1 87.75 186 ARG B O 1
ATOM 5576 N N . ALA B 1 187 ? 3.326 16.234 -10.531 1 93.44 187 ALA B N 1
ATOM 5577 C CA . ALA B 1 187 ? 4.062 15.336 -9.656 1 93.44 187 ALA B CA 1
ATOM 5578 C C . ALA B 1 187 ? 3.594 13.891 -9.844 1 93.44 187 ALA B C 1
ATOM 5580 O O . ALA B 1 187 ? 4.41 12.977 -9.945 1 93.44 187 ALA B O 1
ATOM 5581 N N . THR B 1 188 ? 2.293 13.664 -9.93 1 91.19 188 THR B N 1
ATOM 5582 C CA . THR B 1 188 ? 1.761 12.305 -10.039 1 91.19 188 THR B CA 1
ATOM 5583 C C . THR B 1 188 ? 2.109 11.703 -11.398 1 91.19 188 THR B C 1
ATOM 5585 O O . THR B 1 188 ? 2.367 10.5 -11.492 1 91.19 188 THR B O 1
ATOM 5588 N N . SER B 1 189 ? 2.129 12.531 -12.445 1 88.19 189 SER B N 1
ATOM 5589 C CA . SER B 1 189 ? 2.512 12.023 -13.758 1 88.19 189 SER B CA 1
ATOM 5590 C C . SER B 1 189 ? 3.963 11.555 -13.766 1 88.19 189 SER B C 1
ATOM 5592 O O . SER B 1 189 ? 4.285 10.531 -14.367 1 88.19 189 SER B O 1
ATOM 5594 N N . LEU B 1 190 ? 4.789 12.281 -13.117 1 90.81 190 LEU B N 1
ATOM 5595 C CA . LEU B 1 190 ? 6.195 11.898 -13.031 1 90.81 190 LEU B CA 1
ATOM 5596 C C . LEU B 1 190 ? 6.363 10.594 -12.266 1 90.81 190 LEU B C 1
ATOM 5598 O O . LEU B 1 190 ? 7.195 9.758 -12.617 1 90.81 190 LEU B O 1
ATOM 5602 N N . PHE B 1 191 ? 5.613 10.422 -11.281 1 91.19 191 PHE B N 1
ATOM 5603 C CA . PHE B 1 191 ? 5.66 9.203 -10.492 1 91.19 191 PHE B CA 1
ATOM 5604 C C . PHE B 1 191 ? 5.129 8.016 -11.289 1 91.19 191 PHE B C 1
ATOM 5606 O O . PHE B 1 191 ? 5.734 6.945 -11.297 1 91.19 191 PHE B O 1
ATOM 5613 N N . GLU B 1 192 ? 4.031 8.219 -11.906 1 84.19 192 GLU B N 1
ATOM 5614 C CA . GLU B 1 192 ? 3.361 7.141 -12.625 1 84.19 192 GLU B CA 1
ATOM 5615 C C . GLU B 1 192 ? 4.207 6.648 -13.797 1 84.19 192 GLU B C 1
ATOM 5617 O O . GLU B 1 192 ? 4.184 5.461 -14.125 1 84.19 192 GLU B O 1
ATOM 5622 N N . PHE B 1 193 ? 4.957 7.539 -14.383 1 82.88 193 PHE B N 1
ATOM 5623 C CA . PHE B 1 193 ? 5.777 7.141 -15.523 1 82.88 193 PHE B CA 1
ATOM 5624 C C . PHE B 1 193 ? 7.191 6.797 -15.078 1 82.88 193 PHE B C 1
ATOM 5626 O O . PHE B 1 193 ? 8.102 6.711 -15.898 1 82.88 193 PHE B O 1
ATOM 5633 N N . ASN B 1 194 ? 7.43 6.66 -13.797 1 82.56 194 ASN B N 1
ATOM 5634 C CA . ASN B 1 194 ? 8.68 6.199 -13.203 1 82.56 194 ASN B CA 1
ATOM 5635 C C . ASN B 1 194 ? 9.867 7.051 -13.656 1 82.56 194 ASN B C 1
ATOM 5637 O O . ASN B 1 194 ? 10.906 6.52 -14.039 1 82.56 194 ASN B O 1
ATOM 5641 N N . TYR B 1 195 ? 9.688 8.328 -13.633 1 84.94 195 TYR B N 1
ATOM 5642 C CA . TYR B 1 195 ? 10.773 9.211 -14.047 1 84.94 195 TYR B CA 1
ATOM 5643 C C . TYR B 1 195 ? 11.898 9.227 -13.023 1 84.94 195 TYR B C 1
ATOM 5645 O O . TYR B 1 195 ? 13.039 9.547 -13.344 1 84.94 195 TYR B O 1
ATOM 5653 N N . GLU B 1 196 ? 11.5 8.969 -11.773 1 86.5 196 GLU B N 1
ATOM 5654 C CA . GLU B 1 196 ? 12.445 8.883 -10.664 1 86.5 196 GLU B CA 1
ATOM 5655 C C . GLU B 1 196 ? 12.516 7.469 -10.102 1 86.5 196 GLU B C 1
ATOM 5657 O O . GLU B 1 196 ? 11.484 6.836 -9.859 1 86.5 196 GLU B O 1
ATOM 5662 N N . ASP B 1 197 ? 13.781 6.984 -9.969 1 80.69 197 ASP B N 1
ATOM 5663 C CA . ASP B 1 197 ? 13.891 5.598 -9.523 1 80.69 197 ASP B CA 1
ATOM 5664 C C . ASP B 1 197 ? 14.555 5.516 -8.148 1 80.69 197 ASP B C 1
ATOM 5666 O O . ASP B 1 197 ? 14.742 4.426 -7.609 1 80.69 197 ASP B O 1
ATOM 5670 N N . ASP B 1 198 ? 14.961 6.676 -7.637 1 87.12 198 ASP B N 1
ATOM 5671 C CA . ASP B 1 198 ? 15.461 6.68 -6.266 1 87.12 198 ASP B CA 1
ATOM 5672 C C . ASP B 1 198 ? 14.32 6.508 -5.266 1 87.12 198 ASP B C 1
ATOM 5674 O O . ASP B 1 198 ? 13.484 7.402 -5.109 1 87.12 198 ASP B O 1
ATOM 5678 N N . ARG B 1 199 ? 14.359 5.438 -4.594 1 90.38 199 ARG B N 1
ATOM 5679 C CA . ARG B 1 199 ? 13.234 5.082 -3.732 1 90.38 199 ARG B CA 1
ATOM 5680 C C . ARG B 1 199 ? 13.102 6.062 -2.572 1 90.38 199 ARG B C 1
ATOM 5682 O O . ARG B 1 199 ? 12 6.301 -2.078 1 90.38 199 ARG B O 1
ATOM 5689 N N . ILE B 1 200 ? 14.219 6.617 -2.078 1 92.5 200 ILE B N 1
ATOM 5690 C CA . ILE B 1 200 ? 14.148 7.594 -0.998 1 92.5 200 ILE B CA 1
ATOM 5691 C C . ILE B 1 200 ? 13.438 8.852 -1.489 1 92.5 200 ILE B C 1
ATOM 5693 O O . ILE B 1 200 ? 12.523 9.352 -0.834 1 92.5 200 ILE B O 1
ATOM 5697 N N . ILE B 1 201 ? 13.836 9.328 -2.672 1 94.38 201 ILE B N 1
ATOM 5698 C CA . ILE B 1 201 ? 13.227 10.516 -3.266 1 94.38 201 ILE B CA 1
ATOM 5699 C C . ILE B 1 201 ? 11.758 10.258 -3.564 1 94.38 201 ILE B C 1
ATOM 5701 O O . ILE B 1 201 ? 10.906 11.117 -3.326 1 94.38 201 ILE B O 1
ATOM 5705 N N . VAL B 1 202 ? 11.469 9.062 -4.055 1 95.38 202 VAL B N 1
ATOM 5706 C CA . VAL B 1 202 ? 10.094 8.719 -4.387 1 95.38 202 VAL B CA 1
ATOM 5707 C C . VAL B 1 202 ? 9.25 8.68 -3.113 1 95.38 202 VAL B C 1
ATOM 5709 O O . VAL B 1 202 ? 8.117 9.164 -3.104 1 95.38 202 VAL B O 1
ATOM 5712 N N . THR B 1 203 ? 9.789 8.078 -2.047 1 96.44 203 THR B N 1
ATOM 5713 C CA . THR B 1 203 ? 9.062 8.047 -0.781 1 96.44 203 THR B CA 1
ATOM 5714 C C . THR B 1 203 ? 8.758 9.469 -0.302 1 96.44 203 THR B C 1
ATOM 5716 O O . THR B 1 203 ? 7.633 9.766 0.1 1 96.44 203 THR B O 1
ATOM 5719 N N . GLN B 1 204 ? 9.75 10.328 -0.355 1 97.44 204 GLN B N 1
ATOM 5720 C CA . GLN B 1 204 ? 9.57 11.727 0.03 1 97.44 204 GLN B CA 1
ATOM 5721 C C . GLN B 1 204 ? 8.477 12.391 -0.805 1 97.44 204 GLN B C 1
ATOM 5723 O O . GLN B 1 204 ? 7.594 13.055 -0.262 1 97.44 204 GLN B O 1
ATOM 5728 N N . ALA B 1 205 ? 8.562 12.164 -2.064 1 97.25 205 ALA B N 1
ATOM 5729 C CA . ALA B 1 205 ? 7.613 12.781 -2.982 1 97.25 205 ALA B CA 1
ATOM 5730 C C . ALA B 1 205 ? 6.195 12.289 -2.723 1 97.25 205 ALA B C 1
ATOM 5732 O O . ALA B 1 205 ? 5.246 13.07 -2.703 1 97.25 205 ALA B O 1
ATOM 5733 N N . LEU B 1 206 ? 6.051 11.008 -2.508 1 96.69 206 LEU B N 1
ATOM 5734 C CA . LEU B 1 206 ? 4.73 10.43 -2.277 1 96.69 206 LEU B CA 1
ATOM 5735 C C . LEU B 1 206 ? 4.113 10.977 -0.997 1 96.69 206 LEU B C 1
ATOM 5737 O O . LEU B 1 206 ? 2.906 11.219 -0.94 1 96.69 206 LEU B O 1
ATOM 5741 N N . MET B 1 207 ? 4.883 11.141 0.004 1 97.12 207 MET B N 1
ATOM 5742 C CA . MET B 1 207 ? 4.395 11.711 1.256 1 97.12 207 MET B CA 1
ATOM 5743 C C . MET B 1 207 ? 3.887 13.133 1.041 1 97.12 207 MET B C 1
ATOM 5745 O O . MET B 1 207 ? 2.877 13.531 1.625 1 97.12 207 MET B O 1
ATOM 5749 N N . LEU B 1 208 ? 4.594 13.82 0.178 1 96.69 208 LEU B N 1
ATOM 5750 C CA . LEU B 1 208 ? 4.207 15.203 -0.09 1 96.69 208 LEU B CA 1
ATOM 5751 C C . LEU B 1 208 ? 2.996 15.258 -1.015 1 96.69 208 LEU B C 1
ATOM 5753 O O . LEU B 1 208 ? 2.158 16.156 -0.895 1 96.69 208 LEU B O 1
ATOM 5757 N N . ILE B 1 209 ? 2.912 14.328 -1.946 1 94.31 209 ILE B N 1
ATOM 5758 C CA . ILE B 1 209 ? 1.752 14.25 -2.826 1 94.31 209 ILE B CA 1
ATOM 5759 C C . ILE B 1 209 ? 0.495 13.992 -2 1 94.31 209 ILE B C 1
ATOM 5761 O O . ILE B 1 209 ? -0.561 14.57 -2.262 1 94.31 209 ILE B O 1
ATOM 5765 N N . GLY B 1 210 ? 0.648 13.141 -0.987 1 90.19 210 GLY B N 1
ATOM 5766 C CA . GLY B 1 210 ? -0.482 12.836 -0.125 1 90.19 210 GLY B CA 1
ATOM 5767 C C . GLY B 1 210 ? -0.939 14.023 0.702 1 90.19 210 GLY B C 1
ATOM 5768 O O . GLY B 1 210 ? -2.061 14.031 1.216 1 90.19 210 GLY B O 1
ATOM 5769 N N . TRP B 1 211 ? -0.064 15.023 0.723 1 81.94 211 TRP B N 1
ATOM 5770 C CA . TRP B 1 211 ? -0.385 16.25 1.451 1 81.94 211 TRP B CA 1
ATOM 5771 C C . TRP B 1 211 ? -1.52 17 0.77 1 81.94 211 TRP B C 1
ATOM 5773 O O . TRP B 1 211 ? -2.211 17.797 1.406 1 81.94 211 TRP B O 1
ATOM 5783 N N . TYR B 1 212 ? -1.653 16.781 -0.6 1 71.5 212 TYR B N 1
ATOM 5784 C CA . TYR B 1 212 ? -2.643 17.453 -1.433 1 71.5 212 TYR B CA 1
ATOM 5785 C C . TYR B 1 212 ? -4.059 17.109 -0.998 1 71.5 212 TYR B C 1
ATOM 5787 O O . TYR B 1 212 ? -4.953 17.953 -1.016 1 71.5 212 TYR B O 1
ATOM 5795 N N . TRP B 1 213 ? -4.168 15.859 -0.454 1 64.44 213 TRP B N 1
ATOM 5796 C CA . TRP B 1 213 ? -5.426 15.266 -0.016 1 64.44 213 TRP B CA 1
ATOM 5797 C C . TRP B 1 213 ? -6.395 15.109 -1.187 1 64.44 213 TRP B C 1
ATOM 5799 O O . TRP B 1 213 ? -5.977 14.797 -2.305 1 64.44 213 TRP B O 1
ATOM 5809 N N . ASP B 1 214 ? -7.574 15.57 -1.298 1 62.66 214 ASP B N 1
ATOM 5810 C CA . ASP B 1 214 ? -8.562 14.867 -2.104 1 62.66 214 ASP B CA 1
ATOM 5811 C C . ASP B 1 214 ? -8.961 15.68 -3.33 1 62.66 214 ASP B C 1
ATOM 5813 O O . ASP B 1 214 ? -9.125 16.906 -3.244 1 62.66 214 ASP B O 1
ATOM 5817 N N . ASP B 1 215 ? -8.586 15.117 -4.426 1 62.22 215 ASP B N 1
ATOM 5818 C CA . ASP B 1 215 ? -9.125 15.586 -5.699 1 62.22 215 ASP B CA 1
ATOM 5819 C C . ASP B 1 215 ? -10.406 14.844 -6.055 1 62.22 215 ASP B C 1
ATOM 5821 O O . ASP B 1 215 ? -10.422 13.609 -6.121 1 62.22 215 ASP B O 1
ATOM 5825 N N . PRO B 1 216 ? -11.453 15.539 -6.172 1 59.59 216 PRO B N 1
ATOM 5826 C CA . PRO B 1 216 ? -12.719 14.875 -6.484 1 59.59 216 PRO B CA 1
ATOM 5827 C C . PRO B 1 216 ? -12.68 14.125 -7.809 1 59.59 216 PRO B C 1
ATOM 5829 O O . PRO B 1 216 ? -13.469 13.188 -8.016 1 59.59 216 PRO B O 1
ATOM 5832 N N . ASN B 1 217 ? -11.75 14.492 -8.609 1 61.25 217 ASN B N 1
ATOM 5833 C CA . ASN B 1 217 ? -11.695 13.859 -9.922 1 61.25 217 ASN B CA 1
ATOM 5834 C C . ASN B 1 217 ? -10.914 12.547 -9.883 1 61.25 217 ASN B C 1
ATOM 5836 O O . ASN B 1 217 ? -10.93 11.789 -10.852 1 61.25 217 ASN B O 1
ATOM 5840 N N . GLU B 1 218 ? -10.305 12.312 -8.805 1 67.56 218 GLU B N 1
ATOM 5841 C CA . GLU B 1 218 ? -9.555 11.07 -8.664 1 67.56 218 GLU B CA 1
ATOM 5842 C C . GLU B 1 218 ? -9.938 10.344 -7.379 1 67.56 218 GLU B C 1
ATOM 5844 O O . GLU B 1 218 ? -9.172 10.312 -6.418 1 67.56 218 GLU B O 1
ATOM 5849 N N . PRO B 1 219 ? -11.008 9.633 -7.512 1 65.69 219 PRO B N 1
ATOM 5850 C CA . PRO B 1 219 ? -11.523 9.023 -6.281 1 65.69 219 PRO B CA 1
ATOM 5851 C C . PRO B 1 219 ? -10.641 7.887 -5.773 1 65.69 219 PRO B C 1
ATOM 5853 O O . PRO B 1 219 ? -10.664 7.566 -4.582 1 65.69 219 PRO B O 1
ATOM 5856 N N . LEU B 1 220 ? -9.906 7.289 -6.641 1 72 220 LEU B N 1
ATOM 5857 C CA . LEU B 1 220 ? -9.109 6.145 -6.211 1 72 220 LEU B CA 1
ATOM 5858 C C . LEU B 1 220 ? -7.789 6.594 -5.594 1 72 220 LEU B C 1
ATOM 5860 O O . LEU B 1 220 ? -7.145 5.832 -4.875 1 72 220 LEU B O 1
ATOM 5864 N N . LYS B 1 221 ? -7.441 7.797 -5.832 1 81.19 221 LYS B N 1
ATOM 5865 C CA . LYS B 1 221 ? -6.152 8.289 -5.359 1 81.19 221 LYS B CA 1
ATOM 5866 C C . LYS B 1 221 ? -6.324 9.266 -4.207 1 81.19 221 LYS B C 1
ATOM 5868 O O . LYS B 1 221 ? -6.09 10.469 -4.363 1 81.19 221 LYS B O 1
ATOM 5873 N N . ASP B 1 222 ? -6.676 8.758 -3.119 1 82.44 222 ASP B N 1
ATOM 5874 C CA . ASP B 1 222 ? -6.852 9.547 -1.903 1 82.44 222 ASP B CA 1
ATOM 5875 C C . ASP B 1 222 ? -5.605 9.484 -1.023 1 82.44 222 ASP B C 1
ATOM 5877 O O . ASP B 1 222 ? -4.645 8.781 -1.348 1 82.44 222 ASP B O 1
ATOM 5881 N N . PRO B 1 223 ? -5.578 10.32 -0.041 1 87.12 223 PRO B N 1
ATOM 5882 C CA . PRO B 1 223 ? -4.387 10.359 0.815 1 87.12 223 PRO B CA 1
ATOM 5883 C C . PRO B 1 223 ? -4.055 8.992 1.414 1 87.12 223 PRO B C 1
ATOM 5885 O O . PRO B 1 223 ? -2.885 8.688 1.653 1 87.12 223 PRO B O 1
ATOM 5888 N N . PHE B 1 224 ? -5.09 8.18 1.647 1 90.31 224 PHE B N 1
ATOM 5889 C CA . PHE B 1 224 ? -4.848 6.828 2.139 1 90.31 224 PHE B CA 1
ATOM 5890 C C . PHE B 1 224 ? -4.027 6.027 1.135 1 90.31 224 PHE B C 1
ATOM 5892 O O . PHE B 1 224 ? -3.053 5.367 1.506 1 90.31 224 PHE B O 1
ATOM 5899 N N . ASP B 1 225 ? -4.402 6.129 -0.083 1 90.5 225 ASP B N 1
ATOM 5900 C CA . ASP B 1 225 ? -3.707 5.414 -1.149 1 90.5 225 ASP B CA 1
ATOM 5901 C C . ASP B 1 225 ? -2.27 5.91 -1.291 1 90.5 225 ASP B C 1
ATOM 5903 O O . ASP B 1 225 ? -1.34 5.109 -1.411 1 90.5 225 ASP B O 1
ATOM 5907 N N . TRP B 1 226 ? -2.053 7.18 -1.348 1 93.69 226 TRP B N 1
ATOM 5908 C CA . TRP B 1 226 ? -0.714 7.742 -1.506 1 93.69 226 TRP B CA 1
ATOM 5909 C C . TRP B 1 226 ? 0.181 7.352 -0.335 1 93.69 226 TRP B C 1
ATOM 5911 O O . TRP B 1 226 ? 1.362 7.047 -0.522 1 93.69 226 TRP B O 1
ATOM 5921 N N . THR B 1 227 ? -0.375 7.391 0.879 1 95.12 227 THR B N 1
ATOM 5922 C CA . THR B 1 227 ? 0.405 7.02 2.055 1 95.12 227 THR B CA 1
ATOM 5923 C C . THR B 1 227 ? 0.788 5.543 2.004 1 95.12 227 THR B C 1
ATOM 5925 O O . THR B 1 227 ? 1.921 5.18 2.328 1 95.12 227 THR B O 1
ATOM 5928 N N . ARG B 1 228 ? -0.15 4.719 1.616 1 95.94 228 ARG B N 1
ATOM 5929 C CA . ARG B 1 228 ? 0.138 3.293 1.527 1 95.94 228 ARG B CA 1
ATOM 5930 C C . ARG B 1 228 ? 1.186 3.012 0.455 1 95.94 228 ARG B C 1
ATOM 5932 O O . ARG B 1 228 ? 2.021 2.119 0.616 1 95.94 228 ARG B O 1
ATOM 5939 N N . ASN B 1 229 ? 1.094 3.734 -0.637 1 94.69 229 ASN B N 1
ATOM 5940 C CA . ASN B 1 229 ? 2.137 3.613 -1.649 1 94.69 229 ASN B CA 1
ATOM 5941 C C . ASN B 1 229 ? 3.502 4.02 -1.1 1 94.69 229 ASN B C 1
ATOM 5943 O O . ASN B 1 229 ? 4.504 3.355 -1.363 1 94.69 229 ASN B O 1
ATOM 5947 N N . ALA B 1 230 ? 3.52 5.109 -0.396 1 97.06 230 ALA B N 1
ATOM 5948 C CA . ALA B 1 230 ? 4.773 5.555 0.208 1 97.06 230 ALA B CA 1
ATOM 5949 C C . ALA B 1 230 ? 5.336 4.496 1.153 1 97.06 230 ALA B C 1
ATOM 5951 O O . ALA B 1 230 ? 6.547 4.266 1.186 1 97.06 230 ALA B O 1
ATOM 5952 N N . ILE B 1 231 ? 4.477 3.855 1.922 1 97.31 231 ILE B N 1
ATOM 5953 C CA . ILE B 1 231 ? 4.895 2.816 2.855 1 97.31 231 ILE B CA 1
ATOM 5954 C C . ILE B 1 231 ? 5.488 1.637 2.086 1 97.31 231 ILE B C 1
ATOM 5956 O O . ILE B 1 231 ? 6.508 1.075 2.488 1 97.31 231 ILE B O 1
ATOM 5960 N N . SER B 1 232 ? 4.824 1.275 1.011 1 94.88 232 SER B N 1
ATOM 5961 C CA . SER B 1 232 ? 5.32 0.166 0.205 1 94.88 232 SER B CA 1
ATOM 5962 C C . SER B 1 232 ? 6.719 0.455 -0.331 1 94.88 232 SER B C 1
ATOM 5964 O O . SER B 1 232 ? 7.605 -0.397 -0.255 1 94.88 232 SER B O 1
ATOM 5966 N N . VAL B 1 233 ? 6.949 1.658 -0.843 1 93.75 233 VAL B N 1
ATOM 5967 C CA . VAL B 1 233 ? 8.25 2.029 -1.384 1 93.75 233 VAL B CA 1
ATOM 5968 C C . VAL B 1 233 ? 9.273 2.104 -0.256 1 93.75 233 VAL B C 1
ATOM 5970 O O . VAL B 1 233 ? 10.438 1.738 -0.442 1 93.75 233 VAL B O 1
ATOM 5973 N N . ALA B 1 234 ? 8.859 2.564 0.871 1 94.94 234 ALA B N 1
ATOM 5974 C CA . ALA B 1 234 ? 9.758 2.656 2.02 1 94.94 234 ALA B CA 1
ATOM 5975 C C . ALA B 1 234 ? 10.227 1.272 2.461 1 94.94 234 ALA B C 1
ATOM 5977 O O . ALA B 1 234 ? 11.398 1.085 2.795 1 94.94 234 ALA B O 1
ATOM 5978 N N . TYR B 1 235 ? 9.312 0.29 2.494 1 91.5 235 TYR B N 1
ATOM 5979 C CA . TYR B 1 235 ? 9.695 -1.08 2.826 1 91.5 235 TYR B CA 1
ATOM 5980 C C . TYR B 1 235 ? 10.68 -1.637 1.804 1 91.5 235 TYR B C 1
ATOM 5982 O O . TYR B 1 235 ? 11.625 -2.34 2.164 1 91.5 235 TYR B O 1
ATOM 5990 N N . ALA B 1 236 ? 10.391 -1.258 0.55 1 86.88 236 ALA B N 1
ATOM 5991 C CA . ALA B 1 236 ? 11.289 -1.723 -0.505 1 86.88 236 ALA B CA 1
ATOM 5992 C C . ALA B 1 236 ? 12.672 -1.097 -0.363 1 86.88 236 ALA B C 1
ATOM 5994 O O . ALA B 1 236 ? 13.672 -1.705 -0.739 1 86.88 236 ALA B O 1
ATOM 5995 N N . ALA B 1 237 ? 12.719 0.093 0.197 1 86.81 237 ALA B N 1
ATOM 5996 C CA . ALA B 1 237 ? 13.984 0.787 0.397 1 86.81 237 ALA B CA 1
ATOM 5997 C C . ALA B 1 237 ? 14.648 0.354 1.701 1 86.81 237 ALA B C 1
ATOM 5999 O O . ALA B 1 237 ? 15.82 0.659 1.94 1 86.81 237 ALA B O 1
ATOM 6000 N N . GLY B 1 238 ? 13.93 -0.383 2.531 1 87.62 238 GLY B N 1
ATOM 6001 C CA . GLY B 1 238 ? 14.469 -0.838 3.805 1 87.62 238 GLY B CA 1
ATOM 6002 C C . GLY B 1 238 ? 14.508 0.253 4.855 1 87.62 238 GLY B C 1
ATOM 6003 O O . GLY B 1 238 ? 15.367 0.231 5.746 1 87.62 238 GLY B O 1
ATOM 6004 N N . LEU B 1 239 ? 13.617 1.204 4.777 1 92.06 239 LEU B N 1
ATOM 6005 C CA . LEU B 1 239 ? 13.617 2.33 5.703 1 92.06 239 LEU B CA 1
ATOM 6006 C C . LEU B 1 239 ? 13.188 1.887 7.098 1 92.06 239 LEU B C 1
ATOM 6008 O O . LEU B 1 239 ? 13.391 2.611 8.07 1 92.06 239 LEU B O 1
ATOM 6012 N N . HIS B 1 240 ? 12.555 0.713 7.262 1 90.62 240 HIS B N 1
ATOM 6013 C CA . HIS B 1 240 ? 12.078 0.229 8.555 1 90.62 240 HIS B CA 1
ATOM 6014 C C . HIS B 1 240 ? 13.203 -0.454 9.328 1 90.62 240 HIS B C 1
ATOM 6016 O O . HIS B 1 240 ? 13.016 -0.844 10.484 1 90.62 240 HIS B O 1
ATOM 6022 N N . ARG B 1 241 ? 14.328 -0.548 8.711 1 85.81 241 ARG B N 1
ATOM 6023 C CA . ARG B 1 241 ? 15.469 -1.186 9.352 1 85.81 241 ARG B CA 1
ATOM 6024 C C . ARG B 1 241 ? 16.5 -0.149 9.797 1 85.81 241 ARG B C 1
ATOM 6026 O O . ARG B 1 241 ? 16.734 0.84 9.102 1 85.81 241 ARG B O 1
ATOM 6033 N N . SER B 1 242 ? 17.109 -0.476 10.883 1 84.12 242 SER B N 1
ATOM 6034 C CA . SER B 1 242 ? 18.125 0.436 11.406 1 84.12 242 SER B CA 1
ATOM 6035 C C . SER B 1 242 ? 19.375 0.42 10.547 1 84.12 242 SER B C 1
ATOM 6037 O O . SER B 1 242 ? 19.844 -0.646 10.133 1 84.12 242 SER B O 1
ATOM 6039 N N . VAL B 1 243 ? 19.891 1.567 10.266 1 80 243 VAL B N 1
ATOM 6040 C CA . VAL B 1 243 ? 21.109 1.688 9.469 1 80 243 VAL B CA 1
ATOM 6041 C C . VAL B 1 243 ? 22.25 2.211 10.344 1 80 243 VAL B C 1
ATOM 6043 O O . VAL B 1 243 ? 23.266 2.697 9.828 1 80 243 VAL B O 1
ATOM 6046 N N . ALA B 1 244 ? 22.109 2.098 11.609 1 77.56 244 ALA B N 1
ATOM 6047 C CA . ALA B 1 244 ? 23.109 2.609 12.531 1 77.56 244 ALA B CA 1
ATOM 6048 C C . ALA B 1 244 ? 24.469 1.939 12.289 1 77.56 244 ALA B C 1
ATOM 6050 O O . ALA B 1 244 ? 25.516 2.588 12.367 1 77.56 244 ALA B O 1
ATOM 6051 N N . LYS B 1 245 ? 24.453 0.714 11.922 1 72.31 245 LYS B N 1
ATOM 6052 C CA . LYS B 1 245 ? 25.688 -0.042 11.742 1 72.31 245 LYS B CA 1
ATOM 6053 C C . LYS B 1 245 ? 26.109 -0.063 10.273 1 72.31 245 LYS B C 1
ATOM 6055 O O . LYS B 1 245 ? 27.078 -0.722 9.914 1 72.31 245 LYS B O 1
ATOM 6060 N N . SER B 1 246 ? 25.453 0.758 9.531 1 73.19 246 SER B N 1
ATOM 6061 C CA . SER B 1 246 ? 25.766 0.768 8.102 1 73.19 246 SER B CA 1
ATOM 6062 C C . SER B 1 246 ? 26.875 1.77 7.789 1 73.19 246 SER B C 1
ATOM 6064 O O . SER B 1 246 ? 27.297 2.537 8.664 1 73.19 246 SER B O 1
ATOM 6066 N N . GLN B 1 247 ? 27.312 1.752 6.539 1 74.56 247 GLN B N 1
ATOM 6067 C CA . GLN B 1 247 ? 28.391 2.629 6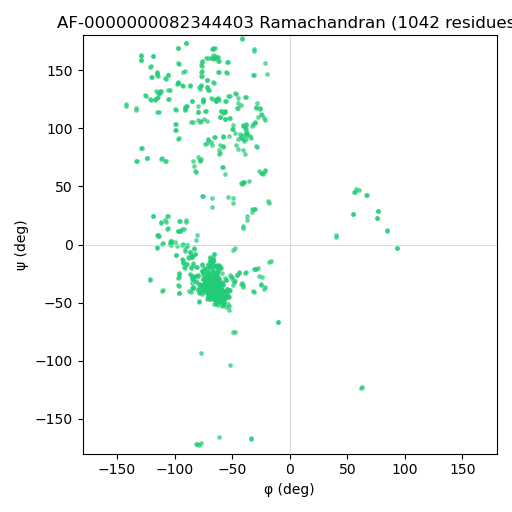.098 1 74.56 247 GLN B CA 1
ATOM 6068 C C . GLN B 1 247 ? 27.844 3.898 5.453 1 74.56 247 GLN B C 1
ATOM 6070 O O . GLN B 1 247 ? 28.578 4.633 4.785 1 74.56 247 GLN B O 1
ATOM 6075 N N . LEU B 1 248 ? 26.672 4.141 5.758 1 79.81 248 LEU B N 1
ATOM 6076 C CA . LEU B 1 248 ? 26.047 5.332 5.191 1 79.81 248 LEU B CA 1
ATOM 6077 C C . LEU B 1 248 ? 26.531 6.59 5.902 1 79.81 248 LEU B C 1
ATOM 6079 O O . LEU B 1 248 ? 27 6.523 7.047 1 79.81 248 LEU B O 1
ATOM 6083 N N . LEU B 1 249 ? 26.469 7.641 5.156 1 83.25 249 LEU B N 1
ATOM 6084 C CA . LEU B 1 249 ? 26.781 8.93 5.766 1 83.25 249 LEU B CA 1
ATOM 6085 C C . LEU B 1 249 ? 25.797 9.25 6.891 1 83.25 249 LEU B C 1
ATOM 6087 O O . LEU B 1 249 ? 24.641 8.844 6.84 1 83.25 249 LEU B O 1
ATOM 6091 N N . GLU B 1 250 ? 26.328 9.953 7.832 1 87 250 GLU B N 1
ATOM 6092 C CA . GLU B 1 250 ? 25.484 10.297 8.984 1 87 250 GLU B CA 1
ATOM 6093 C C . GLU B 1 250 ? 24.266 11.109 8.562 1 87 250 GLU B C 1
ATOM 6095 O O . GLU B 1 250 ? 23.188 10.969 9.133 1 87 250 GLU B O 1
ATOM 6100 N N . SER B 1 251 ? 24.516 11.977 7.637 1 87.31 251 SER B N 1
ATOM 6101 C CA . SER B 1 251 ? 23.406 12.789 7.156 1 87.31 251 SER B CA 1
ATOM 6102 C C . SER B 1 251 ? 22.312 11.922 6.543 1 87.31 251 SER B C 1
ATOM 6104 O O . SER B 1 251 ? 21.125 12.188 6.727 1 87.31 251 SER B O 1
ATOM 6106 N N . GLU B 1 252 ? 22.719 10.906 5.863 1 87.81 252 GLU B N 1
ATOM 6107 C CA . GLU B 1 252 ? 21.766 10 5.246 1 87.81 252 GLU B CA 1
ATOM 6108 C C . GLU B 1 252 ? 21.047 9.156 6.293 1 87.81 252 GLU B C 1
ATOM 6110 O O . GLU B 1 252 ? 19.859 8.844 6.148 1 87.81 252 GLU B O 1
ATOM 6115 N N . LYS B 1 253 ? 21.797 8.773 7.289 1 89.31 253 LYS B N 1
ATOM 6116 C CA . LYS B 1 253 ? 21.203 8 8.375 1 89.31 253 LYS B CA 1
ATOM 6117 C C . LYS B 1 253 ? 20.109 8.805 9.078 1 89.31 253 LYS B C 1
ATOM 6119 O O . LYS B 1 253 ? 19.031 8.297 9.344 1 89.31 253 LYS B O 1
ATOM 6124 N N . ARG B 1 254 ? 20.438 10.039 9.336 1 93.12 254 ARG B N 1
ATOM 6125 C CA . ARG B 1 254 ? 19.484 10.922 10.016 1 93.12 254 ARG B CA 1
ATOM 6126 C C . ARG B 1 254 ? 18.266 11.172 9.148 1 93.12 254 ARG B C 1
ATOM 6128 O O . ARG B 1 254 ? 17.141 11.195 9.648 1 93.12 254 ARG B O 1
ATOM 6135 N N . LEU B 1 255 ? 18.5 11.344 7.883 1 94.25 255 LEU B N 1
ATOM 6136 C CA . LEU B 1 255 ? 17.406 11.578 6.957 1 94.25 255 LEU B CA 1
ATOM 6137 C C . LEU B 1 255 ? 16.469 10.375 6.898 1 94.25 255 LEU B C 1
ATOM 6139 O O . LEU B 1 255 ? 15.242 10.531 6.941 1 94.25 255 LEU B O 1
ATOM 6143 N N . ARG B 1 256 ? 17 9.156 6.801 1 93.25 256 ARG B N 1
ATOM 6144 C CA . ARG B 1 256 ? 16.203 7.934 6.746 1 93.25 256 ARG B CA 1
ATOM 6145 C C . ARG B 1 256 ? 15.344 7.785 8 1 93.25 256 ARG B C 1
ATOM 6147 O O . ARG B 1 256 ? 14.18 7.402 7.914 1 93.25 256 ARG B O 1
ATOM 6154 N N . THR B 1 257 ? 15.945 8.109 9.102 1 95.19 257 THR B N 1
ATOM 6155 C CA . THR B 1 257 ? 15.219 8.023 10.359 1 95.19 257 THR B CA 1
ATOM 6156 C C . THR B 1 257 ? 14.062 9.016 10.383 1 95.19 257 THR B C 1
ATOM 6158 O O . THR B 1 257 ? 12.945 8.664 10.789 1 95.19 257 THR B O 1
ATOM 6161 N N . ARG B 1 258 ? 14.273 10.203 9.969 1 97.12 258 ARG B N 1
ATOM 6162 C CA . ARG B 1 258 ? 13.227 11.219 9.961 1 97.12 258 ARG B CA 1
ATOM 6163 C C . ARG B 1 258 ? 12.102 10.828 9 1 97.12 258 ARG B C 1
ATOM 6165 O O . ARG B 1 258 ? 10.922 10.992 9.32 1 97.12 258 ARG B O 1
ATOM 6172 N N . ILE B 1 259 ? 12.461 10.32 7.852 1 97.38 259 ILE B N 1
ATOM 6173 C CA . ILE B 1 259 ? 11.469 9.922 6.859 1 97.38 259 ILE B CA 1
ATOM 6174 C C . ILE B 1 259 ? 10.57 8.828 7.438 1 97.38 259 ILE B C 1
ATOM 6176 O O . ILE B 1 259 ? 9.344 8.883 7.305 1 97.38 259 ILE B O 1
ATOM 6180 N N . TRP B 1 260 ? 11.18 7.867 8.078 1 97 260 TRP B N 1
ATOM 6181 C CA . TRP B 1 260 ? 10.422 6.734 8.602 1 97 260 TRP B CA 1
ATOM 6182 C C . TRP B 1 260 ? 9.43 7.188 9.664 1 97 260 TRP B C 1
ATOM 6184 O O . TRP B 1 260 ? 8.25 6.824 9.609 1 97 260 TRP B O 1
ATOM 6194 N N . TRP B 1 261 ? 9.852 7.988 10.562 1 97.5 261 TRP B N 1
ATOM 6195 C CA . TRP B 1 261 ? 8.977 8.406 11.648 1 97.5 261 TRP B CA 1
ATOM 6196 C C . TRP B 1 261 ? 7.91 9.375 11.148 1 97.5 261 TRP B C 1
ATOM 6198 O O . TRP B 1 261 ? 6.785 9.391 11.656 1 97.5 261 TRP B O 1
ATOM 6208 N N . ALA B 1 262 ? 8.289 10.227 10.172 1 97.94 262 ALA B N 1
ATOM 6209 C CA . ALA B 1 262 ? 7.266 11.07 9.555 1 97.94 262 ALA B CA 1
ATOM 6210 C C . ALA B 1 262 ? 6.199 10.219 8.875 1 97.94 262 ALA B C 1
ATOM 6212 O O . ALA B 1 262 ? 5.004 10.523 8.961 1 97.94 262 ALA B O 1
ATOM 6213 N N . LEU B 1 263 ? 6.664 9.172 8.203 1 97.81 263 LEU B N 1
ATOM 6214 C CA . LEU B 1 263 ? 5.742 8.25 7.551 1 97.81 263 LEU B CA 1
ATOM 6215 C C . LEU B 1 263 ? 4.879 7.527 8.578 1 97.81 263 LEU B C 1
ATOM 6217 O O . LEU B 1 263 ? 3.691 7.285 8.344 1 97.81 263 LEU B O 1
ATOM 6221 N N . PHE B 1 264 ? 5.484 7.207 9.695 1 96.88 264 PHE B N 1
ATOM 6222 C CA . PHE B 1 264 ? 4.793 6.574 10.812 1 96.88 264 PHE B CA 1
ATOM 6223 C C . PHE B 1 264 ? 3.646 7.445 11.305 1 96.88 264 PHE B C 1
ATOM 6225 O O . PHE B 1 264 ? 2.535 6.957 11.523 1 96.88 264 PHE B O 1
ATOM 6232 N N . THR B 1 265 ? 3.838 8.719 11.492 1 96.94 265 THR B N 1
ATOM 6233 C CA . THR B 1 265 ? 2.807 9.617 11.992 1 96.94 265 THR B CA 1
ATOM 6234 C C . THR B 1 265 ? 1.709 9.82 10.945 1 96.94 265 THR B C 1
ATOM 6236 O O . THR B 1 265 ? 0.526 9.875 11.289 1 96.94 265 THR B O 1
ATOM 6239 N N . ARG B 1 266 ? 2.111 9.898 9.703 1 96.38 266 ARG B N 1
ATOM 6240 C CA . ARG B 1 266 ? 1.132 10.062 8.641 1 96.38 266 ARG B CA 1
ATOM 6241 C C . ARG B 1 266 ? 0.211 8.852 8.547 1 96.38 266 ARG B C 1
ATOM 6243 O O . ARG B 1 266 ? -0.994 8.992 8.336 1 96.38 266 ARG B O 1
ATOM 6250 N N . ASP B 1 267 ? 0.77 7.711 8.656 1 95.69 267 ASP B N 1
ATOM 6251 C CA . ASP B 1 267 ? -0.006 6.477 8.602 1 95.69 267 ASP B CA 1
ATOM 6252 C C . ASP B 1 267 ? -1.084 6.457 9.68 1 95.69 267 ASP B C 1
ATOM 6254 O O . ASP B 1 267 ? -2.227 6.078 9.414 1 95.69 267 ASP B O 1
ATOM 6258 N N . ARG B 1 268 ? -0.801 6.906 10.859 1 93.62 268 ARG B N 1
ATOM 6259 C CA . ARG B 1 268 ? -1.755 6.902 11.961 1 93.62 268 ARG B CA 1
ATOM 6260 C C . ARG B 1 268 ? -2.854 7.938 11.742 1 93.62 268 ARG B C 1
ATOM 6262 O O . ARG B 1 268 ? -4.031 7.652 11.953 1 93.62 268 ARG B O 1
ATOM 6269 N N . SER B 1 269 ? -2.41 9.102 11.367 1 91.88 269 SER B N 1
ATOM 6270 C CA . SER B 1 269 ? -3.389 10.164 11.172 1 91.88 269 SER B CA 1
ATOM 6271 C C . SER B 1 269 ? -4.398 9.797 10.094 1 91.88 269 SER B C 1
ATOM 6273 O O . SER B 1 269 ? -5.598 10.023 10.25 1 91.88 269 SER B O 1
ATOM 6275 N N . ILE B 1 270 ? -3.936 9.164 9.039 1 90.38 270 ILE B N 1
ATOM 6276 C CA . ILE B 1 270 ? -4.816 8.805 7.934 1 90.38 270 ILE B CA 1
ATOM 6277 C C . ILE B 1 270 ? -5.676 7.605 8.32 1 90.38 270 ILE B C 1
ATOM 6279 O O . ILE B 1 270 ? -6.852 7.531 7.957 1 90.38 270 ILE B O 1
ATOM 6283 N N . ALA B 1 271 ? -5.082 6.66 8.992 1 90.56 271 ALA B N 1
ATOM 6284 C CA . ALA B 1 271 ? -5.828 5.477 9.414 1 90.56 271 ALA B CA 1
ATOM 6285 C C . ALA B 1 271 ? -6.992 5.859 10.328 1 90.56 271 ALA B C 1
ATOM 6287 O O . ALA B 1 271 ? -8.102 5.34 10.18 1 90.56 271 ALA B O 1
ATOM 6288 N N . ILE B 1 272 ? -6.781 6.742 11.227 1 87.5 272 ILE B N 1
ATOM 6289 C CA . ILE B 1 272 ? -7.832 7.176 12.141 1 87.5 272 ILE B CA 1
ATOM 6290 C C . ILE B 1 272 ? -8.898 7.953 11.367 1 87.5 272 ILE B C 1
ATOM 6292 O O . ILE B 1 272 ? -10.094 7.82 11.648 1 87.5 272 ILE B O 1
ATOM 6296 N N . PHE B 1 273 ? -8.391 8.734 10.461 1 85.31 273 PHE B N 1
ATOM 6297 C CA . PHE B 1 273 ? -9.305 9.555 9.672 1 85.31 273 PHE B CA 1
ATOM 6298 C C . PHE B 1 273 ? -10.281 8.688 8.891 1 85.31 273 PHE B C 1
ATOM 6300 O O . PHE B 1 273 ? -11.484 8.938 8.898 1 85.31 273 PHE B O 1
ATOM 6307 N N . TYR B 1 274 ? -9.805 7.633 8.25 1 81.81 274 TYR B N 1
ATOM 6308 C CA . TYR B 1 274 ? -10.633 6.797 7.395 1 81.81 274 TYR B CA 1
ATOM 6309 C C . TYR B 1 274 ? -11.195 5.613 8.172 1 81.81 274 TYR B C 1
ATOM 6311 O O . TYR B 1 274 ? -12.148 4.961 7.719 1 81.81 274 TYR B O 1
ATOM 6319 N N . GLY B 1 275 ? -10.68 5.367 9.359 1 84.12 275 GLY B N 1
ATOM 6320 C CA . GLY B 1 275 ? -11.078 4.172 10.086 1 84.12 275 GLY B CA 1
ATOM 6321 C C . GLY B 1 275 ? -10.625 2.889 9.422 1 84.12 275 GLY B C 1
ATOM 6322 O O . GLY B 1 275 ? -11.414 1.959 9.25 1 84.12 275 GLY B O 1
ATOM 6323 N N . ARG B 1 276 ? -9.43 2.873 8.945 1 87.94 276 ARG B N 1
ATOM 6324 C CA . ARG B 1 276 ? -8.852 1.728 8.25 1 87.94 276 ARG B CA 1
ATOM 6325 C C . ARG B 1 276 ? -7.617 1.204 8.984 1 87.94 276 ARG B C 1
ATOM 6327 O O . ARG B 1 276 ? -7.074 1.883 9.859 1 87.94 276 ARG B O 1
ATOM 6334 N N . PRO B 1 277 ? -7.195 -0.032 8.688 1 90.69 277 PRO B N 1
ATOM 6335 C CA . PRO B 1 277 ? -6.059 -0.617 9.406 1 90.69 277 PRO B CA 1
ATOM 6336 C C . PRO B 1 277 ? -4.75 0.118 9.125 1 90.69 277 PRO B C 1
ATOM 6338 O O . PRO B 1 277 ? -4.629 0.816 8.117 1 90.69 277 PRO B O 1
ATOM 6341 N N . LEU B 1 278 ? -3.855 -0.1 10.023 1 92.56 278 LEU B N 1
ATOM 6342 C CA . LEU B 1 278 ? -2.545 0.534 9.93 1 92.56 278 LEU B CA 1
ATOM 6343 C C . LEU B 1 278 ? -1.677 -0.16 8.883 1 92.56 278 LEU B C 1
ATOM 6345 O O . LEU B 1 278 ? -1.838 -1.356 8.633 1 92.56 278 LEU B O 1
ATOM 6349 N N . GLY B 1 279 ? -0.807 0.638 8.273 1 93.69 279 GLY B N 1
ATOM 6350 C CA . GLY B 1 279 ? 0.138 0.095 7.309 1 93.69 279 GLY B CA 1
ATOM 6351 C C . GLY B 1 279 ? 1.5 -0.199 7.91 1 93.69 279 GLY B C 1
ATOM 6352 O O . GLY B 1 279 ? 2.262 -1.005 7.367 1 93.69 279 GLY B O 1
ATOM 6353 N N . ILE B 1 280 ? 1.84 0.474 8.977 1 94.62 280 ILE B N 1
ATOM 6354 C CA . ILE B 1 280 ? 3.133 0.292 9.625 1 94.62 280 ILE B CA 1
ATOM 6355 C C . ILE B 1 280 ? 2.928 -0.236 11.039 1 94.62 280 ILE B C 1
ATOM 6357 O O . ILE B 1 280 ? 2.205 0.368 11.836 1 94.62 280 ILE B O 1
ATOM 6361 N N . HIS B 1 281 ? 3.539 -1.306 11.32 1 89.56 281 HIS B N 1
ATOM 6362 C CA . HIS B 1 281 ? 3.568 -1.857 12.672 1 89.56 281 HIS B CA 1
ATOM 6363 C C . HIS B 1 281 ? 4.973 -1.794 13.266 1 89.56 281 HIS B C 1
ATOM 6365 O O . HIS B 1 281 ? 5.941 -2.191 12.609 1 89.56 281 HIS B O 1
ATOM 6371 N N . LEU B 1 282 ? 5.055 -1.329 14.422 1 87.12 282 LEU B N 1
ATOM 6372 C CA . LEU B 1 282 ? 6.355 -1.097 15.039 1 87.12 282 LEU B CA 1
ATOM 6373 C C . LEU B 1 282 ? 7.078 -2.414 15.297 1 87.12 282 LEU B C 1
ATOM 6375 O O . LEU B 1 282 ? 8.312 -2.447 15.383 1 87.12 282 LEU B O 1
ATOM 6379 N N . GLU B 1 283 ? 6.355 -3.459 15.406 1 84.19 283 GLU B N 1
ATOM 6380 C CA . GLU B 1 283 ? 6.965 -4.766 15.617 1 84.19 283 GLU B CA 1
ATOM 6381 C C . GLU B 1 283 ? 7.828 -5.168 14.422 1 84.19 283 GLU B C 1
ATOM 6383 O O . GLU B 1 283 ? 8.75 -5.977 14.562 1 84.19 283 GLU B O 1
ATOM 6388 N N . ASP B 1 284 ? 7.508 -4.609 13.312 1 85.81 284 ASP B N 1
ATOM 6389 C CA . ASP B 1 284 ? 8.234 -4.957 12.094 1 85.81 284 ASP B CA 1
ATOM 6390 C C . ASP B 1 284 ? 9.422 -4.027 11.883 1 85.81 284 ASP B C 1
ATOM 6392 O O . ASP B 1 284 ? 10.172 -4.18 10.914 1 85.81 284 ASP B O 1
ATOM 6396 N N . SER B 1 285 ? 9.578 -3.045 12.719 1 88.5 285 SER B N 1
ATOM 6397 C CA . SER B 1 285 ? 10.648 -2.061 12.562 1 88.5 285 SER B CA 1
ATOM 6398 C C . SER B 1 285 ? 11.633 -2.137 13.719 1 88.5 285 SER B C 1
ATOM 6400 O O . SER B 1 285 ? 11.258 -2.459 14.852 1 88.5 285 SER B O 1
ATOM 6402 N N . ASP B 1 286 ? 12.883 -1.889 13.461 1 87.06 286 ASP B N 1
ATOM 6403 C CA . ASP B 1 286 ? 13.898 -1.887 14.508 1 87.06 286 ASP B CA 1
ATOM 6404 C C . ASP B 1 286 ? 14.555 -0.517 14.633 1 87.06 286 ASP B C 1
ATOM 6406 O O . ASP B 1 286 ? 15.695 -0.411 15.094 1 87.06 286 ASP B O 1
ATOM 6410 N N . LEU B 1 287 ? 13.906 0.463 14.242 1 88.38 287 LEU B N 1
ATOM 6411 C CA . LEU B 1 287 ? 14.477 1.805 14.336 1 88.38 287 LEU B CA 1
ATOM 6412 C C . LEU B 1 287 ? 14.414 2.324 15.766 1 88.38 287 LEU B C 1
ATOM 6414 O O . LEU B 1 287 ? 13.453 2.045 16.484 1 88.38 287 LEU B O 1
ATOM 6418 N N . ASP B 1 288 ? 15.414 3.043 16.047 1 87 288 ASP B N 1
ATOM 6419 C CA . ASP B 1 288 ? 15.461 3.691 17.359 1 87 288 ASP B CA 1
ATOM 6420 C C . ASP B 1 288 ? 14.531 4.906 17.391 1 87 288 ASP B C 1
ATOM 6422 O O . ASP B 1 288 ? 14.195 5.469 16.359 1 87 288 ASP B O 1
ATOM 6426 N N . PRO B 1 289 ? 14.164 5.246 18.594 1 90.5 289 PRO B N 1
ATOM 6427 C CA . PRO B 1 289 ? 13.352 6.461 18.719 1 90.5 289 PRO B CA 1
ATOM 6428 C C . PRO B 1 289 ? 14.094 7.711 18.234 1 90.5 289 PRO B C 1
ATOM 6430 O O . PRO B 1 289 ? 15.328 7.734 18.219 1 90.5 289 PRO B O 1
ATOM 6433 N N . LEU B 1 290 ? 13.375 8.672 17.906 1 93.38 290 LEU B N 1
ATOM 6434 C CA . LEU B 1 290 ? 13.914 9.938 17.422 1 93.38 290 LEU B CA 1
ATOM 6435 C C . LEU B 1 290 ? 14.688 10.656 18.516 1 93.38 290 LEU B C 1
ATOM 6437 O O . LEU B 1 290 ? 14.266 10.664 19.688 1 93.38 290 LEU B O 1
ATOM 6441 N N . VAL B 1 291 ? 15.773 11.219 18.094 1 93.06 291 VAL B N 1
ATOM 6442 C CA . VAL B 1 291 ? 16.594 12.016 19 1 93.06 291 VAL B CA 1
ATOM 6443 C C . VAL B 1 291 ? 16.891 13.375 18.375 1 93.06 291 VAL B C 1
ATOM 6445 O O . VAL B 1 291 ? 16.75 13.547 17.156 1 93.06 291 VAL B O 1
ATOM 6448 N N . ARG B 1 292 ? 17.297 14.289 19.188 1 93.81 292 ARG B N 1
ATOM 6449 C CA . ARG B 1 292 ? 17.594 15.656 18.75 1 93.81 292 ARG B CA 1
ATOM 6450 C C . ARG B 1 292 ? 18.672 15.672 17.672 1 93.81 292 ARG B C 1
ATOM 6452 O O . ARG B 1 292 ? 18.625 16.5 16.766 1 93.81 292 ARG B O 1
ATOM 6459 N N . SER B 1 293 ? 19.594 14.789 17.703 1 93.19 293 SER B N 1
ATOM 6460 C CA . SER B 1 293 ? 20.719 14.758 16.766 1 93.19 293 SER B CA 1
ATOM 6461 C C . SER B 1 293 ? 20.266 14.398 15.359 1 93.19 293 SER B C 1
ATOM 6463 O O . SER B 1 293 ? 20.969 14.672 14.383 1 93.19 293 SER B O 1
ATOM 6465 N N . ASP B 1 294 ? 19.109 13.82 15.273 1 94.81 294 ASP B N 1
ATOM 6466 C CA . ASP B 1 294 ? 18.578 13.453 13.961 1 94.81 294 ASP B CA 1
ATOM 6467 C C . ASP B 1 294 ? 18.203 14.688 13.156 1 94.81 294 ASP B C 1
ATOM 6469 O O . ASP B 1 294 ? 18.016 14.609 11.938 1 94.81 294 ASP B O 1
ATOM 6473 N N . PHE B 1 295 ? 18.125 15.844 13.805 1 96.75 295 PHE B N 1
ATOM 6474 C CA . PHE B 1 295 ? 17.688 17.062 13.141 1 96.75 295 PHE B CA 1
ATOM 6475 C C . PHE B 1 295 ? 18.875 18.016 12.938 1 96.75 295 PHE B C 1
ATOM 6477 O O . PHE B 1 295 ? 18.672 19.219 12.75 1 96.75 295 PHE B O 1
ATOM 6484 N N . VAL B 1 296 ? 20.016 17.469 12.969 1 93.81 296 VAL B N 1
ATOM 6485 C CA . VAL B 1 296 ? 21.219 18.266 12.781 1 93.81 296 VAL B CA 1
ATOM 6486 C C . VAL B 1 296 ? 21.797 18.016 11.383 1 93.81 296 VAL B C 1
ATOM 6488 O O . VAL B 1 296 ? 21.938 16.859 10.969 1 93.81 296 VAL B O 1
ATOM 6491 N N . GLU B 1 297 ? 21.984 19.047 10.648 1 90.44 297 GLU B N 1
ATOM 6492 C CA . GLU B 1 297 ? 22.672 19.031 9.367 1 90.44 297 GLU B CA 1
ATOM 6493 C C . GLU B 1 297 ? 23.828 20.031 9.336 1 90.44 297 GLU B C 1
ATOM 6495 O O . GLU B 1 297 ? 23.641 21.203 9.633 1 90.44 297 GLU B O 1
ATOM 6500 N N . GLY B 1 298 ? 25.031 19.625 8.969 1 84.19 298 GLY B N 1
ATOM 6501 C CA . GLY B 1 298 ? 26.188 20.516 8.922 1 84.19 298 GLY B CA 1
ATOM 6502 C C . GLY B 1 298 ? 26.438 21.234 10.234 1 84.19 298 GLY B C 1
ATOM 6503 O O . GLY B 1 298 ? 26.766 22.422 10.25 1 84.19 298 GLY B O 1
ATOM 6504 N N . GLY B 1 299 ? 26.016 20.656 11.344 1 83.56 299 GLY B N 1
ATOM 6505 C CA . GLY B 1 299 ? 26.297 21.203 12.656 1 83.56 299 GLY B CA 1
ATOM 6506 C C . GLY B 1 299 ? 25.188 22.109 13.164 1 83.56 299 GLY B C 1
ATOM 6507 O O . GLY B 1 299 ? 25.234 22.594 14.305 1 83.56 299 GLY B O 1
ATOM 6508 N N . SER B 1 300 ? 24.188 22.312 12.359 1 90.25 300 SER B N 1
ATOM 6509 C CA . SER B 1 300 ? 23.078 23.188 12.773 1 90.25 300 SER B CA 1
ATOM 6510 C C . SER B 1 300 ? 21.75 22.438 12.758 1 90.25 300 SER B C 1
ATOM 6512 O O . SER B 1 300 ? 21.578 21.484 11.992 1 90.25 300 SER B O 1
ATOM 6514 N N . LEU B 1 301 ? 20.906 22.984 13.633 1 92.44 301 LEU B N 1
ATOM 6515 C CA . LEU B 1 301 ? 19.578 22.406 13.688 1 92.44 301 LEU B CA 1
ATOM 6516 C C . LEU B 1 301 ? 18.734 22.875 12.5 1 92.44 301 LEU B C 1
ATOM 6518 O O . LEU B 1 301 ? 18.797 24.031 12.102 1 92.44 301 LEU B O 1
ATOM 6522 N N . ILE B 1 302 ? 18.047 22 11.953 1 93.44 302 ILE B N 1
ATOM 6523 C CA . ILE B 1 302 ? 17.266 22.297 10.758 1 93.44 302 ILE B CA 1
ATOM 6524 C C . ILE B 1 302 ? 15.914 22.875 11.164 1 93.44 302 ILE B C 1
ATOM 6526 O O . ILE B 1 302 ? 15.227 23.5 10.344 1 93.44 302 ILE B O 1
ATOM 6530 N N . LEU B 1 303 ? 15.5 22.656 12.383 1 95.94 303 LEU B N 1
ATOM 6531 C CA . LEU B 1 303 ? 14.266 23.156 12.969 1 95.94 303 LEU B CA 1
ATOM 6532 C C . LEU B 1 303 ? 14.531 23.828 14.305 1 95.94 303 LEU B C 1
ATOM 6534 O O . LEU B 1 303 ? 15.594 23.656 14.898 1 95.94 303 LEU B O 1
ATOM 6538 N N . THR B 1 304 ? 13.617 24.656 14.68 1 94.69 304 THR B N 1
ATOM 6539 C CA . THR B 1 304 ? 13.719 25.266 16 1 94.69 304 THR B CA 1
ATOM 6540 C C . THR B 1 304 ? 13.516 24.219 17.094 1 94.69 304 THR B C 1
ATOM 6542 O O . THR B 1 304 ? 12.977 23.141 16.828 1 94.69 304 THR B O 1
ATOM 6545 N N . GLU B 1 305 ? 13.938 24.5 18.281 1 93.38 305 GLU B N 1
ATOM 6546 C CA . GLU B 1 305 ? 13.805 23.562 19.406 1 93.38 305 GLU B CA 1
ATOM 6547 C C . GLU B 1 305 ? 12.344 23.203 19.656 1 93.38 305 GLU B C 1
ATOM 6549 O O . GLU B 1 305 ? 12.023 22.062 19.953 1 93.38 305 GLU B O 1
ATOM 6554 N N . VAL B 1 306 ? 11.477 24.203 19.562 1 93.06 306 VAL B N 1
ATOM 6555 C CA . VAL B 1 306 ? 10.055 23.969 19.797 1 93.06 306 VAL B CA 1
ATOM 6556 C C . VAL B 1 306 ? 9.5 23.031 18.734 1 93.06 306 VAL B C 1
ATOM 6558 O O . VAL B 1 306 ? 8.695 22.156 19.016 1 93.06 306 VAL B O 1
ATOM 6561 N N . GLN B 1 307 ? 9.945 23.25 17.531 1 96 307 GLN B N 1
ATOM 6562 C CA . GLN B 1 307 ? 9.484 22.422 16.422 1 96 307 GLN B CA 1
ATOM 6563 C C . GLN B 1 307 ? 9.984 20.984 16.562 1 96 307 GLN B C 1
ATOM 6565 O O . GLN B 1 307 ? 9.258 20.031 16.25 1 96 307 GLN B O 1
ATOM 6570 N N . ILE B 1 308 ? 11.227 20.812 16.984 1 96.44 308 ILE B N 1
ATOM 6571 C CA . ILE B 1 308 ? 11.797 19.484 17.188 1 96.44 308 ILE B CA 1
ATOM 6572 C C . ILE B 1 308 ? 11.031 18.766 18.312 1 96.44 308 ILE B C 1
ATOM 6574 O O . ILE B 1 308 ? 10.68 17.594 18.172 1 96.44 308 ILE B O 1
ATOM 6578 N N . GLU B 1 309 ? 10.766 19.469 19.359 1 94.69 309 GLU B N 1
ATOM 6579 C CA . GLU B 1 309 ? 10 18.891 20.453 1 94.69 309 GLU B CA 1
ATOM 6580 C C . GLU B 1 309 ? 8.578 18.562 20.016 1 94.69 309 GLU B C 1
ATOM 6582 O O . GLU B 1 309 ? 8 17.562 20.438 1 94.69 309 GLU B O 1
ATOM 6587 N N . PHE B 1 310 ? 8.023 19.469 19.281 1 96.31 310 PHE B N 1
ATOM 6588 C CA . PHE B 1 310 ? 6.703 19.219 18.734 1 96.31 310 PHE B CA 1
ATOM 6589 C C . PHE B 1 310 ? 6.68 17.891 17.969 1 96.31 310 PHE B C 1
ATOM 6591 O O . PHE B 1 310 ? 5.832 17.031 18.234 1 96.31 310 PHE B O 1
ATOM 6598 N N . PHE B 1 311 ? 7.602 17.703 17.062 1 97.56 311 PHE B N 1
ATOM 6599 C CA . PHE B 1 311 ? 7.609 16.516 16.219 1 97.56 311 PHE B CA 1
ATOM 6600 C C . PHE B 1 311 ? 7.863 15.258 17.062 1 97.56 311 PHE B C 1
ATOM 6602 O O . PHE B 1 311 ? 7.238 14.219 16.844 1 97.56 311 PHE B O 1
ATOM 6609 N N . THR B 1 312 ? 8.75 15.336 17.969 1 96.12 312 THR B N 1
ATOM 6610 C CA . THR B 1 312 ? 9.07 14.203 18.828 1 96.12 312 THR B CA 1
ATOM 6611 C C . THR B 1 312 ? 7.855 13.781 19.641 1 96.12 312 THR B C 1
ATOM 6613 O O . THR B 1 312 ? 7.551 12.594 19.75 1 96.12 312 THR B O 1
ATOM 6616 N N . GLN B 1 313 ? 7.145 14.75 20.188 1 95.38 313 GLN B N 1
ATOM 6617 C CA . GLN B 1 313 ? 5.957 14.453 20.984 1 95.38 313 GLN B CA 1
ATOM 6618 C C . GLN B 1 313 ? 4.809 13.969 20.094 1 95.38 313 GLN B C 1
ATOM 6620 O O . GLN B 1 313 ? 4.008 13.133 20.516 1 95.38 313 GLN B O 1
ATOM 6625 N N . TYR B 1 314 ? 4.754 14.586 18.969 1 97 314 TYR B N 1
ATOM 6626 C CA . TYR B 1 314 ? 3.744 14.133 18.016 1 97 314 TYR B CA 1
ATOM 6627 C C . TYR B 1 314 ? 3.926 12.656 17.688 1 97 314 TYR B C 1
ATOM 6629 O O . TYR B 1 314 ? 2.951 11.898 17.625 1 97 314 TYR B O 1
ATOM 6637 N N . VAL B 1 315 ? 5.184 12.195 17.5 1 96.38 315 VAL B N 1
ATOM 6638 C CA . VAL B 1 315 ? 5.488 10.789 17.25 1 96.38 315 VAL B CA 1
ATOM 6639 C C . VAL B 1 315 ? 5.047 9.938 18.438 1 96.38 315 VAL B C 1
ATOM 6641 O O . VAL B 1 315 ? 4.422 8.891 18.266 1 96.38 315 VAL B O 1
ATOM 6644 N N . ARG B 1 316 ? 5.297 10.367 19.609 1 94.12 316 ARG B N 1
ATOM 6645 C CA . ARG B 1 316 ? 4.914 9.625 20.812 1 94.12 316 ARG B CA 1
ATOM 6646 C C . ARG B 1 316 ? 3.398 9.531 20.938 1 94.12 316 ARG B C 1
ATOM 6648 O O . ARG B 1 316 ? 2.869 8.5 21.359 1 94.12 316 ARG B O 1
ATOM 6655 N N . LEU B 1 317 ? 2.748 10.633 20.625 1 95 317 LEU B N 1
ATOM 6656 C CA . LEU B 1 317 ? 1.289 10.617 20.641 1 95 317 LEU B CA 1
ATOM 6657 C C . LEU B 1 317 ? 0.744 9.609 19.641 1 95 317 LEU B C 1
ATOM 6659 O O . LEU B 1 317 ? -0.221 8.898 19.938 1 95 317 LEU B O 1
ATOM 6663 N N . CYS B 1 318 ? 1.362 9.539 18.469 1 94.44 318 CYS B N 1
ATOM 6664 C CA . CYS B 1 318 ? 0.925 8.609 17.422 1 94.44 318 CYS B CA 1
ATOM 6665 C C . CYS B 1 318 ? 1.156 7.168 17.844 1 94.44 318 CYS B C 1
ATOM 6667 O O . CYS B 1 318 ? 0.428 6.266 17.422 1 94.44 318 CYS B O 1
ATOM 6669 N N . GLU B 1 319 ? 2.119 6.887 18.656 1 90.56 319 GLU B N 1
ATOM 6670 C CA . GLU B 1 319 ? 2.316 5.547 19.203 1 90.56 319 GLU B CA 1
ATOM 6671 C C . GLU B 1 319 ? 1.133 5.125 20.062 1 90.56 319 GLU B C 1
ATOM 6673 O O . GLU B 1 319 ? 0.714 3.965 20.031 1 90.56 319 GLU B O 1
ATOM 6678 N N . THR B 1 320 ? 0.64 6.098 20.766 1 87.38 320 THR B N 1
ATOM 6679 C CA . THR B 1 320 ? -0.536 5.82 21.578 1 87.38 320 THR B CA 1
ATOM 6680 C C . THR B 1 320 ? -1.775 5.652 20.703 1 87.38 320 THR B C 1
ATOM 6682 O O . THR B 1 320 ? -2.635 4.816 21 1 87.38 320 THR B O 1
ATOM 6685 N N . MET B 1 321 ? -1.845 6.461 19.719 1 87.12 321 MET B N 1
ATOM 6686 C CA . MET B 1 321 ? -2.965 6.414 18.781 1 87.12 321 MET B CA 1
ATOM 6687 C C . MET B 1 321 ? -3.07 5.039 18.141 1 87.12 321 MET B C 1
ATOM 6689 O O . MET B 1 321 ? -4.168 4.582 17.812 1 87.12 321 MET B O 1
ATOM 6693 N N . GLU B 1 322 ? -1.937 4.398 17.891 1 84.56 322 GLU B N 1
ATOM 6694 C CA . GLU B 1 322 ? -1.903 3.082 17.266 1 84.56 322 GLU B CA 1
ATOM 6695 C C . GLU B 1 322 ? -2.775 2.084 18.016 1 84.56 322 GLU B C 1
ATOM 6697 O O . GLU B 1 322 ? -3.557 1.348 17.406 1 84.56 322 GLU B O 1
ATOM 6702 N N . ASN B 1 323 ? -2.678 2.109 19.203 1 80.69 323 ASN B N 1
ATOM 6703 C CA . ASN B 1 323 ? -3.41 1.164 20.047 1 80.69 323 ASN B CA 1
ATOM 6704 C C . ASN B 1 323 ? -4.91 1.433 20.016 1 80.69 323 ASN B C 1
ATOM 6706 O O . ASN B 1 323 ? -5.715 0.498 20.031 1 80.69 323 ASN B O 1
ATOM 6710 N N . ILE B 1 324 ? -5.219 2.672 19.969 1 79.81 324 ILE B N 1
ATOM 6711 C CA . ILE B 1 324 ? -6.625 3.059 19.938 1 79.81 324 ILE B CA 1
ATOM 6712 C C . ILE B 1 324 ? -7.25 2.658 18.609 1 79.81 324 ILE B C 1
ATOM 6714 O O . ILE B 1 324 ? -8.336 2.082 18.578 1 79.81 324 ILE B O 1
ATOM 6718 N N . VAL B 1 325 ? -6.531 2.914 17.531 1 79.75 325 VAL B N 1
ATOM 6719 C CA . VAL B 1 325 ? -7.023 2.57 16.203 1 79.75 325 VAL B CA 1
ATOM 6720 C C . VAL B 1 325 ? -7.164 1.056 16.078 1 79.75 325 VAL B C 1
ATOM 6722 O O . VAL B 1 325 ? -8.18 0.559 15.578 1 79.75 325 VAL B O 1
ATOM 6725 N N . SER B 1 326 ? -6.152 0.377 16.516 1 78.62 326 SER B N 1
ATOM 6726 C CA . SER B 1 326 ? -6.184 -1.08 16.438 1 78.62 326 SER B CA 1
ATOM 6727 C C . SER B 1 326 ? -7.305 -1.654 17.281 1 78.62 326 SER B C 1
ATOM 6729 O O . SER B 1 326 ? -7.945 -2.635 16.906 1 78.62 326 SER B O 1
ATOM 6731 N N . TYR B 1 327 ? -7.512 -0.994 18.391 1 76 327 TYR B N 1
ATOM 6732 C CA . TYR B 1 327 ? -8.562 -1.431 19.297 1 76 327 TYR B CA 1
ATOM 6733 C C . TYR B 1 327 ? -9.938 -1.317 18.641 1 76 327 TYR B C 1
ATOM 6735 O O . TYR B 1 327 ? -10.742 -2.244 18.703 1 76 327 TYR B O 1
ATOM 6743 N N . TYR B 1 328 ? -10.156 -0.261 17.953 1 74.12 328 TYR B N 1
ATOM 6744 C CA . TYR B 1 328 ? -11.477 -0.03 17.359 1 74.12 328 TYR B CA 1
ATOM 6745 C C . TYR B 1 328 ? -11.617 -0.748 16.031 1 74.12 328 TYR B C 1
ATOM 6747 O O . TYR B 1 328 ? -12.719 -1.124 15.633 1 74.12 328 TYR B O 1
ATOM 6755 N N . ASN B 1 329 ? -10.555 -0.917 15.336 1 71.12 329 ASN B N 1
ATOM 6756 C CA . ASN B 1 329 ? -10.633 -1.566 14.031 1 71.12 329 ASN B CA 1
ATOM 6757 C C . ASN B 1 329 ? -10.68 -3.086 14.164 1 71.12 329 ASN B C 1
ATOM 6759 O O . ASN B 1 329 ? -11.039 -3.785 13.219 1 71.12 329 ASN B O 1
ATOM 6763 N N . ARG B 1 330 ? -10.227 -3.559 15.367 1 67.81 330 ARG B N 1
ATOM 6764 C CA . ARG B 1 330 ? -10.242 -5.004 15.562 1 67.81 330 ARG B CA 1
ATOM 6765 C C . ARG B 1 330 ? -11.664 -5.555 15.438 1 67.81 330 ARG B C 1
ATOM 6767 O O . ARG B 1 330 ? -12.609 -4.957 15.938 1 67.81 330 ARG B O 1
ATOM 6774 N N . ALA B 1 331 ? -11.953 -6.375 14.453 1 60.09 331 ALA B N 1
ATOM 6775 C CA . ALA B 1 331 ? -13.234 -7.008 14.156 1 60.09 331 ALA B CA 1
ATOM 6776 C C . ALA B 1 331 ? -13.711 -7.855 15.328 1 60.09 331 ALA B C 1
ATOM 6778 O O . ALA B 1 331 ? -12.992 -8.727 15.812 1 60.09 331 ALA B O 1
ATOM 6779 N N . SER B 1 332 ? -14.078 -7.242 16.547 1 51.94 332 SER B N 1
ATOM 6780 C CA . SER B 1 332 ? -14.484 -8.055 17.688 1 51.94 332 SER B CA 1
ATOM 6781 C C . SER B 1 332 ? -15.445 -9.156 17.281 1 51.94 332 SER B C 1
ATOM 6783 O O . SER B 1 332 ? -16.516 -8.883 16.719 1 51.94 332 SER B O 1
ATOM 6785 N N . ARG B 1 333 ? -15.141 -10.305 16.781 1 47.97 333 ARG B N 1
ATOM 6786 C CA . ARG B 1 333 ? -16.156 -11.344 16.891 1 47.97 333 ARG B CA 1
ATOM 6787 C C . ARG B 1 333 ? -17 -11.141 18.156 1 47.97 333 ARG B C 1
ATOM 6789 O O . ARG B 1 333 ? -18.156 -11.57 18.203 1 47.97 333 ARG B O 1
ATOM 6796 N N . SER B 1 334 ? -16.453 -10.797 19.203 1 44.25 334 SER B N 1
ATOM 6797 C CA . SER B 1 334 ? -17.188 -10.617 20.453 1 44.25 334 SER B CA 1
ATOM 6798 C C . SER B 1 334 ? -17.5 -9.141 20.703 1 44.25 334 SER B C 1
ATOM 6800 O O . SER B 1 334 ? -16.641 -8.281 20.516 1 44.25 334 SER B O 1
ATOM 6802 N N . SER B 1 335 ? -18.734 -8.562 20.516 1 44.44 335 SER B N 1
ATOM 6803 C CA . SER B 1 335 ? -19.438 -7.312 20.75 1 44.44 335 SER B CA 1
ATOM 6804 C C . SER B 1 335 ? -18.625 -6.375 21.641 1 44.44 335 SER B C 1
ATOM 6806 O O . SER B 1 335 ? -18.875 -5.172 21.688 1 44.44 335 SER B O 1
ATOM 6808 N N . THR B 1 336 ? -18.328 -6.605 22.953 1 48.34 336 THR B N 1
ATOM 6809 C CA . THR B 1 336 ? -18.219 -5.688 24.094 1 48.34 336 THR B CA 1
ATOM 6810 C C . THR B 1 336 ? -16.844 -5.039 24.125 1 48.34 336 THR B C 1
ATOM 6812 O O . THR B 1 336 ? -15.867 -5.676 24.516 1 48.34 336 THR B O 1
ATOM 6815 N N . LYS B 1 337 ? -16.5 -4.125 23.094 1 57.25 337 LYS B N 1
ATOM 6816 C CA . LYS B 1 337 ? -15.383 -3.238 23.375 1 57.25 337 LYS B CA 1
ATOM 6817 C C . LYS B 1 337 ? -15.406 -2.758 24.828 1 57.25 337 LYS B C 1
ATOM 6819 O O . LYS B 1 337 ? -16.391 -2.143 25.266 1 57.25 337 LYS B O 1
ATOM 6824 N N . SER B 1 338 ? -14.523 -3.428 25.703 1 63.41 338 SER B N 1
ATOM 6825 C CA . SER B 1 338 ? -14.539 -3.449 27.156 1 63.41 338 SER B CA 1
ATOM 6826 C C . SER B 1 338 ? -14.188 -2.082 27.734 1 63.41 338 SER B C 1
ATOM 6828 O O . SER B 1 338 ? -13.383 -1.345 27.156 1 63.41 338 SER B O 1
ATOM 6830 N N . ILE B 1 339 ? -15.031 -1.568 28.578 1 71.75 339 ILE B N 1
ATOM 6831 C CA . ILE B 1 339 ? -14.805 -0.383 29.391 1 71.75 339 ILE B CA 1
ATOM 6832 C C . ILE B 1 339 ? -13.352 -0.356 29.875 1 71.75 339 ILE B C 1
ATOM 6834 O O . ILE B 1 339 ? -12.742 0.711 29.953 1 71.75 339 ILE B O 1
ATOM 6838 N N . SER B 1 340 ? -12.82 -1.54 29.891 1 75.69 340 SER B N 1
ATOM 6839 C CA . SER B 1 340 ? -11.445 -1.632 30.375 1 75.69 340 SER B CA 1
ATOM 6840 C C . SER B 1 340 ? -10.461 -1.099 29.344 1 75.69 340 SER B C 1
ATOM 6842 O O . SER B 1 340 ? -9.477 -0.45 29.688 1 75.69 340 SER B O 1
ATOM 6844 N N . GLY B 1 341 ? -10.703 -1.3 28.109 1 77.62 341 GLY B N 1
ATOM 6845 C CA . GLY B 1 341 ? -9.844 -0.777 27.062 1 77.62 341 GLY B CA 1
ATOM 6846 C C . GLY B 1 341 ? -9.883 0.736 26.953 1 77.62 341 GLY B C 1
ATOM 6847 O O . GLY B 1 341 ? -8.844 1.379 26.781 1 77.62 341 GLY B O 1
ATOM 6848 N N . ILE B 1 342 ? -11.023 1.323 27.188 1 83 342 ILE B N 1
ATOM 6849 C CA . ILE B 1 342 ? -11.195 2.77 27.109 1 83 342 ILE B CA 1
ATOM 6850 C C . ILE B 1 342 ? -10.453 3.443 28.266 1 83 342 ILE B C 1
ATOM 6852 O O . ILE B 1 342 ? -9.773 4.453 28.062 1 83 342 ILE B O 1
ATOM 6856 N N . VAL B 1 343 ? -10.586 2.812 29.422 1 83.25 343 VAL B N 1
ATOM 6857 C CA . VAL B 1 343 ? -9.93 3.369 30.609 1 83.25 343 VAL B CA 1
ATOM 6858 C C . VAL B 1 343 ? -8.414 3.287 30.438 1 83.25 343 VAL B C 1
ATOM 6860 O O . VAL B 1 343 ? -7.699 4.227 30.781 1 83.25 343 VAL B O 1
ATOM 6863 N N . TYR B 1 344 ? -8.023 2.191 29.922 1 84.69 344 TYR B N 1
ATOM 6864 C CA . TYR B 1 344 ? -6.586 1.998 29.734 1 84.69 344 TYR B CA 1
ATOM 6865 C C . TYR B 1 344 ? -6.02 3.035 28.766 1 84.69 344 TYR B C 1
ATOM 6867 O O . TYR B 1 344 ? -4.973 3.629 29.031 1 84.69 344 TYR B O 1
ATOM 6875 N N . TYR B 1 345 ? -6.629 3.244 27.703 1 87.31 345 TYR B N 1
ATOM 6876 C CA . TYR B 1 345 ? -6.102 4.164 26.703 1 87.31 345 TYR B CA 1
ATOM 6877 C C . TYR B 1 345 ? -6.285 5.613 27.125 1 87.31 345 TYR B C 1
ATOM 6879 O O . TYR B 1 345 ? -5.488 6.484 26.781 1 87.31 345 TYR B O 1
ATOM 6887 N N . ASP B 1 346 ? -7.297 5.906 27.875 1 89.31 346 ASP B N 1
ATOM 6888 C CA . ASP B 1 346 ? -7.445 7.234 28.469 1 89.31 346 ASP B CA 1
ATOM 6889 C C . ASP B 1 346 ? -6.281 7.555 29.406 1 89.31 346 ASP B C 1
ATOM 6891 O O . ASP B 1 346 ? -5.766 8.672 29.406 1 89.31 346 ASP B O 1
ATOM 6895 N N . LEU B 1 347 ? -5.945 6.527 30.172 1 90.56 347 LEU B N 1
ATOM 6896 C CA . LEU B 1 347 ? -4.809 6.695 31.062 1 90.56 347 LEU B CA 1
ATOM 6897 C C . LEU B 1 347 ? -3.521 6.922 30.281 1 90.56 347 LEU B C 1
ATOM 6899 O O . LEU B 1 347 ? -2.674 7.719 30.703 1 90.56 347 LEU B O 1
ATOM 6903 N N . SER B 1 348 ? -3.35 6.176 29.203 1 91.69 348 SER B N 1
ATOM 6904 C CA . SER B 1 348 ? -2.168 6.352 28.375 1 91.69 348 SER B CA 1
ATOM 6905 C C . SER B 1 348 ? -2.098 7.766 27.797 1 91.69 348 SER B C 1
ATOM 6907 O O . SER B 1 348 ? -1.019 8.352 27.719 1 91.69 348 SER B O 1
ATOM 6909 N N . LEU B 1 349 ? -3.219 8.32 27.391 1 92.56 349 LEU B N 1
ATOM 6910 C CA . LEU B 1 349 ? -3.27 9.68 26.859 1 92.56 349 LEU B CA 1
ATOM 6911 C C . LEU B 1 349 ? -2.982 10.703 27.953 1 92.56 349 LEU B C 1
ATOM 6913 O O . LEU B 1 349 ? -2.273 11.688 27.734 1 92.56 349 LEU B O 1
ATOM 6917 N N . THR B 1 350 ? -3.539 10.43 29.125 1 92.5 350 THR B N 1
ATOM 6918 C CA . THR B 1 350 ? -3.285 11.312 30.25 1 92.5 350 THR B CA 1
ATOM 6919 C C . THR B 1 350 ? -1.807 11.297 30.625 1 92.5 350 THR B C 1
ATOM 6921 O O . THR B 1 350 ? -1.238 12.336 30.969 1 92.5 350 THR B O 1
ATOM 6924 N N . ASN B 1 351 ? -1.252 10.094 30.578 1 92.12 351 ASN B N 1
ATOM 6925 C CA . ASN B 1 351 ? 0.175 9.977 30.844 1 92.12 351 ASN B CA 1
ATOM 6926 C C . ASN B 1 351 ? 1.014 10.727 29.828 1 92.12 351 ASN B C 1
ATOM 6928 O O . ASN B 1 351 ? 2.029 11.336 30.172 1 92.12 351 ASN B O 1
ATOM 6932 N N . TRP B 1 352 ? 0.695 10.648 28.594 1 92.69 352 TRP B N 1
ATOM 6933 C CA . TRP B 1 352 ? 1.396 11.398 27.547 1 92.69 352 TRP B CA 1
ATOM 6934 C C . TRP B 1 352 ? 1.332 12.898 27.828 1 92.69 352 TRP B C 1
ATOM 6936 O O . TRP B 1 352 ? 2.34 13.602 27.703 1 92.69 352 TRP B O 1
ATOM 6946 N N . LEU B 1 353 ? 0.128 13.461 28.203 1 91.19 353 LEU B N 1
ATOM 6947 C CA . LEU B 1 353 ? -0.05 14.875 28.484 1 91.19 353 LEU B CA 1
ATOM 6948 C C . LEU B 1 353 ? 0.786 15.312 29.688 1 91.19 353 LEU B C 1
ATOM 6950 O O . LEU B 1 353 ? 1.366 16.391 29.688 1 91.19 353 LEU B O 1
ATOM 6954 N N . ALA B 1 354 ? 0.899 14.383 30.609 1 90.62 354 ALA B N 1
ATOM 6955 C CA . ALA B 1 354 ? 1.648 14.68 31.828 1 90.62 354 ALA B CA 1
ATOM 6956 C C . ALA B 1 354 ? 3.146 14.758 31.547 1 90.62 354 ALA B C 1
ATOM 6958 O O . ALA B 1 354 ? 3.871 15.508 32.219 1 90.62 354 ALA B O 1
ATOM 6959 N N . ASN B 1 355 ? 3.615 14.055 30.562 1 89.88 355 ASN B N 1
ATOM 6960 C CA . ASN B 1 355 ? 5.039 14.008 30.25 1 89.88 355 ASN B CA 1
ATOM 6961 C C . ASN B 1 355 ? 5.402 14.977 29.125 1 89.88 355 ASN B C 1
ATOM 6963 O O . ASN B 1 355 ? 6.566 15.07 28.734 1 89.88 355 ASN B O 1
ATOM 6967 N N . CYS B 1 356 ? 4.438 15.641 28.625 1 89.69 356 CYS B N 1
ATOM 6968 C CA . CYS B 1 356 ? 4.695 16.625 27.578 1 89.69 356 CYS B CA 1
ATOM 6969 C C . CYS B 1 356 ? 5.434 17.828 28.141 1 89.69 356 CYS B C 1
ATOM 6971 O O . CYS B 1 356 ? 5.082 18.344 29.203 1 89.69 356 CYS B O 1
ATOM 6973 N N . PRO B 1 357 ? 6.461 18.266 27.5 1 89.94 357 PRO B N 1
ATOM 6974 C CA . PRO B 1 357 ? 7.18 19.469 27.969 1 89.94 357 PRO B CA 1
ATOM 6975 C C . PRO B 1 357 ? 6.266 20.672 28.125 1 89.94 357 PRO B C 1
ATOM 6977 O O . PRO B 1 357 ? 5.336 20.875 27.344 1 89.94 357 PRO B O 1
ATOM 6980 N N . PRO B 1 358 ? 6.578 21.531 29.062 1 86.94 358 PRO B N 1
ATOM 6981 C CA . PRO B 1 358 ? 5.715 22.672 29.375 1 86.94 358 PRO B CA 1
ATOM 6982 C C . PRO B 1 358 ? 5.598 23.656 28.203 1 86.94 358 PRO B C 1
ATOM 6984 O O . PRO B 1 358 ? 4.562 24.297 28.047 1 86.94 358 PRO B O 1
ATOM 6987 N N . GLU B 1 359 ? 6.641 23.625 27.406 1 85.56 359 GLU B N 1
ATOM 6988 C CA . GLU B 1 359 ? 6.629 24.547 26.281 1 85.56 359 GLU B CA 1
ATOM 6989 C C . GLU B 1 359 ? 5.551 24.172 25.266 1 85.56 359 GLU B C 1
ATOM 6991 O O . GLU B 1 359 ? 5.109 25.016 24.484 1 85.56 359 GLU B O 1
ATOM 6996 N N . LEU B 1 360 ? 5.109 22.953 25.375 1 89.81 360 LEU B N 1
ATOM 6997 C CA . LEU B 1 360 ? 4.156 22.469 24.375 1 89.81 360 LEU B CA 1
ATOM 6998 C C . LEU B 1 360 ? 2.773 22.281 25 1 89.81 360 LEU B C 1
ATOM 7000 O O . LEU B 1 360 ? 1.833 21.875 24.312 1 89.81 360 LEU B O 1
ATOM 7004 N N . ARG B 1 361 ? 2.684 22.578 26.219 1 84 361 ARG B N 1
ATOM 7005 C CA . ARG B 1 361 ? 1.365 22.516 26.844 1 84 361 ARG B CA 1
ATOM 7006 C C . ARG B 1 361 ? 0.521 23.734 26.484 1 84 361 ARG B C 1
ATOM 7008 O O . ARG B 1 361 ? 1.044 24.844 26.359 1 84 361 ARG B O 1
ATOM 7015 N N . TRP B 1 362 ? -0.606 23.438 26.156 1 78.75 362 TRP B N 1
ATOM 7016 C CA . TRP B 1 362 ? -1.464 24.516 25.703 1 78.75 362 TRP B CA 1
ATOM 7017 C C . TRP B 1 362 ? -1.884 25.406 26.859 1 78.75 362 TRP B C 1
ATOM 7019 O O . TRP B 1 362 ? -2.436 24.922 27.859 1 78.75 362 TRP B O 1
ATOM 7029 N N . GLU B 1 363 ? -1.261 26.5 26.812 1 72.75 363 GLU B N 1
ATOM 7030 C CA . GLU B 1 363 ? -1.744 27.578 27.672 1 72.75 363 GLU B CA 1
ATOM 7031 C C . GLU B 1 363 ? -2.287 28.75 26.859 1 72.75 363 GLU B C 1
ATOM 7033 O O . GLU B 1 363 ? -1.838 28.984 25.734 1 72.75 363 GLU B O 1
ATOM 7038 N N . SER B 1 364 ? -3.432 29.188 27.172 1 62.47 364 SER B N 1
ATOM 7039 C CA . SER B 1 364 ? -4.117 30.219 26.391 1 62.47 364 SER B CA 1
ATOM 7040 C C . SER B 1 364 ? -3.191 31.391 26.109 1 62.47 364 SER B C 1
ATOM 7042 O O . SER B 1 364 ? -3.307 32.031 25.062 1 62.47 364 SER B O 1
ATOM 7044 N N . SER B 1 365 ? -2.316 31.703 26.953 1 67.12 365 SER B N 1
ATOM 7045 C CA . SER B 1 365 ? -1.479 32.844 26.641 1 67.12 365 SER B CA 1
ATOM 7046 C C . SER B 1 365 ? -0.041 32.625 27.094 1 67.12 365 SER B C 1
ATOM 7048 O O . SER B 1 365 ? 0.196 32.219 28.234 1 67.12 365 SER B O 1
ATOM 7050 N N . PRO B 1 366 ? 0.923 32.688 26.031 1 79.75 366 PRO B N 1
ATOM 7051 C CA . PRO B 1 366 ? 0.983 33.094 24.625 1 79.75 366 PRO B CA 1
ATOM 7052 C C . PRO B 1 366 ? 0.688 31.938 23.656 1 79.75 366 PRO B C 1
ATOM 7054 O O . PRO B 1 366 ? 0.99 30.781 23.953 1 79.75 366 PRO B O 1
ATOM 7057 N N . HIS B 1 367 ? 0.117 32.375 22.562 1 84.25 367 HIS B N 1
ATOM 7058 C CA . HIS B 1 367 ? -0.265 31.406 21.547 1 84.25 367 HIS B CA 1
ATOM 7059 C C . HIS B 1 367 ? 0.951 30.906 20.781 1 84.25 367 HIS B C 1
ATOM 7061 O O . HIS B 1 367 ? 1.801 31.703 20.375 1 84.25 367 HIS B O 1
ATOM 7067 N N . ASP B 1 368 ? 1.137 29.656 20.734 1 91.31 368 ASP B N 1
ATOM 7068 C CA . ASP B 1 368 ? 2.127 29 19.875 1 91.31 368 ASP B CA 1
ATOM 7069 C C . ASP B 1 368 ? 1.464 28 18.938 1 91.31 368 ASP B C 1
ATOM 7071 O O . ASP B 1 368 ? 0.754 27.094 19.375 1 91.31 368 ASP B O 1
ATOM 7075 N N . PHE B 1 369 ? 1.729 28.203 17.688 1 94.81 369 PHE B N 1
ATOM 7076 C CA . PHE B 1 369 ? 1.071 27.391 16.656 1 94.81 369 PHE B CA 1
ATOM 7077 C C . PHE B 1 369 ? 1.339 25.906 16.875 1 94.81 369 PHE B C 1
ATOM 7079 O O . PHE B 1 369 ? 0.424 25.094 16.781 1 94.81 369 PHE B O 1
ATOM 7086 N N . TRP B 1 370 ? 2.564 25.516 17.125 1 95 370 TRP B N 1
ATOM 7087 C CA . TRP B 1 370 ? 2.971 24.125 17.234 1 95 370 TRP B CA 1
ATOM 7088 C C . TRP B 1 370 ? 2.387 23.484 18.484 1 95 370 TRP B C 1
ATOM 7090 O O . TRP B 1 370 ? 1.951 22.328 18.453 1 95 370 TRP B O 1
ATOM 7100 N N . SER B 1 371 ? 2.359 24.219 19.547 1 93 371 SER B N 1
ATOM 7101 C CA . SER B 1 371 ? 1.722 23.734 20.766 1 93 371 SER B CA 1
ATOM 7102 C C . SER B 1 371 ? 0.226 23.516 20.562 1 93 371 SER B C 1
ATOM 7104 O O . SER B 1 371 ? -0.328 22.5 21 1 93 371 SER B O 1
ATOM 7106 N N . ALA B 1 372 ? -0.401 24.484 19.906 1 94.88 372 ALA B N 1
ATOM 7107 C CA . ALA B 1 372 ? -1.831 24.375 19.641 1 94.88 372 ALA B CA 1
ATOM 7108 C C . ALA B 1 372 ? -2.129 23.172 18.734 1 94.88 372 ALA B C 1
ATOM 7110 O O . ALA B 1 372 ? -3.104 22.453 18.969 1 94.88 372 ALA B O 1
ATOM 7111 N N . LEU B 1 373 ? -1.267 23.016 17.75 1 95.69 373 LEU B N 1
ATOM 7112 C CA . LEU B 1 373 ? -1.454 21.906 16.812 1 95.69 373 LEU B CA 1
ATOM 7113 C C . LEU B 1 373 ? -1.34 20.578 17.531 1 95.69 373 LEU B C 1
ATOM 7115 O O . LEU B 1 373 ? -2.127 19.656 17.281 1 95.69 373 LEU B O 1
ATOM 7119 N N . LEU B 1 374 ? -0.369 20.391 18.375 1 95.75 374 LEU B N 1
ATOM 7120 C CA . LEU B 1 374 ? -0.176 19.172 19.141 1 95.75 374 LEU B CA 1
ATOM 7121 C C . LEU B 1 374 ? -1.363 18.906 20.062 1 95.75 374 LEU B C 1
ATOM 7123 O O . LEU B 1 374 ? -1.839 17.766 20.156 1 95.75 374 LEU B O 1
ATOM 7127 N N . ASN B 1 375 ? -1.869 19.891 20.688 1 95 375 ASN B N 1
ATOM 7128 C CA . ASN B 1 375 ? -2.963 19.734 21.641 1 95 375 ASN B CA 1
ATOM 7129 C C . ASN B 1 375 ? -4.285 19.453 20.922 1 95 375 ASN B C 1
ATOM 7131 O O . ASN B 1 375 ? -5.129 18.719 21.453 1 95 375 ASN B O 1
ATOM 7135 N N . ILE B 1 376 ? -4.465 20.094 19.797 1 96.31 376 ILE B N 1
ATOM 7136 C CA . ILE B 1 376 ? -5.699 19.797 19.078 1 96.31 376 ILE B CA 1
ATOM 7137 C C . ILE B 1 376 ? -5.699 18.344 18.641 1 96.31 376 ILE B C 1
ATOM 7139 O O . ILE B 1 376 ? -6.75 17.688 18.609 1 96.31 376 ILE B O 1
ATOM 7143 N N . THR B 1 377 ? -4.57 17.812 18.25 1 95.5 377 THR B N 1
ATOM 7144 C CA . THR B 1 377 ? -4.465 16.391 17.906 1 95.5 377 THR B CA 1
ATOM 7145 C C . THR B 1 377 ? -4.754 15.516 19.109 1 95.5 377 THR B C 1
ATOM 7147 O O . THR B 1 377 ? -5.492 14.531 19 1 95.5 377 THR B O 1
ATOM 7150 N N . TYR B 1 378 ? -4.168 15.875 20.219 1 95.62 378 TYR B N 1
ATOM 7151 C CA . TYR B 1 378 ? -4.414 15.141 21.453 1 95.62 378 TYR B CA 1
ATOM 7152 C C . TYR B 1 378 ? -5.902 15.125 21.781 1 95.62 378 TYR B C 1
ATOM 7154 O O . TYR B 1 378 ? -6.469 14.062 22.062 1 95.62 378 TYR B O 1
ATOM 7162 N N . CYS B 1 379 ? -6.547 16.281 21.75 1 95.88 379 CYS B N 1
ATOM 7163 C CA . CYS B 1 379 ? -7.961 16.391 22.094 1 95.88 379 CYS B CA 1
ATOM 7164 C C . CYS B 1 379 ? -8.82 15.617 21.094 1 95.88 379 CYS B C 1
ATOM 7166 O O . CYS B 1 379 ? -9.859 15.062 21.453 1 95.88 379 CYS B O 1
ATOM 7168 N N . SER B 1 380 ? -8.398 15.609 19.844 1 93.75 380 SER B N 1
ATOM 7169 C CA . SER B 1 380 ? -9.148 14.867 18.844 1 93.75 380 SER B CA 1
ATOM 7170 C C . SER B 1 380 ? -9.117 13.367 19.125 1 93.75 380 SER B C 1
ATOM 7172 O O . SER B 1 380 ? -10.133 12.688 18.984 1 93.75 380 SER B O 1
ATOM 7174 N N . VAL B 1 381 ? -7.996 12.852 19.531 1 92.62 381 VAL B N 1
ATOM 7175 C CA . VAL B 1 381 ? -7.863 11.43 19.828 1 92.62 381 VAL B CA 1
ATOM 7176 C C . VAL B 1 381 ? -8.648 11.094 21.094 1 92.62 381 VAL B C 1
ATOM 7178 O O . VAL B 1 381 ? -9.289 10.047 21.172 1 92.62 381 VAL B O 1
ATOM 7181 N N . LEU B 1 382 ? -8.531 11.992 22.047 1 92.38 382 LEU B N 1
ATOM 7182 C CA . LEU B 1 382 ? -9.289 11.812 23.281 1 92.38 382 LEU B CA 1
ATOM 7183 C C . LEU B 1 382 ? -10.789 11.797 23 1 92.38 382 LEU B C 1
ATOM 7185 O O . LEU B 1 382 ? -11.516 10.969 23.547 1 92.38 382 LEU B O 1
ATOM 7189 N N . CYS B 1 383 ? -11.211 12.703 22.188 1 91.06 383 CYS B N 1
ATOM 7190 C CA . CYS B 1 383 ? -12.617 12.781 21.812 1 91.06 383 CYS B CA 1
ATOM 7191 C C . CYS B 1 383 ? -13.062 11.492 21.125 1 91.06 383 CYS B C 1
ATOM 7193 O O . CYS B 1 383 ? -14.109 10.938 21.453 1 91.06 383 CYS B O 1
ATOM 7195 N N . GLN B 1 384 ? -12.328 11.031 20.266 1 85.69 384 GLN B N 1
ATOM 7196 C CA . GLN B 1 384 ? -12.656 9.828 19.516 1 85.69 384 GLN B CA 1
ATOM 7197 C C . GLN B 1 384 ? -12.719 8.609 20.422 1 85.69 384 GLN B C 1
ATOM 7199 O O . GLN B 1 384 ? -13.555 7.727 20.234 1 85.69 384 GLN B O 1
ATOM 7204 N N . LEU B 1 385 ? -11.75 8.477 21.297 1 86 385 LEU B N 1
ATOM 7205 C CA . LEU B 1 385 ? -11.688 7.348 22.219 1 86 385 LEU B CA 1
ATOM 7206 C C . LEU B 1 385 ? -12.992 7.211 22.984 1 86 385 LEU B C 1
ATOM 7208 O O . LEU B 1 385 ? -13.531 6.109 23.109 1 86 385 LEU B O 1
ATOM 7212 N N . HIS B 1 386 ? -13.562 8.328 23.375 1 85.31 386 HIS B N 1
ATOM 7213 C CA . HIS B 1 386 ? -14.727 8.305 24.25 1 85.31 386 HIS B CA 1
ATOM 7214 C C . HIS B 1 386 ? -16.016 8.414 23.453 1 85.31 386 HIS B C 1
ATOM 7216 O O . HIS B 1 386 ? -17.078 7.945 23.891 1 85.31 386 HIS B O 1
ATOM 7222 N N . GLN B 1 387 ? -16.016 8.984 22.391 1 78.81 387 GLN B N 1
ATOM 7223 C CA . GLN B 1 387 ? -17.203 9.133 21.547 1 78.81 387 GLN B CA 1
ATOM 7224 C C . GLN B 1 387 ? -17.734 7.773 21.125 1 78.81 387 GLN B C 1
ATOM 7226 O O . GLN B 1 387 ? -18.953 7.59 21.016 1 78.81 387 GLN B O 1
ATOM 7231 N N . PHE B 1 388 ? -16.953 6.895 20.844 1 69.94 388 PHE B N 1
ATOM 7232 C CA . PHE B 1 388 ? -17.359 5.578 20.375 1 69.94 388 PHE B CA 1
ATOM 7233 C C . PHE B 1 388 ? -18.125 4.824 21.453 1 69.94 388 PHE B C 1
ATOM 7235 O O . PHE B 1 388 ? -19.047 4.066 21.141 1 69.94 388 PHE B O 1
ATOM 7242 N N . ASN B 1 389 ? -17.719 5.062 22.641 1 67.38 389 ASN B N 1
ATOM 7243 C CA . ASN B 1 389 ? -18.438 4.434 23.75 1 67.38 389 ASN B CA 1
ATOM 7244 C C . ASN B 1 389 ? -19.828 5.039 23.938 1 67.38 389 ASN B C 1
ATOM 7246 O O . ASN B 1 389 ? -20.75 4.348 24.344 1 67.38 389 ASN B O 1
ATOM 7250 N N . CYS B 1 390 ? -19.875 6.336 23.547 1 65.94 390 CYS B N 1
ATOM 7251 C CA . CYS B 1 390 ? -21.141 7.047 23.719 1 65.94 390 CYS B CA 1
ATOM 7252 C C . CYS B 1 390 ? -22.125 6.676 22.625 1 65.94 390 CYS B C 1
ATOM 7254 O O . CYS B 1 390 ? -23.312 6.496 22.891 1 65.94 390 CYS B O 1
ATOM 7256 N N . PHE B 1 391 ? -21.703 6.551 21.406 1 60.16 391 PHE B N 1
ATOM 7257 C CA . PHE B 1 391 ? -22.578 6.348 20.266 1 60.16 391 PHE B CA 1
ATOM 7258 C C . PHE B 1 391 ? -23.094 4.914 20.234 1 60.16 391 PHE B C 1
ATOM 7260 O O . PHE B 1 391 ? -24.203 4.656 19.734 1 60.16 391 PHE B O 1
ATOM 7267 N N . LYS B 1 392 ? -22.266 3.947 20.578 1 54.44 392 LYS B N 1
ATOM 7268 C CA . LYS B 1 392 ? -22.812 2.594 20.656 1 54.44 392 LYS B CA 1
ATOM 7269 C C . LYS B 1 392 ? -24.078 2.557 21.516 1 54.44 392 LYS B C 1
ATOM 7271 O O . LYS B 1 392 ? -24.984 1.768 21.25 1 54.44 392 LYS B O 1
ATOM 7276 N N . THR B 1 393 ? -24.172 3.541 22.516 1 46.44 393 THR B N 1
ATOM 7277 C CA . THR B 1 393 ? -25.297 3.529 23.438 1 46.44 393 THR B CA 1
ATOM 7278 C C . THR B 1 393 ? -26.391 4.48 22.969 1 46.44 393 THR B C 1
ATOM 7280 O O . THR B 1 393 ? -27.562 4.332 23.344 1 46.44 393 THR B O 1
ATOM 7283 N N . PHE B 1 394 ? -26.031 5.574 22.406 1 44.69 394 PHE B N 1
ATOM 7284 C CA . PHE B 1 394 ? -27.078 6.535 22.047 1 44.69 394 PHE B CA 1
ATOM 7285 C C . PHE B 1 394 ? -28.031 5.945 21.016 1 44.69 394 PHE B C 1
ATOM 7287 O O . PHE B 1 394 ? -29.203 6.305 20.969 1 44.69 394 PHE B O 1
ATOM 7294 N N . GLY B 1 395 ? -27.609 5.266 19.922 1 41.44 395 GLY B N 1
ATOM 7295 C CA . GLY B 1 395 ? -28.641 4.633 19.109 1 41.44 395 GLY B CA 1
ATOM 7296 C C . GLY B 1 395 ? -29.547 3.719 19.906 1 41.44 395 GLY B C 1
ATOM 7297 O O . GLY B 1 395 ? -30.609 3.309 19.422 1 41.44 395 GLY B O 1
ATOM 7298 N N . PHE B 1 396 ? -29.078 2.9 20.922 1 38.44 396 PHE B N 1
ATOM 7299 C CA . PHE B 1 396 ? -29.984 2.047 21.688 1 38.44 396 PHE B CA 1
ATOM 7300 C C . PHE B 1 396 ? -30.391 2.719 22.984 1 38.44 396 PHE B C 1
ATOM 7302 O O . PHE B 1 396 ? -29.547 3.08 23.812 1 38.44 396 PHE B O 1
ATOM 7309 N N . PRO B 1 397 ? -31.5 3.422 22.891 1 37.34 397 PRO B N 1
ATOM 7310 C CA . PRO B 1 397 ? -32.062 3.832 24.188 1 37.34 397 PRO B CA 1
ATOM 7311 C C . PRO B 1 397 ? -31.812 2.809 25.297 1 37.34 397 PRO B C 1
ATOM 7313 O O . PRO B 1 397 ? -32.594 1.862 25.453 1 37.34 397 PRO B O 1
ATOM 7316 N N . THR B 1 398 ? -30.797 2.041 25.266 1 38.5 398 THR B N 1
ATOM 7317 C CA . THR B 1 398 ? -30.906 1.213 26.469 1 38.5 398 THR B CA 1
ATOM 7318 C C . THR B 1 398 ? -30.969 2.08 27.719 1 38.5 398 THR B C 1
ATOM 7320 O O . THR B 1 398 ? -30.281 3.109 27.797 1 38.5 398 THR B O 1
ATOM 7323 N N . ASN B 1 399 ? -31.969 2.078 28.344 1 38.41 399 ASN B N 1
ATOM 7324 C CA . ASN B 1 399 ? -32.281 2.525 29.703 1 38.41 399 ASN B CA 1
ATOM 7325 C C . ASN B 1 399 ? -31.031 2.498 30.594 1 38.41 399 ASN B C 1
ATOM 7327 O O . ASN B 1 399 ? -31.109 2.854 31.766 1 38.41 399 ASN B O 1
ATOM 7331 N N . GLN B 1 400 ? -30.125 1.552 30.422 1 38.81 400 GLN B N 1
ATOM 7332 C CA . GLN B 1 400 ? -29.156 1.438 31.5 1 38.81 400 GLN B CA 1
ATOM 7333 C C . GLN B 1 400 ? -28.031 2.463 31.328 1 38.81 400 GLN B C 1
ATOM 7335 O O . GLN B 1 400 ? -27.125 2.277 30.5 1 38.81 400 GLN B O 1
ATOM 7340 N N . VAL B 1 401 ? -28.203 3.705 31.359 1 48.47 401 VAL B N 1
ATOM 7341 C CA . VAL B 1 401 ? -27.266 4.793 31.641 1 48.47 401 VAL B CA 1
ATOM 7342 C C . VAL B 1 401 ? -26.109 4.27 32.469 1 48.47 401 VAL B C 1
ATOM 7344 O O . VAL B 1 401 ? -26.234 4.105 33.688 1 48.47 401 VAL B O 1
ATOM 7347 N N . SER B 1 402 ? -25.266 3.305 32.062 1 56.72 402 SER B N 1
ATOM 7348 C CA . SER B 1 402 ? -24.188 2.932 32.969 1 56.72 402 SER B CA 1
ATOM 7349 C C . SER B 1 402 ? -23.219 4.094 33.188 1 56.72 402 SER B C 1
ATOM 7351 O O . SER B 1 402 ? -23.094 4.973 32.312 1 56.72 402 SER B O 1
ATOM 7353 N N . GLY B 1 403 ? -22.984 4.52 34.438 1 62.47 403 GLY B N 1
ATOM 7354 C CA . GLY B 1 403 ? -22.047 5.496 35 1 62.47 403 GLY B CA 1
ATOM 7355 C C . GLY B 1 403 ? -20.828 5.707 34.125 1 62.47 403 GLY B C 1
ATOM 7356 O O . GLY B 1 403 ? -20.375 6.84 33.938 1 62.47 403 GLY B O 1
ATOM 7357 N N . THR B 1 404 ? -20.484 4.75 33.406 1 72.69 404 THR B N 1
ATOM 7358 C CA . THR B 1 404 ? -19.266 4.832 32.594 1 72.69 404 THR B CA 1
ATOM 7359 C C . THR B 1 404 ? -19.547 5.586 31.281 1 72.69 404 THR B C 1
ATOM 7361 O O . THR B 1 404 ? -18.672 6.32 30.797 1 72.69 404 THR B O 1
ATOM 7364 N N . ILE B 1 405 ? -20.734 5.562 30.812 1 75.25 405 ILE B N 1
ATOM 7365 C CA . ILE B 1 405 ? -21.094 6.227 29.578 1 75.25 405 ILE B CA 1
ATOM 7366 C C . ILE B 1 405 ? -21.203 7.734 29.797 1 75.25 405 ILE B C 1
ATOM 7368 O O . ILE B 1 405 ? -20.797 8.531 28.953 1 75.25 405 ILE B O 1
ATOM 7372 N N . ASP B 1 406 ? -21.656 8.062 30.953 1 78 406 ASP B N 1
ATOM 7373 C CA . ASP B 1 406 ? -21.766 9.477 31.281 1 78 406 ASP B CA 1
ATOM 7374 C C . ASP B 1 406 ? -20.391 10.117 31.422 1 78 406 ASP B C 1
ATOM 7376 O O . ASP B 1 406 ? -20.172 11.258 31 1 78 406 ASP B O 1
ATOM 7380 N N . ILE B 1 407 ? -19.547 9.336 31.969 1 84.31 407 ILE B N 1
ATOM 7381 C CA . ILE B 1 407 ? -18.203 9.836 32.125 1 84.31 407 ILE B CA 1
ATOM 7382 C C . ILE B 1 407 ? -17.547 10.023 30.766 1 84.31 407 ILE B C 1
ATOM 7384 O O . ILE B 1 407 ? -16.891 11.047 30.516 1 84.31 407 ILE B O 1
ATOM 7388 N N . SER B 1 408 ? -17.734 9.07 29.922 1 85.38 408 SER B N 1
ATOM 7389 C CA . SER B 1 408 ? -17.188 9.164 28.578 1 85.38 408 SER B CA 1
ATOM 7390 C C . SER B 1 408 ? -17.781 10.336 27.812 1 85.38 408 SER B C 1
ATOM 7392 O O . SER B 1 408 ? -17.078 11.016 27.062 1 85.38 408 SER B O 1
ATOM 7394 N N . TYR B 1 409 ? -19.031 10.523 28.016 1 84.38 409 TYR B N 1
ATOM 7395 C CA . TYR B 1 409 ? -19.688 11.648 27.359 1 84.38 409 TYR B CA 1
ATOM 7396 C C . TYR B 1 409 ? -19.094 12.977 27.812 1 84.38 409 TYR B C 1
ATOM 7398 O O . TYR B 1 409 ? -18.828 13.859 27 1 84.38 409 TYR B O 1
ATOM 7406 N N . GLU B 1 410 ? -18.891 13.102 29.031 1 89.06 410 GLU B N 1
ATOM 7407 C CA . GLU B 1 410 ? -18.359 14.352 29.578 1 89.06 410 GLU B CA 1
ATOM 7408 C C . GLU B 1 410 ? -16.938 14.609 29.094 1 89.06 410 GLU B C 1
ATOM 7410 O O . GLU B 1 410 ? -16.578 15.75 28.812 1 89.06 410 GLU B O 1
ATOM 7415 N N . ILE B 1 411 ? -16.203 13.57 29.062 1 92.19 411 ILE B N 1
ATOM 7416 C CA . ILE B 1 411 ? -14.812 13.711 28.625 1 92.19 411 ILE B CA 1
ATOM 7417 C C . ILE B 1 411 ? -14.781 14.07 27.141 1 92.19 411 ILE B C 1
ATOM 7419 O O . ILE B 1 411 ? -14.008 14.938 26.719 1 92.19 411 ILE B O 1
ATOM 7423 N N . ALA B 1 412 ? -15.594 13.367 26.375 1 90.62 412 ALA B N 1
ATOM 7424 C CA . ALA B 1 412 ? -15.664 13.664 24.938 1 90.62 412 ALA B CA 1
ATOM 7425 C C . ALA B 1 412 ? -16.125 15.102 24.703 1 90.62 412 ALA B C 1
ATOM 7427 O O . ALA B 1 412 ? -15.609 15.781 23.812 1 90.62 412 ALA B O 1
ATOM 7428 N N . LEU B 1 413 ? -17.078 15.547 25.469 1 90.81 413 LEU B N 1
ATOM 7429 C CA . LEU B 1 413 ? -17.578 16.906 25.328 1 90.81 413 LEU B CA 1
ATOM 7430 C C . LEU B 1 413 ? -16.5 17.922 25.719 1 90.81 413 LEU B C 1
ATOM 7432 O O . LEU B 1 413 ? -16.375 18.969 25.094 1 90.81 413 LEU B O 1
ATOM 7436 N N . TYR B 1 414 ? -15.836 17.625 26.734 1 94 414 TYR B N 1
ATOM 7437 C CA . TYR B 1 414 ? -14.734 18.484 27.141 1 94 414 TYR B CA 1
ATOM 7438 C C . TYR B 1 414 ? -13.695 18.594 26.031 1 94 414 TYR B C 1
ATOM 7440 O O . TYR B 1 414 ? -13.234 19.703 25.719 1 94 414 TYR B O 1
ATOM 7448 N N . ALA B 1 415 ? -13.289 17.484 25.531 1 95.38 415 ALA B N 1
ATOM 7449 C CA . ALA B 1 415 ? -12.312 17.484 24.438 1 95.38 415 ALA B CA 1
ATOM 7450 C C . ALA B 1 415 ? -12.828 18.281 23.234 1 95.38 415 ALA B C 1
ATOM 7452 O O . ALA B 1 415 ? -12.07 19.031 22.609 1 95.38 415 ALA B O 1
ATOM 7453 N N . ALA B 1 416 ? -14.07 18.141 22.938 1 93.69 416 ALA B N 1
ATOM 7454 C CA . ALA B 1 416 ? -14.672 18.875 21.828 1 93.69 416 ALA B CA 1
ATOM 7455 C C . ALA B 1 416 ? -14.625 20.375 22.078 1 93.69 416 ALA B C 1
ATOM 7457 O O . ALA B 1 416 ? -14.352 21.156 21.156 1 93.69 416 ALA B O 1
ATOM 7458 N N . LYS B 1 417 ? -14.945 20.75 23.266 1 95.19 417 LYS B N 1
ATOM 7459 C CA . LYS B 1 417 ? -14.883 22.172 23.609 1 95.19 417 LYS B CA 1
ATOM 7460 C C . LYS B 1 417 ? -13.469 22.719 23.484 1 95.19 417 LYS B C 1
ATOM 7462 O O . LYS B 1 417 ? -13.266 23.844 23.031 1 95.19 417 LYS B O 1
ATOM 7467 N N . MET B 1 418 ? -12.539 21.922 23.906 1 95.19 418 MET B N 1
ATOM 7468 C CA . MET B 1 418 ? -11.141 22.328 23.781 1 95.19 418 MET B CA 1
ATOM 7469 C C . MET B 1 418 ? -10.742 22.469 22.328 1 95.19 418 MET B C 1
ATOM 7471 O O . MET B 1 418 ? -10.016 23.391 21.953 1 95.19 418 MET B O 1
ATOM 7475 N N . ILE B 1 419 ? -11.133 21.516 21.453 1 96.56 419 ILE B N 1
ATOM 7476 C CA . ILE B 1 419 ? -10.867 21.609 20.031 1 96.56 419 ILE B CA 1
ATOM 7477 C C . ILE B 1 419 ? -11.422 22.922 19.484 1 96.56 419 ILE B C 1
ATOM 7479 O O . ILE B 1 419 ? -10.734 23.625 18.734 1 96.56 419 ILE B O 1
ATOM 7483 N N . THR B 1 420 ? -12.633 23.25 19.875 1 96.25 420 THR B N 1
ATOM 7484 C CA . THR B 1 420 ? -13.289 24.453 19.391 1 96.25 420 THR B CA 1
ATOM 7485 C C . THR B 1 420 ? -12.523 25.703 19.844 1 96.25 420 THR B C 1
ATOM 7487 O O . THR B 1 420 ? -12.383 26.656 19.078 1 96.25 420 THR B O 1
ATOM 7490 N N . GLU B 1 421 ? -12.086 25.672 21.062 1 94.69 421 GLU B N 1
ATOM 7491 C CA . GLU B 1 421 ? -11.297 26.797 21.562 1 94.69 421 GLU B CA 1
ATOM 7492 C C . GLU B 1 421 ? -10.008 26.953 20.75 1 94.69 421 GLU B C 1
ATOM 7494 O O . GLU B 1 421 ? -9.602 28.078 20.453 1 94.69 421 GLU B O 1
ATOM 7499 N N . LEU B 1 422 ? -9.367 25.938 20.484 1 95.56 422 LEU B N 1
ATOM 7500 C CA . LEU B 1 422 ? -8.133 25.969 19.703 1 95.56 422 LEU B CA 1
ATOM 7501 C C . LEU B 1 422 ? -8.406 26.422 18.281 1 95.56 422 LEU B C 1
ATOM 7503 O O . LEU B 1 422 ? -7.621 27.188 17.703 1 95.56 422 LEU B O 1
ATOM 7507 N N . LEU B 1 423 ? -9.5 25.984 17.734 1 95.62 423 LEU B N 1
ATOM 7508 C CA . LEU B 1 423 ? -9.891 26.422 16.406 1 95.62 423 LEU B CA 1
ATOM 7509 C C . LEU B 1 423 ? -10.125 27.938 16.375 1 95.62 423 LEU B C 1
ATOM 7511 O O . LEU B 1 423 ? -9.75 28.609 15.422 1 95.62 423 LEU B O 1
ATOM 7515 N N . GLU B 1 424 ? -10.75 28.406 17.391 1 94.25 424 GLU B N 1
ATOM 7516 C CA . GLU B 1 424 ? -10.969 29.844 17.5 1 94.25 424 GLU B CA 1
ATOM 7517 C C . GLU B 1 424 ? -9.648 30.609 17.516 1 94.25 424 GLU B C 1
ATOM 7519 O O . GLU B 1 424 ? -9.531 31.688 16.922 1 94.25 424 GLU B O 1
ATOM 7524 N N . ARG B 1 425 ? -8.703 30.047 18.156 1 93.62 425 ARG B N 1
ATOM 7525 C CA . ARG B 1 425 ? -7.387 30.672 18.234 1 93.62 425 ARG B CA 1
ATOM 7526 C C . ARG B 1 425 ? -6.695 30.656 16.875 1 93.62 425 ARG B C 1
ATOM 7528 O O . ARG B 1 425 ? -6.094 31.641 16.453 1 93.62 425 ARG B O 1
ATOM 7535 N N . PHE B 1 426 ? -6.73 29.531 16.172 1 95.06 426 PHE B N 1
ATOM 7536 C CA . PHE B 1 426 ? -6.168 29.438 14.836 1 95.06 426 PHE B CA 1
ATOM 7537 C C . PHE B 1 426 ? -6.805 30.484 13.914 1 95.06 426 PHE B C 1
ATOM 7539 O O . PHE B 1 426 ? -6.121 31.094 13.094 1 95.06 426 PHE B O 1
ATOM 7546 N N . GLN B 1 427 ? -8.109 30.641 14.031 1 93.69 427 GLN B N 1
ATOM 7547 C CA . GLN B 1 427 ? -8.836 31.594 13.195 1 93.69 427 GLN B CA 1
ATOM 7548 C C . GLN B 1 427 ? -8.453 33.031 13.539 1 93.69 427 GLN B C 1
ATOM 7550 O O . GLN B 1 427 ? -8.258 33.844 12.648 1 93.69 427 GLN B O 1
ATOM 7555 N N . ALA B 1 428 ? -8.367 33.312 14.781 1 93.31 428 ALA B N 1
ATOM 7556 C CA . ALA B 1 428 ? -8.008 34.656 15.234 1 93.31 428 ALA B CA 1
ATOM 7557 C C . ALA B 1 428 ? -6.613 35.031 14.75 1 93.31 428 ALA B C 1
ATOM 7559 O O . ALA B 1 428 ? -6.371 36.188 14.398 1 93.31 428 ALA B O 1
ATOM 7560 N N . GLU B 1 429 ? -5.707 34.094 14.711 1 92.94 429 GLU B N 1
ATOM 7561 C CA . GLU B 1 429 ? -4.328 34.344 14.305 1 92.94 429 GLU B CA 1
ATOM 7562 C C . GLU B 1 429 ? -4.141 34.094 12.812 1 92.94 429 GLU B C 1
ATOM 7564 O O . GLU B 1 429 ? -3.023 34.188 12.297 1 92.94 429 GLU B O 1
ATOM 7569 N N . GLN B 1 430 ? -5.156 33.719 12.055 1 90.81 430 GLN B N 1
ATOM 7570 C CA . GLN B 1 430 ? -5.133 33.438 10.625 1 90.81 430 GLN B CA 1
ATOM 7571 C C . GLN B 1 430 ? -4.137 32.344 10.281 1 90.81 430 GLN B C 1
ATOM 7573 O O . GLN B 1 430 ? -3.32 32.5 9.375 1 90.81 430 GLN B O 1
ATOM 7578 N N . GLU B 1 431 ? -4.23 31.266 11.078 1 93.31 431 GLU B N 1
ATOM 7579 C CA . GLU B 1 431 ? -3.27 30.172 10.922 1 93.31 431 GLU B CA 1
ATOM 7580 C C . GLU B 1 431 ? -3.955 28.906 10.438 1 93.31 431 GLU B C 1
ATOM 7582 O O . GLU B 1 431 ? -3.32 27.844 10.336 1 93.31 431 GLU B O 1
ATOM 7587 N N . MET B 1 432 ? -5.227 28.938 10.062 1 90.5 432 MET B N 1
ATOM 7588 C CA . MET B 1 432 ? -5.992 27.766 9.656 1 90.5 432 MET B CA 1
ATOM 7589 C C . MET B 1 432 ? -5.391 27.125 8.406 1 90.5 432 MET B C 1
ATOM 7591 O O . MET B 1 432 ? -5.402 25.906 8.266 1 90.5 432 MET B O 1
ATOM 7595 N N . GLN B 1 433 ? -4.844 27.891 7.598 1 87.06 433 GLN B N 1
ATOM 7596 C CA . GLN B 1 433 ? -4.34 27.406 6.316 1 87.06 433 GLN B CA 1
ATOM 7597 C C . GLN B 1 433 ? -3.062 26.594 6.504 1 87.06 433 GLN B C 1
ATOM 7599 O O . GLN B 1 433 ? -2.672 25.828 5.617 1 87.06 433 GLN B O 1
ATOM 7604 N N . TYR B 1 434 ? -2.406 26.797 7.613 1 91.56 434 TYR B N 1
ATOM 7605 C CA . TYR B 1 434 ? -1.128 26.125 7.84 1 91.56 434 TYR B CA 1
ATOM 7606 C C . TYR B 1 434 ? -1.332 24.766 8.5 1 91.56 434 TYR B C 1
ATOM 7608 O O . TYR B 1 434 ? -0.399 23.969 8.586 1 91.56 434 TYR B O 1
ATOM 7616 N N . CYS B 1 435 ? -2.561 24.5 8.961 1 92.38 435 CYS B N 1
ATOM 7617 C CA . CYS B 1 435 ? -2.842 23.234 9.625 1 92.38 435 CYS B CA 1
ATOM 7618 C C . CYS B 1 435 ? -2.861 22.094 8.633 1 92.38 435 CYS B C 1
ATOM 7620 O O . CYS B 1 435 ? -3.348 22.234 7.508 1 92.38 435 CYS B O 1
ATOM 7622 N N . PRO B 1 436 ? -2.32 20.938 9.062 1 91.31 436 PRO B N 1
ATOM 7623 C CA . PRO B 1 436 ? -2.428 19.766 8.195 1 91.31 436 PRO B CA 1
ATOM 7624 C C . PRO B 1 436 ? -3.867 19.281 8.039 1 91.31 436 PRO B C 1
ATOM 7626 O O . PRO B 1 436 ? -4.758 19.719 8.766 1 91.31 436 PRO B O 1
ATOM 7629 N N . ALA B 1 437 ? -4.098 18.406 7.113 1 86.31 437 ALA B N 1
ATOM 7630 C CA . ALA B 1 437 ? -5.441 17.953 6.746 1 86.31 437 ALA B CA 1
ATOM 7631 C C . ALA B 1 437 ? -6.133 17.266 7.922 1 86.31 437 ALA B C 1
ATOM 7633 O O . ALA B 1 437 ? -7.359 17.203 7.969 1 86.31 437 ALA B O 1
ATOM 7634 N N . PHE B 1 438 ? -5.41 16.828 8.852 1 90.12 438 PHE B N 1
ATOM 7635 C CA . PHE B 1 438 ? -5.992 16.172 10.016 1 90.12 438 PHE B CA 1
ATOM 7636 C C . PHE B 1 438 ? -6.91 17.125 10.773 1 90.12 438 PHE B C 1
ATOM 7638 O O . PHE B 1 438 ? -7.766 16.688 11.539 1 90.12 438 PHE B O 1
ATOM 7645 N N . ILE B 1 439 ? -6.773 18.406 10.539 1 91.44 439 ILE B N 1
ATOM 7646 C CA . ILE B 1 439 ? -7.594 19.406 11.211 1 91.44 439 ILE B CA 1
ATOM 7647 C C . ILE B 1 439 ? -9.062 19.188 10.859 1 91.44 439 ILE B C 1
ATOM 7649 O O . ILE B 1 439 ? -9.953 19.5 11.656 1 91.44 439 ILE B O 1
ATOM 7653 N N . VAL B 1 440 ? -9.297 18.672 9.719 1 85.06 440 VAL B N 1
ATOM 7654 C CA . VAL B 1 440 ? -10.664 18.375 9.305 1 85.06 440 VAL B CA 1
ATOM 7655 C C . VAL B 1 440 ? -11.281 17.344 10.234 1 85.06 440 VAL B C 1
ATOM 7657 O O . VAL B 1 440 ? -12.438 17.469 10.641 1 85.06 440 VAL B O 1
ATOM 7660 N N . TYR B 1 441 ? -10.484 16.359 10.477 1 86.81 441 TYR B N 1
ATOM 7661 C CA . TYR B 1 441 ? -10.93 15.336 11.414 1 86.81 441 TYR B CA 1
ATOM 7662 C C . TYR B 1 441 ? -11.258 15.945 12.773 1 86.81 441 TYR B C 1
ATOM 7664 O O . TYR B 1 441 ? -12.258 15.578 13.398 1 86.81 441 TYR B O 1
ATOM 7672 N N . SER B 1 442 ? -10.453 16.859 13.195 1 91.88 442 SER B N 1
ATOM 7673 C CA . SER B 1 442 ? -10.656 17.516 14.484 1 91.88 442 SER B CA 1
ATOM 7674 C C . SER B 1 442 ? -11.945 18.312 14.492 1 91.88 442 SER B C 1
ATOM 7676 O O . SER B 1 442 ? -12.703 18.281 15.469 1 91.88 442 SER B O 1
ATOM 7678 N N . ILE B 1 443 ? -12.164 19.031 13.43 1 88.25 443 ILE B N 1
ATOM 7679 C CA . ILE B 1 443 ? -13.352 19.875 13.328 1 88.25 443 ILE B CA 1
ATOM 7680 C C . ILE B 1 443 ? -14.602 18.984 13.391 1 88.25 443 ILE B C 1
ATOM 7682 O O . ILE B 1 443 ? -15.539 19.281 14.141 1 88.25 443 ILE B O 1
ATOM 7686 N N . TYR B 1 444 ? -14.555 17.938 12.719 1 82.5 444 TYR B N 1
ATOM 7687 C CA . TYR B 1 444 ? -15.727 17.062 12.68 1 82.5 444 TYR B CA 1
ATOM 7688 C C . TYR B 1 444 ? -15.93 16.359 14.016 1 82.5 444 TYR B C 1
ATOM 7690 O O . TYR B 1 444 ? -17.062 16.109 14.422 1 82.5 444 TYR B O 1
ATOM 7698 N N . SER B 1 445 ? -14.852 16.016 14.625 1 85.62 445 SER B N 1
ATOM 7699 C CA . SER B 1 445 ? -14.961 15.43 15.953 1 85.62 445 SER B CA 1
ATOM 7700 C C . SER B 1 445 ? -15.664 16.375 16.922 1 85.62 445 SER B C 1
ATOM 7702 O O . SER B 1 445 ? -16.562 15.953 17.672 1 85.62 445 SER B O 1
ATOM 7704 N N . ALA B 1 446 ? -15.312 17.609 16.875 1 90.25 446 ALA B N 1
ATOM 7705 C CA . ALA B 1 446 ? -15.938 18.594 17.75 1 90.25 446 ALA B CA 1
ATOM 7706 C C . ALA B 1 446 ? -17.375 18.859 17.328 1 90.25 446 ALA B C 1
ATOM 7708 O O . ALA B 1 446 ? -18.281 18.906 18.172 1 90.25 446 ALA B O 1
ATOM 7709 N N . LEU B 1 447 ? -17.594 18.984 16.062 1 81.94 447 LEU B N 1
ATOM 7710 C CA . LEU B 1 447 ? -18.922 19.281 15.547 1 81.94 447 LEU B CA 1
ATOM 7711 C C . LEU B 1 447 ? -19.906 18.172 15.922 1 81.94 447 LEU B C 1
ATOM 7713 O O . LEU B 1 447 ? -21.047 18.453 16.312 1 81.94 447 LEU B O 1
ATOM 7717 N N . SER B 1 448 ? -19.5 16.938 15.758 1 77.62 448 SER B N 1
ATOM 7718 C CA . SER B 1 448 ? -20.359 15.82 16.094 1 77.62 448 SER B CA 1
ATOM 7719 C C . SER B 1 448 ? -20.781 15.852 17.562 1 77.62 448 SER B C 1
ATOM 7721 O O . SER B 1 448 ? -21.938 15.602 17.891 1 77.62 448 SER B O 1
ATOM 7723 N N . MET B 1 449 ? -19.922 16.203 18.438 1 84.44 449 MET B N 1
ATOM 7724 C CA . MET B 1 449 ? -20.234 16.266 19.859 1 84.44 449 MET B CA 1
ATOM 7725 C C . MET B 1 449 ? -21.141 17.438 20.188 1 84.44 449 MET B C 1
ATOM 7727 O O . MET B 1 449 ? -22.031 17.328 21.031 1 84.44 449 MET B O 1
ATOM 7731 N N . HIS B 1 450 ? -20.844 18.547 19.531 1 82.75 450 HIS B N 1
ATOM 7732 C CA . HIS B 1 450 ? -21.688 19.719 19.766 1 82.75 450 HIS B CA 1
ATOM 7733 C C . HIS B 1 450 ? -23.109 19.484 19.281 1 82.75 450 HIS B C 1
ATOM 7735 O O . HIS B 1 450 ? -24.062 19.953 19.906 1 82.75 450 HIS B O 1
ATOM 7741 N N . VAL B 1 451 ? -23.219 18.781 18.25 1 74.12 451 VAL B N 1
ATOM 7742 C CA . VAL B 1 451 ? -24.531 18.438 17.734 1 74.12 451 VAL B CA 1
ATOM 7743 C C . VAL B 1 451 ? -25.25 17.516 18.719 1 74.12 451 VAL B C 1
ATOM 7745 O O . VAL B 1 451 ? -26.438 17.703 19 1 74.12 451 VAL B O 1
ATOM 7748 N N . ILE B 1 452 ? -24.578 16.562 19.203 1 72.88 452 ILE B N 1
ATOM 7749 C CA . ILE B 1 452 ? -25.141 15.641 20.172 1 72.88 452 ILE B CA 1
ATOM 7750 C C . ILE B 1 452 ? -25.531 16.406 21.438 1 72.88 452 ILE B C 1
ATOM 7752 O O . ILE B 1 452 ? -26.594 16.156 22.016 1 72.88 452 ILE B O 1
ATOM 7756 N N . GLN B 1 453 ? -24.75 17.312 21.844 1 78.44 453 GLN B N 1
ATOM 7757 C CA . GLN B 1 453 ? -25.031 18.125 23.031 1 78.44 453 GLN B CA 1
ATOM 7758 C C . GLN B 1 453 ? -26.281 18.969 22.828 1 78.44 453 GLN B C 1
ATOM 7760 O O . GLN B 1 453 ? -27.062 19.156 23.766 1 78.44 453 GLN B O 1
ATOM 7765 N N . THR B 1 454 ? -26.469 19.484 21.656 1 75.25 454 THR B N 1
ATOM 7766 C CA . THR B 1 454 ? -27.625 20.312 21.359 1 75.25 454 THR B CA 1
ATOM 7767 C C . THR B 1 454 ? -28.906 19.484 21.406 1 75.25 454 THR B C 1
ATOM 7769 O O . THR B 1 454 ? -29.953 19.969 21.828 1 75.25 454 THR B O 1
ATOM 7772 N N . ARG B 1 455 ? -28.766 18.297 21.062 1 67.5 455 ARG B N 1
ATOM 7773 C CA . ARG B 1 455 ? -29.922 17.422 21.078 1 67.5 455 ARG B CA 1
ATOM 7774 C C . ARG B 1 455 ? -30.281 17.016 22.5 1 67.5 455 ARG B C 1
ATOM 7776 O O . ARG B 1 455 ? -31.453 16.766 22.797 1 67.5 455 ARG B O 1
ATOM 7783 N N . ARG B 1 456 ? -29.328 16.953 23.328 1 70 456 ARG B N 1
ATOM 7784 C CA . ARG B 1 456 ? -29.547 16.516 24.703 1 70 456 ARG B CA 1
ATOM 7785 C C . ARG B 1 456 ? -29.875 17.703 25.609 1 70 456 ARG B C 1
ATOM 7787 O O . ARG B 1 456 ? -30.375 17.516 26.719 1 70 456 ARG B O 1
ATOM 7794 N N . SER B 1 457 ? -29.609 18.828 25.203 1 67.75 457 SER B N 1
ATOM 7795 C CA . SER B 1 457 ? -29.656 19.984 26.094 1 67.75 457 SER B CA 1
ATOM 7796 C C . SER B 1 457 ? -31 20.719 25.969 1 67.75 457 SER B C 1
ATOM 7798 O O . SER B 1 457 ? -31.688 20.578 24.969 1 67.75 457 SER B O 1
ATOM 7800 N N . SER B 1 458 ? -31.234 21.391 27.094 1 62.47 458 SER B N 1
ATOM 7801 C CA . SER B 1 458 ? -32.344 22.328 27.188 1 62.47 458 SER B CA 1
ATOM 7802 C C . SER B 1 458 ? -32.156 23.516 26.25 1 62.47 458 SER B C 1
ATOM 7804 O O . SER B 1 458 ? -31.062 23.75 25.75 1 62.47 458 SER B O 1
ATOM 7806 N N . PRO B 1 459 ? -33.281 24.219 26 1 59 459 PRO B N 1
ATOM 7807 C CA . PRO B 1 459 ? -33.25 25.297 25.016 1 59 459 PRO B CA 1
ATOM 7808 C C . PRO B 1 459 ? -32.156 26.328 25.312 1 59 459 PRO B C 1
ATOM 7810 O O . PRO B 1 459 ? -31.531 26.859 24.391 1 59 459 PRO B O 1
ATOM 7813 N N . GLN B 1 460 ? -31.906 26.812 26.547 1 57.44 460 GLN B N 1
ATOM 7814 C CA . GLN B 1 460 ? -30.891 27.812 26.875 1 57.44 460 GLN B CA 1
ATOM 7815 C C . GLN B 1 460 ? -29.484 27.297 26.547 1 57.44 460 GLN B C 1
ATOM 7817 O O . GLN B 1 460 ? -28.656 28.047 26.031 1 57.44 460 GLN B O 1
ATOM 7822 N N . GLU B 1 461 ? -29.172 26.078 26.844 1 69.06 461 GLU B N 1
ATOM 7823 C CA . GLU B 1 461 ? -27.891 25.438 26.578 1 69.06 461 GLU B CA 1
ATOM 7824 C C . GLU B 1 461 ? -27.672 25.297 25.062 1 69.06 461 GLU B C 1
ATOM 7826 O O . GLU B 1 461 ? -26.531 25.328 24.609 1 69.06 461 GLU B O 1
ATOM 7831 N N . THR B 1 462 ? -28.672 25.609 24.453 1 70.88 462 THR B N 1
ATOM 7832 C CA . THR B 1 462 ? -28.656 25.422 23.016 1 70.88 462 THR B CA 1
ATOM 7833 C C . THR B 1 462 ? -28.016 26.625 22.328 1 70.88 462 THR B C 1
ATOM 7835 O O . THR B 1 462 ? -27.328 26.484 21.312 1 70.88 462 THR B O 1
ATOM 7838 N N . ARG B 1 463 ? -28.094 27.875 22.953 1 75.44 463 ARG B N 1
ATOM 7839 C CA . ARG B 1 463 ? -27.484 29.031 22.312 1 75.44 463 ARG B CA 1
ATOM 7840 C C . ARG B 1 463 ? -25.969 28.953 22.328 1 75.44 463 ARG B C 1
ATOM 7842 O O . ARG B 1 463 ? -25.312 29.266 21.344 1 75.44 463 ARG B O 1
ATOM 7849 N N . ARG B 1 464 ? -25.391 28.609 23.422 1 78.31 464 ARG B N 1
ATOM 7850 C CA . ARG B 1 464 ? -23.938 28.453 23.531 1 78.31 464 ARG B CA 1
ATOM 7851 C C . ARG B 1 464 ? -23.438 27.375 22.594 1 78.31 464 ARG B C 1
ATOM 7853 O O . ARG B 1 464 ? -22.375 27.516 21.984 1 78.31 464 ARG B O 1
ATOM 7860 N N . ASN B 1 465 ? -24.219 26.422 22.578 1 82.06 465 ASN B N 1
ATOM 7861 C CA . ASN B 1 465 ? -23.859 25.328 21.688 1 82.06 465 ASN B CA 1
ATOM 7862 C C . ASN B 1 465 ? -23.875 25.766 20.219 1 82.06 465 ASN B C 1
ATOM 7864 O O . ASN B 1 465 ? -23.047 25.312 19.422 1 82.06 465 ASN B O 1
ATOM 7868 N N . LYS B 1 466 ? -24.75 26.656 19.969 1 79.75 466 LYS B N 1
ATOM 7869 C CA . LYS B 1 466 ? -24.828 27.156 18.594 1 79.75 466 LYS B CA 1
ATOM 7870 C C . LYS B 1 466 ? -23.594 27.969 18.234 1 79.75 466 LYS B C 1
ATOM 7872 O O . LYS B 1 466 ? -23.125 27.906 17.094 1 79.75 466 LYS B O 1
ATOM 7877 N N . GLN B 1 467 ? -23.094 28.672 19.172 1 87.19 467 GLN B N 1
ATOM 7878 C CA . GLN B 1 467 ? -21.891 29.438 18.922 1 87.19 467 GLN B CA 1
ATOM 7879 C C . GLN B 1 467 ? -20.703 28.516 18.656 1 87.19 467 GLN B C 1
ATOM 7881 O O . GLN B 1 467 ? -19.844 28.812 17.812 1 87.19 467 GLN B O 1
ATOM 7886 N N . GLN B 1 468 ? -20.641 27.484 19.391 1 89.94 468 GLN B N 1
ATOM 7887 C CA . GLN B 1 468 ? -19.578 26.516 19.172 1 89.94 468 GLN B CA 1
ATOM 7888 C C . GLN B 1 468 ? -19.688 25.859 17.812 1 89.94 468 GLN B C 1
ATOM 7890 O O . GLN B 1 468 ? -18.688 25.656 17.125 1 89.94 468 GLN B O 1
ATOM 7895 N N . ILE B 1 469 ? -20.828 25.516 17.453 1 83.88 469 ILE B N 1
ATOM 7896 C CA . ILE B 1 469 ? -21.078 24.922 16.141 1 83.88 469 ILE B CA 1
ATOM 7897 C C . ILE B 1 469 ? -20.688 25.922 15.047 1 83.88 469 ILE B C 1
ATOM 7899 O O . ILE B 1 469 ? -20.047 25.531 14.062 1 83.88 469 ILE B O 1
ATOM 7903 N N . ASP B 1 470 ? -20.953 27.156 15.266 1 83.62 470 ASP B N 1
ATOM 7904 C CA . ASP B 1 470 ? -20.625 28.172 14.273 1 83.62 470 ASP B CA 1
ATOM 7905 C C . ASP B 1 470 ? -19.125 28.328 14.117 1 83.62 470 ASP B C 1
ATOM 7907 O O . ASP B 1 470 ? -18.625 28.531 13.008 1 83.62 470 ASP B O 1
ATOM 7911 N N . THR B 1 471 ? -18.453 28.266 15.203 1 91.44 471 THR B N 1
ATOM 7912 C CA . THR B 1 471 ? -17 28.328 15.156 1 91.44 471 THR B CA 1
ATOM 7913 C C . THR B 1 471 ? -16.422 27.188 14.344 1 91.44 471 THR B C 1
ATOM 7915 O O . THR B 1 471 ? -15.516 27.375 13.523 1 91.44 471 THR B O 1
ATOM 7918 N N . CYS B 1 472 ? -16.922 26.016 14.578 1 86.31 472 CYS B N 1
ATOM 7919 C CA . CYS B 1 472 ? -16.453 24.844 13.852 1 86.31 472 CYS B CA 1
ATOM 7920 C C . CYS B 1 472 ? -16.797 24.953 12.367 1 86.31 472 CYS B C 1
ATOM 7922 O O . CYS B 1 472 ? -15.977 24.609 11.516 1 86.31 472 CYS B O 1
ATOM 7924 N N . MET B 1 473 ? -17.906 25.5 12.086 1 81.06 473 MET B N 1
ATOM 7925 C CA . MET B 1 473 ? -18.328 25.656 10.703 1 81.06 473 MET B CA 1
ATOM 7926 C C . MET B 1 473 ? -17.484 26.688 9.969 1 81.06 473 MET B C 1
ATOM 7928 O O . MET B 1 473 ? -17.156 26.5 8.797 1 81.06 473 MET B O 1
ATOM 7932 N N . ARG B 1 474 ? -17.203 27.703 10.633 1 84.31 474 ARG B N 1
ATOM 7933 C CA . ARG B 1 474 ? -16.328 28.703 10.047 1 84.31 474 ARG B CA 1
ATOM 7934 C C . ARG B 1 474 ? -14.938 28.125 9.758 1 84.31 474 ARG B C 1
ATOM 7936 O O . ARG B 1 474 ? -14.344 28.422 8.727 1 84.31 474 ARG B O 1
ATOM 7943 N N . ALA B 1 475 ? -14.484 27.391 10.719 1 89.12 475 ALA B N 1
ATOM 7944 C CA . ALA B 1 475 ? -13.195 26.734 10.531 1 89.12 475 ALA B CA 1
ATOM 7945 C C . ALA B 1 475 ? -13.227 25.781 9.328 1 89.12 475 ALA B C 1
ATOM 7947 O O . ALA B 1 475 ? -12.266 25.734 8.555 1 89.12 475 ALA B O 1
ATOM 7948 N N . LEU B 1 476 ? -14.258 25.078 9.234 1 79.69 476 LEU B N 1
ATOM 7949 C CA . LEU B 1 476 ? -14.414 24.141 8.117 1 79.69 476 LEU B CA 1
ATOM 7950 C C . LEU B 1 476 ? -14.43 24.891 6.789 1 79.69 476 LEU B C 1
ATOM 7952 O O . LEU B 1 476 ? -13.828 24.438 5.812 1 79.69 476 LEU B O 1
ATOM 7956 N N . ARG B 1 477 ? -15.023 26 6.707 1 75.06 477 ARG B N 1
ATOM 7957 C CA . ARG B 1 477 ? -15.07 26.797 5.496 1 75.06 477 ARG B CA 1
ATOM 7958 C C . ARG B 1 477 ? -13.688 27.312 5.129 1 75.06 477 ARG B C 1
ATOM 7960 O O . ARG B 1 477 ? -13.32 27.359 3.949 1 75.06 477 ARG B O 1
ATOM 7967 N N . GLN B 1 478 ? -13.008 27.641 6.102 1 80.56 478 GLN B N 1
ATOM 7968 C CA . GLN B 1 478 ? -11.664 28.156 5.859 1 80.56 478 GLN B CA 1
ATOM 7969 C C . GLN B 1 478 ? -10.75 27.047 5.324 1 80.56 478 GLN B C 1
ATOM 7971 O O . GLN B 1 478 ? -9.938 27.297 4.426 1 80.56 478 GLN B O 1
ATOM 7976 N N . VAL B 1 479 ? -10.961 25.875 5.844 1 79.38 479 VAL B N 1
ATOM 7977 C CA . VAL B 1 479 ? -10.086 24.781 5.438 1 79.38 479 VAL B CA 1
ATOM 7978 C C . VAL B 1 479 ? -10.516 24.266 4.066 1 79.38 479 VAL B C 1
ATOM 7980 O O . VAL B 1 479 ? -9.688 23.797 3.287 1 79.38 479 VAL B O 1
ATOM 7983 N N . SER B 1 480 ? -11.758 24.266 3.744 1 68.38 480 SER B N 1
ATOM 7984 C CA . SER B 1 480 ? -12.273 23.781 2.473 1 68.38 480 SER B CA 1
ATOM 7985 C C . SER B 1 480 ? -11.734 24.594 1.301 1 68.38 480 SER B C 1
ATOM 7987 O O . SER B 1 480 ? -11.719 24.109 0.162 1 68.38 480 SER B O 1
ATOM 7989 N N . ARG B 1 481 ? -11.344 25.734 1.586 1 63.22 481 ARG B N 1
ATOM 7990 C CA . ARG B 1 481 ? -10.734 26.547 0.536 1 63.22 481 ARG B CA 1
ATOM 7991 C C . ARG B 1 481 ? -9.398 25.953 0.092 1 63.22 481 ARG B C 1
ATOM 7993 O O . ARG B 1 481 ? -8.953 26.188 -1.028 1 63.22 481 ARG B O 1
ATOM 8000 N N . VAL B 1 482 ? -8.938 25.188 1.023 1 54.09 482 VAL B N 1
ATOM 8001 C CA . VAL B 1 482 ? -7.617 24.625 0.754 1 54.09 482 VAL B CA 1
ATOM 8002 C C . VAL B 1 482 ? -7.738 23.125 0.491 1 54.09 482 VAL B C 1
ATOM 8004 O O . VAL B 1 482 ? -7.047 22.578 -0.378 1 54.09 482 VAL B O 1
ATOM 8007 N N . ILE B 1 483 ? -8.656 22.406 1.29 1 53.72 483 ILE B N 1
ATOM 8008 C CA . ILE B 1 483 ? -8.789 20.953 1.226 1 53.72 483 ILE B CA 1
ATOM 8009 C C . ILE B 1 483 ? -10.148 20.594 0.626 1 53.72 483 ILE B C 1
ATOM 8011 O O . ILE B 1 483 ? -11.18 20.734 1.286 1 53.72 483 ILE B O 1
ATOM 8015 N N . TYR B 1 484 ? -10.336 20.75 -0.602 1 42.72 484 TYR B N 1
ATOM 8016 C CA . TYR B 1 484 ? -11.609 20.844 -1.316 1 42.72 484 TYR B CA 1
ATOM 8017 C C . TYR B 1 484 ? -12.555 19.719 -0.883 1 42.72 484 TYR B C 1
ATOM 8019 O O . TYR B 1 484 ? -13.703 19.984 -0.537 1 42.72 484 TYR B O 1
ATOM 8027 N N . ARG B 1 485 ? -12.398 18.266 -1.341 1 46.97 485 ARG B N 1
ATOM 8028 C CA . ARG B 1 485 ? -13.422 17.266 -1.635 1 46.97 485 ARG B CA 1
ATOM 8029 C C . ARG B 1 485 ? -13.836 16.516 -0.374 1 46.97 485 ARG B C 1
ATOM 8031 O O . ARG B 1 485 ? -14.914 15.914 -0.328 1 46.97 485 ARG B O 1
ATOM 8038 N N . VAL B 1 486 ? -12.914 16.531 0.491 1 44.5 486 VAL B N 1
ATOM 8039 C CA . VAL B 1 486 ? -13.352 15.688 1.604 1 44.5 486 VAL B CA 1
ATOM 8040 C C . VAL B 1 486 ? -14.719 16.156 2.102 1 44.5 486 VAL B C 1
ATOM 8042 O O . VAL B 1 486 ? -15.594 15.336 2.375 1 44.5 486 VAL B O 1
ATOM 8045 N N . PHE B 1 487 ? -14.844 17.453 2.086 1 42.72 487 PHE B N 1
ATOM 8046 C CA . PHE B 1 487 ? -16.047 18.062 2.646 1 42.72 487 PHE B CA 1
ATOM 8047 C C . PHE B 1 487 ? -17.25 17.781 1.76 1 42.72 487 PHE B C 1
ATOM 8049 O O . PHE B 1 487 ? -18.344 17.484 2.26 1 42.72 487 PHE B O 1
ATOM 8056 N N . GLU B 1 488 ? -16.812 17.828 0.451 1 43.81 488 GLU B N 1
ATOM 8057 C CA . GLU B 1 488 ? -17.938 17.672 -0.459 1 43.81 488 GLU B CA 1
ATOM 8058 C C . GLU B 1 488 ? -18.516 16.266 -0.378 1 43.81 488 GLU B C 1
ATOM 8060 O O . GLU B 1 488 ? -19.734 16.078 -0.435 1 43.81 488 GLU B O 1
ATOM 8065 N N . ALA B 1 489 ? -17.562 15.383 -0.337 1 42.59 489 ALA B N 1
ATOM 8066 C CA . ALA B 1 489 ? -17.969 13.977 -0.3 1 42.59 489 ALA B CA 1
ATOM 8067 C C . ALA B 1 489 ? -18.656 13.641 1.021 1 42.59 489 ALA B C 1
ATOM 8069 O O . ALA B 1 489 ? -19.578 12.836 1.058 1 42.59 489 ALA B O 1
ATOM 8070 N N . MET B 1 490 ? -18.047 14.234 2.029 1 38.31 490 MET B N 1
ATOM 8071 C CA . MET B 1 490 ? -18.594 13.953 3.354 1 38.31 490 MET B CA 1
ATOM 8072 C C . MET B 1 490 ? -19.953 14.625 3.541 1 38.31 490 MET B C 1
ATOM 8074 O O . MET B 1 490 ? -20.828 14.086 4.219 1 38.31 490 MET B O 1
ATOM 8078 N N . VAL B 1 491 ? -19.969 15.898 3.02 1 38.78 491 VAL B N 1
ATOM 8079 C CA . VAL B 1 491 ? -21.219 16.641 3.213 1 38.78 491 VAL B CA 1
ATOM 8080 C C . VAL B 1 491 ? -22.156 16.391 2.045 1 38.78 491 VAL B C 1
ATOM 8082 O O . VAL B 1 491 ? -23.359 16.688 2.129 1 38.78 491 VAL B O 1
ATOM 8085 N N . GLY B 1 492 ? -22 15.258 1.216 1 37.09 492 GLY B N 1
ATOM 8086 C CA . GLY B 1 492 ? -22.922 14.945 0.129 1 37.09 492 GLY B CA 1
ATOM 8087 C C . GLY B 1 492 ? -23.359 16.172 -0.652 1 37.09 492 GLY B C 1
ATOM 8088 O O . GLY B 1 492 ? -24.438 16.188 -1.247 1 37.09 492 GLY B O 1
ATOM 8089 N N . ASP B 1 493 ? -22.891 17.422 -0.498 1 32.06 493 ASP B N 1
ATOM 8090 C CA . ASP B 1 493 ? -23.375 18.609 -1.202 1 32.06 493 ASP B CA 1
ATOM 8091 C C . ASP B 1 493 ? -22.938 18.578 -2.668 1 32.06 493 ASP B C 1
ATOM 8093 O O . ASP B 1 493 ? -21.75 18.688 -2.975 1 32.06 493 ASP B O 1
ATOM 8097 N N . LYS B 1 494 ? -23.672 17.969 -3.596 1 34.34 494 LYS B N 1
ATOM 8098 C CA . LYS B 1 494 ? -23.547 18.062 -5.047 1 34.34 494 LYS B CA 1
ATOM 8099 C C . LYS B 1 494 ? -23.375 19.516 -5.496 1 34.34 494 LYS B C 1
ATOM 8101 O O . LYS B 1 494 ? -23.188 19.781 -6.684 1 34.34 494 LYS B O 1
ATOM 8106 N N . THR B 1 495 ? -23.766 20.5 -4.898 1 29.47 495 THR B N 1
ATOM 8107 C CA . THR B 1 495 ? -23.812 21.859 -5.395 1 29.47 495 THR B CA 1
ATOM 8108 C C . THR B 1 495 ? -22.422 22.484 -5.422 1 29.47 495 THR B C 1
ATOM 8110 O O . THR B 1 495 ? -22.25 23.625 -5.828 1 29.47 495 THR B O 1
ATOM 8113 N N . ALA B 1 496 ? -21.562 22.094 -4.656 1 33.28 496 ALA B N 1
ATOM 8114 C CA . ALA B 1 496 ? -20.297 22.734 -4.973 1 33.28 496 ALA B CA 1
ATOM 8115 C C . ALA B 1 496 ? -19.844 22.391 -6.387 1 33.28 496 ALA B C 1
ATOM 8117 O O . ALA B 1 496 ? -19.609 21.219 -6.703 1 33.28 496 ALA B O 1
ATOM 8118 N N . SER B 1 497 ? -20.375 22.969 -7.316 1 29.39 497 SER B N 1
ATOM 8119 C CA . SER B 1 497 ? -20.141 22.953 -8.758 1 29.39 497 SER B CA 1
ATOM 8120 C C . SER B 1 497 ? -18.672 22.688 -9.078 1 29.39 497 SER B C 1
ATOM 8122 O O . SER B 1 497 ? -17.781 23.359 -8.539 1 29.39 497 SER B O 1
ATOM 8124 N N . PRO B 1 498 ? -18.375 21.578 -9.484 1 32.38 498 PRO B N 1
ATOM 8125 C CA . PRO B 1 498 ? -17.141 21.594 -10.281 1 32.38 498 PRO B CA 1
ATOM 8126 C C . PRO B 1 498 ? -16.906 22.938 -10.953 1 32.38 498 PRO B C 1
ATOM 8128 O O . PRO B 1 498 ? -15.883 23.125 -11.625 1 32.38 498 PRO B O 1
ATOM 8131 N N . THR B 1 499 ? -17.844 23.703 -11.102 1 29.75 499 THR B N 1
ATOM 8132 C CA . THR B 1 499 ? -17.859 24.984 -11.812 1 29.75 499 THR B CA 1
ATOM 8133 C C . THR B 1 499 ? -16.953 26 -11.125 1 29.75 499 THR B C 1
ATOM 8135 O O . THR B 1 499 ? -16.547 26.984 -11.734 1 29.75 499 THR B O 1
ATOM 8138 N N . ALA B 1 500 ? -16.922 26.062 -9.836 1 31.14 500 ALA B N 1
ATOM 8139 C CA . ALA B 1 500 ? -16.062 27.125 -9.328 1 31.14 500 ALA B CA 1
ATOM 8140 C C . ALA B 1 500 ? -14.602 26.859 -9.633 1 31.14 500 ALA B C 1
ATOM 8142 O O . ALA B 1 500 ? -13.75 27.734 -9.477 1 31.14 500 ALA B O 1
ATOM 8143 N N . ILE B 1 501 ? -14.219 25.703 -9.617 1 32.56 501 ILE B N 1
ATOM 8144 C CA . ILE B 1 501 ? -12.859 25.469 -10.086 1 32.56 501 ILE B CA 1
ATOM 8145 C C . ILE B 1 501 ? -12.812 25.594 -11.609 1 32.56 501 ILE B C 1
ATOM 8147 O O . ILE B 1 501 ? -11.75 25.422 -12.219 1 32.56 501 ILE B O 1
ATOM 8151 N N . ALA B 1 502 ? -13.789 25.438 -12.375 1 29.47 502 ALA B N 1
ATOM 8152 C CA . ALA B 1 502 ? -13.75 25.422 -13.828 1 29.47 502 ALA B CA 1
ATOM 8153 C C . ALA B 1 502 ? -13.023 26.656 -14.375 1 29.47 502 ALA B C 1
ATOM 8155 O O . ALA B 1 502 ? -12.133 26.547 -15.219 1 29.47 502 ALA B O 1
ATOM 8156 N N . THR B 1 503 ? -13.859 27.703 -14.922 1 30.78 503 THR B N 1
ATOM 8157 C CA . THR B 1 503 ? -13.711 28.375 -16.219 1 30.78 503 THR B CA 1
ATOM 8158 C C . THR B 1 503 ? -12.578 29.391 -16.156 1 30.78 503 THR B C 1
ATOM 8160 O O . THR B 1 503 ? -11.695 29.391 -17.031 1 30.78 503 THR B O 1
ATOM 8163 N N . PRO B 1 504 ? -12.922 30.703 -15.844 1 31.02 504 PRO B N 1
ATOM 8164 C CA . PRO B 1 504 ? -12.094 31.828 -16.281 1 31.02 504 PRO B CA 1
ATOM 8165 C C . PRO B 1 504 ? -10.844 32 -15.43 1 31.02 504 PRO B C 1
ATOM 8167 O O . PRO B 1 504 ? -9.836 32.531 -15.898 1 31.02 504 PRO B O 1
ATOM 8170 N N . CYS B 1 505 ? -10.875 31.766 -14.055 1 33.62 505 CYS B N 1
ATOM 8171 C CA . CYS B 1 505 ? -9.844 32.188 -13.117 1 33.62 505 CYS B CA 1
ATOM 8172 C C . CYS B 1 505 ? -8.711 31.172 -13.055 1 33.62 505 CYS B C 1
ATOM 8174 O O . CYS B 1 505 ? -7.613 31.484 -12.586 1 33.62 505 CYS B O 1
ATOM 8176 N N . VAL B 1 506 ? -8.938 29.922 -13.203 1 41.81 506 VAL B N 1
ATOM 8177 C CA . VAL B 1 506 ? -7.922 28.891 -13.367 1 41.81 506 VAL B CA 1
ATOM 8178 C C . VAL B 1 506 ? -6.969 29.266 -14.492 1 41.81 506 VAL B C 1
ATOM 8180 O O . VAL B 1 506 ? -5.773 28.969 -14.43 1 41.81 506 VAL B O 1
ATOM 8183 N N . ASN B 1 507 ? -7.504 30.047 -15.375 1 40.16 507 ASN B N 1
ATOM 8184 C CA . ASN B 1 507 ? -6.707 30.344 -16.562 1 40.16 507 ASN B CA 1
ATOM 8185 C C . ASN B 1 507 ? -5.484 31.188 -16.203 1 40.16 507 ASN B C 1
ATOM 8187 O O . ASN B 1 507 ? -4.398 30.984 -16.75 1 40.16 507 ASN B O 1
ATOM 8191 N N . ASP B 1 508 ? -5.738 32.156 -15.211 1 41.97 508 ASP B N 1
ATOM 8192 C CA . ASP B 1 508 ? -4.586 33 -14.953 1 41.97 508 ASP B CA 1
ATOM 8193 C C . ASP B 1 508 ? -3.506 32.25 -14.172 1 41.97 508 ASP B C 1
ATOM 8195 O O . ASP B 1 508 ? -2.316 32.406 -14.453 1 41.97 508 ASP B O 1
ATOM 8199 N N . VAL B 1 509 ? -3.945 31.438 -13.258 1 43.03 509 VAL B N 1
ATOM 8200 C CA . VAL B 1 509 ? -2.979 30.672 -12.484 1 43.03 509 VAL B CA 1
ATOM 8201 C C . VAL B 1 509 ? -2.248 29.688 -13.391 1 43.03 509 VAL B C 1
ATOM 8203 O O . VAL B 1 509 ? -1.03 29.531 -13.289 1 43.03 509 VAL B O 1
ATOM 8206 N N . VAL B 1 510 ? -3.02 29.172 -14.211 1 49.69 510 VAL B N 1
ATOM 8207 C CA . VAL B 1 510 ? -2.43 28.219 -15.148 1 49.69 510 VAL B CA 1
ATOM 8208 C C . VAL B 1 510 ? -1.38 28.922 -16 1 49.69 510 VAL B C 1
ATOM 8210 O O . VAL B 1 510 ? -0.305 28.375 -16.25 1 49.69 510 VAL B O 1
ATOM 8213 N N . LYS B 1 511 ? -1.728 30.109 -16.422 1 50.22 511 LYS B N 1
ATOM 8214 C CA . LYS B 1 511 ? -0.788 30.844 -17.25 1 50.22 511 LYS B CA 1
ATOM 8215 C C . LYS B 1 511 ? 0.503 31.141 -16.484 1 50.22 511 LYS B C 1
ATOM 8217 O O . LYS B 1 511 ? 1.592 31.094 -17.062 1 50.22 511 LYS B O 1
ATOM 8222 N N . GLN B 1 512 ? 0.326 31.359 -15.281 1 44.38 512 GLN B N 1
ATOM 8223 C CA . GLN B 1 512 ? 1.5 31.688 -14.477 1 44.38 512 GLN B CA 1
ATOM 8224 C C . GLN B 1 512 ? 2.379 30.469 -14.258 1 44.38 512 GLN B C 1
ATOM 8226 O O . GLN B 1 512 ? 3.6 30.578 -14.133 1 44.38 512 GLN B O 1
ATOM 8231 N N . LEU B 1 513 ? 1.748 29.391 -14.172 1 48.97 513 LEU B N 1
ATOM 8232 C CA . LEU B 1 513 ? 2.48 28.188 -13.805 1 48.97 513 LEU B CA 1
ATOM 8233 C C . LEU B 1 513 ? 2.979 27.453 -15.047 1 48.97 513 LEU B C 1
ATOM 8235 O O . LEU B 1 513 ? 3.811 26.547 -14.945 1 48.97 513 LEU B O 1
ATOM 8239 N N . GLN B 1 514 ? 2.48 27.656 -16.156 1 41.75 514 GLN B N 1
ATOM 8240 C CA . GLN B 1 514 ? 2.91 27.016 -17.406 1 41.75 514 GLN B CA 1
ATOM 8241 C C . GLN B 1 514 ? 4.145 27.719 -17.969 1 41.75 514 GLN B C 1
ATOM 8243 O O . GLN B 1 514 ? 4.508 27.5 -19.125 1 41.75 514 GLN B O 1
ATOM 8248 N N . THR B 1 515 ? 4.73 28.594 -17.297 1 40.62 515 THR B N 1
ATOM 8249 C CA . THR B 1 515 ? 5.918 29.156 -17.938 1 40.62 515 THR B CA 1
ATOM 8250 C C . THR B 1 515 ? 7.117 28.234 -17.781 1 40.62 515 THR B C 1
ATOM 8252 O O . THR B 1 515 ? 7.277 27.594 -16.734 1 40.62 515 THR B O 1
ATOM 8255 N N . SER B 1 516 ? 7.711 27.719 -19 1 37.84 516 SER B N 1
ATOM 8256 C CA . SER B 1 516 ? 8.656 26.734 -19.484 1 37.84 516 SER B CA 1
ATOM 8257 C C . SER B 1 516 ? 10.008 26.859 -18.797 1 37.84 516 SER B C 1
ATOM 8259 O O . SER B 1 516 ? 10.836 27.688 -19.188 1 37.84 516 SER B O 1
ATOM 8261 N N . VAL B 1 517 ? 10.219 27.078 -17.609 1 34.03 517 VAL B N 1
ATOM 8262 C CA . VAL B 1 517 ? 11.664 26.906 -17.469 1 34.03 517 VAL B CA 1
ATOM 8263 C C . VAL B 1 517 ? 12.023 25.438 -17.688 1 34.03 517 VAL B C 1
ATOM 8265 O O . VAL B 1 517 ? 11.57 24.562 -16.953 1 34.03 517 VAL B O 1
ATOM 8268 N N . TYR B 1 518 ? 12.234 24.969 -18.984 1 33.81 518 TYR B N 1
ATOM 8269 C CA . TYR B 1 518 ? 12.797 23.688 -19.375 1 33.81 518 TYR B CA 1
ATOM 8270 C C . TYR B 1 518 ? 14.094 23.406 -18.625 1 33.81 518 TYR B C 1
ATOM 8272 O O . TYR B 1 518 ? 15 24.234 -18.609 1 33.81 518 TYR B O 1
ATOM 8280 N N . LEU B 1 519 ? 14.016 22.656 -17.641 1 35.81 519 LEU B N 1
ATOM 8281 C CA . LEU B 1 519 ? 15.289 22.125 -17.156 1 35.81 519 LEU B CA 1
ATOM 8282 C C . LEU B 1 519 ? 16.078 21.484 -18.281 1 35.81 519 LEU B C 1
ATOM 8284 O O . LEU B 1 519 ? 15.492 20.875 -19.188 1 35.81 519 LEU B O 1
ATOM 8288 N N . PRO B 1 520 ? 17.328 21.844 -18.484 1 29.44 520 PRO B N 1
ATOM 8289 C CA . PRO B 1 520 ? 18.188 21.328 -19.547 1 29.44 520 PRO B CA 1
ATOM 8290 C C . PRO B 1 520 ? 18.219 19.797 -19.578 1 29.44 520 PRO B C 1
ATOM 8292 O O . PRO B 1 520 ? 18.156 19.156 -18.531 1 29.44 520 PRO B O 1
ATOM 8295 N N . SER B 1 521 ? 17.578 19.188 -20.641 1 28.7 521 SER B N 1
ATOM 8296 C CA . SER B 1 521 ? 17.734 17.781 -21.031 1 28.7 521 SER B CA 1
ATOM 8297 C C . SER B 1 521 ? 19.141 17.281 -20.719 1 28.7 521 SER B C 1
ATOM 8299 O O . SER B 1 521 ? 20.125 17.953 -21.016 1 28.7 521 SER B O 1
ATOM 8301 N N . GLU B 1 522 ? 19.406 16.547 -19.75 1 30.02 522 GLU B N 1
ATOM 8302 C CA . GLU B 1 522 ? 20.703 15.898 -19.703 1 30.02 522 GLU B CA 1
ATOM 8303 C C . GLU B 1 522 ? 21.141 15.414 -21.078 1 30.02 522 GLU B C 1
ATOM 8305 O O . GLU B 1 522 ? 20.453 14.594 -21.688 1 30.02 522 GLU B O 1
ATOM 8310 N N . THR B 1 523 ? 21.641 16.188 -22.047 1 22.28 523 THR B N 1
ATOM 8311 C CA . THR B 1 523 ? 22.578 15.688 -23.047 1 22.28 523 THR B CA 1
ATOM 8312 C C . THR B 1 523 ? 23.688 14.859 -22.406 1 22.28 523 THR B C 1
ATOM 8314 O O . THR B 1 523 ? 24.281 15.281 -21.406 1 22.28 523 THR B O 1
#

Nearest PDB structures (foldseek):
  7rdr-assembly1_A  TM=2.389E-01  e=8.348E-03  unidentified
  8e0m-assembly1_A  TM=4.623E-01  e=5.220E+00  synthetic construct
  8v2d-assembly1_y  TM=2.865E-01  e=2.287E+00  synthetic construct
  7kzs-assembly1_V  TM=3.023E-01  e=9.694E+00  Homo sapiens
  7rdr-assembly1_A  TM=2.303E-01  e=8.815E-03  unidentified

Radius of gyration: 30.09 Å; Cα contacts (8 Å, |Δi|>4): 1425; chains: 2; bounding box: 137×81×70 Å

pLDDT: mean 72.78, std 24.14, range [21.67, 97.94]

Solvent-accessible surface area (backbone atoms only — not comparable to full-atom values): 57266 Å² total; per-residue (Å²): 135,80,78,69,71,76,78,68,70,73,70,70,75,73,79,68,84,64,66,61,67,67,74,69,59,67,89,72,80,62,71,60,61,72,73,62,47,84,61,63,52,57,65,48,68,62,59,70,78,49,82,78,25,44,32,39,37,32,18,70,62,10,57,65,54,60,48,30,63,58,47,78,60,88,57,73,59,42,70,40,60,54,67,68,72,56,78,45,73,69,61,62,61,42,55,52,48,50,50,38,54,73,63,44,44,63,42,37,47,53,66,71,60,46,49,49,18,51,50,27,19,61,68,51,47,28,59,73,48,56,53,68,60,64,68,61,49,52,54,18,65,71,30,84,89,53,52,58,57,62,49,43,50,30,14,48,46,28,48,2,34,62,49,37,82,56,67,79,46,32,34,86,87,64,26,32,45,61,48,30,48,53,28,44,53,22,24,50,52,35,57,75,67,56,73,65,70,35,31,56,56,47,26,46,23,28,53,30,51,28,64,60,41,44,46,68,84,37,77,79,58,29,36,64,44,32,44,51,49,21,49,50,39,30,51,37,51,36,47,44,48,61,56,83,87,47,91,63,53,66,66,56,48,25,46,43,52,36,35,41,50,40,50,52,39,50,43,48,56,45,18,40,52,39,26,49,79,69,82,76,56,68,63,56,30,52,58,74,80,89,56,78,71,49,46,46,56,97,88,36,68,78,58,54,71,68,44,50,51,42,44,56,50,49,46,55,50,37,60,55,47,47,54,54,47,50,59,64,48,33,43,57,89,62,82,73,85,49,69,62,57,52,52,51,52,51,49,53,52,50,50,50,62,70,69,48,56,72,87,45,48,78,47,89,78,73,81,46,72,63,22,46,54,53,47,38,52,50,27,38,52,51,19,52,63,22,42,55,60,35,50,71,41,62,77,44,79,58,83,72,78,50,73,64,43,56,51,28,43,51,51,18,43,48,24,21,51,50,36,48,53,50,49,52,49,31,55,74,67,72,43,56,59,55,53,63,76,66,52,56,54,35,40,45,51,23,43,55,45,42,52,51,46,43,72,73,40,56,79,74,60,31,55,62,37,47,53,53,44,48,52,38,49,51,50,48,54,58,37,36,44,60,45,52,29,61,53,35,54,72,63,64,36,76,68,70,46,52,51,76,71,61,41,82,48,44,53,58,35,47,57,52,45,62,40,63,48,70,66,79,70,86,124,135,81,77,69,74,75,80,69,68,75,70,70,74,72,79,68,84,66,63,58,70,68,75,69,60,70,89,72,80,61,71,60,61,73,72,63,46,84,59,64,51,58,64,45,66,65,58,69,78,48,80,78,24,43,33,38,36,34,18,69,63,10,56,67,55,61,47,32,64,58,45,80,59,88,57,71,59,42,71,40,61,54,69,67,74,58,77,43,72,67,62,62,60,43,53,52,48,51,50,38,55,74,62,44,45,61,40,36,47,53,66,71,58,47,52,50,17,51,50,26,18,61,69,52,46,29,59,73,47,55,51,67,59,63,68,60,48,53,52,18,66,71,29,84,90,52,53,57,58,62,48,41,50,30,14,48,45,26,46,2,33,61,51,36,82,56,67,78,46,33,37,89,87,65,26,32,45,62,49,32,48,54,27,44,53,21,24,50,50,34,57,75,67,55,72,64,70,35,32,58,57,48,26,46,23,29,52,30,51,28,63,60,40,44,45,68,84,38,77,80,56,31,36,64,44,32,44,52,50,23,50,49,38,30,51,37,49,35,48,46,48,62,56,82,86,48,90,63,53,68,65,55,47,25,44,44,52,37,36,42,52,39,50,51,41,49,43,46,56,47,18,40,53,40,26,48,79,68,81,78,57,70,64,56,29,51,57,75,79,88,53,79,72,48,46,46,55,96,88,35,66,78,58,53,70,67,44,50,50,42,43,55,48,49,45,56,50,38,59,55,47,48,55,53,47,51,60,66,48,33,44,57,88,62,83,72,84,48,72,61,58,52,53,52,52,51,48,52,52,51,51,51,62,68,69,47,57,74,85,46,49,79,45,89,76,74,82,45,72,62,22,46,53,53,44,38,51,52,27,37,51,51,19,51,63,22,40,55,62,34,50,72,42,63,76,42,78,58,83,72,78,49,73,65,44,56,51,28,42,52,50,19,45,49,24,20,50,50,36,48,52,51,48,50,50,30,56,75,69,71,42,55,61,55,53,60,77,64,52,56,53,36,40,46,50,23,41,54,45,41,52,52,46,44,71,72,40,57,77,75,59,30,56,62,36,47,53,50,43,48,52,37,49,51,50,48,55,58,37,36,46,62,45,53,28,60,51,36,51,71,62,65,38,76,68,70,46,54,57,79,71,48,70,76,51,44,48,57,36,46,57,52,44,63,38,67,48,68,66,78,72,86,123